Protein 6OYF (pdb70)

Foldseek 3Di:
DDDDPVVVVVVLVVVVVLVVQQVQKDKFWKKDDDDDDVVLLQLLQQLCCQQQQLQQKAWDDDDHDIDIDGDHRDGAAEDEDPVVVCVVVGVCVSRPGADRHPDRQKHWYWYCVMIMTIIMGGQQFFDNLQVVLVQVSSQQSSQVCVVDHDNNSCPPPPGQLDHVVRVVVVLVVVCVDCLLVVLLVCLCVQLAPPDWAQQAFFQADQDQAARFFKFKDKDWFDLVLLVLLCVLCVVLVHDSLLLLVLLLQLLSCLRRVHQKAKAKEKDQQPPDPSPSSHGGNRIAMFIFIQGCPPLAFLSVSSNVSRVRVVVRVVSGSHHVVSSCCSRPVPHGRRFDGPHQEYEYEDEEVDDNNHDRIHTDDDDTDGTRNGQKYWYWYQDPVSMIITMIMHRVNTHDPVVVVLSSQLSSQLSVVCSVDRGGRSNPRDRDDPVQQCCQQPVLFPFADDDDLWDFLLVLLVVLCVVWVQFWAEAEDHDTDGSVRLLLLLQLLLVVVLVLPQAFAAEEEEEDFWDSLSLSPLSNSVLLHYAYEYQYLVDDLVLSLCSCVLSVHSEYEYEPPDDDDNPPNRHYAYSDDPSNPPSVPGGSDGDDCVSRVHTQQTFHYWAWDPQPPHRTWTFTFGRSLQSQVLVLVCVVQPDAQAAEAEQQDRVSDLLSVNLSRNNSSHNHYYYYAGGVQLVPLVSVLCCCLVVLHAEYEDAQVSLVVNLVGPPSLVNQSHAEYEYEDDWHFQVSVVSCCVSHVRYKYKYFYDDVQQRNTFAIDTQPDPRADRTHFNWGGTHQKHKAFAAPVRHGDGASRKGWIKMWGDRRTPATRPCVVVRPVQWDDDPRPPDPPTTIGGPQWMWGARPVSTIHTDGGVD

Radius of gyration: 36.8 Å; Cα contacts (8 Å, |Δi|>4): 1720; chains: 1; bounding box: 80×91×93 Å

InterPro domains:
  IPR000873 AMP-dependent synthetase/ligase domain [PF00501] (51-402)
  IPR000873 AMP-dependent synthetase/ligase domain [PF00501] (1548-1893)
  IPR000873 AMP-dependent synthetase/ligase domain [PF00501] (2605-2957)
  IPR000873 AMP-dependent synthetase/ligase domain [PF00501] (3669-4020)
  IPR000873 AMP-dependent synthetase/ligase domain [PF00501] (4747-5092)
  IPR000873 AMP-dependent synthetase/ligase domain [PF00501] (5829-6174)
  IPR001242 Condensation domain [PF00668] (1092-1528)
  IPR001242 Condensation domain [PF00668] (2139-2585)
  IPR001242 Condensation domain [PF00668] (3201-3649)
  IPR001242 Condensation domain [PF00668] (4297-4727)
  IPR001242 Condensation domain [PF00668] (5372-5809)
  IPR006162 Phosphopantetheine attachment site [PS00012] (2078-2093)
  IPR006162 Phosphopantetheine attachment site [PS00012] (3142-3157)
  IPR006162 Phosphopantetheine attachment site [PS00012] (4203-4218)
  IPR006162 Phosphopantetheine attachment site [PS00012] (6359-6374)
  IPR009081 Phosphopantetheine binding ACP domain [PF00550] (977-1039)
  IPR009081 Phosphopantetheine binding ACP domain [PF00550] (2055-2119)
  IPR009081 Phosphopantetheine binding ACP domain [PF00550] (3119-3182)
  IPR009081 Phosphopantetheine binding ACP domain [PF00550] (4181-4243)
  IPR009081 Phosphopantetheine binding ACP domain [PF00550] (5254-5316)

Structure (mmCIF, N/CA/C/O backbone):
data_6OYF
#
_entry.id   6OYF
#
_cell.length_a   152.965
_cell.length_b   90.749
_cell.length_c   9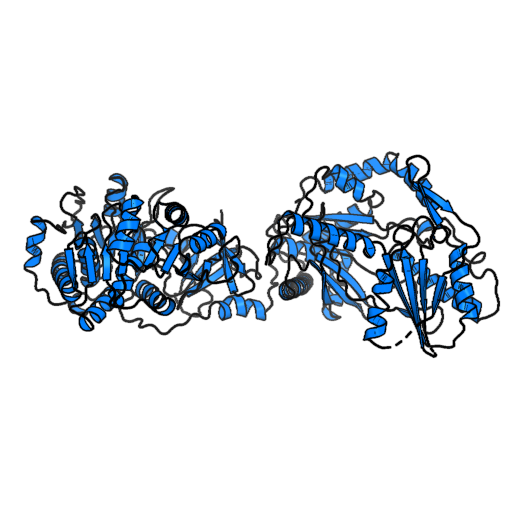8.218
_cell.angle_alpha   90.00
_cell.angle_beta   105.99
_cell.angle_gamma   90.00
#
_symmetry.space_group_name_H-M   'C 1 2 1'
#
loop_
_entity.id
_entity.type
_entity.pdbx_description
1 polymer Txo1
2 non-polymer 'FORMIC ACID'
3 non-polymer 'SULFATE ION'
4 non-polymer '4-(2-HYDROXYETHYL)-1-PIPERAZINE ETHANESULFONIC ACID'
5 non-polymer '2-(N-MORPHOLINO)-ETHANESULFONIC ACID'
6 non-polymer GLYCEROL
7 water water
#
loop_
_atom_site.group_PDB
_atom_site.id
_atom_site.type_symbol
_atom_site.label_atom_id
_atom_site.label_alt_id
_atom_site.label_comp_id
_atom_site.label_asym_id
_atom_site.label_entity_id
_atom_site.label_seq_id
_atom_site.pdbx_PDB_ins_code
_atom_site.Cartn_x
_atom_site.Cartn_y
_atom_site.Cartn_z
_atom_site.occupancy
_atom_site.B_iso_or_equiv
_atom_site.auth_seq_id
_atom_site.auth_comp_id
_atom_site.auth_asym_id
_atom_site.auth_atom_id
_atom_site.pdbx_PDB_model_num
ATOM 1 N N . ALA A 1 3 ? 45.064 -28.712 25.764 1.00 119.14 2139 ALA A N 1
ATOM 2 C CA . ALA A 1 3 ? 44.551 -28.668 27.128 1.00 118.72 2139 ALA A CA 1
ATOM 3 C C . ALA A 1 3 ? 45.556 -28.005 28.065 1.00 114.24 2139 ALA A C 1
ATOM 4 O O . ALA A 1 3 ? 46.608 -28.574 28.357 1.00 118.40 2139 ALA A O 1
ATOM 6 N N . PRO A 1 4 ? 45.234 -26.801 28.530 1.00 102.74 2140 PRO A N 1
ATOM 7 C CA . PRO A 1 4 ? 46.146 -26.073 29.414 1.00 97.16 2140 PRO A CA 1
ATOM 8 C C . PRO A 1 4 ? 45.917 -26.383 30.884 1.00 89.30 2140 PRO A C 1
ATOM 9 O O . PRO A 1 4 ? 44.825 -26.758 31.314 1.00 90.68 2140 PRO A O 1
ATOM 13 N N . LEU A 1 5 ? 46.985 -26.218 31.658 1.00 79.84 2141 LEU A N 1
ATOM 14 C CA . LEU A 1 5 ? 46.895 -26.333 33.104 1.00 75.40 2141 LEU A CA 1
ATOM 15 C C . LEU A 1 5 ? 46.364 -25.037 33.703 1.00 69.50 2141 LEU A C 1
ATOM 16 O O . LEU A 1 5 ? 46.547 -23.950 33.147 1.00 67.13 2141 LEU A O 1
ATOM 21 N N . SER A 1 6 ? 45.698 -25.160 34.848 1.00 66.52 2142 SER A N 1
ATOM 22 C CA . SER A 1 6 ? 45.280 -23.977 35.579 1.00 66.35 2142 SER A CA 1
ATOM 23 C C . SER A 1 6 ? 46.504 -23.250 36.136 1.00 63.59 2142 SER A C 1
ATOM 24 O O . SER A 1 6 ? 47.625 -23.768 36.133 1.00 63.85 2142 SER A O 1
ATOM 27 N N . PHE A 1 7 ? 46.279 -22.024 36.613 1.00 62.33 2143 PHE A N 1
ATOM 28 C CA . PHE A 1 7 ? 47.385 -21.236 37.150 1.00 62.98 2143 PHE A CA 1
ATOM 29 C C . PHE A 1 7 ? 48.009 -21.918 38.361 1.00 60.69 2143 PHE A C 1
ATOM 30 O O . PHE A 1 7 ? 49.235 -21.910 38.525 1.00 62.04 2143 PHE A O 1
ATOM 38 N N . ALA A 1 8 ? 47.183 -22.521 39.218 1.00 60.66 2144 ALA A N 1
ATOM 39 C CA . ALA A 1 8 ? 47.712 -23.208 40.390 1.00 63.59 2144 ALA A CA 1
ATOM 40 C C . ALA A 1 8 ? 48.447 -24.489 40.010 1.00 64.73 2144 ALA A C 1
ATOM 41 O O . ALA A 1 8 ? 49.425 -24.858 40.668 1.00 65.74 2144 ALA A O 1
ATOM 43 N N . GLN A 1 9 ? 47.996 -25.175 38.955 1.00 62.99 2145 GLN A N 1
ATOM 44 C CA . GLN A 1 9 ? 48.688 -26.380 38.508 1.00 64.40 2145 GLN A CA 1
ATOM 45 C C . GLN A 1 9 ? 50.053 -26.045 37.920 1.00 64.32 2145 GLN A C 1
ATOM 46 O O . GLN A 1 9 ? 51.047 -26.720 38.216 1.00 64.77 2145 GLN A O 1
ATOM 52 N N . GLN A 1 10 ? 50.118 -25.010 37.079 1.00 63.93 2146 GLN A N 1
ATOM 53 C CA . GLN A 1 10 ? 51.397 -24.609 36.500 1.00 70.39 2146 GLN A CA 1
ATOM 54 C C . GLN A 1 10 ? 52.361 -24.132 37.57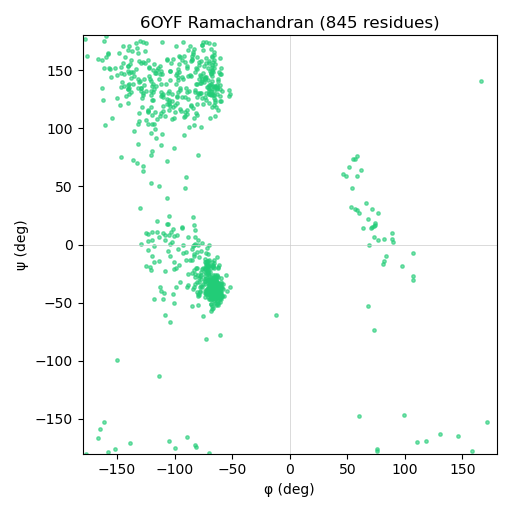9 1.00 64.46 2146 GLN A C 1
ATOM 55 O O . GLN A 1 10 ? 53.558 -24.440 37.535 1.00 63.98 2146 GLN A O 1
ATOM 61 N N . ARG A 1 11 ? 51.855 -23.378 38.558 1.00 65.63 2147 ARG A N 1
ATOM 62 C CA . ARG A 1 11 ? 52.696 -22.921 39.659 1.00 66.94 2147 ARG A CA 1
ATOM 63 C C . ARG A 1 11 ? 53.269 -24.098 40.436 1.00 65.39 2147 ARG A C 1
ATOM 64 O O . ARG A 1 11 ? 54.477 -24.162 40.689 1.00 67.68 2147 ARG A O 1
ATOM 72 N N . LEU A 1 12 ? 52.410 -25.046 40.821 1.00 66.74 2148 LEU A N 1
ATOM 73 C CA . LEU A 1 12 ? 52.871 -26.187 41.602 1.00 67.42 2148 LEU A CA 1
ATOM 74 C C . LEU A 1 12 ? 53.830 -27.063 40.807 1.00 68.02 2148 LEU A C 1
ATOM 75 O O . LEU A 1 12 ? 54.732 -27.677 41.387 1.00 68.61 2148 LEU A O 1
ATOM 80 N N . TRP A 1 13 ? 53.660 -27.129 39.484 1.00 67.92 2149 TRP A N 1
ATOM 81 C CA . TRP A 1 13 ? 54.579 -27.909 38.662 1.00 70.14 2149 TRP A CA 1
ATOM 82 C C . TRP A 1 13 ? 55.980 -27.312 38.688 1.00 68.30 2149 TRP A C 1
ATOM 83 O O . TRP A 1 13 ? 56.966 -28.027 38.900 1.00 71.08 2149 TRP A O 1
ATOM 94 N N . PHE A 1 14 ? 56.089 -25.998 38.469 1.00 67.18 2150 PHE A N 1
ATOM 95 C CA . PHE A 1 14 ? 57.394 -25.349 38.532 1.00 67.59 2150 PHE A CA 1
ATOM 96 C C . PHE A 1 14 ? 57.996 -25.439 39.927 1.00 68.89 2150 PHE A C 1
ATOM 97 O O . PHE A 1 14 ? 59.221 -25.523 40.070 1.00 72.24 2150 PHE A O 1
ATOM 105 N N . ILE A 1 15 ? 57.158 -25.426 40.964 1.00 70.63 2151 ILE A N 1
ATOM 106 C CA . ILE A 1 15 ? 57.662 -25.608 42.321 1.00 68.36 2151 ILE A CA 1
ATOM 107 C C . ILE A 1 15 ? 58.083 -27.056 42.541 1.00 69.01 2151 ILE A C 1
ATOM 108 O O . ILE A 1 15 ? 59.090 -27.331 43.204 1.00 67.58 2151 ILE A O 1
ATOM 113 N N . ALA A 1 16 ? 57.328 -28.005 41.978 1.00 71.15 2152 ALA A N 1
ATOM 114 C CA . ALA A 1 16 ? 57.677 -29.414 42.129 1.00 77.81 2152 ALA A CA 1
ATOM 115 C C . ALA A 1 16 ? 58.957 -29.763 41.380 1.00 85.82 2152 ALA A C 1
ATOM 116 O O . ALA A 1 16 ? 59.697 -30.656 41.806 1.00 88.72 2152 ALA A O 1
ATOM 118 N N . GLN A 1 17 ? 59.232 -29.083 40.265 1.00 95.79 2153 GLN A N 1
ATOM 119 C CA . GLN A 1 17 ? 60.479 -29.310 39.547 1.00 102.65 2153 GLN A CA 1
ATOM 120 C C . GLN A 1 17 ? 61.647 -28.555 40.164 1.00 108.57 2153 GLN A C 1
ATOM 121 O O . GLN A 1 17 ? 62.802 -28.922 39.922 1.00 106.73 2153 GLN A O 1
ATOM 127 N N . MET A 1 18 ? 61.375 -27.509 40.949 1.00 121.78 2154 MET A N 1
ATOM 128 C CA . MET A 1 18 ? 62.427 -26.912 41.763 1.00 134.80 2154 MET A CA 1
ATOM 129 C C . MET A 1 18 ? 62.835 -27.840 42.899 1.00 142.76 2154 MET A C 1
ATOM 130 O O . MET A 1 18 ? 63.975 -27.774 43.373 1.00 142.84 2154 MET A O 1
ATOM 135 N N . SER A 1 19 ? 61.921 -28.705 43.349 1.00 152.79 2155 SER A N 1
ATOM 136 C CA . SER A 1 19 ? 62.305 -29.757 44.283 1.00 161.60 2155 SER A CA 1
ATOM 137 C C . SER A 1 19 ? 63.177 -30.802 43.601 1.00 161.73 2155 SER A C 1
ATOM 138 O O . SER A 1 19 ? 64.030 -31.417 44.250 1.00 165.72 2155 SER A O 1
ATOM 141 N N . ARG A 1 20 ? 62.975 -31.017 42.298 1.00 155.32 2156 ARG A N 1
ATOM 142 C CA . ARG A 1 20 ? 63.881 -31.873 41.542 1.00 149.96 2156 ARG A CA 1
ATOM 143 C C . ARG A 1 20 ? 65.239 -31.211 41.357 1.00 143.46 2156 ARG A C 1
ATOM 144 O O . ARG A 1 20 ? 66.249 -31.905 41.189 1.00 143.69 2156 ARG A O 1
ATOM 146 N N . GLU A 1 21 ? 65.284 -29.876 41.381 1.00 141.68 2157 GLU A N 1
ATOM 147 C CA . GLU A 1 21 ? 66.564 -29.179 41.342 1.00 138.43 2157 GLU A CA 1
ATOM 148 C C . GLU A 1 21 ? 67.355 -29.403 42.624 1.00 136.52 2157 GLU A C 1
ATOM 149 O O . GLU A 1 21 ? 68.589 -29.460 42.588 1.00 134.23 2157 GLU A O 1
ATOM 155 N N . ALA A 1 22 ? 66.668 -29.545 43.757 1.00 136.53 2158 ALA A N 1
ATOM 156 C CA . ALA A 1 22 ? 67.309 -29.746 45.049 1.00 138.05 2158 ALA A CA 1
ATOM 157 C C . ALA A 1 22 ? 67.672 -31.204 45.316 1.00 139.81 2158 ALA A C 1
ATOM 158 O O . ALA A 1 22 ? 67.804 -31.589 46.484 1.00 140.83 2158 ALA A O 1
ATOM 160 N N . SER A 1 23 ? 67.837 -32.018 44.275 1.00 138.39 2159 SER A N 1
ATOM 161 C CA . SER A 1 23 ? 68.192 -33.423 44.426 1.00 137.27 2159 SER A CA 1
ATOM 162 C C . SER A 1 23 ? 69.611 -33.726 43.971 1.00 134.68 2159 SER A C 1
ATOM 163 O O . SER A 1 23 ? 70.357 -34.405 44.683 1.00 139.28 2159 SER A O 1
ATOM 166 N N . GLY A 1 24 ? 70.007 -33.237 42.799 1.00 124.89 2160 GLY A N 1
ATOM 167 C CA . GLY A 1 24 ? 71.319 -33.544 42.266 1.00 117.83 2160 GLY A CA 1
ATOM 168 C C . GLY A 1 24 ? 72.248 -32.352 42.180 1.00 105.90 2160 GLY A C 1
ATOM 169 O O . GLY A 1 24 ? 73.458 -32.514 42.000 1.00 102.48 2160 GLY A O 1
ATOM 170 N N . ALA A 1 25 ? 71.696 -31.143 42.305 1.00 102.75 2161 ALA A N 1
ATOM 171 C CA . ALA A 1 25 ? 72.525 -29.944 42.264 1.00 99.49 2161 ALA A CA 1
ATOM 172 C C . ALA A 1 25 ? 73.391 -29.792 43.506 1.00 86.50 2161 ALA A C 1
ATOM 173 O O . ALA A 1 25 ? 74.327 -28.985 43.493 1.00 86.49 2161 ALA A O 1
ATOM 175 N N . TYR A 1 26 ? 73.105 -30.541 44.569 1.00 79.20 2162 TYR A N 1
ATOM 176 C CA . TYR A 1 26 ? 73.881 -30.501 45.799 1.00 72.56 2162 TYR A CA 1
ATOM 177 C C . TYR A 1 26 ? 74.780 -31.723 45.953 1.00 81.99 2162 TYR A C 1
ATOM 178 O O . TYR A 1 26 ? 75.144 -32.084 47.078 1.00 80.27 2162 TYR A O 1
ATOM 187 N N . HIS A 1 27 ? 75.142 -32.366 44.846 1.00 80.90 2163 HIS A N 1
ATOM 188 C CA . HIS A 1 27 ? 76.022 -33.523 44.850 1.00 84.13 2163 HIS A CA 1
ATOM 189 C C . HIS A 1 27 ? 77.278 -33.216 44.047 1.00 80.36 2163 HIS A C 1
ATOM 190 O O . HIS A 1 27 ? 77.251 -32.423 43.100 1.00 78.46 2163 HIS A O 1
ATOM 197 N N . VAL A 1 28 ? 78.380 -33.850 44.434 1.00 84.03 2164 VAL A N 1
ATOM 198 C CA . VAL A 1 28 ? 79.651 -33.691 43.733 1.00 82.34 2164 VAL A CA 1
ATOM 199 C C . VAL A 1 28 ? 80.047 -35.036 43.135 1.00 85.57 2164 VAL A C 1
ATOM 200 O O . VAL A 1 28 ? 80.711 -35.841 43.804 1.00 85.46 2164 VAL A O 1
ATOM 204 N N . PRO A 1 29 ? 79.663 -35.324 41.897 1.00 84.29 2165 PRO A N 1
ATOM 205 C CA . PRO A 1 29 ? 79.989 -36.620 41.295 1.00 91.68 2165 PRO A CA 1
ATOM 206 C C . PRO A 1 29 ? 81.398 -36.634 40.713 1.00 94.30 2165 PRO A C 1
ATOM 207 O O . PRO A 1 29 ? 82.061 -35.607 40.569 1.00 94.11 2165 PRO A O 1
ATOM 211 N N . GLY A 1 30 ? 81.841 -37.839 40.375 1.00 101.05 2166 GLY A N 1
ATOM 212 C CA . GLY A 1 30 ? 83.153 -38.031 39.785 1.00 103.09 2166 GLY A CA 1
ATOM 213 C C . GLY A 1 30 ? 83.353 -39.493 39.455 1.00 105.86 2166 GLY A C 1
ATOM 214 O O . GLY A 1 30 ? 82.500 -40.341 39.738 1.00 106.51 2166 GLY A O 1
ATOM 215 N N . GLY A 1 31 ? 84.496 -39.784 38.848 1.00 110.21 2167 GLY A N 1
ATOM 216 C CA . GLY A 1 31 ? 84.789 -41.151 38.466 1.00 117.90 2167 GLY A CA 1
ATOM 217 C C . GLY A 1 31 ? 86.179 -41.278 37.882 1.00 118.95 2167 GLY A C 1
ATOM 218 O O . GLY A 1 31 ? 86.802 -40.294 37.471 1.00 122.37 2167 GLY A O 1
ATOM 219 N N . LEU A 1 32 ? 86.652 -42.523 37.857 1.00 115.56 2168 LEU A N 1
ATOM 220 C CA . LEU A 1 32 ? 87.930 -42.881 37.261 1.00 112.96 2168 LEU A CA 1
ATOM 221 C C . LEU A 1 32 ? 87.776 -44.207 36.531 1.00 115.72 2168 LEU A C 1
ATOM 222 O O . LEU A 1 32 ? 86.966 -45.054 36.917 1.00 113.72 2168 LEU A O 1
ATOM 227 N N . ARG A 1 33 ? 88.558 -44.379 35.470 1.00 113.70 2169 ARG A N 1
ATOM 228 C CA . ARG A 1 33 ? 88.530 -45.591 34.662 1.00 117.33 2169 ARG A CA 1
ATOM 229 C C . ARG A 1 33 ? 89.752 -46.440 34.992 1.00 122.00 2169 ARG A C 1
ATOM 230 O O . ARG A 1 33 ? 90.889 -45.993 34.812 1.00 121.84 2169 ARG A O 1
ATOM 232 N N . LEU A 1 34 ? 89.515 -47.657 35.473 1.00 127.43 2170 LEU A N 1
ATOM 233 C CA . LEU A 1 34 ? 90.580 -48.588 35.822 1.00 132.02 2170 LEU A CA 1
ATOM 234 C C . LEU A 1 34 ? 90.792 -49.556 34.664 1.00 137.49 2170 LEU A C 1
ATOM 235 O O . LEU A 1 34 ? 89.861 -50.262 34.263 1.00 140.71 2170 LEU A O 1
ATOM 237 N N . ARG A 1 35 ? 92.017 -49.587 34.131 1.00 140.85 2171 ARG A N 1
ATOM 238 C CA . ARG A 1 35 ? 92.369 -50.443 32.999 1.00 144.04 2171 ARG A CA 1
ATOM 239 C C . ARG A 1 35 ? 93.680 -51.167 33.322 1.00 147.01 2171 ARG A C 1
ATOM 240 O O . ARG A 1 35 ? 94.726 -50.897 32.729 1.00 149.19 2171 ARG A O 1
ATOM 242 N N . GLY A 1 36 ? 93.614 -52.090 34.262 1.00 143.94 2172 GLY A N 1
ATOM 243 C CA . GLY A 1 36 ? 94.779 -52.854 34.664 1.00 145.81 2172 GLY A CA 1
ATOM 244 C C . GLY A 1 36 ? 94.380 -54.113 35.394 1.00 149.55 2172 GLY A C 1
ATOM 245 O O . GLY A 1 36 ? 93.296 -54.660 35.178 1.00 147.25 2172 GLY A O 1
ATOM 246 N N . GLU A 1 37 ? 95.269 -54.578 36.268 1.00 155.87 2173 GLU A N 1
ATOM 247 C CA . GLU A 1 37 ? 95.002 -55.780 37.044 1.00 163.51 2173 GLU A CA 1
ATOM 248 C C . GLU A 1 37 ? 93.888 -55.532 38.055 1.00 170.35 2173 GLU A C 1
ATOM 249 O O . GLU A 1 37 ? 93.733 -54.431 38.589 1.00 166.36 2173 GLU A O 1
ATOM 251 N N . LEU A 1 38 ? 93.107 -56.578 38.315 1.00 193.19 2174 LEU A N 1
ATOM 252 C CA . LEU A 1 38 ? 91.981 -56.501 39.245 1.00 195.79 2174 LEU A CA 1
ATOM 253 C C . LEU A 1 38 ? 92.494 -56.795 40.649 1.00 193.81 2174 LEU A C 1
ATOM 254 O O . LEU A 1 38 ? 92.714 -57.953 41.015 1.00 202.68 2174 LEU A O 1
ATOM 256 N N . ASP A 1 39 ? 92.689 -55.739 41.441 1.00 174.53 2175 ASP A N 1
ATOM 257 C CA . ASP A 1 39 ? 93.146 -55.853 42.825 1.00 162.06 2175 ASP A CA 1
ATOM 258 C C . ASP A 1 39 ? 92.168 -55.083 43.717 1.00 152.76 2175 ASP A C 1
ATOM 259 O O . ASP A 1 39 ? 92.509 -54.054 44.304 1.00 147.71 2175 ASP A O 1
ATOM 261 N N . GLU A 1 40 ? 90.938 -55.595 43.811 1.00 153.82 2176 GLU A N 1
ATOM 262 C CA . GLU A 1 40 ? 89.917 -54.943 44.623 1.00 148.88 2176 GLU A CA 1
ATOM 263 C C . GLU A 1 40 ? 90.203 -55.052 46.115 1.00 152.24 2176 GLU A C 1
ATOM 264 O O . GLU A 1 40 ? 89.622 -54.295 46.899 1.00 151.57 2176 GLU A O 1
ATOM 266 N N . VAL A 1 41 ? 91.078 -55.974 46.523 1.00 154.03 2177 VAL A N 1
ATOM 267 C CA . VAL A 1 41 ? 91.428 -56.085 47.935 1.00 157.20 2177 VAL A CA 1
ATOM 268 C C . VAL A 1 41 ? 92.198 -54.854 48.395 1.00 151.25 2177 VAL A C 1
ATOM 269 O O . VAL A 1 41 ? 92.055 -54.414 49.543 1.00 149.87 2177 VAL A O 1
ATOM 271 N N . ALA A 1 42 ? 93.020 -54.278 47.517 1.00 158.70 2178 ALA A N 1
ATOM 272 C CA . ALA A 1 42 ? 93.756 -53.068 47.864 1.00 162.35 2178 ALA A CA 1
ATOM 273 C C . ALA A 1 42 ? 92.905 -51.816 47.698 1.00 159.86 2178 ALA A C 1
ATOM 274 O O . ALA A 1 42 ? 93.166 -50.803 48.356 1.00 157.06 2178 ALA A O 1
ATOM 276 N N . LEU A 1 43 ? 91.892 -51.865 46.830 1.00 155.98 2179 LEU A N 1
ATOM 277 C CA . LEU A 1 43 ? 91.038 -50.700 46.622 1.00 149.97 2179 LEU A CA 1
ATOM 278 C C . LEU A 1 43 ? 90.115 -50.470 47.812 1.00 147.20 2179 LEU A C 1
ATOM 279 O O . LEU A 1 43 ? 89.911 -49.326 48.234 1.00 144.16 2179 LEU A O 1
ATOM 284 N N . ARG A 1 44 ? 89.546 -51.545 48.365 1.00 151.74 2180 ARG A N 1
ATOM 285 C CA . ARG A 1 44 ? 88.670 -51.404 49.525 1.00 150.60 2180 ARG A CA 1
ATOM 286 C C . ARG A 1 44 ? 89.436 -50.882 50.734 1.00 148.21 2180 ARG A C 1
ATOM 287 O O . ARG A 1 44 ? 88.894 -50.114 51.538 1.00 144.38 2180 ARG A O 1
ATOM 295 N N . ALA A 1 45 ? 90.700 -51.286 50.881 1.00 143.49 2181 ALA A N 1
ATOM 296 C CA . ALA A 1 45 ? 91.523 -50.741 51.954 1.00 139.27 2181 ALA A CA 1
ATOM 297 C C . ALA A 1 45 ? 91.868 -49.280 51.703 1.00 132.40 2181 ALA A C 1
ATOM 298 O O . ALA A 1 45 ? 92.034 -48.511 52.657 1.00 131.78 2181 ALA A O 1
ATOM 300 N N . ALA A 1 46 ? 91.975 -48.879 50.435 1.00 128.20 2182 ALA A N 1
ATOM 301 C CA . ALA A 1 46 ? 92.278 -47.487 50.121 1.00 123.24 2182 ALA A CA 1
ATOM 302 C C . ALA A 1 46 ? 91.075 -46.587 50.376 1.00 121.59 2182 ALA A C 1
ATOM 303 O O . ALA A 1 46 ? 91.224 -45.471 50.887 1.00 119.67 2182 ALA A O 1
ATOM 305 N N . LEU A 1 47 ? 89.874 -47.056 50.029 1.00 126.42 2183 LEU A N 1
ATOM 306 C CA . LEU A 1 47 ? 88.672 -46.262 50.261 1.00 122.47 2183 LEU A CA 1
ATOM 307 C C . LEU A 1 47 ? 88.404 -46.090 51.751 1.00 119.25 2183 LEU A C 1
ATOM 308 O O . LEU A 1 47 ? 88.082 -44.986 52.209 1.00 115.97 2183 LEU A O 1
ATOM 313 N N . ASP A 1 48 ? 88.536 -47.169 52.525 1.00 126.46 2184 ASP A N 1
ATOM 314 C CA . ASP A 1 48 ? 88.321 -47.077 53.964 1.00 130.35 2184 ASP A CA 1
ATOM 315 C C . ASP A 1 48 ? 89.434 -46.311 54.665 1.00 132.40 2184 ASP A C 1
ATOM 316 O O . ASP A 1 48 ? 89.207 -45.776 55.756 1.00 134.15 2184 ASP A O 1
ATOM 321 N N . ARG A 1 49 ? 90.627 -46.247 54.069 1.00 128.19 2185 ARG A N 1
ATOM 322 C CA . ARG A 1 49 ? 91.707 -45.467 54.666 1.00 125.44 2185 ARG A CA 1
ATOM 323 C C . ARG A 1 49 ? 91.427 -43.973 54.552 1.00 118.38 2185 ARG A C 1
ATOM 324 O O . ARG A 1 49 ? 91.604 -43.223 55.518 1.00 114.91 2185 ARG A O 1
ATOM 326 N N . ILE A 1 50 ? 90.990 -43.521 53.373 1.00 116.70 2186 ILE A N 1
ATOM 327 C CA . ILE A 1 50 ? 90.565 -42.135 53.223 1.00 116.19 2186 ILE A CA 1
ATOM 328 C C . ILE A 1 50 ? 89.280 -41.868 53.991 1.00 116.27 2186 ILE A C 1
ATOM 329 O O . ILE A 1 50 ? 88.973 -40.711 54.300 1.00 118.63 2186 ILE A O 1
ATOM 331 N N . MET A 1 51 ? 88.517 -42.916 54.307 1.00 113.61 2187 MET A N 1
ATOM 332 C CA . MET A 1 51 ? 87.292 -42.752 55.080 1.00 113.70 2187 MET A CA 1
ATOM 333 C C . MET A 1 51 ? 87.606 -42.324 56.509 1.00 115.26 2187 MET A C 1
ATOM 334 O O . MET A 1 51 ? 87.120 -41.293 56.986 1.00 115.01 2187 MET A O 1
ATOM 339 N N . ALA A 1 52 ? 88.431 -43.110 57.207 1.00 126.49 2188 ALA A N 1
ATOM 340 C CA . ALA A 1 52 ? 88.762 -42.809 58.593 1.00 133.16 2188 ALA A CA 1
ATOM 341 C C . ALA A 1 52 ? 89.718 -41.631 58.725 1.00 132.22 2188 ALA A C 1
ATOM 342 O O . ALA A 1 52 ? 89.742 -40.986 59.779 1.00 132.90 2188 ALA A O 1
ATOM 344 N N . ARG A 1 53 ? 90.503 -41.331 57.687 1.00 126.68 2189 ARG A N 1
ATOM 345 C CA . ARG A 1 53 ? 91.456 -40.230 57.784 1.00 122.36 2189 ARG A CA 1
ATOM 346 C C . ARG A 1 53 ? 90.748 -38.885 57.692 1.00 117.25 2189 ARG A C 1
ATOM 347 O O . ARG A 1 53 ? 90.795 -38.079 58.628 1.00 119.04 2189 ARG A O 1
ATOM 355 N N . HIS A 1 54 ? 90.085 -38.622 56.568 1.00 104.47 2190 HIS A N 1
ATOM 356 C CA . HIS A 1 54 ? 89.310 -37.395 56.415 1.00 101.44 2190 HIS A CA 1
ATOM 357 C C . HIS A 1 54 ? 88.090 -37.460 57.325 1.00 95.95 2190 HIS A C 1
ATOM 358 O O . HIS A 1 54 ? 87.151 -38.222 57.070 1.00 95.38 2190 HIS A O 1
ATOM 365 N N . GLU A 1 55 ? 88.104 -36.655 58.390 1.00 94.47 2191 GLU A N 1
ATOM 366 C CA . GLU A 1 55 ? 87.070 -36.747 59.415 1.00 92.78 2191 GLU A CA 1
ATOM 367 C C . GLU A 1 55 ? 85.705 -36.314 58.892 1.00 88.46 2191 GLU A C 1
ATOM 368 O O . GLU A 1 55 ? 84.677 -36.805 59.371 1.00 88.02 2191 GLU A O 1
ATOM 374 N N . VAL A 1 56 ? 85.672 -35.408 57.912 1.00 84.50 2192 VAL A N 1
ATOM 375 C CA . VAL A 1 56 ? 84.399 -34.914 57.399 1.00 82.89 2192 VAL A CA 1
ATOM 376 C C . VAL A 1 56 ? 83.641 -35.987 56.627 1.00 89.53 2192 VAL A C 1
ATOM 377 O O . VAL A 1 56 ? 82.411 -35.917 56.520 1.00 84.67 2192 VAL A O 1
ATOM 381 N N . LEU A 1 57 ? 84.343 -36.991 56.095 1.00 94.62 2193 LEU A N 1
ATOM 382 C CA . LEU A 1 57 ? 83.687 -38.065 55.355 1.00 99.36 2193 LEU A CA 1
ATOM 383 C C . LEU A 1 57 ? 82.888 -38.996 56.254 1.00 102.10 2193 LEU A C 1
ATOM 384 O O . LEU A 1 57 ? 81.930 -39.617 55.784 1.00 97.88 2193 LEU A O 1
ATOM 386 N N . ARG A 1 58 ? 83.246 -39.098 57.530 1.00 113.05 2194 ARG A N 1
ATOM 387 C CA . ARG A 1 58 ? 82.532 -39.936 58.486 1.00 121.53 2194 ARG A CA 1
ATOM 388 C C . ARG A 1 58 ? 81.704 -39.094 59.452 1.00 119.27 2194 ARG A C 1
ATOM 389 O O . ARG A 1 58 ? 81.625 -39.388 60.646 1.00 126.18 2194 ARG A O 1
ATOM 391 N N . THR A 1 59 ? 81.068 -38.042 58.942 1.00 108.33 2195 THR A N 1
ATOM 392 C CA . THR A 1 59 ? 80.316 -37.100 59.757 1.00 101.85 2195 THR A CA 1
ATOM 393 C C . THR A 1 59 ? 78.851 -37.122 59.345 1.00 95.04 2195 THR A C 1
ATOM 394 O O . THR A 1 59 ? 78.537 -37.092 58.151 1.00 90.84 2195 THR A O 1
ATOM 398 N N . ARG A 1 60 ? 77.964 -37.179 60.333 1.00 94.19 2196 ARG A N 1
ATOM 399 C CA . ARG A 1 60 ? 76.528 -37.081 60.124 1.00 94.50 2196 ARG A CA 1
ATOM 400 C C . ARG A 1 60 ? 76.016 -35.764 60.692 1.00 92.61 2196 ARG A C 1
ATOM 401 O O . ARG A 1 60 ? 76.750 -35.007 61.333 1.00 93.81 2196 ARG A O 1
ATOM 409 N N . PHE A 1 61 ? 74.734 -35.494 60.452 1.00 88.61 2197 PHE A N 1
ATOM 410 C CA . PHE A 1 61 ? 74.119 -34.244 60.879 1.00 85.52 2197 PHE A CA 1
ATOM 411 C C . PHE A 1 61 ? 72.719 -34.522 61.404 1.00 91.22 2197 PHE A C 1
ATOM 412 O O . PHE A 1 61 ? 71.958 -35.269 60.782 1.00 91.41 2197 PHE A O 1
ATOM 420 N N . GLU A 1 62 ? 72.384 -33.918 62.543 1.00 97.52 2198 GLU A N 1
ATOM 421 C CA . GLU A 1 62 ? 71.115 -34.147 63.218 1.00 103.50 2198 GLU A CA 1
ATOM 422 C C . GLU A 1 62 ? 70.491 -32.821 63.631 1.00 104.52 2198 GLU A C 1
ATOM 423 O O . GLU A 1 62 ? 71.091 -31.751 63.498 1.00 101.75 2198 GLU A O 1
ATOM 429 N N . TRP A 1 63 ? 69.264 -32.910 64.140 1.00 108.45 2199 TRP A N 1
ATOM 430 C CA . TRP A 1 63 ? 68.595 -31.803 64.811 1.00 110.92 2199 TRP A CA 1
ATOM 431 C C . TRP A 1 63 ? 68.698 -32.024 66.315 1.00 115.74 2199 TRP A C 1
ATOM 432 O O . TRP A 1 63 ? 68.190 -33.025 66.832 1.00 118.70 2199 TRP A O 1
ATOM 443 N N . HIS A 1 64 ? 69.352 -31.097 67.012 1.00 123.09 2200 HIS A N 1
ATOM 444 C CA . HIS A 1 64 ? 69.509 -31.184 68.464 1.00 136.32 2200 HIS A CA 1
ATOM 445 C C . HIS A 1 64 ? 69.211 -29.811 69.059 1.00 134.55 2200 HIS A C 1
ATOM 446 O O . HIS A 1 64 ? 70.076 -28.930 69.068 1.00 133.73 2200 HIS A O 1
ATOM 453 N N . GLU A 1 65 ? 67.981 -29.640 69.547 1.00 132.28 2201 GLU A N 1
ATOM 454 C CA . GLU A 1 65 ? 67.539 -28.433 70.247 1.00 130.04 2201 GLU A CA 1
ATOM 455 C C . GLU A 1 65 ? 67.611 -27.205 69.333 1.00 123.80 2201 GLU A C 1
ATOM 456 O O . GLU A 1 65 ? 68.367 -26.257 69.557 1.00 121.20 2201 GLU A O 1
ATOM 458 N N . GLY A 1 66 ? 66.790 -27.254 68.286 1.00 123.87 2202 GLY A N 1
ATOM 459 C CA . GLY A 1 66 ? 66.547 -26.084 67.466 1.00 123.30 2202 GLY A CA 1
ATOM 460 C C . GLY A 1 66 ? 67.686 -25.634 66.583 1.00 119.00 2202 GLY A C 1
ATOM 461 O O . GLY A 1 66 ? 67.655 -24.506 66.084 1.00 117.75 2202 GLY A O 1
ATOM 462 N N . GLU A 1 67 ? 68.694 -26.476 66.365 1.00 114.95 2203 GLU A N 1
ATOM 463 C CA . GLU A 1 67 ? 69.790 -26.116 65.476 1.00 107.19 2203 GLU A CA 1
ATOM 464 C C . GLU A 1 67 ? 70.447 -27.391 64.976 1.00 95.15 2203 GLU A C 1
ATOM 465 O O . GLU A 1 67 ? 70.403 -28.417 65.664 1.00 98.72 2203 GLU A O 1
ATOM 471 N N . PRO A 1 68 ? 71.044 -27.370 63.785 1.00 79.30 2204 PRO A N 1
ATOM 472 C CA . PRO A 1 68 ? 71.740 -28.561 63.288 1.00 78.35 2204 PRO A CA 1
ATOM 473 C C . PRO A 1 68 ? 73.097 -28.735 63.951 1.00 79.61 2204 PRO A C 1
ATOM 474 O O . PRO A 1 68 ? 73.836 -27.772 64.170 1.00 80.25 2204 PRO A O 1
ATOM 478 N N . VAL A 1 69 ? 73.418 -29.987 64.274 1.00 79.09 2205 VAL A N 1
ATOM 479 C CA . VAL A 1 69 ? 74.690 -30.343 64.883 1.00 84.38 2205 VAL A CA 1
ATOM 480 C C . VAL A 1 69 ? 75.328 -31.453 64.060 1.00 84.96 2205 VAL A C 1
ATOM 481 O O . VAL A 1 69 ? 74.653 -32.192 63.340 1.00 82.78 2205 VAL A O 1
ATOM 485 N N . GLN A 1 70 ? 76.648 -31.562 64.174 1.00 94.87 2206 GLN A N 1
ATOM 486 C CA . GLN A 1 70 ? 77.406 -32.587 63.473 1.00 100.32 2206 GLN A CA 1
ATOM 487 C C . GLN A 1 70 ? 77.813 -33.691 64.440 1.00 108.67 2206 GLN A C 1
ATOM 488 O O . GLN A 1 70 ? 78.165 -33.426 65.594 1.00 111.28 2206 GLN A O 1
ATOM 494 N N . CYS A 1 71 ? 77.758 -34.931 63.960 1.00 117.20 2207 CYS A N 1
ATOM 495 C CA . CYS A 1 71 ? 78.101 -36.106 64.750 1.00 126.59 2207 CYS A CA 1
ATOM 496 C C . CYS A 1 71 ? 79.210 -36.861 64.033 1.00 126.41 2207 CYS A C 1
ATOM 497 O O . CYS A 1 71 ? 79.003 -37.370 62.926 1.00 124.67 2207 CYS A O 1
ATOM 500 N N . ILE A 1 72 ? 80.379 -36.932 64.660 1.00 127.80 2208 ILE A N 1
ATOM 501 C CA . ILE A 1 72 ? 81.542 -37.587 64.071 1.00 125.22 2208 ILE A CA 1
ATOM 502 C C . ILE A 1 72 ? 81.538 -39.046 64.510 1.00 127.58 2208 ILE A C 1
ATOM 503 O O . ILE A 1 72 ? 81.706 -39.350 65.694 1.00 129.15 2208 ILE A O 1
ATOM 508 N N . ASP A 1 73 ? 81.347 -39.950 63.556 1.00 128.63 2209 ASP A N 1
ATOM 509 C CA . ASP A 1 73 ? 81.335 -41.378 63.831 1.00 136.12 2209 ASP A CA 1
ATOM 510 C C . ASP A 1 73 ? 82.732 -41.971 63.673 1.00 136.89 2209 ASP A C 1
ATOM 511 O O . ASP A 1 73 ? 83.594 -41.426 62.979 1.00 131.44 2209 ASP A O 1
ATOM 516 N N . ALA A 1 74 ? 82.943 -43.106 64.331 1.00 138.94 2210 ALA A N 1
ATOM 517 C CA . ALA A 1 74 ? 84.201 -43.831 64.275 1.00 142.89 2210 ALA A CA 1
ATOM 518 C C . ALA A 1 74 ? 84.012 -45.147 63.532 1.00 144.86 2210 ALA A C 1
ATOM 519 O O . ALA A 1 74 ? 82.931 -45.743 63.556 1.00 147.94 2210 ALA A O 1
ATOM 521 N N . GLU A 1 75 ? 85.083 -45.593 62.870 1.00 148.22 2211 GLU A N 1
ATOM 522 C CA . GLU A 1 75 ? 85.096 -46.831 62.089 1.00 150.29 2211 GLU A CA 1
ATOM 523 C C . GLU A 1 75 ? 83.993 -46.811 61.025 1.00 143.95 2211 GLU A C 1
ATOM 524 O O . GLU A 1 75 ? 82.962 -47.479 61.127 1.00 147.93 2211 GLU A O 1
ATOM 526 N N . ALA A 1 76 ? 84.248 -46.014 59.992 1.00 133.14 2212 ALA A N 1
ATOM 527 C CA . ALA A 1 76 ? 83.318 -45.840 58.886 1.00 127.61 2212 ALA A CA 1
ATOM 528 C C . ALA A 1 76 ? 83.728 -46.731 57.721 1.00 131.00 2212 ALA A C 1
ATOM 529 O O . ALA A 1 76 ? 84.881 -46.697 57.280 1.00 131.83 2212 ALA A O 1
ATOM 531 N N . ARG A 1 77 ? 82.780 -47.523 57.230 1.00 137.27 2213 ARG A N 1
ATOM 532 C CA . ARG A 1 77 ? 83.000 -48.426 56.109 1.00 140.63 2213 ARG A CA 1
ATOM 533 C C . ARG A 1 77 ? 82.555 -47.761 54.813 1.00 134.43 2213 ARG A C 1
ATOM 534 O O . ARG A 1 77 ? 81.461 -47.189 54.746 1.00 128.39 2213 ARG A O 1
ATOM 542 N N . PHE A 1 78 ? 83.402 -47.836 53.793 1.00 134.46 2214 PHE A N 1
ATOM 543 C CA . PHE A 1 78 ? 83.074 -47.237 52.504 1.00 130.58 2214 PHE A CA 1
ATOM 544 C C . PHE A 1 78 ? 82.065 -48.112 51.768 1.00 130.33 2214 PHE A C 1
ATOM 545 O O . PHE A 1 78 ? 82.305 -49.310 51.590 1.00 136.70 2214 PHE A O 1
ATOM 553 N N . PRO A 1 79 ? 80.935 -47.557 51.334 1.00 117.91 2215 PRO A N 1
ATOM 554 C CA . PRO A 1 79 ? 79.970 -48.355 50.569 1.00 119.83 2215 PRO A CA 1
ATOM 555 C C . PRO A 1 79 ? 80.241 -48.316 49.073 1.00 124.30 2215 PRO A C 1
ATOM 556 O O . PRO A 1 79 ? 80.435 -47.242 48.495 1.00 123.13 2215 PRO A O 1
ATOM 560 N N . LEU A 1 80 ? 80.259 -49.484 48.437 1.00 129.41 2216 LEU A N 1
ATOM 561 C CA . LEU A 1 80 ? 80.436 -49.577 46.995 1.00 130.41 2216 LEU A CA 1
ATOM 562 C C . LEU A 1 80 ? 79.504 -50.649 46.457 1.00 136.57 2216 LEU A C 1
ATOM 563 O O . LEU A 1 80 ? 79.485 -51.772 46.969 1.00 140.54 2216 LEU A O 1
ATOM 568 N N . VAL A 1 81 ? 78.737 -50.300 45.433 1.00 137.78 2217 VAL A N 1
ATOM 569 C CA . VAL A 1 81 ? 77.788 -51.221 44.820 1.00 143.31 2217 VAL A CA 1
ATOM 570 C C . VAL A 1 81 ? 78.460 -51.927 43.652 1.00 150.51 2217 VAL A C 1
ATOM 571 O O . VAL A 1 81 ? 79.261 -51.333 42.920 1.00 151.89 2217 VAL A O 1
ATOM 575 N N . ARG A 1 82 ? 78.137 -53.207 43.483 1.00 152.32 2218 ARG A N 1
ATOM 576 C CA . ARG A 1 82 ? 78.677 -54.033 42.408 1.00 152.97 2218 ARG A CA 1
ATOM 577 C C . ARG A 1 82 ? 77.524 -54.467 41.514 1.00 153.29 2218 ARG A C 1
ATOM 578 O O . ARG A 1 82 ? 76.644 -55.219 41.949 1.00 155.23 2218 ARG A O 1
ATOM 580 N N . GLN A 1 83 ? 77.528 -53.993 40.272 1.00 148.32 2219 GLN A N 1
ATOM 581 C CA . GLN A 1 83 ? 76.475 -54.317 39.314 1.00 147.25 2219 GLN A CA 1
ATOM 582 C C . GLN A 1 83 ? 77.015 -55.169 38.169 1.00 150.48 2219 GLN A C 1
ATOM 583 O O . GLN A 1 83 ? 78.091 -55.758 38.273 1.00 152.54 2219 GLN A O 1
ATOM 585 N N . GLU A 1 88 ? 77.421 -50.274 26.514 1.00 143.27 2224 GLU A N 1
ATOM 586 C CA . GLU A 1 88 ? 78.643 -49.515 26.754 1.00 141.42 2224 GLU A CA 1
ATOM 587 C C . GLU A 1 88 ? 78.340 -48.034 26.956 1.00 138.75 2224 GLU A C 1
ATOM 588 O O . GLU A 1 88 ? 78.532 -47.498 28.046 1.00 134.68 2224 GLU A O 1
ATOM 590 N N . ALA A 1 89 ? 77.861 -47.377 25.899 1.00 147.51 2225 ALA A N 1
ATOM 591 C CA . ALA A 1 89 ? 77.587 -45.946 25.974 1.00 149.73 2225 ALA A CA 1
ATOM 592 C C . ALA A 1 89 ? 76.270 -45.657 26.684 1.00 153.26 2225 ALA A C 1
ATOM 593 O O . ALA A 1 89 ? 76.196 -44.741 27.511 1.00 148.92 2225 ALA A O 1
ATOM 595 N N . ALA A 1 90 ? 75.221 -46.425 26.378 1.00 159.66 2226 ALA A N 1
ATOM 596 C CA . ALA A 1 90 ? 73.915 -46.160 26.973 1.00 158.64 2226 ALA A CA 1
ATOM 597 C C . ALA A 1 90 ? 73.893 -46.521 28.453 1.00 155.27 2226 ALA A C 1
ATOM 598 O O . ALA A 1 90 ? 73.280 -45.812 29.261 1.00 148.71 2226 ALA A O 1
ATOM 600 N N . GLU A 1 91 ? 74.552 -47.619 28.828 1.00 161.82 2227 GLU A N 1
ATOM 601 C CA . GLU A 1 91 ? 74.551 -48.040 30.226 1.00 162.18 2227 GLU A CA 1
ATOM 602 C C . GLU A 1 91 ? 75.426 -47.136 31.085 1.00 158.94 2227 GLU A C 1
ATOM 603 O O . GLU A 1 91 ? 75.040 -46.773 32.202 1.00 156.00 2227 GLU A O 1
ATOM 609 N N . LEU A 1 92 ? 76.609 -46.763 30.586 1.00 155.81 2228 LEU A N 1
ATOM 610 C CA . LEU A 1 92 ? 77.501 -45.913 31.369 1.00 146.55 2228 LEU A CA 1
ATOM 611 C C . LEU A 1 92 ? 76.900 -44.530 31.584 1.00 139.29 2228 LEU A C 1
ATOM 612 O O . LEU A 1 92 ? 77.071 -43.934 32.653 1.00 132.79 2228 LEU A O 1
ATOM 617 N N . ALA A 1 93 ? 76.192 -44.003 30.583 1.00 133.85 2229 ALA A N 1
ATOM 618 C CA . ALA A 1 93 ? 75.571 -42.691 30.732 1.00 127.95 2229 ALA A CA 1
ATOM 619 C C . ALA A 1 93 ? 74.402 -42.740 31.708 1.00 124.38 2229 ALA A C 1
ATOM 620 O O . ALA A 1 93 ? 74.245 -41.842 32.543 1.00 118.04 2229 ALA A O 1
ATOM 622 N N . HIS A 1 94 ? 73.573 -43.782 31.619 1.00 134.35 2230 HIS A N 1
ATOM 623 C CA . HIS A 1 94 ? 72.441 -43.914 32.532 1.00 139.67 2230 HIS A CA 1
ATOM 624 C C . HIS A 1 94 ? 72.913 -44.176 33.958 1.00 136.90 2230 HIS A C 1
ATOM 625 O O . HIS A 1 94 ? 72.442 -43.539 34.906 1.00 132.93 2230 HIS A O 1
ATOM 632 N N . TRP A 1 95 ? 73.851 -45.110 34.125 1.00 140.19 2231 TRP A N 1
ATOM 633 C CA . TRP A 1 95 ? 74.380 -45.431 35.448 1.00 138.61 2231 TRP A CA 1
ATOM 634 C C . TRP A 1 95 ? 75.090 -44.246 36.090 1.00 127.19 2231 TRP A C 1
ATOM 635 O O . TRP A 1 95 ? 75.244 -44.216 37.315 1.00 124.40 2231 TRP A O 1
ATOM 646 N N . GLN A 1 96 ? 75.509 -43.265 35.291 1.00 115.69 2232 GLN A N 1
ATOM 647 C CA A GLN A 1 96 ? 76.305 -42.150 35.797 0.55 108.74 2232 GLN A CA 1
ATOM 648 C CA B GLN A 1 96 ? 76.306 -42.161 35.815 0.45 108.71 2232 GLN A CA 1
ATOM 649 C C . GLN A 1 96 ? 75.429 -41.100 36.472 1.00 105.63 2232 GLN A C 1
ATOM 650 O O . GLN A 1 96 ? 75.541 -40.852 37.679 1.00 101.59 2232 GLN A O 1
ATOM 661 N N . GLN A 1 97 ? 74.549 -40.463 35.696 1.00 111.87 2233 GLN A N 1
ATOM 662 C CA . GLN A 1 97 ? 73.746 -39.368 36.232 1.00 116.47 2233 GLN A CA 1
ATOM 663 C C . GLN A 1 97 ? 72.733 -39.847 37.264 1.00 120.23 2233 GLN A C 1
ATOM 664 O O . GLN A 1 97 ? 72.411 -39.102 38.197 1.00 121.07 2233 GLN A O 1
ATOM 670 N N . VAL A 1 98 ? 72.217 -41.070 37.123 1.00 124.30 2234 VAL A N 1
ATOM 671 C CA . VAL A 1 98 ? 71.343 -41.604 38.163 1.00 126.42 2234 VAL A CA 1
ATOM 672 C C . VAL A 1 98 ? 72.127 -41.819 39.451 1.00 123.93 2234 VAL A C 1
ATOM 673 O O . VAL A 1 98 ? 71.589 -41.648 40.553 1.00 123.59 2234 VAL A O 1
ATOM 677 N N . GLU A 1 99 ? 73.408 -42.180 39.342 1.00 117.72 2235 GLU A N 1
ATOM 678 C CA . GLU A 1 99 ? 74.279 -42.174 40.513 1.00 111.50 2235 GLU A CA 1
ATOM 679 C C . GLU A 1 99 ? 74.543 -40.750 40.988 1.00 105.77 2235 GLU A C 1
ATOM 680 O O . GLU A 1 99 ? 74.615 -40.494 42.195 1.00 100.27 2235 GLU A O 1
ATOM 686 N N . ALA A 1 100 ? 74.682 -39.809 40.050 1.00 100.33 2236 ALA A N 1
ATOM 687 C CA . ALA A 1 100 ? 74.879 -38.413 40.425 1.00 95.81 2236 ALA A CA 1
ATOM 688 C C . ALA A 1 100 ? 73.615 -37.806 41.021 1.00 97.90 2236 ALA A C 1
ATOM 689 O O . ALA A 1 100 ? 73.701 -36.907 41.865 1.00 96.72 2236 ALA A O 1
ATOM 691 N N . ARG A 1 101 ? 72.443 -38.275 40.598 1.00 107.20 2237 ARG A N 1
ATOM 692 C CA . ARG A 1 101 ? 71.171 -37.828 41.146 1.00 112.94 2237 ARG A CA 1
ATOM 693 C C . ARG A 1 101 ? 70.670 -38.721 42.275 1.00 114.43 2237 ARG A C 1
ATOM 694 O O . ARG A 1 101 ? 69.496 -38.625 42.649 1.00 112.78 2237 ARG A O 1
ATOM 702 N N . SER A 1 102 ? 71.523 -39.579 42.822 1.00 114.48 2238 SER A N 1
ATOM 703 C CA . SER A 1 102 ? 71.117 -40.456 43.911 1.00 114.35 2238 SER A CA 1
ATOM 704 C C . SER A 1 102 ? 71.024 -39.661 45.207 1.00 112.46 2238 SER A C 1
ATOM 705 O O . SER A 1 102 ? 72.023 -39.071 45.632 1.00 111.61 2238 SER A O 1
ATOM 708 N N . PRO A 1 103 ? 69.865 -39.618 45.861 1.00 112.19 2239 PRO A N 1
ATOM 709 C CA . PRO A 1 103 ? 69.750 -38.834 47.095 1.00 109.06 2239 PRO A CA 1
ATOM 710 C C . PRO A 1 103 ? 70.456 -39.513 48.258 1.00 108.15 2239 PRO A C 1
ATOM 711 O O . PRO A 1 103 ? 70.448 -40.740 48.386 1.00 111.45 2239 PRO A O 1
ATOM 715 N N . PHE A 1 104 ? 71.073 -38.698 49.107 1.00 104.44 2240 PHE A N 1
ATOM 716 C CA . PHE A 1 104 ? 71.755 -39.165 50.303 1.00 101.70 2240 PHE A CA 1
ATOM 717 C C . PHE A 1 104 ? 70.935 -38.822 51.541 1.00 98.74 2240 PHE A C 1
ATOM 718 O O . PHE A 1 104 ? 70.081 -37.931 51.524 1.00 93.74 2240 PHE A O 1
ATOM 726 N N . ASP A 1 105 ? 71.206 -39.546 52.622 1.00 100.45 2241 ASP A N 1
ATOM 727 C CA . ASP A 1 105 ? 70.576 -39.306 53.914 1.00 101.23 2241 ASP A CA 1
ATOM 728 C C . ASP A 1 105 ? 71.590 -38.623 54.821 1.00 99.63 2241 ASP A C 1
ATOM 729 O O . ASP A 1 105 ? 72.626 -39.209 55.151 1.00 101.12 2241 ASP A O 1
ATOM 734 N N . LEU A 1 106 ? 71.290 -37.386 55.218 1.00 93.69 2242 LEU A N 1
ATOM 735 C CA . LEU A 1 106 ? 72.211 -36.614 56.043 1.00 93.46 2242 LEU A CA 1
ATOM 736 C C . LEU A 1 106 ? 72.206 -37.049 57.502 1.00 93.27 2242 LEU A C 1
ATOM 737 O O . LEU A 1 106 ? 73.195 -36.815 58.206 1.00 92.16 2242 LEU A O 1
ATOM 742 N N . GLY A 1 107 ? 71.128 -37.672 57.970 1.00 97.03 2243 GLY A N 1
ATOM 743 C CA . GLY A 1 107 ? 71.060 -38.121 59.346 1.00 102.60 2243 GLY A CA 1
ATOM 744 C C . GLY A 1 107 ? 71.796 -39.423 59.583 1.00 108.24 2243 GLY A C 1
ATOM 745 O O . GLY A 1 107 ? 72.502 -39.574 60.584 1.00 111.39 2243 GLY A O 1
ATOM 746 N N . THR A 1 108 ? 71.640 -40.373 58.662 1.00 114.03 2244 THR A N 1
ATOM 747 C CA . THR A 1 108 ? 72.265 -41.682 58.805 1.00 121.13 2244 THR A CA 1
ATOM 748 C C . THR A 1 108 ? 73.593 -41.789 58.072 1.00 118.69 2244 THR A C 1
ATOM 749 O O . THR A 1 108 ? 74.490 -42.505 58.531 1.00 123.99 2244 THR A O 1
ATOM 753 N N . GLY A 1 109 ? 73.740 -41.097 56.947 1.00 112.08 2245 GLY A N 1
ATOM 754 C CA . GLY A 1 109 ? 74.863 -41.318 56.072 1.00 108.36 2245 GLY A CA 1
ATOM 755 C C . GLY A 1 109 ? 74.670 -42.600 55.291 1.00 110.77 2245 GLY A C 1
ATOM 756 O O . GLY A 1 109 ? 73.628 -43.256 55.386 1.00 110.45 2245 GLY A O 1
ATOM 757 N N . PRO A 1 110 ? 75.673 -42.990 54.494 1.00 105.29 2246 PRO A N 1
ATOM 758 C CA . PRO A 1 110 ? 76.934 -42.276 54.279 1.00 101.66 2246 PRO A CA 1
ATOM 759 C C . PRO A 1 110 ? 76.784 -41.114 53.305 1.00 93.89 2246 PRO A C 1
ATOM 760 O O . PRO A 1 110 ? 75.861 -41.111 52.490 1.00 92.79 2246 PRO A O 1
ATOM 764 N N . LEU A 1 111 ? 77.685 -40.138 53.393 1.00 94.35 2247 LEU A N 1
ATOM 765 C CA . LEU A 1 111 ? 77.677 -38.988 52.501 1.00 94.36 2247 LEU A CA 1
ATOM 766 C C . LEU A 1 111 ? 78.717 -39.103 51.394 1.00 96.31 2247 LEU A C 1
ATOM 767 O O . LEU A 1 111 ? 78.999 -38.111 50.714 1.00 95.41 2247 LEU A O 1
ATOM 772 N N . ILE A 1 112 ? 79.291 -40.289 51.202 1.00 100.32 2248 ILE A N 1
ATOM 773 C CA . ILE A 1 112 ? 80.212 -40.548 50.100 1.00 102.47 2248 ILE A CA 1
ATOM 774 C C . ILE A 1 112 ? 80.057 -42.003 49.674 1.00 112.92 2248 ILE A C 1
ATOM 775 O O . ILE A 1 112 ? 80.265 -42.924 50.472 1.00 118.83 2248 ILE A O 1
ATOM 780 N N . ARG A 1 113 ? 79.677 -42.220 48.417 1.00 117.74 2249 ARG A N 1
ATOM 781 C CA . ARG A 1 113 ? 79.395 -43.552 47.904 1.00 123.04 2249 ARG A CA 1
ATOM 782 C C . ARG A 1 113 ? 80.203 -43.798 46.637 1.00 127.61 2249 ARG A C 1
ATOM 783 O O . ARG A 1 113 ? 80.887 -42.909 46.122 1.00 127.88 2249 ARG A O 1
ATOM 785 N N . GLY A 1 114 ? 80.114 -45.031 46.134 1.00 129.41 2250 GLY A N 1
ATOM 786 C CA . GLY A 1 114 ? 80.828 -45.412 44.933 1.00 129.00 2250 GLY A CA 1
ATOM 787 C C . GLY A 1 114 ? 80.057 -46.447 44.144 1.00 125.84 2250 GLY A C 1
ATOM 788 O O . GLY A 1 114 ? 79.115 -47.070 44.641 1.00 130.05 2250 GLY A O 1
ATOM 789 N N . ARG A 1 115 ? 80.474 -46.621 42.891 1.00 119.59 2251 ARG A N 1
ATOM 790 C CA . ARG A 1 115 ? 79.869 -47.591 41.991 1.00 116.88 2251 ARG A CA 1
ATOM 791 C C . ARG A 1 115 ? 80.962 -48.252 41.165 1.00 121.85 2251 ARG A C 1
ATOM 792 O O . ARG A 1 115 ? 81.879 -47.579 40.686 1.00 121.32 2251 ARG A O 1
ATOM 794 N N . LEU A 1 116 ? 80.861 -49.569 41.002 1.00 133.31 2252 LEU A N 1
ATOM 795 C CA . LEU A 1 116 ? 81.889 -50.327 40.303 1.00 143.26 2252 LEU A CA 1
ATOM 796 C C . LEU A 1 116 ? 81.273 -51.596 39.730 1.00 150.66 2252 LEU A C 1
ATOM 797 O O . LEU A 1 116 ? 80.391 -52.198 40.348 1.00 153.69 2252 LEU A O 1
ATOM 802 N N . LEU A 1 117 ? 81.746 -51.991 38.551 1.00 150.97 2253 LEU A N 1
ATOM 803 C CA . LEU A 1 117 ? 81.320 -53.236 37.926 1.00 151.83 2253 LEU A CA 1
ATOM 804 C C . LEU A 1 117 ? 82.326 -53.606 36.846 1.00 150.53 2253 LEU A C 1
ATOM 805 O O . LEU A 1 117 ? 83.069 -52.757 36.347 1.00 147.69 2253 LEU A O 1
ATOM 810 N N . LYS A 1 118 ? 82.339 -54.889 36.495 1.00 147.37 2254 LYS A N 1
ATOM 811 C CA . LYS A 1 118 ? 83.306 -55.421 35.538 1.00 145.71 2254 LYS A CA 1
ATOM 812 C C . LYS A 1 118 ? 83.117 -54.833 34.142 1.00 142.20 2254 LYS A C 1
ATOM 813 O O . LYS A 1 118 ? 82.053 -54.312 33.813 1.00 136.39 2254 LYS A O 1
ATOM 815 N N . GLN A 1 122 ? 91.499 -56.175 31.595 1.00 169.67 2258 GLN A N 1
ATOM 816 C CA . GLN A 1 122 ? 90.416 -55.937 32.543 1.00 163.47 2258 GLN A CA 1
ATOM 817 C C . GLN A 1 122 ? 90.153 -54.446 32.722 1.00 157.05 2258 GLN A C 1
ATOM 818 O O . GLN A 1 122 ? 91.059 -53.679 33.048 1.00 156.64 2258 GLN A O 1
ATOM 824 N N . GLU A 1 123 ? 88.902 -54.042 32.510 1.00 151.78 2259 GLU A N 1
ATOM 825 C CA . GLU A 1 123 ? 88.498 -52.647 32.610 1.00 149.49 2259 GLU A CA 1
ATOM 826 C C . GLU A 1 123 ? 87.279 -52.538 33.512 1.00 143.17 2259 GLU A C 1
ATOM 827 O O . GLU A 1 123 ? 86.333 -53.321 33.381 1.00 144.56 2259 GLU A O 1
ATOM 829 N N . HIS A 1 124 ? 87.305 -51.568 34.423 1.00 145.26 2260 HIS A N 1
ATOM 830 C CA . HIS A 1 124 ? 86.203 -51.305 35.335 1.00 145.13 2260 HIS A CA 1
ATOM 831 C C . HIS A 1 124 ? 85.903 -49.812 35.340 1.00 138.64 2260 HIS A C 1
ATOM 832 O O . HIS A 1 124 ? 86.667 -48.999 34.814 1.00 137.26 2260 HIS A O 1
ATOM 839 N N . VAL A 1 125 ? 84.774 -49.454 35.946 1.00 137.04 2261 VAL A N 1
ATOM 840 C CA . VAL A 1 125 ? 84.335 -48.066 36.057 1.00 131.33 2261 VAL A CA 1
ATOM 841 C C . VAL A 1 125 ? 84.237 -47.736 37.539 1.00 127.67 2261 VAL A C 1
ATOM 842 O O . VAL A 1 125 ? 83.362 -48.259 38.242 1.00 126.73 2261 VAL A O 1
ATOM 844 N N . LEU A 1 126 ? 85.127 -46.865 38.016 1.00 120.84 2262 LEU A N 1
ATOM 845 C CA . LEU A 1 126 ? 85.189 -46.507 39.433 1.00 116.94 2262 LEU A CA 1
ATOM 846 C C . LEU A 1 126 ? 84.490 -45.165 39.633 1.00 114.67 2262 LEU A C 1
ATOM 847 O O . LEU A 1 126 ? 85.112 -44.104 39.677 1.00 114.40 2262 LEU A O 1
ATOM 849 N N . LEU A 1 127 ? 83.168 -45.225 39.761 1.00 108.92 2263 LEU A N 1
ATOM 850 C CA . LEU A 1 127 ? 82.382 -44.032 40.033 1.00 101.51 2263 LEU A CA 1
ATOM 851 C C . LEU A 1 127 ? 82.423 -43.690 41.518 1.00 95.71 2263 LEU A C 1
ATOM 852 O O . LEU A 1 127 ? 82.568 -44.565 42.376 1.00 96.92 2263 LEU A O 1
ATOM 857 N N . LEU A 1 128 ? 82.296 -42.399 41.813 1.00 96.08 2264 LEU A N 1
ATOM 858 C CA . LEU A 1 128 ? 82.298 -41.918 43.186 1.00 95.90 2264 LEU A CA 1
ATOM 859 C C . LEU A 1 128 ? 81.445 -40.662 43.269 1.00 95.04 2264 LEU A C 1
ATOM 860 O O . LEU A 1 128 ? 81.392 -39.867 42.326 1.00 97.05 2264 LEU A O 1
ATOM 862 N N . THR A 1 129 ? 80.775 -40.491 44.406 1.00 88.99 2265 THR A N 1
ATOM 863 C CA . THR A 1 129 ? 79.886 -39.356 44.605 1.00 86.44 2265 THR A CA 1
ATOM 864 C C . THR A 1 129 ? 79.927 -38.938 46.067 1.00 85.96 2265 THR A C 1
ATOM 865 O O . THR A 1 129 ? 79.876 -39.785 46.963 1.00 89.04 2265 THR A O 1
ATOM 869 N N . MET A 1 130 ? 80.020 -37.630 46.299 1.00 82.24 2266 MET A N 1
ATOM 870 C CA . MET A 1 130 ? 80.003 -37.065 47.638 1.00 81.97 2266 MET A CA 1
ATOM 871 C C . MET A 1 130 ? 78.914 -36.007 47.727 1.00 82.59 2266 MET A C 1
ATOM 872 O O . MET A 1 130 ? 78.496 -35.430 46.720 1.00 83.46 2266 MET A O 1
ATOM 877 N N . HIS A 1 131 ? 78.455 -35.759 48.949 1.00 82.67 2267 HIS A N 1
ATOM 878 C CA . HIS A 1 131 ? 77.485 -34.703 49.196 1.00 75.53 2267 HIS A CA 1
ATOM 879 C C . HIS A 1 131 ? 78.213 -33.379 49.387 1.00 71.24 2267 HIS A C 1
ATOM 880 O O . HIS A 1 131 ? 79.313 -33.330 49.945 1.00 72.78 2267 HIS A O 1
ATOM 887 N N . HIS A 1 132 ? 77.586 -32.298 48.917 1.00 70.01 2268 HIS A N 1
ATOM 888 C CA . HIS A 1 132 ? 78.236 -30.993 48.934 1.00 62.49 2268 HIS A CA 1
ATOM 889 C C . HIS A 1 132 ? 78.470 -30.472 50.346 1.00 60.39 2268 HIS A C 1
ATOM 890 O O . HIS A 1 132 ? 79.300 -29.575 50.530 1.00 60.61 2268 HIS A O 1
ATOM 897 N N . ILE A 1 133 ? 77.768 -31.011 51.345 1.00 60.77 2269 ILE A N 1
ATOM 898 C CA . ILE A 1 133 ? 77.955 -30.546 52.713 1.00 64.71 2269 ILE A CA 1
ATOM 899 C C . ILE A 1 133 ? 79.276 -31.035 53.295 1.00 67.04 2269 ILE A C 1
ATOM 900 O O . ILE A 1 133 ? 79.733 -30.507 54.316 1.00 69.69 2269 ILE A O 1
ATOM 905 N N . VAL A 1 134 ? 79.912 -32.025 52.668 1.00 68.24 2270 VAL A N 1
ATOM 906 C CA . VAL A 1 134 ? 81.189 -32.558 53.123 1.00 67.23 2270 VAL A CA 1
ATOM 907 C C . VAL A 1 134 ? 82.252 -32.507 52.033 1.00 73.33 2270 VAL A C 1
ATOM 908 O O . VAL A 1 134 ? 83.326 -33.086 52.197 1.00 72.78 2270 VAL A O 1
ATOM 912 N N . SER A 1 135 ? 81.980 -31.826 50.924 1.00 66.04 2271 SER A N 1
ATOM 913 C CA . SER A 1 135 ? 82.890 -31.841 49.786 1.00 68.40 2271 SER A CA 1
ATOM 914 C C . SER A 1 135 ? 82.645 -30.604 48.932 1.00 65.34 2271 SER A C 1
ATOM 915 O O . SER A 1 135 ? 81.812 -29.752 49.253 1.00 63.43 2271 SER A O 1
ATOM 918 N N . ASP A 1 136 ? 83.395 -30.516 47.833 1.00 72.09 2272 ASP A N 1
ATOM 919 C CA . ASP A 1 136 ? 83.206 -29.497 46.808 1.00 73.86 2272 ASP A CA 1
ATOM 920 C C . ASP A 1 136 ? 83.953 -29.908 45.545 1.00 80.47 2272 ASP A C 1
ATOM 921 O O . ASP A 1 136 ? 84.251 -31.092 45.357 1.00 83.11 2272 ASP A O 1
ATOM 926 N N . GLY A 1 137 ? 84.268 -28.945 44.678 1.00 75.43 2273 GLY A N 1
ATOM 927 C CA . GLY A 1 137 ? 85.019 -29.271 43.476 1.00 78.76 2273 GLY A CA 1
ATOM 928 C C . GLY A 1 137 ? 86.441 -29.701 43.781 1.00 83.78 2273 GLY A C 1
ATOM 929 O O . GLY A 1 137 ? 86.931 -30.700 43.246 1.00 88.51 2273 GLY A O 1
ATOM 930 N N . TRP A 1 138 ? 87.122 -28.952 44.652 1.00 84.86 2274 TRP A N 1
ATOM 931 C CA . TRP A 1 138 ? 88.493 -29.290 45.021 1.00 86.51 2274 TRP A CA 1
ATOM 932 C C . TRP A 1 138 ? 88.563 -30.620 45.762 1.00 88.04 2274 TRP A C 1
ATOM 933 O O . TRP A 1 138 ? 89.566 -31.335 45.659 1.00 96.65 2274 TRP A O 1
ATOM 944 N N . SER A 1 139 ? 87.508 -30.972 46.502 1.00 78.42 2275 SER A N 1
ATOM 945 C CA . SER A 1 139 ? 87.536 -32.187 47.311 1.00 80.09 2275 SER A CA 1
ATOM 946 C C . SER A 1 139 ? 87.626 -33.444 46.455 1.00 81.37 2275 SER A C 1
ATOM 947 O O . SER A 1 139 ? 88.238 -34.433 46.875 1.00 85.71 2275 SER A O 1
ATOM 950 N N . MET A 1 140 ? 87.024 -33.434 45.263 1.00 79.28 2276 MET A N 1
ATOM 951 C CA . MET A 1 140 ? 87.124 -34.599 44.390 1.00 81.98 2276 MET A CA 1
ATOM 952 C C . MET A 1 140 ? 88.537 -34.768 43.848 1.00 87.63 2276 MET A C 1
ATOM 953 O O . MET A 1 140 ? 88.977 -35.899 43.610 1.00 92.18 2276 MET A O 1
ATOM 958 N N . SER A 1 141 ? 89.261 -33.664 43.651 1.00 88.99 2277 SER A N 1
ATOM 959 C CA . SER A 1 141 ? 90.648 -33.759 43.210 1.00 91.92 2277 SER A CA 1
ATOM 960 C C . SER A 1 141 ? 91.535 -34.332 44.308 1.00 94.78 2277 SER A C 1
ATOM 961 O O . SER A 1 141 ? 92.461 -35.102 44.027 1.00 96.64 2277 SER A O 1
ATOM 964 N N . VAL A 1 142 ? 91.270 -33.967 45.564 1.00 92.33 2278 VAL A N 1
ATOM 965 C CA . VAL A 1 142 ? 92.008 -34.553 46.679 1.00 93.70 2278 VAL A CA 1
ATOM 966 C C . VAL A 1 142 ? 91.608 -36.010 46.871 1.00 96.90 2278 VAL A C 1
ATOM 967 O O . VAL A 1 142 ? 92.446 -36.863 47.189 1.00 99.92 2278 VAL A O 1
ATOM 971 N N . LEU A 1 143 ? 90.323 -36.321 46.677 1.00 94.41 2279 LEU A N 1
ATOM 972 C CA . LEU A 1 143 ? 89.873 -37.706 46.770 1.00 95.05 2279 LEU A CA 1
ATOM 973 C C . LEU A 1 143 ? 90.546 -38.573 45.714 1.00 98.47 2279 LEU A C 1
ATOM 974 O O . LEU A 1 143 ? 90.974 -39.696 46.002 1.00 103.65 2279 LEU A O 1
ATOM 979 N N . ALA A 1 144 ? 90.651 -38.065 44.483 1.00 92.88 2280 ALA A N 1
ATOM 980 C CA . ALA A 1 144 ? 91.345 -38.807 43.436 1.00 94.75 2280 ALA A CA 1
ATOM 981 C C . ALA A 1 144 ? 92.850 -38.825 43.667 1.00 99.62 2280 ALA A C 1
ATOM 982 O O . ALA A 1 144 ? 93.523 -39.788 43.281 1.00 102.25 2280 ALA A O 1
ATOM 984 N N . HIS A 1 145 ? 93.394 -37.775 44.288 1.00 117.81 2281 HIS A N 1
ATOM 985 C CA . HIS A 1 145 ? 94.817 -37.759 44.616 1.00 128.54 2281 HIS A CA 1
ATOM 986 C C . HIS A 1 145 ? 95.162 -38.866 45.603 1.00 125.73 2281 HIS A C 1
ATOM 987 O O . HIS A 1 145 ? 96.092 -39.649 45.377 1.00 132.80 2281 HIS A O 1
ATOM 994 N N . GLU A 1 146 ? 94.418 -38.947 46.708 1.00 108.28 2282 GLU A N 1
ATOM 995 C CA . GLU A 1 146 ? 94.735 -39.929 47.737 1.00 105.54 2282 GLU A CA 1
ATOM 996 C C . GLU A 1 146 ? 94.376 -41.344 47.304 1.00 104.78 2282 GLU A C 1
ATOM 997 O O . GLU A 1 146 ? 95.016 -42.303 47.746 1.00 107.75 2282 GLU A O 1
ATOM 1003 N N . LEU A 1 147 ? 93.366 -41.499 46.444 1.00 95.20 2283 LEU A N 1
ATOM 1004 C CA . LEU A 1 147 ? 93.014 -42.834 45.969 1.00 103.30 2283 LEU A CA 1
ATOM 1005 C C . LEU A 1 147 ? 94.133 -43.424 45.119 1.00 111.25 2283 LEU A C 1
ATOM 1006 O O . LEU A 1 147 ? 94.472 -44.605 45.260 1.00 115.51 2283 LEU A O 1
ATOM 1011 N N . GLY A 1 148 ? 94.724 -42.616 44.237 1.00 114.87 2284 GLY A N 1
ATOM 1012 C CA . GLY A 1 148 ? 95.817 -43.109 43.415 1.00 118.21 2284 GLY A CA 1
ATOM 1013 C C . GLY A 1 148 ? 97.055 -43.441 44.225 1.00 125.75 2284 GLY A C 1
ATOM 1014 O O . GLY A 1 148 ? 97.768 -44.402 43.921 1.00 131.15 2284 GLY A O 1
ATOM 1015 N N . THR A 1 149 ? 97.328 -42.655 45.269 1.00 120.57 2285 THR A N 1
ATOM 1016 C CA . THR A 1 149 ? 98.494 -42.914 46.107 1.00 118.98 2285 THR A CA 1
ATOM 1017 C C . THR A 1 149 ? 98.260 -44.089 47.049 1.00 115.68 2285 THR A C 1
ATOM 1018 O O . THR A 1 149 ? 99.180 -44.873 47.307 1.00 118.76 2285 THR A O 1
ATOM 1022 N N . LEU A 1 150 ? 97.038 -44.228 47.569 1.00 114.45 2286 LEU A N 1
ATOM 1023 C CA . LEU A 1 150 ? 96.754 -45.316 48.500 1.00 121.02 2286 LEU A CA 1
ATOM 1024 C C . LEU A 1 150 ? 96.679 -46.656 47.780 1.00 126.19 2286 LEU A C 1
ATOM 1025 O O . LEU A 1 150 ? 97.183 -47.666 48.286 1.00 130.16 2286 LEU A O 1
ATOM 1030 N N . TYR A 1 151 ? 96.049 -46.689 46.602 1.00 130.28 2287 TYR A N 1
ATOM 1031 C CA . TYR A 1 151 ? 96.029 -47.921 45.821 1.00 134.96 2287 TYR A CA 1
ATOM 1032 C C . TYR A 1 151 ? 97.430 -48.318 45.381 1.00 141.15 2287 TYR A C 1
ATOM 1033 O O . TYR A 1 151 ? 97.729 -49.512 45.265 1.00 144.74 2287 TYR A O 1
ATOM 1042 N N . ARG A 1 152 ? 98.300 -47.337 45.133 1.00 139.43 2288 ARG A N 1
ATOM 1043 C CA . ARG A 1 152 ? 99.676 -47.645 44.760 1.00 139.59 2288 ARG A CA 1
ATOM 1044 C C . ARG A 1 152 ? 100.437 -48.249 45.934 1.00 138.28 2288 ARG A C 1
ATOM 1045 O O . ARG A 1 152 ? 101.057 -49.310 45.802 1.00 139.47 2288 ARG A O 1
ATOM 1053 N N . ALA A 1 153 ? 100.391 -47.589 47.096 1.00 132.02 2289 ALA A N 1
ATOM 1054 C CA . ALA A 1 153 ? 101.101 -48.096 48.266 1.00 132.07 2289 ALA A CA 1
ATOM 1055 C C . ALA A 1 153 ? 100.572 -49.456 48.702 1.00 132.72 2289 ALA A C 1
ATOM 1056 O O . ALA A 1 153 ? 101.341 -50.293 49.189 1.00 134.89 2289 ALA A O 1
ATOM 1058 N N . TYR A 1 154 ? 99.270 -49.697 48.538 1.00 135.04 2290 TYR A N 1
ATOM 1059 C CA . TYR A 1 154 ? 98.709 -50.998 48.879 1.00 144.99 2290 TYR A CA 1
ATOM 1060 C C . TYR A 1 154 ? 99.026 -52.051 47.824 1.00 152.11 2290 TYR A C 1
ATOM 1061 O O . TYR A 1 154 ? 99.069 -53.245 48.142 1.00 156.75 2290 TYR A O 1
ATOM 1070 N N . ALA A 1 155 ? 99.250 -51.636 46.574 1.00 150.60 2291 ALA A N 1
ATOM 1071 C CA . ALA A 1 155 ? 99.633 -52.584 45.535 1.00 150.60 2291 ALA A CA 1
ATOM 1072 C C . ALA A 1 155 ? 101.106 -52.962 45.624 1.00 151.72 2291 ALA A C 1
ATOM 1073 O O . ALA A 1 155 ? 101.481 -54.068 45.219 1.00 153.43 2291 ALA A O 1
ATOM 1075 N N . GLN A 1 156 ? 101.948 -52.064 46.137 1.00 148.63 2292 GLN A N 1
ATOM 1076 C CA . GLN A 1 156 ? 103.355 -52.367 46.366 1.00 152.20 2292 GLN A CA 1
ATOM 1077 C C . GLN A 1 156 ? 103.487 -53.523 47.346 1.00 155.56 2292 GLN A C 1
ATOM 1078 O O . GLN A 1 156 ? 103.750 -54.663 46.949 1.00 158.92 2292 GLN A O 1
ATOM 1084 N N . GLU A 1 157 ? 103.302 -53.232 48.631 1.00 154.32 2293 GLU A N 1
ATOM 1085 C CA . GLU A 1 157 ? 103.333 -54.238 49.680 1.00 156.28 2293 GLU A CA 1
ATOM 1086 C C . GLU A 1 157 ? 102.241 -53.923 50.691 1.00 155.03 2293 GLU A C 1
ATOM 1087 O O . GLU A 1 157 ? 101.653 -52.838 50.687 1.00 152.77 2293 GLU A O 1
ATOM 1089 N N . GLY A 1 158 ? 101.974 -54.890 51.564 1.00 153.94 2294 GLY A N 1
ATOM 1090 C CA . GLY A 1 158 ? 100.893 -54.738 52.523 1.00 149.25 2294 GLY A CA 1
ATOM 1091 C C . GLY A 1 158 ? 101.209 -53.662 53.546 1.00 144.98 2294 GLY A C 1
ATOM 1092 O O . GLY A 1 158 ? 102.302 -53.633 54.123 1.00 145.11 2294 GLY A O 1
ATOM 1093 N N . THR A 1 159 ? 100.249 -52.767 53.770 1.00 142.67 2295 THR A N 1
ATOM 1094 C CA . THR A 1 159 ? 100.366 -51.723 54.775 1.00 145.13 2295 THR A CA 1
ATOM 1095 C C . THR A 1 159 ? 99.047 -51.622 55.527 1.00 144.11 2295 THR A C 1
ATOM 1096 O O . THR A 1 159 ? 98.024 -52.170 55.109 1.00 142.45 2295 THR A O 1
ATOM 1098 N N . ALA A 1 160 ? 99.076 -50.922 56.659 1.00 159.86 2296 ALA A N 1
ATOM 1099 C CA . ALA A 1 160 ? 97.844 -50.703 57.408 1.00 169.00 2296 ALA A CA 1
ATOM 1100 C C . ALA A 1 160 ? 97.536 -49.209 57.491 1.00 170.88 2296 ALA A C 1
ATOM 1101 O O . ALA A 1 160 ? 96.390 -48.814 57.247 1.00 170.47 2296 ALA A O 1
ATOM 1103 N N . PRO A 1 161 ? 98.510 -48.337 57.831 1.00 167.98 2297 PRO A N 1
ATOM 1104 C CA . PRO A 1 161 ? 98.267 -46.902 57.672 1.00 161.28 2297 PRO A CA 1
ATOM 1105 C C . PRO A 1 161 ? 99.140 -46.308 56.579 1.00 151.40 2297 PRO A C 1
ATOM 1106 O O . PRO A 1 161 ? 100.223 -45.787 56.861 1.00 158.22 2297 PRO A O 1
ATOM 1110 N N . GLU A 1 162 ? 98.690 -46.389 55.326 1.00 140.43 2298 GLU A N 1
ATOM 1111 C CA . GLU A 1 162 ? 99.498 -45.887 54.221 1.00 136.41 2298 GLU A CA 1
ATOM 1112 C C . GLU A 1 162 ? 99.548 -44.366 54.180 1.00 129.95 2298 GLU A C 1
ATOM 1113 O O . GLU A 1 162 ? 100.508 -43.805 53.642 1.00 123.67 2298 GLU A O 1
ATOM 1115 N N . VAL A 1 163 ? 98.543 -43.687 54.738 1.00 144.22 2299 VAL A N 1
ATOM 1116 C CA . VAL A 1 163 ? 98.472 -42.233 54.696 1.00 153.29 2299 VAL A CA 1
ATOM 1117 C C . VAL A 1 163 ? 98.238 -41.610 56.062 1.00 157.79 2299 VAL A C 1
ATOM 1118 O O . VAL A 1 163 ? 98.157 -40.385 56.164 1.00 157.70 2299 VAL A O 1
ATOM 1120 N N . ASP A 1 164 ? 98.132 -42.407 57.120 1.00 161.00 2300 ASP A N 1
ATOM 1121 C CA . ASP A 1 164 ? 97.831 -41.867 58.440 1.00 162.98 2300 ASP A CA 1
ATOM 1122 C C . ASP A 1 164 ? 99.064 -41.265 59.114 1.00 170.34 2300 ASP A C 1
ATOM 1123 O O . ASP A 1 164 ? 98.963 -40.173 59.689 1.00 171.80 2300 ASP A O 1
ATOM 1128 N N . PRO A 1 165 ? 100.246 -41.922 59.088 1.00 176.81 2301 PRO A N 1
ATOM 1129 C CA . PRO A 1 165 ? 101.415 -41.305 59.728 1.00 178.28 2301 PRO A CA 1
ATOM 1130 C C . PRO A 1 165 ? 102.375 -40.628 58.758 1.00 177.57 2301 PRO A C 1
ATOM 1131 O O . PRO A 1 165 ? 103.159 -39.770 59.176 1.00 180.15 2301 PRO A O 1
ATOM 1135 N N . LEU A 1 166 ? 102.339 -40.989 57.473 1.00 169.57 2302 LEU A N 1
ATOM 1136 C CA . LEU A 1 166 ? 103.337 -40.432 56.566 1.00 163.61 2302 LEU A CA 1
ATOM 1137 C C . LEU A 1 166 ? 102.885 -39.068 56.042 1.00 156.20 2302 LEU A C 1
ATOM 1138 O O . LEU A 1 166 ? 103.647 -38.099 56.156 1.00 161.42 2302 LEU A O 1
ATOM 1140 N N . PRO A 1 167 ? 101.672 -38.922 55.458 1.00 138.06 2303 PRO A N 1
ATOM 1141 C CA . PRO A 1 167 ? 101.135 -37.572 55.265 1.00 130.30 2303 PRO A CA 1
ATOM 1142 C C . PRO A 1 167 ? 99.813 -37.376 55.989 1.00 130.23 2303 PRO A C 1
ATOM 1143 O O . PRO A 1 167 ? 98.746 -37.463 55.373 1.00 129.51 2303 PRO A O 1
ATOM 1147 N N . ALA A 1 168 ? 99.867 -37.115 57.293 1.00 126.78 2304 ALA A N 1
ATOM 1148 C CA . ALA A 1 168 ? 98.653 -36.944 58.073 1.00 121.18 2304 ALA A CA 1
ATOM 1149 C C . ALA A 1 168 ? 97.948 -35.642 57.693 1.00 120.69 2304 ALA A C 1
ATOM 1150 O O . ALA A 1 168 ? 98.458 -34.821 56.925 1.00 120.51 2304 ALA A O 1
ATOM 1152 N N . LEU A 1 169 ? 96.752 -35.458 58.246 1.00 116.39 2305 LEU A N 1
ATOM 1153 C CA . LEU A 1 169 ? 95.981 -34.245 58.007 1.00 110.81 2305 LEU A CA 1
ATOM 1154 C C . LEU A 1 169 ? 96.408 -33.170 58.997 1.00 110.06 2305 LEU A C 1
ATOM 1155 O O . LEU A 1 169 ? 96.269 -33.373 60.211 1.00 104.35 2305 LEU A O 1
ATOM 1157 N N . PRO A 1 170 ? 96.925 -32.027 58.536 1.00 110.66 2306 PRO A N 1
ATOM 1158 C CA . PRO A 1 170 ? 97.343 -30.975 59.476 1.00 109.88 2306 PRO A CA 1
ATOM 1159 C C . PRO A 1 170 ? 96.183 -30.256 60.137 1.00 106.42 2306 PRO A C 1
ATOM 1160 O O . PRO A 1 170 ? 96.399 -29.552 61.132 1.00 110.21 2306 PRO A O 1
ATOM 1164 N N . LEU A 1 171 ? 94.966 -30.413 59.621 1.00 104.12 2307 LEU A N 1
ATOM 1165 C CA . LEU A 1 171 ? 93.805 -29.700 60.135 1.00 102.30 2307 LEU A CA 1
ATOM 1166 C C . LEU A 1 171 ? 92.561 -30.412 59.630 1.00 100.32 2307 LEU A C 1
ATOM 1167 O O . LEU A 1 171 ? 92.494 -30.773 58.452 1.00 104.15 2307 LEU A O 1
ATOM 1172 N N . GLN A 1 172 ? 91.591 -30.625 60.512 1.00 93.76 2308 GLN A N 1
ATOM 1173 C CA . GLN A 1 172 ? 90.332 -31.242 60.126 1.00 97.21 2308 GLN A CA 1
ATOM 1174 C C . GLN A 1 172 ? 89.281 -30.173 59.854 1.00 88.79 2308 GLN A C 1
ATOM 1175 O O . GLN A 1 172 ? 89.417 -29.015 60.258 1.00 88.64 2308 GLN A O 1
ATOM 1181 N N . TYR A 1 173 ? 88.220 -30.580 59.152 1.00 86.57 2309 TYR A N 1
ATOM 1182 C CA . TYR A 1 173 ? 87.213 -29.616 58.716 1.00 88.65 2309 TYR A CA 1
ATOM 1183 C C . TYR A 1 173 ? 86.484 -28.985 59.895 1.00 85.13 2309 TYR A C 1
ATOM 1184 O O . TYR A 1 173 ? 86.076 -27.820 59.815 1.00 82.46 2309 TYR A O 1
ATOM 1193 N N . ALA A 1 174 ? 86.308 -29.727 60.991 1.00 85.66 2310 ALA A N 1
ATOM 1194 C CA . ALA A 1 174 ? 85.690 -29.143 62.176 1.00 86.06 2310 ALA A CA 1
ATOM 1195 C C . ALA A 1 174 ? 86.556 -28.039 62.768 1.00 88.72 2310 ALA A C 1
ATOM 1196 O O . ALA A 1 174 ? 86.031 -27.077 63.339 1.00 86.85 2310 ALA A O 1
ATOM 1198 N N . ASP A 1 175 ? 87.880 -28.159 62.642 1.00 89.09 2311 ASP A N 1
ATOM 1199 C CA . ASP A 1 175 ? 88.768 -27.097 63.102 1.00 90.38 2311 ASP A CA 1
ATOM 1200 C C . ASP A 1 175 ? 88.608 -25.845 62.251 1.00 88.18 2311 ASP A C 1
ATOM 1201 O O . ASP A 1 175 ? 88.684 -24.722 62.764 1.00 88.46 2311 ASP A O 1
ATOM 1206 N N . TYR A 1 176 ? 88.391 -26.019 60.945 1.00 86.08 2312 TYR A N 1
ATOM 1207 C CA . TYR A 1 176 ? 88.155 -24.876 60.070 1.00 83.89 2312 TYR A CA 1
ATOM 1208 C C . TYR A 1 176 ? 86.839 -24.188 60.405 1.00 82.15 2312 TYR A C 1
ATOM 1209 O O . TYR A 1 176 ? 86.759 -22.954 60.406 1.00 81.52 2312 TYR A O 1
ATOM 1218 N N . ALA A 1 177 ? 85.795 -24.969 60.696 1.00 81.52 2313 ALA A N 1
ATOM 1219 C CA . ALA A 1 177 ? 84.502 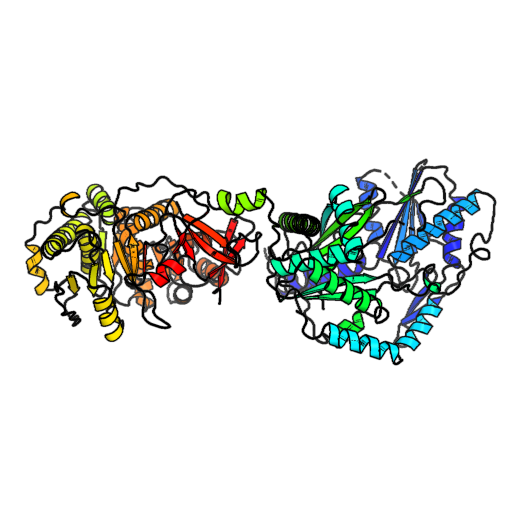-24.381 61.032 1.00 80.05 2313 ALA A CA 1
ATOM 1220 C C . ALA A 1 177 ? 84.566 -23.622 62.351 1.00 81.73 2313 ALA A C 1
ATOM 1221 O O . ALA A 1 177 ? 83.900 -22.593 62.513 1.00 80.77 2313 ALA A O 1
ATOM 1223 N N . LEU A 1 178 ? 85.360 -24.114 63.305 1.00 84.50 2314 LEU A N 1
ATOM 1224 C CA . LEU A 1 178 ? 85.522 -23.401 64.568 1.00 88.01 2314 LEU A CA 1
ATOM 1225 C C . LEU A 1 178 ? 86.258 -22.083 64.363 1.00 86.43 2314 LEU A C 1
ATOM 1226 O O . LEU A 1 178 ? 85.936 -21.079 65.008 1.00 86.74 2314 LEU A O 1
ATOM 1228 N N . TRP A 1 179 ? 87.250 -22.068 63.469 1.00 86.40 2315 TRP A N 1
ATOM 1229 C CA . TRP A 1 179 ? 87.939 -20.822 63.153 1.00 86.54 2315 TRP A CA 1
ATOM 1230 C C . TRP A 1 179 ? 87.017 -19.851 62.426 1.00 84.16 2315 TRP A C 1
ATOM 1231 O O . TRP A 1 179 ? 87.036 -18.645 62.700 1.00 84.18 2315 TRP A O 1
ATOM 1242 N N . GLN A 1 180 ? 86.204 -20.357 61.495 1.00 81.55 2316 GLN A N 1
ATOM 1243 C CA . GLN A 1 180 ? 85.304 -19.484 60.749 1.00 79.09 2316 GLN A CA 1
ATOM 1244 C C . GLN A 1 180 ? 84.220 -18.908 61.651 1.00 78.98 2316 GLN A C 1
ATOM 1245 O O . GLN A 1 180 ? 83.838 -17.742 61.503 1.00 78.37 2316 GLN A O 1
ATOM 1251 N N . ARG A 1 181 ? 83.713 -19.711 62.591 1.00 79.91 2317 ARG A N 1
ATOM 1252 C CA . ARG A 1 181 ? 82.692 -19.222 63.513 1.00 80.07 2317 ARG A CA 1
ATOM 1253 C C . ARG A 1 181 ? 83.198 -18.027 64.312 1.00 81.79 2317 ARG A C 1
ATOM 1254 O O . ARG A 1 181 ? 82.444 -17.085 64.580 1.00 81.33 2317 ARG A O 1
ATOM 1257 N N . ARG A 1 182 ? 84.477 -18.043 64.692 1.00 83.92 2318 ARG A N 1
ATOM 1258 C CA . ARG A 1 182 ? 85.061 -16.903 65.389 1.00 85.72 2318 ARG A CA 1
ATOM 1259 C C . ARG A 1 182 ? 85.414 -15.773 64.431 1.00 84.65 2318 ARG A C 1
ATOM 1260 O O . ARG A 1 182 ? 85.337 -14.598 64.809 1.00 85.27 2318 ARG A O 1
ATOM 1268 N N . TRP A 1 183 ? 85.793 -16.102 63.194 1.00 83.17 2319 TRP A N 1
ATOM 1269 C CA . TRP A 1 183 ? 86.144 -15.066 62.227 1.00 82.19 2319 TRP A CA 1
ATOM 1270 C C . TRP A 1 183 ? 84.920 -14.265 61.801 1.00 80.05 2319 TRP A C 1
ATOM 1271 O O . TRP A 1 183 ? 84.998 -13.042 61.635 1.00 80.09 2319 TRP A O 1
ATOM 1282 N N . LEU A 1 184 ? 83.780 -14.936 61.618 1.00 78.30 2320 LEU A N 1
ATOM 1283 C CA . LEU A 1 184 ? 82.560 -14.247 61.212 1.00 81.67 2320 LEU A CA 1
ATOM 1284 C C . LEU A 1 184 ? 82.055 -13.285 62.278 1.00 81.72 2320 LEU A C 1
ATOM 1285 O O . LEU A 1 184 ? 81.290 -12.369 61.956 1.00 76.49 2320 LEU A O 1
ATOM 1290 N N . ASP A 1 185 ? 82.465 -13.467 63.531 1.00 80.01 2321 ASP A N 1
ATOM 1291 C CA . ASP A 1 185 ? 82.015 -12.625 64.629 1.00 81.49 2321 ASP A CA 1
ATOM 1292 C C . ASP A 1 185 ? 82.913 -11.416 64.861 1.00 83.20 2321 ASP A C 1
ATOM 1293 O O . ASP A 1 185 ? 82.514 -10.498 65.586 1.00 84.29 2321 ASP A O 1
ATOM 1298 N N . GLY A 1 186 ? 84.103 -11.387 64.263 1.00 85.47 2322 GLY A N 1
ATOM 1299 C CA . GLY A 1 186 ? 85.055 -10.321 64.487 1.00 87.04 2322 GLY A CA 1
ATOM 1300 C C . GLY A 1 186 ? 84.877 -9.159 63.527 1.00 87.77 2322 GLY A C 1
ATOM 1301 O O . GLY A 1 186 ? 83.862 -9.020 62.841 1.00 81.90 2322 GLY A O 1
ATOM 1302 N N . GLU A 1 187 ? 85.903 -8.305 63.486 1.00 88.27 2323 GLU A N 1
ATOM 1303 C CA . GLU A 1 187 ? 85.871 -7.114 62.649 1.00 92.25 2323 GLU A CA 1
ATOM 1304 C C . GLU A 1 187 ? 86.394 -7.364 61.241 1.00 85.94 2323 GLU A C 1
ATOM 1305 O O . GLU A 1 187 ? 86.026 -6.631 60.315 1.00 88.11 2323 GLU A O 1
ATOM 1311 N N . ARG A 1 188 ? 87.252 -8.373 61.059 1.00 83.67 2324 ARG A N 1
ATOM 1312 C CA . ARG A 1 188 ? 87.739 -8.698 59.722 1.00 82.16 2324 ARG A CA 1
ATOM 1313 C C . ARG A 1 188 ? 86.587 -9.066 58.796 1.00 81.25 2324 ARG A C 1
ATOM 1314 O O . ARG A 1 188 ? 86.604 -8.733 57.606 1.00 77.48 2324 ARG A O 1
ATOM 1322 N N . GLN A 1 189 ? 85.572 -9.748 59.331 1.00 78.26 2325 GLN A N 1
ATOM 1323 C CA . GLN A 1 189 ? 84.366 -10.015 58.556 1.00 79.38 2325 GLN A CA 1
ATOM 1324 C C . GLN A 1 189 ? 83.598 -8.733 58.264 1.00 77.14 2325 GLN A C 1
ATOM 1325 O O . GLN A 1 189 ? 82.987 -8.607 57.197 1.00 72.44 2325 GLN A O 1
ATOM 1331 N N . GLN A 1 190 ? 83.626 -7.769 59.188 1.00 80.66 2326 GLN A N 1
ATOM 1332 C CA . GLN A 1 190 ? 82.892 -6.526 58.976 1.00 83.41 2326 GLN A CA 1
ATOM 1333 C C . GLN A 1 190 ? 83.572 -5.642 57.938 1.00 86.50 2326 GLN A C 1
ATOM 1334 O O . GLN A 1 190 ? 82.891 -4.936 57.185 1.00 74.27 2326 GLN A O 1
ATOM 1340 N N . ARG A 1 191 ? 84.907 -5.662 57.882 1.00 84.48 2327 ARG A N 1
ATOM 1341 C CA . ARG A 1 191 ? 85.609 -4.864 56.881 1.00 84.62 2327 ARG A CA 1
ATOM 1342 C C . ARG A 1 191 ? 85.425 -5.446 55.485 1.00 78.51 2327 ARG A C 1
ATOM 1343 O O . ARG A 1 191 ? 85.278 -4.700 54.510 1.00 78.07 2327 ARG A O 1
ATOM 1351 N N . GLN A 1 192 ? 85.434 -6.777 55.366 1.00 76.95 2328 GLN A N 1
ATOM 1352 C CA . GLN A 1 192 ? 85.186 -7.396 54.069 1.00 72.14 2328 GLN A CA 1
ATOM 1353 C C . GLN A 1 192 ? 83.748 -7.184 53.614 1.00 68.97 2328 GLN A C 1
ATOM 1354 O O . GLN A 1 192 ? 83.491 -7.070 52.409 1.00 67.30 2328 GLN A O 1
ATOM 1360 N N . LEU A 1 193 ? 82.801 -7.125 54.554 1.00 69.17 2329 LEU A N 1
ATOM 1361 C CA . LEU A 1 193 ? 81.429 -6.790 54.192 1.00 68.78 2329 LEU A CA 1
ATOM 1362 C C . LEU A 1 193 ? 81.307 -5.331 53.772 1.00 67.43 2329 LEU A C 1
ATOM 1363 O O . LEU A 1 193 ? 80.504 -5.005 52.890 1.00 73.33 2329 LEU A O 1
ATOM 1368 N N . ALA A 1 194 ? 82.098 -4.446 54.382 1.00 69.68 2330 ALA A N 1
ATOM 1369 C CA . ALA A 1 194 ? 82.058 -3.035 54.012 1.00 70.09 2330 ALA A CA 1
ATOM 1370 C C . ALA A 1 194 ? 82.593 -2.817 52.603 1.00 70.45 2330 ALA A C 1
ATOM 1371 O O . ALA A 1 194 ? 82.072 -1.977 51.859 1.00 67.96 2330 ALA A O 1
ATOM 1373 N N . TYR A 1 195 ? 83.635 -3.558 52.219 1.00 69.08 2331 TYR A N 1
ATOM 1374 C CA . TYR A 1 195 ? 84.167 -3.438 50.865 1.00 72.02 2331 TYR A CA 1
ATOM 1375 C C . TYR A 1 195 ? 83.147 -3.903 49.834 1.00 70.33 2331 TYR A C 1
ATOM 1376 O O . TYR A 1 195 ? 82.874 -3.202 48.853 1.00 71.08 2331 TYR A O 1
ATOM 1385 N N . TRP A 1 196 ? 82.574 -5.092 50.039 1.00 67.63 2332 TRP A N 1
ATOM 1386 C CA . TRP A 1 196 ? 81.582 -5.603 49.099 1.00 67.36 2332 TRP A CA 1
ATOM 1387 C C . TRP A 1 196 ? 80.323 -4.748 49.090 1.00 63.01 2332 TRP A C 1
ATOM 1388 O O . TRP A 1 196 ? 79.633 -4.675 48.067 1.00 63.39 2332 TRP A O 1
ATOM 1399 N N . GLN A 1 197 ? 80.006 -4.098 50.213 1.00 65.27 2333 GLN A N 1
ATOM 1400 C CA . GLN A 1 197 ? 78.874 -3.178 50.236 1.00 69.64 2333 GLN A CA 1
ATOM 1401 C C . GLN A 1 197 ? 79.114 -1.991 49.313 1.00 70.96 2333 GLN A C 1
ATOM 1402 O O . GLN A 1 197 ? 78.216 -1.583 48.568 1.00 69.15 2333 GLN A O 1
ATOM 1408 N N . GLN A 1 198 ? 80.325 -1.430 49.340 1.00 72.25 2334 GLN A N 1
ATOM 1409 C CA . GLN A 1 198 ? 80.645 -0.289 48.489 1.00 76.30 2334 GLN A CA 1
ATOM 1410 C C . GLN A 1 198 ? 80.988 -0.706 47.065 1.00 73.86 2334 GLN A C 1
ATOM 1411 O O . GLN A 1 198 ? 80.701 0.039 46.122 1.00 74.03 2334 GLN A O 1
ATOM 1417 N N . GLN A 1 199 ? 81.596 -1.882 46.889 1.00 69.23 2335 GLN A N 1
ATOM 1418 C CA . GLN A 1 199 ? 82.023 -2.304 45.558 1.00 65.50 2335 GLN A CA 1
ATOM 1419 C C . GLN A 1 199 ? 80.833 -2.571 44.645 1.00 64.03 2335 GLN A C 1
ATOM 1420 O O . GLN A 1 199 ? 80.883 -2.269 43.447 1.00 63.38 2335 GLN A O 1
ATOM 1426 N N . LEU A 1 200 ? 79.750 -3.124 45.191 1.00 62.25 2336 LEU A N 1
ATOM 1427 C CA . LEU A 1 200 ? 78.599 -3.527 44.395 1.00 59.59 2336 LEU A CA 1
ATOM 1428 C C . LEU A 1 200 ? 77.375 -2.649 44.629 1.00 62.63 2336 LEU A C 1
ATOM 1429 O O . LEU A 1 200 ? 76.283 -2.990 44.163 1.00 59.86 2336 LEU A O 1
ATOM 1434 N N . ALA A 1 201 ? 77.526 -1.529 45.334 1.00 69.78 2337 ALA A N 1
ATOM 1435 C CA . ALA A 1 201 ? 76.406 -0.622 45.556 1.00 69.33 2337 ALA A CA 1
ATOM 1436 C C . ALA A 1 201 ? 76.033 0.071 44.252 1.00 68.76 2337 ALA A C 1
ATOM 1437 O O . ALA A 1 201 ? 76.865 0.749 43.640 1.00 71.03 2337 ALA A O 1
ATOM 1439 N N . GLY A 1 202 ? 74.783 -0.097 43.827 1.00 66.07 2338 GLY A N 1
ATOM 1440 C CA . GLY A 1 202 ? 74.304 0.503 42.601 1.00 63.69 2338 GLY A CA 1
ATOM 1441 C C . GLY A 1 202 ? 74.476 -0.344 41.361 1.00 58.49 2338 GLY A C 1
ATOM 1442 O O . GLY A 1 202 ? 74.130 0.117 40.265 1.00 60.03 2338 GLY A O 1
ATOM 1443 N N . ALA A 1 203 ? 75.001 -1.559 41.491 1.00 57.71 2339 ALA A N 1
ATOM 1444 C CA . ALA A 1 203 ? 75.165 -2.429 40.341 1.00 58.85 2339 ALA A CA 1
ATOM 1445 C C . ALA A 1 203 ? 73.800 -2.856 39.801 1.00 58.33 2339 ALA A C 1
ATOM 1446 O O . ALA A 1 203 ? 72.818 -2.905 40.547 1.00 62.80 2339 ALA A O 1
ATOM 1448 N N . PRO A 1 204 ? 73.709 -3.159 38.507 1.00 53.15 2340 PRO A N 1
ATOM 1449 C CA . PRO A 1 204 ? 72.423 -3.591 37.943 1.00 50.62 2340 PRO A CA 1
ATOM 1450 C C . PRO A 1 204 ? 71.962 -4.903 38.562 1.00 47.79 2340 PRO A C 1
ATOM 1451 O O . PRO A 1 204 ? 72.736 -5.852 38.701 1.00 47.14 2340 PRO A O 1
ATOM 1455 N N . ALA A 1 205 ? 70.682 -4.945 38.937 1.00 50.62 2341 ALA A N 1
ATOM 1456 C CA . ALA A 1 205 ? 70.142 -6.130 39.595 1.00 52.08 2341 ALA A CA 1
ATOM 1457 C C . ALA A 1 205 ? 69.954 -7.285 38.620 1.00 51.59 2341 ALA A C 1
ATOM 1458 O O . ALA A 1 205 ? 70.042 -8.452 39.021 1.00 50.76 2341 ALA A O 1
ATOM 1460 N N . LEU A 1 206 ? 69.696 -6.988 37.349 1.00 46.30 2342 LEU A N 1
ATOM 1461 C CA . LEU A 1 206 ? 69.442 -8.013 36.346 1.00 44.80 2342 LEU A CA 1
ATOM 1462 C C . LEU A 1 206 ? 70.084 -7.601 35.032 1.00 46.94 2342 LEU A C 1
ATOM 1463 O O . LEU A 1 206 ? 69.850 -6.490 34.547 1.00 51.59 2342 LEU A O 1
ATOM 1468 N N . VAL A 1 207 ? 70.891 -8.495 34.461 1.00 39.95 2343 VAL A N 1
ATOM 1469 C CA . VAL A 1 207 ? 71.495 -8.231 33.161 1.00 39.54 2343 VAL A CA 1
ATOM 1470 C C . VAL A 1 207 ? 70.416 -8.283 32.088 1.00 37.36 2343 VAL A C 1
ATOM 1471 O O . VAL A 1 207 ? 69.578 -9.195 32.067 1.00 43.53 2343 VAL A O 1
ATOM 1475 N N . SER A 1 208 ? 70.416 -7.290 31.201 1.00 35.22 2344 SER A N 1
ATOM 1476 C CA A SER A 1 208 ? 69.417 -7.183 30.138 0.35 35.67 2344 SER A CA 1
ATOM 1477 C CA B SER A 1 208 ? 69.409 -7.196 30.143 0.65 35.63 2344 SER A CA 1
ATOM 1478 C C . SER A 1 208 ? 69.828 -7.926 28.876 1.00 39.64 2344 SER A C 1
ATOM 1479 O O . SER A 1 208 ? 69.679 -7.399 27.770 1.00 39.01 2344 SER A O 1
ATOM 1484 N N . LEU A 1 209 ? 70.355 -9.138 29.008 1.00 38.00 2345 LEU A N 1
ATOM 1485 C CA . LEU A 1 209 ? 70.711 -9.921 27.835 1.00 34.00 2345 LEU A CA 1
ATOM 1486 C C . LEU A 1 209 ? 69.452 -10.236 27.032 1.00 34.44 2345 LEU A C 1
ATOM 1487 O O . LEU A 1 209 ? 68.428 -10.612 27.619 1.00 38.52 2345 LEU A O 1
ATOM 1492 N N . PRO A 1 210 ? 69.477 -10.081 25.711 1.00 33.24 2346 PRO A N 1
ATOM 1493 C CA . PRO A 1 210 ? 68.300 -10.433 24.908 1.00 31.61 2346 PRO A CA 1
ATOM 1494 C C . PRO A 1 210 ? 68.001 -11.921 25.013 1.00 34.74 2346 PRO A C 1
ATOM 1495 O O . PRO A 1 210 ? 68.884 -12.764 24.841 1.00 34.80 2346 PRO A O 1
ATOM 1499 N N . THR A 1 211 ? 66.746 -12.240 25.311 1.00 38.04 2347 THR A N 1
ATOM 1500 C CA . THR A 1 211 ? 66.300 -13.617 25.440 1.00 37.86 2347 THR A CA 1
ATOM 1501 C C . THR A 1 211 ? 65.327 -13.958 24.319 1.00 33.33 2347 THR A C 1
ATOM 1502 O O . THR A 1 211 ? 64.562 -13.107 23.856 1.00 36.56 2347 THR A O 1
ATOM 1506 N N . ASP A 1 212 ? 65.372 -15.218 23.878 1.00 32.57 2348 ASP A N 1
ATOM 1507 C CA . ASP A 1 212 ? 64.464 -15.677 22.833 1.00 33.33 2348 ASP A CA 1
ATOM 1508 C C . ASP A 1 212 ? 63.041 -15.849 23.344 1.00 38.30 2348 ASP A C 1
ATOM 1509 O O . ASP A 1 212 ? 62.102 -15.850 22.542 1.00 38.74 2348 ASP A O 1
ATOM 1514 N N . ARG A 1 213 ? 62.864 -15.995 24.653 1.00 33.90 2349 ARG A N 1
ATOM 1515 C CA . ARG A 1 213 ? 61.559 -16.081 25.284 1.00 36.74 2349 ARG A CA 1
ATOM 1516 C C . ARG A 1 213 ? 61.557 -15.210 26.530 1.00 40.42 2349 ARG A C 1
ATOM 1517 O O . ARG A 1 213 ? 62.600 -15.043 27.174 1.00 43.07 2349 ARG A O 1
ATOM 1525 N N . PRO A 1 214 ? 60.409 -14.632 26.883 1.00 41.27 2350 PRO A N 1
ATOM 1526 C CA . PRO A 1 214 ? 60.347 -13.798 28.089 1.00 36.23 2350 PRO A CA 1
ATOM 1527 C C . PRO A 1 214 ? 60.708 -14.596 29.333 1.00 38.79 2350 PRO A C 1
ATOM 1528 O O . PRO A 1 214 ? 60.438 -15.795 29.431 1.00 42.29 2350 PRO A O 1
ATOM 1532 N N . ARG A 1 215 ? 61.331 -13.912 30.283 1.00 37.58 2351 ARG A N 1
ATOM 1533 C CA . ARG A 1 215 ? 61.776 -14.568 31.507 1.00 45.87 2351 ARG A CA 1
ATOM 1534 C C . ARG A 1 215 ? 60.571 -15.032 32.319 1.00 50.01 2351 ARG A C 1
ATOM 1535 O O . ARG A 1 215 ? 59.656 -14.239 32.571 1.00 53.30 2351 ARG A O 1
ATOM 1543 N N . PRO A 1 216 ? 60.526 -16.296 32.735 1.00 47.69 2352 PRO A N 1
ATOM 1544 C CA . PRO A 1 216 ? 59.380 -16.779 33.513 1.00 45.10 2352 PRO A CA 1
ATOM 1545 C C . PRO A 1 216 ? 59.299 -16.102 34.873 1.00 48.33 2352 PRO A C 1
ATOM 1546 O O . PRO A 1 216 ? 60.257 -15.500 35.363 1.00 50.63 2352 PRO A O 1
ATOM 1550 N N . ALA A 1 217 ? 58.116 -16.211 35.484 1.00 44.42 2353 ALA A N 1
ATOM 1551 C CA . ALA A 1 217 ? 57.915 -15.642 36.813 1.00 46.21 2353 ALA A CA 1
ATOM 1552 C C . ALA A 1 217 ? 58.789 -16.336 37.849 1.00 51.37 2353 ALA A C 1
ATOM 1553 O O . ALA A 1 217 ? 59.412 -15.674 38.688 1.00 49.15 2353 ALA A O 1
ATOM 1555 N N . LEU A 1 218 ? 58.845 -17.664 37.812 1.00 55.95 2354 LEU A N 1
ATOM 1556 C CA . LEU A 1 218 ? 59.727 -18.444 38.666 1.00 62.27 2354 LEU A CA 1
ATOM 1557 C C . LEU A 1 218 ? 60.868 -19.002 37.829 1.00 61.17 2354 LEU A C 1
ATOM 1558 O O . LEU A 1 218 ? 60.656 -19.458 36.700 1.00 63.41 2354 LEU A O 1
ATOM 1563 N N . GLN A 1 219 ? 62.076 -18.962 38.386 1.00 61.25 2355 GLN A N 1
ATOM 1564 C CA . GLN A 1 219 ? 63.270 -19.308 37.626 1.00 60.43 2355 GLN A CA 1
ATOM 1565 C C . GLN A 1 219 ? 63.244 -20.772 37.206 1.00 62.99 2355 GLN A C 1
ATOM 1566 O O . GLN A 1 219 ? 63.228 -21.673 38.051 1.00 69.93 2355 GLN A O 1
ATOM 1572 N N . ASP A 1 220 ? 63.238 -21.003 35.896 1.00 57.46 2356 ASP A N 1
ATOM 1573 C CA . ASP A 1 220 ? 63.320 -22.351 35.353 1.00 56.09 2356 ASP A CA 1
ATOM 1574 C C . ASP A 1 220 ? 64.772 -22.815 35.368 1.00 57.33 2356 ASP A C 1
ATOM 1575 O O . ASP A 1 220 ? 65.656 -22.129 34.845 1.00 58.47 2356 ASP A O 1
ATOM 1580 N N . TYR A 1 221 ? 65.016 -23.979 35.967 1.00 54.09 2357 TYR A N 1
ATOM 1581 C CA . TYR A 1 221 ? 66.364 -24.514 36.108 1.00 51.51 2357 TYR A CA 1
ATOM 1582 C C . TYR A 1 221 ? 66.714 -25.538 35.035 1.00 48.75 2357 TYR A C 1
ATOM 1583 O O . TYR A 1 221 ? 67.768 -26.175 35.127 1.00 47.46 2357 TYR A O 1
ATOM 1592 N N . ARG A 1 222 ? 65.862 -25.715 34.027 1.00 46.35 2358 ARG A N 1
ATOM 1593 C CA . ARG A 1 222 ? 66.211 -26.578 32.907 1.00 51.42 2358 ARG A CA 1
ATOM 1594 C C . ARG A 1 222 ? 67.382 -25.976 32.143 1.00 52.07 2358 ARG A C 1
ATOM 1595 O O . ARG A 1 222 ? 67.381 -24.783 31.823 1.00 53.90 2358 ARG A O 1
ATOM 1603 N N . GLY A 1 223 ? 68.386 -26.800 31.852 1.00 52.87 2359 GLY A N 1
ATOM 1604 C CA . GLY A 1 223 ? 69.597 -26.307 31.233 1.00 51.39 2359 GLY A CA 1
ATOM 1605 C C . GLY A 1 223 ? 70.098 -27.237 30.148 1.00 50.44 2359 GLY A C 1
ATOM 1606 O O . GLY A 1 223 ? 69.767 -28.424 30.101 1.00 55.19 2359 GLY A O 1
ATOM 1607 N N . ASP A 1 224 ? 70.902 -26.657 29.260 1.00 43.76 2360 ASP A N 1
ATOM 1608 C CA . ASP A 1 224 ? 71.654 -27.393 28.258 1.00 46.25 2360 ASP A CA 1
ATOM 1609 C C . ASP A 1 224 ? 72.980 -26.671 28.070 1.00 48.07 2360 ASP A C 1
ATOM 1610 O O . ASP A 1 224 ? 73.183 -25.566 28.581 1.00 52.29 2360 ASP A O 1
ATOM 1615 N N . SER A 1 225 ? 73.896 -27.297 27.337 1.00 48.69 2361 SER A N 1
ATOM 1616 C CA . SER A 1 225 ? 75.232 -26.736 27.215 1.00 47.96 2361 SER A CA 1
ATOM 1617 C C . SER A 1 225 ? 75.793 -27.008 25.829 1.00 49.33 2361 SER A C 1
ATOM 1618 O O . SER A 1 225 ? 75.382 -27.943 25.138 1.00 55.00 2361 SER A O 1
ATOM 1621 N N . ILE A 1 226 ? 76.742 -26.161 25.433 1.00 48.60 2362 ILE A N 1
ATOM 1622 C CA . ILE A 1 226 ? 77.509 -26.335 24.210 1.00 46.58 2362 ILE A CA 1
ATOM 1623 C C . ILE A 1 226 ? 78.986 -26.374 24.582 1.00 51.55 2362 ILE A C 1
ATOM 1624 O O . ILE A 1 226 ? 79.397 -25.903 25.645 1.00 54.17 2362 ILE A O 1
ATOM 1629 N N . GLU A 1 227 ? 79.784 -26.950 23.690 1.00 48.85 2363 GLU A N 1
ATOM 1630 C CA . GLU A 1 227 ? 81.231 -26.975 23.837 1.00 51.80 2363 GLU A CA 1
ATOM 1631 C C . GLU A 1 227 ? 81.849 -25.839 23.035 1.00 52.36 2363 GLU A C 1
ATOM 1632 O O . GLU A 1 227 ? 81.363 -25.490 21.956 1.00 51.66 2363 GLU A O 1
ATOM 1638 N N . LEU A 1 228 ? 82.920 -25.258 23.571 1.00 52.74 2364 LEU A N 1
ATOM 1639 C CA . LEU A 1 228 ? 83.666 -24.229 22.863 1.00 56.57 2364 LEU A CA 1
ATOM 1640 C C . LEU A 1 228 ? 85.153 -24.442 23.107 1.00 61.32 2364 LEU A C 1
ATOM 1641 O O . LEU A 1 228 ? 85.555 -25.014 24.124 1.00 61.09 2364 LEU A O 1
ATOM 1646 N N . THR A 1 229 ? 85.966 -23.979 22.162 1.00 60.82 2365 THR A N 1
ATOM 1647 C CA . THR A 1 229 ? 87.401 -24.211 22.205 1.00 63.97 2365 THR A CA 1
ATOM 1648 C C . THR A 1 229 ? 88.142 -23.000 21.663 1.00 64.48 2365 THR A C 1
ATOM 1649 O O . THR A 1 229 ? 87.754 -22.429 20.640 1.00 70.27 2365 THR A O 1
ATOM 1653 N N . PHE A 1 230 ? 89.208 -22.611 22.359 1.00 64.06 2366 PHE A N 1
ATOM 1654 C CA . PHE A 1 230 ? 90.159 -21.622 21.863 1.00 65.62 2366 PHE A CA 1
ATOM 1655 C C . PHE A 1 230 ? 91.360 -22.389 21.324 1.00 68.38 2366 PHE A C 1
ATOM 1656 O O . PHE A 1 230 ? 92.080 -23.040 22.089 1.00 71.89 2366 PHE A O 1
ATOM 1664 N N . ASP A 1 231 ? 91.574 -22.322 20.011 1.00 64.58 2367 ASP A N 1
ATOM 1665 C CA . ASP A 1 231 ? 92.638 -23.097 19.393 1.00 70.97 2367 ASP A CA 1
ATOM 1666 C C . ASP A 1 231 ? 94.007 -22.620 19.881 1.00 74.06 2367 ASP A C 1
ATOM 1667 O O . ASP A 1 231 ? 94.135 -21.612 20.583 1.00 71.53 2367 ASP A O 1
ATOM 1672 N N . ALA A 1 232 ? 95.042 -23.371 19.495 1.00 78.15 2368 ALA A N 1
ATOM 1673 C CA . ALA A 1 232 ? 96.394 -23.075 19.961 1.00 75.18 2368 ALA A CA 1
ATOM 1674 C C . ALA A 1 232 ? 96.839 -21.676 19.558 1.00 68.85 2368 ALA A C 1
ATOM 1675 O O . ALA A 1 232 ? 97.598 -21.032 20.291 1.00 73.07 2368 ALA A O 1
ATOM 1677 N N . GLY A 1 233 ? 96.379 -21.186 18.405 1.00 65.73 2369 GLY A N 1
ATOM 1678 C CA . GLY A 1 233 ? 96.748 -19.842 17.989 1.00 67.18 2369 GLY A CA 1
ATOM 1679 C C . GLY A 1 233 ? 96.149 -18.774 18.885 1.00 62.83 2369 GLY A C 1
ATOM 1680 O O . GLY A 1 233 ? 96.860 -17.907 19.401 1.00 63.75 2369 GLY A O 1
ATOM 1681 N N . LEU A 1 234 ? 94.830 -18.826 19.085 1.00 59.90 2370 LEU A N 1
ATOM 1682 C CA . LEU A 1 234 ? 94.169 -17.835 19.930 1.00 58.54 2370 LEU A CA 1
ATOM 1683 C C . LEU A 1 234 ? 94.629 -17.948 21.378 1.00 59.67 2370 LEU A C 1
ATOM 1684 O O . LEU A 1 234 ? 94.830 -16.931 22.051 1.00 59.89 2370 LEU A O 1
ATOM 1689 N N . SER A 1 235 ? 94.806 -19.177 21.871 1.00 69.68 2371 SER A N 1
ATOM 1690 C CA . SER A 1 235 ? 95.273 -19.365 23.241 1.00 62.11 2371 SER A CA 1
ATOM 1691 C C . SER A 1 235 ? 96.669 -18.788 23.432 1.00 64.77 2371 SER A C 1
ATOM 1692 O O . SER A 1 235 ? 96.940 -18.115 24.433 1.00 65.40 2371 SER A O 1
ATOM 1695 N N . GLN A 1 236 ? 97.570 -19.042 22.479 1.00 66.92 2372 GLN A N 1
ATOM 1696 C CA . GLN A 1 236 ? 98.918 -18.490 22.565 1.00 69.22 2372 GLN A CA 1
ATOM 1697 C C . GLN A 1 236 ? 98.892 -16.967 22.551 1.00 68.57 2372 GLN A C 1
ATOM 1698 O O . GLN A 1 236 ? 99.594 -16.319 23.336 1.00 70.17 2372 GLN A O 1
ATOM 1704 N N . GLY A 1 237 ? 98.083 -16.378 21.668 1.00 66.36 2373 GLY A N 1
ATOM 1705 C CA . GLY A 1 237 ? 97.982 -14.928 21.628 1.00 65.74 2373 GLY A CA 1
ATOM 1706 C C . GLY A 1 237 ? 97.377 -14.352 22.894 1.00 64.72 2373 GLY A C 1
ATOM 1707 O O . GLY A 1 237 ? 97.774 -13.275 23.348 1.00 65.55 2373 GLY A O 1
ATOM 1708 N N . LEU A 1 238 ? 96.412 -15.062 23.483 1.00 65.32 2374 LEU A N 1
ATOM 1709 C CA . LEU A 1 238 ? 95.810 -14.600 24.729 1.00 62.18 2374 LEU A CA 1
ATOM 1710 C C . LEU A 1 238 ? 96.803 -14.669 25.883 1.00 64.69 2374 LEU A C 1
ATOM 1711 O O . LEU A 1 238 ? 96.810 -13.791 26.754 1.00 64.95 2374 LEU A O 1
ATOM 1716 N N . ARG A 1 239 ? 97.644 -15.705 25.913 1.00 66.68 2375 ARG A N 1
ATOM 1717 C CA A ARG A 1 239 ? 98.665 -15.795 26.952 0.53 74.19 2375 ARG A CA 1
ATOM 1718 C CA B ARG A 1 239 ? 98.665 -15.795 26.952 0.47 73.94 2375 ARG A CA 1
ATOM 1719 C C . ARG A 1 239 ? 99.652 -14.640 26.846 1.00 71.21 2375 ARG A C 1
ATOM 1720 O O . ARG A 1 239 ? 99.977 -13.990 27.846 1.00 72.28 2375 ARG A O 1
ATOM 1735 N N . ALA A 1 240 ? 100.137 -14.364 25.633 1.00 71.74 2376 ALA A N 1
ATOM 1736 C CA . ALA A 1 240 ? 101.059 -13.250 25.443 1.00 79.02 2376 ALA A CA 1
ATOM 1737 C C . ALA A 1 240 ? 100.381 -11.912 25.707 1.00 72.07 2376 ALA A C 1
ATOM 1738 O O . ALA A 1 240 ? 101.019 -10.983 26.217 1.00 73.74 2376 ALA A O 1
ATOM 1740 N N . LEU A 1 241 ? 99.094 -11.795 25.373 1.00 69.07 2377 LEU A N 1
ATOM 1741 C CA . LEU A 1 241 ? 98.359 -10.569 25.667 1.00 67.61 2377 LEU A CA 1
ATOM 1742 C C . LEU A 1 241 ? 98.247 -10.338 27.168 1.00 68.07 2377 LEU A C 1
ATOM 1743 O O . LEU A 1 241 ? 98.430 -9.211 27.646 1.00 68.82 2377 LEU A O 1
ATOM 1748 N N . SER A 1 242 ? 97.951 -11.393 27.928 1.00 67.77 2378 SER A N 1
ATOM 1749 C CA . SER A 1 242 ? 97.784 -11.240 29.369 1.00 78.73 2378 SER A CA 1
ATOM 1750 C C . SER A 1 242 ? 99.118 -11.035 30.079 1.00 71.41 2378 SER A C 1
ATOM 1751 O O . SER A 1 242 ? 99.171 -10.346 31.104 1.00 72.16 2378 SER A O 1
ATOM 1754 N N . GLN A 1 243 ? 100.201 -11.618 29.558 1.00 73.49 2379 GLN A N 1
ATOM 1755 C CA . GLN A 1 243 ? 101.519 -11.360 30.132 1.00 77.09 2379 GLN A CA 1
ATOM 1756 C C . GLN A 1 243 ? 101.933 -9.910 29.916 1.00 77.72 2379 GLN A C 1
ATOM 1757 O O . GLN A 1 243 ? 102.505 -9.279 30.813 1.00 79.64 2379 GLN A O 1
ATOM 1763 N N . ARG A 1 244 ? 101.646 -9.367 28.730 1.00 80.81 2380 ARG A N 1
ATOM 1764 C CA . ARG A 1 244 ? 101.975 -7.977 28.434 1.00 85.14 2380 ARG A CA 1
ATOM 1765 C C . ARG A 1 244 ? 101.221 -7.013 29.342 1.00 80.26 2380 ARG A C 1
ATOM 1766 O O . ARG A 1 244 ? 101.745 -5.949 29.694 1.00 78.04 2380 ARG A O 1
ATOM 1774 N N . HIS A 1 245 ? 100.001 -7.368 29.743 1.00 76.10 2381 HIS A N 1
ATOM 1775 C CA . HIS A 1 245 ? 99.184 -6.515 30.594 1.00 72.68 2381 HIS A CA 1
ATOM 1776 C C . HIS A 1 245 ? 99.155 -6.971 32.048 1.00 73.38 2381 HIS A C 1
ATOM 1777 O O . HIS A 1 245 ? 98.353 -6.454 32.833 1.00 72.36 2381 HIS A O 1
ATOM 1784 N N . GLY A 1 246 ? 100.009 -7.922 32.424 1.00 76.05 2382 GLY A N 1
ATOM 1785 C CA . GLY A 1 246 ? 100.089 -8.388 33.795 1.00 76.19 2382 GLY A CA 1
ATOM 1786 C C . GLY A 1 246 ? 98.848 -9.068 34.325 1.00 74.69 2382 GLY A C 1
ATOM 1787 O O . GLY A 1 246 ? 98.735 -9.255 35.539 1.00 74.32 2382 GLY A O 1
ATOM 1788 N N . THR A 1 247 ? 97.908 -9.441 33.464 1.00 71.09 2383 THR A N 1
ATOM 1789 C CA . THR A 1 247 ? 96.694 -10.125 33.884 1.00 71.81 2383 THR A CA 1
ATOM 1790 C C . THR A 1 247 ? 96.853 -11.635 33.740 1.00 68.87 2383 THR A C 1
ATOM 1791 O O . THR A 1 247 ? 97.721 -12.128 33.017 1.00 70.16 2383 THR A O 1
ATOM 1795 N N . THR A 1 248 ? 95.987 -12.370 34.430 1.00 67.58 2384 THR A N 1
ATOM 1796 C CA . THR A 1 248 ? 95.932 -13.808 34.226 1.00 68.72 2384 THR A CA 1
ATOM 1797 C C . THR A 1 248 ? 95.055 -14.129 33.019 1.00 69.08 2384 THR A C 1
ATOM 1798 O O . THR A 1 248 ? 94.291 -13.290 32.534 1.00 63.05 2384 THR A O 1
ATOM 1802 N N . LEU A 1 249 ? 95.181 -15.364 32.523 1.00 67.99 2385 LEU A N 1
ATOM 1803 C CA . LEU A 1 249 ? 94.347 -15.782 31.400 1.00 62.77 2385 LEU A CA 1
ATOM 1804 C C . LEU A 1 249 ? 92.870 -15.749 31.768 1.00 65.82 2385 LEU A C 1
ATOM 1805 O O . LEU A 1 249 ? 92.013 -15.552 30.897 1.00 66.13 2385 LEU A O 1
ATOM 1810 N N . TYR A 1 250 ? 92.557 -15.929 33.051 1.00 60.82 2386 TYR A N 1
ATOM 1811 C CA . TYR A 1 250 ? 91.177 -15.806 33.506 1.00 58.31 2386 TYR A CA 1
ATOM 1812 C C . TYR A 1 250 ? 90.707 -14.357 33.465 1.00 59.32 2386 TYR A C 1
ATOM 1813 O O . TYR A 1 250 ? 89.556 -14.084 33.102 1.00 55.10 2386 TYR A O 1
ATOM 1822 N N . MET A 1 251 ? 91.577 -13.415 33.842 1.00 58.98 2387 MET A N 1
ATOM 1823 C CA . MET A 1 251 ? 91.198 -12.005 33.817 1.00 58.31 2387 MET A CA 1
ATOM 1824 C C . MET A 1 251 ? 90.901 -11.537 32.398 1.00 62.20 2387 MET A C 1
ATOM 1825 O O . MET A 1 251 ? 89.970 -10.753 32.176 1.00 55.22 2387 MET A O 1
ATOM 1830 N N . THR A 1 252 ? 91.685 -12.006 31.425 1.00 57.58 2388 THR A N 1
ATOM 1831 C CA . THR A 1 252 ? 91.485 -11.584 30.042 1.00 62.30 2388 THR A CA 1
ATOM 1832 C C . THR A 1 252 ? 90.155 -12.090 29.495 1.00 53.79 2388 THR A C 1
ATOM 1833 O O . THR A 1 252 ? 89.456 -11.364 28.779 1.00 52.25 2388 THR A O 1
ATOM 1837 N N . VAL A 1 253 ? 89.786 -13.329 29.825 1.00 53.39 2389 VAL A N 1
ATOM 1838 C CA . VAL A 1 253 ? 88.499 -13.857 29.385 1.00 57.04 2389 VAL A CA 1
ATOM 1839 C C . VAL A 1 253 ? 87.357 -13.139 30.094 1.00 49.66 2389 VAL A C 1
ATOM 1840 O O . VAL A 1 253 ? 86.317 -12.850 29.490 1.00 47.74 2389 VAL A O 1
ATOM 1844 N N . LEU A 1 254 ? 87.533 -12.834 31.383 1.00 50.72 2390 LEU A N 1
ATOM 1845 C CA . LEU A 1 254 ? 86.508 -12.094 32.111 1.00 49.67 2390 LEU A CA 1
ATOM 1846 C C . LEU A 1 254 ? 86.312 -10.703 31.523 1.00 51.57 2390 LEU A C 1
ATOM 1847 O O . LEU A 1 254 ? 85.178 -10.227 31.398 1.00 47.47 2390 LEU A O 1
ATOM 1852 N N . ALA A 1 255 ? 87.409 -10.036 31.154 1.00 50.59 2391 ALA A N 1
ATOM 1853 C CA . ALA A 1 255 ? 87.304 -8.721 30.532 1.00 50.28 2391 ALA A CA 1
ATOM 1854 C C . ALA A 1 255 ? 86.571 -8.798 29.199 1.00 50.00 2391 ALA A C 1
ATOM 1855 O O . ALA A 1 255 ? 85.771 -7.916 28.868 1.00 47.18 2391 ALA A O 1
ATOM 1857 N N . ALA A 1 256 ? 86.830 -9.851 28.421 1.00 48.07 2392 ALA A N 1
ATOM 1858 C CA . ALA A 1 256 ? 86.181 -9.992 27.123 1.00 46.37 2392 ALA A CA 1
ATOM 1859 C C . ALA A 1 256 ? 84.700 -10.310 27.280 1.00 44.30 2392 ALA A C 1
ATOM 1860 O O . ALA A 1 256 ? 83.851 -9.703 26.616 1.00 48.54 2392 ALA A O 1
ATOM 1862 N N . TRP A 1 257 ? 84.368 -11.264 28.154 1.00 44.24 2393 TRP A N 1
ATOM 1863 C CA . TRP A 1 257 ? 82.971 -11.646 28.324 1.00 50.41 2393 TRP A CA 1
ATOM 1864 C C . TRP A 1 257 ? 82.145 -10.485 28.861 1.00 44.10 2393 TRP A C 1
ATOM 1865 O O . TRP A 1 257 ? 81.014 -10.261 28.415 1.00 41.86 2393 TRP A O 1
ATOM 1876 N N . ALA A 1 258 ? 82.696 -9.729 29.814 1.00 47.35 2394 ALA A N 1
ATOM 1877 C CA . ALA A 1 258 ? 81.989 -8.560 30.327 1.00 46.80 2394 ALA A CA 1
ATOM 1878 C C . ALA A 1 258 ? 81.805 -7.509 29.239 1.00 48.72 2394 ALA A C 1
ATOM 1879 O O . ALA A 1 258 ? 80.762 -6.847 29.175 1.00 47.62 2394 ALA A O 1
ATOM 1881 N N . ALA A 1 259 ? 82.807 -7.344 28.373 1.00 43.04 2395 ALA A N 1
ATOM 1882 C CA . ALA A 1 259 ? 82.669 -6.416 27.256 1.00 48.04 2395 ALA A CA 1
ATOM 1883 C C . ALA A 1 259 ? 81.604 -6.889 26.276 1.00 46.19 2395 ALA A C 1
ATOM 1884 O O . ALA A 1 259 ? 80.843 -6.077 25.736 1.00 47.83 2395 ALA A O 1
ATOM 1886 N N . LEU A 1 260 ? 81.532 -8.200 26.039 1.00 45.52 2396 LEU A N 1
ATOM 1887 C CA . LEU A 1 260 ? 80.526 -8.734 25.128 1.00 44.54 2396 LEU A CA 1
ATOM 1888 C C . LEU A 1 260 ? 79.123 -8.577 25.702 1.00 36.85 2396 LEU A C 1
ATOM 1889 O O . LEU A 1 260 ? 78.200 -8.144 25.002 1.00 35.61 2396 LEU A O 1
ATOM 1894 N N . VAL A 1 261 ? 78.945 -8.922 26.979 1.00 37.30 2397 VAL A N 1
ATOM 1895 C CA . VAL A 1 261 ? 77.613 -8.898 27.577 1.00 37.73 2397 VAL A CA 1
ATOM 1896 C C . VAL A 1 261 ? 77.076 -7.473 27.647 1.00 36.18 2397 VAL A C 1
ATOM 1897 O O . VAL A 1 261 ? 75.903 -7.224 27.344 1.00 40.33 2397 VAL A O 1
ATOM 1901 N N . ALA A 1 262 ? 77.922 -6.517 28.042 1.00 39.77 2398 ALA A N 1
ATOM 1902 C CA . ALA A 1 262 ? 77.494 -5.122 28.084 1.00 42.27 2398 ALA A CA 1
ATOM 1903 C C . ALA A 1 262 ? 77.066 -4.635 26.706 1.00 42.83 2398 ALA A C 1
ATOM 1904 O O . ALA A 1 262 ? 76.120 -3.849 26.580 1.00 38.43 2398 ALA A O 1
ATOM 1906 N N . ARG A 1 263 ? 77.753 -5.097 25.661 1.00 36.54 2399 ARG A N 1
ATOM 1907 C CA . ARG A 1 263 ? 77.391 -4.717 24.302 1.00 35.60 2399 ARG A CA 1
ATOM 1908 C C . ARG A 1 263 ? 76.085 -5.376 23.874 1.00 40.51 2399 ARG A C 1
ATOM 1909 O O . ARG A 1 263 ? 75.234 -4.732 23.249 1.00 39.89 2399 ARG A O 1
ATOM 1917 N N . LEU A 1 264 ? 75.907 -6.657 24.206 1.00 39.33 2400 LEU A N 1
ATOM 1918 C CA . LEU A 1 264 ? 74.679 -7.356 23.841 1.00 34.73 2400 LEU A CA 1
ATOM 1919 C C . LEU A 1 264 ? 73.490 -6.844 24.644 1.00 34.29 2400 LEU A C 1
ATOM 1920 O O . LEU A 1 264 ? 72.392 -6.678 24.101 1.00 34.27 2400 LEU A O 1
ATOM 1925 N N . ALA A 1 265 ? 73.690 -6.589 25.938 1.00 34.04 2401 ALA A N 1
ATOM 1926 C CA . ALA A 1 265 ? 72.600 -6.160 26.802 1.00 38.29 2401 ALA A CA 1
ATOM 1927 C C . ALA A 1 265 ? 72.286 -4.676 26.671 1.00 38.84 2401 ALA A C 1
ATOM 1928 O O . ALA A 1 265 ? 71.183 -4.257 27.038 1.00 37.23 2401 ALA A O 1
ATOM 1930 N N . GLY A 1 266 ? 73.216 -3.877 26.157 1.00 43.19 2402 GLY A N 1
ATOM 1931 C CA . GLY A 1 266 ? 73.005 -2.444 26.108 1.00 38.77 2402 GLY A CA 1
ATOM 1932 C C . GLY A 1 266 ? 73.075 -1.771 27.460 1.00 40.66 2402 GLY A C 1
ATOM 1933 O O . GLY A 1 266 ? 72.391 -0.766 27.681 1.00 37.96 2402 GLY A O 1
ATOM 1934 N N . GLN A 1 267 ? 73.882 -2.303 28.378 1.00 39.84 2403 GLN A N 1
ATOM 1935 C CA . GLN A 1 267 ? 74.036 -1.767 29.720 1.00 42.30 2403 GLN A CA 1
ATOM 1936 C C . GLN A 1 267 ? 75.471 -1.302 29.944 1.00 40.73 2403 GLN A C 1
ATOM 1937 O O . GLN A 1 267 ? 76.411 -1.883 29.390 1.00 45.68 2403 GLN A O 1
ATOM 1943 N N . PRO A 1 268 ? 75.670 -0.254 30.752 1.00 45.21 2404 PRO A N 1
ATOM 1944 C CA . PRO A 1 268 ? 77.030 0.283 30.933 1.00 42.60 2404 PRO A CA 1
ATOM 1945 C C . PRO A 1 268 ? 77.958 -0.635 31.712 1.00 47.32 2404 PRO A C 1
ATOM 1946 O O . PRO A 1 268 ? 79.167 -0.635 31.449 1.00 49.60 2404 PRO A O 1
ATOM 1950 N N . GLU A 1 269 ? 77.446 -1.422 32.656 1.00 52.12 2405 GLU A N 1
ATOM 1951 C CA . GLU A 1 269 ? 78.299 -2.284 33.460 1.00 54.26 2405 GLU A CA 1
ATOM 1952 C C . GLU A 1 269 ? 77.616 -3.625 33.686 1.00 50.94 2405 GLU A C 1
ATOM 1953 O O . GLU A 1 269 ? 76.387 -3.727 33.662 1.00 50.62 2405 GLU A O 1
ATOM 1959 N N . VAL A 1 270 ? 78.435 -4.654 33.901 1.00 51.99 2406 VAL A N 1
ATOM 1960 C CA . VAL A 1 270 ? 77.979 -6.035 34.018 1.00 49.86 2406 VAL A CA 1
ATOM 1961 C C . VAL A 1 270 ? 78.609 -6.658 35.256 1.00 51.19 2406 VAL A C 1
ATOM 1962 O O . VAL A 1 270 ? 79.770 -6.381 35.579 1.00 53.20 2406 VAL A O 1
ATOM 1966 N N . VAL A 1 271 ? 77.842 -7.497 35.950 1.00 49.24 2407 VAL A N 1
ATOM 1967 C CA . VAL A 1 271 ? 78.318 -8.249 37.106 1.00 54.61 2407 VAL A CA 1
ATOM 1968 C C . VAL A 1 271 ? 78.390 -9.720 36.720 1.00 43.52 2407 VAL A C 1
ATOM 1969 O O . VAL A 1 271 ? 77.404 -10.290 36.235 1.00 50.26 2407 VAL A O 1
ATOM 1973 N N . ILE A 1 272 ? 79.551 -10.333 36.933 1.00 44.77 2408 ILE A N 1
ATOM 1974 C CA . ILE A 1 272 ? 79.776 -11.736 36.605 1.00 50.26 2408 ILE A CA 1
ATOM 1975 C C . ILE A 1 272 ? 80.351 -12.435 37.828 1.00 52.64 2408 ILE A C 1
ATOM 1976 O O . ILE A 1 272 ? 81.367 -11.994 38.379 1.00 54.73 2408 ILE A O 1
ATOM 1981 N N . GLY A 1 273 ? 79.702 -13.523 38.250 1.00 47.09 2409 GLY A N 1
ATOM 1982 C CA . GLY A 1 273 ? 80.174 -14.275 39.388 1.00 47.22 2409 GLY A CA 1
ATOM 1983 C C . GLY A 1 273 ? 81.229 -15.303 39.017 1.00 53.62 2409 GLY A C 1
ATOM 1984 O O . GLY A 1 273 ? 81.348 -15.728 37.871 1.00 54.30 2409 GLY A O 1
ATOM 1985 N N . THR A 1 274 ? 82.013 -15.692 40.022 1.00 49.97 2410 THR A N 1
ATOM 1986 C CA . THR A 1 274 ? 83.084 -16.650 39.825 1.00 51.23 2410 THR A CA 1
ATOM 1987 C C . THR A 1 274 ? 83.309 -17.453 41.099 1.00 52.79 2410 THR A C 1
ATOM 1988 O O . THR A 1 274 ? 83.505 -16.851 42.167 1.00 53.93 2410 THR A O 1
ATOM 1992 N N . PRO A 1 275 ? 83.284 -18.782 41.029 1.00 56.57 2411 PRO A N 1
ATOM 1993 C CA . PRO A 1 275 ? 83.601 -19.589 42.212 1.00 58.06 2411 PRO A CA 1
ATOM 1994 C C . PRO A 1 275 ? 85.101 -19.642 42.455 1.00 59.28 2411 PRO A C 1
ATOM 1995 O O . PRO A 1 275 ? 85.900 -19.771 41.524 1.00 63.04 2411 PRO A O 1
ATOM 1999 N N . VAL A 1 276 ? 85.479 -19.537 43.726 1.00 58.64 2412 VAL A N 1
ATOM 2000 C CA . VAL A 1 276 ? 86.876 -19.590 44.134 1.00 65.32 2412 VAL A CA 1
ATOM 2001 C C . VAL A 1 276 ? 87.053 -20.729 45.127 1.00 62.65 2412 VAL A C 1
ATOM 2002 O O . VAL A 1 276 ? 86.117 -21.111 45.838 1.00 62.16 2412 VAL A O 1
ATOM 2006 N N . ALA A 1 277 ? 88.270 -21.276 45.169 1.00 64.72 2413 ALA A N 1
ATOM 2007 C CA . ALA A 1 277 ? 88.542 -22.395 46.065 1.00 71.34 2413 ALA A CA 1
ATOM 2008 C C . ALA A 1 277 ? 88.470 -21.979 47.528 1.00 67.71 2413 ALA A C 1
ATOM 2009 O O . ALA A 1 277 ? 88.096 -22.792 48.381 1.00 68.40 2413 ALA A O 1
ATOM 2011 N N . ASN A 1 278 ? 88.818 -20.726 47.832 1.00 68.08 2414 ASN A N 1
ATOM 2012 C CA . ASN A 1 278 ? 88.800 -20.194 49.197 1.00 69.35 2414 ASN A CA 1
ATOM 2013 C C . ASN A 1 278 ? 89.701 -21.005 50.128 1.00 77.79 2414 ASN A C 1
ATOM 2014 O O . ASN A 1 278 ? 89.446 -21.108 51.331 1.00 75.62 2414 ASN A O 1
ATOM 2019 N N . ARG A 1 279 ? 90.760 -21.591 49.573 1.00 75.19 2415 ARG A N 1
ATOM 2020 C CA . ARG A 1 279 ? 91.748 -22.314 50.362 1.00 76.58 2415 ARG A CA 1
ATOM 2021 C C . ARG A 1 279 ? 93.077 -21.573 50.315 1.00 83.33 2415 ARG A C 1
ATOM 2022 O O 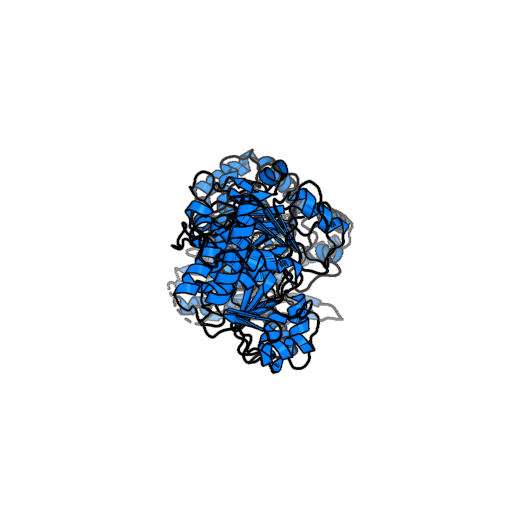. ARG A 1 279 ? 94.116 -22.170 50.017 1.00 90.03 2415 ARG A O 1
ATOM 2030 N N . GLN A 1 280 ? 93.050 -20.267 50.597 1.00 77.96 2416 GLN A N 1
ATOM 2031 C CA . GLN A 1 280 ? 94.255 -19.452 50.465 1.00 81.34 2416 GLN A CA 1
ATOM 2032 C C . GLN A 1 280 ? 95.329 -19.882 51.456 1.00 92.35 2416 GLN A C 1
ATOM 2033 O O . GLN A 1 280 ? 96.515 -19.937 51.110 1.00 90.19 2416 GLN A O 1
ATOM 2039 N N . ARG A 1 281 ? 94.938 -20.183 52.691 1.00 98.57 2417 ARG A N 1
ATOM 2040 C CA . ARG A 1 281 ? 95.886 -20.691 53.671 1.00 102.52 2417 ARG A CA 1
ATOM 2041 C C . ARG A 1 281 ? 96.339 -22.091 53.275 1.00 105.69 2417 ARG A C 1
ATOM 2042 O O . ARG A 1 281 ? 95.514 -22.969 53.001 1.00 104.28 2417 ARG A O 1
ATOM 2050 N N . ALA A 1 282 ? 97.658 -22.298 53.242 1.00 110.76 2418 ALA A N 1
ATOM 2051 C CA . ALA A 1 282 ? 98.216 -23.581 52.825 1.00 111.60 2418 ALA A CA 1
ATOM 2052 C C . ALA A 1 282 ? 97.824 -24.728 53.746 1.00 115.83 2418 ALA A C 1
ATOM 2053 O O . ALA A 1 282 ? 98.066 -25.889 53.398 1.00 117.93 2418 ALA A O 1
ATOM 2055 N N . GLU A 1 283 ? 97.231 -24.437 54.906 1.00 113.41 2419 GLU A N 1
ATOM 2056 C CA . GLU A 1 283 ? 96.806 -25.490 55.819 1.00 113.68 2419 GLU A CA 1
ATOM 2057 C C . GLU A 1 283 ? 95.605 -26.260 55.289 1.00 107.65 2419 GLU A C 1
ATOM 2058 O O . GLU A 1 283 ? 95.381 -27.402 55.706 1.00 107.06 2419 GLU A O 1
ATOM 2064 N N . LEU A 1 284 ? 94.836 -25.667 54.377 1.00 100.70 2420 LEU A N 1
ATOM 2065 C CA . LEU A 1 284 ? 93.571 -26.228 53.927 1.00 93.95 2420 LEU A CA 1
ATOM 2066 C C . LEU A 1 284 ? 93.648 -26.875 52.551 1.00 94.82 2420 LEU A C 1
ATOM 2067 O O . LEU A 1 284 ? 92.692 -27.547 52.150 1.00 94.56 2420 LEU A O 1
ATOM 2072 N N . GLU A 1 285 ? 94.752 -26.694 51.823 1.00 97.18 2421 GLU A N 1
ATOM 2073 C CA . GLU A 1 285 ? 94.799 -27.101 50.423 1.00 94.65 2421 GLU A CA 1
ATOM 2074 C C . GLU A 1 285 ? 94.730 -28.612 50.241 1.00 94.49 2421 GLU A C 1
ATOM 2075 O O . GLU A 1 285 ? 94.404 -29.074 49.142 1.00 88.03 2421 GLU A O 1
ATOM 2081 N N . GLY A 1 286 ? 95.018 -29.388 51.281 1.00 87.63 2422 GLY A N 1
ATOM 2082 C CA . GLY A 1 286 ? 94.860 -30.826 51.244 1.00 88.57 2422 GLY A CA 1
ATOM 2083 C C . GLY A 1 286 ? 93.608 -31.343 51.918 1.00 87.45 2422 GLY A C 1
ATOM 2084 O O . GLY A 1 286 ? 93.449 -32.563 52.041 1.00 92.12 2422 GLY A O 1
ATOM 2085 N N . LEU A 1 287 ? 92.713 -30.461 52.347 1.00 86.79 2423 LEU A N 1
ATOM 2086 C CA . LEU A 1 287 ? 91.529 -30.850 53.097 1.00 87.40 2423 LEU A CA 1
ATOM 2087 C C . LEU A 1 287 ? 90.359 -31.151 52.169 1.00 84.24 2423 LEU A C 1
ATOM 2088 O O . LEU A 1 287 ? 90.253 -30.607 51.067 1.00 83.80 2423 LEU A O 1
ATOM 2093 N N . ILE A 1 288 ? 89.476 -32.030 52.635 1.00 84.74 2424 ILE A N 1
ATOM 2094 C CA . ILE A 1 288 ? 88.218 -32.331 51.962 1.00 80.92 2424 ILE A CA 1
ATOM 2095 C C . ILE A 1 288 ? 87.097 -31.649 52.732 1.00 77.95 2424 ILE A C 1
ATOM 2096 O O . ILE A 1 288 ? 87.039 -31.738 53.965 1.00 79.37 2424 ILE A O 1
ATOM 2101 N N . GLY A 1 289 ? 86.222 -30.959 52.018 1.00 75.24 2425 GLY A N 1
ATOM 2102 C CA . GLY A 1 289 ? 85.099 -30.303 52.654 1.00 73.83 2425 GLY A CA 1
ATOM 2103 C C . GLY A 1 289 ? 84.554 -29.188 51.788 1.00 72.04 2425 GLY A C 1
ATOM 2104 O O . GLY A 1 289 ? 85.019 -28.943 50.675 1.00 70.36 2425 GLY A O 1
ATOM 2105 N N . PHE A 1 290 ? 83.546 -28.514 52.336 1.00 72.06 2426 PHE A N 1
ATOM 2106 C CA . PHE A 1 290 ? 82.880 -27.402 51.660 1.00 67.58 2426 PHE A CA 1
ATOM 2107 C C . PHE A 1 290 ? 83.710 -26.144 51.887 1.00 68.05 2426 PHE A C 1
ATOM 2108 O O . PHE A 1 290 ? 83.667 -25.540 52.961 1.00 68.91 2426 PHE A O 1
ATOM 2116 N N . PHE A 1 291 ? 84.468 -25.743 50.866 1.00 67.60 2427 PHE A N 1
ATOM 2117 C CA . PHE A 1 291 ? 85.280 -24.538 50.929 1.00 68.06 2427 PHE A CA 1
ATOM 2118 C C . PHE A 1 291 ? 84.941 -23.503 49.868 1.00 65.88 2427 PHE A C 1
ATOM 2119 O O . PHE A 1 291 ? 85.239 -22.323 50.076 1.00 65.98 2427 PHE A O 1
ATOM 2127 N N . VAL A 1 292 ? 84.320 -23.901 48.754 1.00 66.55 2428 VAL A N 1
ATOM 2128 C CA . VAL A 1 292 ? 84.142 -22.993 47.626 1.00 63.47 2428 VAL A CA 1
ATOM 2129 C C . VAL A 1 292 ? 83.271 -21.807 48.020 1.00 60.94 2428 VAL A C 1
ATOM 2130 O O . VAL A 1 292 ? 82.236 -21.956 48.681 1.00 60.46 2428 VAL A O 1
ATOM 2134 N N . ASN A 1 293 ? 83.703 -20.613 47.616 1.00 60.61 2429 ASN A N 1
ATOM 2135 C CA . ASN A 1 293 ? 82.950 -19.382 47.791 1.00 69.22 2429 ASN A CA 1
ATOM 2136 C C . ASN A 1 293 ? 82.797 -18.709 46.432 1.00 66.47 2429 ASN A C 1
ATOM 2137 O O . ASN A 1 293 ? 83.467 -19.066 45.460 1.00 64.32 2429 ASN A O 1
ATOM 2142 N N . THR A 1 294 ? 81.901 -17.726 46.363 1.00 56.35 2430 THR A N 1
ATOM 2143 C CA . THR A 1 294 ? 81.599 -17.025 45.122 1.00 55.65 2430 THR A CA 1
ATOM 2144 C C . THR A 1 294 ? 81.911 -15.541 45.269 1.00 54.96 2430 THR A C 1
ATOM 2145 O O . THR A 1 294 ? 81.592 -14.927 46.292 1.00 56.39 2430 THR A O 1
ATOM 2149 N N . LEU A 1 295 ? 82.541 -14.973 44.242 1.00 54.61 2431 LEU A N 1
ATOM 2150 C CA . LEU A 1 295 ? 82.861 -13.554 44.187 1.00 54.96 2431 LEU A CA 1
ATOM 2151 C C . LEU A 1 295 ? 82.101 -12.904 43.039 1.00 53.47 2431 LEU A C 1
ATOM 2152 O O . LEU A 1 295 ? 82.035 -13.457 41.936 1.00 51.73 2431 LEU A O 1
ATOM 2157 N N . ALA A 1 296 ? 81.533 -11.730 43.300 1.00 52.68 2432 ALA A N 1
ATOM 2158 C CA . ALA A 1 296 ? 80.804 -10.966 42.294 1.00 50.98 2432 ALA A CA 1
ATOM 2159 C C . ALA A 1 296 ? 81.715 -9.875 41.746 1.00 60.10 2432 ALA A C 1
ATOM 2160 O O . ALA A 1 296 ? 82.180 -9.012 42.498 1.00 61.45 2432 ALA A O 1
ATOM 2162 N N . LEU A 1 297 ? 81.963 -9.910 40.440 1.00 50.72 2433 LEU A N 1
ATOM 2163 C CA . LEU A 1 297 ? 82.908 -9.009 39.791 1.00 51.48 2433 LEU A CA 1
ATOM 2164 C C . LEU A 1 297 ? 82.138 -7.997 38.952 1.00 51.20 2433 LEU A C 1
ATOM 2165 O O . LEU A 1 297 ? 81.550 -8.350 37.924 1.00 51.16 2433 LEU A O 1
ATOM 2170 N N . ARG A 1 298 ? 82.147 -6.743 39.397 1.00 51.50 2434 ARG A N 1
ATOM 2171 C CA . ARG A 1 298 ? 81.442 -5.658 38.724 1.00 52.51 2434 ARG A CA 1
ATOM 2172 C C . ARG A 1 298 ? 82.401 -4.987 37.748 1.00 60.07 2434 ARG A C 1
ATOM 2173 O O . ARG A 1 298 ? 83.344 -4.307 38.165 1.00 61.13 2434 ARG A O 1
ATOM 2181 N N . VAL A 1 299 ? 82.164 -5.174 36.453 1.00 49.06 2435 VAL A N 1
ATOM 2182 C CA . VAL A 1 299 ? 83.019 -4.626 35.407 1.00 53.32 2435 VAL A CA 1
ATOM 2183 C C . VAL A 1 299 ? 82.285 -3.466 34.750 1.00 55.30 2435 VAL A C 1
ATOM 2184 O O . VAL A 1 299 ? 81.190 -3.643 34.202 1.00 52.04 2435 VAL A O 1
ATOM 2188 N N . ASP A 1 300 ? 82.888 -2.282 34.803 1.00 62.13 2436 ASP A N 1
ATOM 2189 C CA . ASP A 1 300 ? 82.323 -1.081 34.206 1.00 63.25 2436 ASP A CA 1
ATOM 2190 C C . ASP A 1 300 ? 82.905 -0.879 32.814 1.00 59.32 2436 ASP A C 1
ATOM 2191 O O . ASP A 1 300 ? 84.117 -0.995 32.615 1.00 63.27 2436 ASP A O 1
ATOM 2196 N N . LEU A 1 301 ? 82.034 -0.570 31.854 1.00 57.84 2437 LEU A N 1
ATOM 2197 C CA . LEU A 1 301 ? 82.446 -0.350 30.474 1.00 62.72 2437 LEU A CA 1
ATOM 2198 C C . LEU A 1 301 ? 82.038 1.016 29.940 1.00 63.93 2437 LEU A C 1
ATOM 2199 O O . LEU A 1 301 ? 82.174 1.263 28.736 1.00 62.31 2437 LEU A O 1
ATOM 2204 N N . GLY A 1 302 ? 81.544 1.907 30.794 1.00 71.03 2438 GLY A N 1
ATOM 2205 C CA . GLY A 1 302 ? 81.264 3.258 30.362 1.00 73.90 2438 GLY A CA 1
ATOM 2206 C C . GLY A 1 302 ? 82.530 4.022 30.026 1.00 78.69 2438 GLY A C 1
ATOM 2207 O O . GLY A 1 302 ? 83.639 3.663 30.425 1.00 76.80 2438 GLY A O 1
ATOM 2208 N N . GLY A 1 303 ? 82.356 5.100 29.267 1.00 81.59 2439 GLY A N 1
ATOM 2209 C CA . GLY A 1 303 ? 83.486 5.897 28.837 1.00 86.17 2439 GLY A CA 1
ATOM 2210 C C . GLY A 1 303 ? 84.224 5.368 27.630 1.00 85.94 2439 GLY A C 1
ATOM 2211 O O . GLY A 1 303 ? 85.253 5.944 27.258 1.00 90.61 2439 GLY A O 1
ATOM 2212 N N . GLU A 1 304 ? 83.733 4.292 27.007 1.00 87.64 2440 GLU A N 1
ATOM 2213 C CA . GLU A 1 304 ? 84.324 3.695 25.813 1.00 86.02 2440 GLU A CA 1
ATOM 2214 C C . GLU A 1 304 ? 85.810 3.423 26.016 1.00 75.29 2440 GLU A C 1
ATOM 2215 O O . GLU A 1 304 ? 86.653 4.053 25.364 1.00 77.69 2440 GLU A O 1
ATOM 2221 N N . PRO A 1 305 ? 86.172 2.497 26.899 1.00 66.04 2441 PRO A N 1
ATOM 2222 C CA . PRO A 1 305 ? 87.588 2.253 27.184 1.00 63.23 2441 PRO A CA 1
ATOM 2223 C C . PRO A 1 305 ? 88.260 1.473 26.060 1.00 61.20 2441 PRO A C 1
ATOM 2224 O O . PRO A 1 305 ? 87.616 0.917 25.169 1.00 55.05 2441 PRO A O 1
ATOM 2228 N N . SER A 1 306 ? 89.586 1.447 26.118 1.00 63.76 2442 SER A N 1
ATOM 2229 C CA . SER A 1 306 ? 90.377 0.629 25.215 1.00 64.43 2442 SER A CA 1
ATOM 2230 C C . SER A 1 306 ? 90.526 -0.780 25.784 1.00 56.29 2442 SER A C 1
ATOM 2231 O O . SER A 1 306 ? 90.169 -1.059 26.931 1.00 57.33 2442 SER A O 1
ATOM 2234 N N . VAL A 1 307 ? 91.061 -1.679 24.956 1.00 55.98 2443 VAL A N 1
ATOM 2235 C CA . VAL A 1 307 ? 91.341 -3.034 25.423 1.00 59.96 2443 VAL A CA 1
ATOM 2236 C C . VAL A 1 307 ? 92.336 -3.001 26.575 1.00 58.80 2443 VAL A C 1
ATOM 2237 O O . VAL A 1 307 ? 92.179 -3.713 27.574 1.00 58.26 2443 VAL A O 1
ATOM 2241 N N . ALA A 1 308 ? 93.367 -2.158 26.464 1.00 60.60 2444 ALA A N 1
ATOM 2242 C CA . ALA A 1 308 ? 94.346 -2.033 27.538 1.00 63.38 2444 ALA A CA 1
ATOM 2243 C C . ALA A 1 308 ? 93.720 -1.440 28.795 1.00 63.01 2444 ALA A C 1
ATOM 2244 O O . ALA A 1 308 ? 93.974 -1.918 29.907 1.00 63.89 2444 ALA A O 1
ATOM 2246 N N . GLY A 1 309 ? 92.898 -0.400 28.639 1.00 62.08 2445 GLY A N 1
ATOM 2247 C CA . GLY A 1 309 ? 92.279 0.221 29.799 1.00 62.15 2445 GLY A CA 1
ATOM 2248 C C . GLY A 1 309 ? 91.322 -0.709 30.519 1.00 63.56 2445 GLY A C 1
ATOM 2249 O O . GLY A 1 309 ? 91.256 -0.715 31.752 1.00 63.23 2445 GLY A O 1
ATOM 2250 N N . LEU A 1 310 ? 90.570 -1.511 29.762 1.00 58.03 2446 LEU A N 1
ATOM 2251 C CA . LEU A 1 310 ? 89.650 -2.461 30.381 1.00 56.36 2446 LEU A CA 1
ATOM 2252 C C . LEU A 1 310 ? 90.405 -3.575 31.095 1.00 59.57 2446 LEU A C 1
ATOM 2253 O O . LEU A 1 310 ? 90.020 -3.987 32.197 1.00 57.39 2446 LEU A O 1
ATOM 2258 N N . LEU A 1 311 ? 91.481 -4.079 30.482 1.00 58.63 2447 LEU A N 1
ATOM 2259 C CA . LEU A 1 311 ? 92.280 -5.116 31.126 1.00 67.82 2447 LEU A CA 1
ATOM 2260 C C . LEU A 1 311 ? 92.889 -4.623 32.432 1.00 69.60 2447 LEU A C 1
ATOM 2261 O O . LEU A 1 311 ? 93.024 -5.399 33.385 1.00 72.81 2447 LEU A O 1
ATOM 2266 N N . ALA A 1 312 ? 93.253 -3.341 32.500 1.00 68.39 2448 ALA A N 1
ATOM 2267 C CA . ALA A 1 312 ? 93.791 -2.795 33.742 1.00 74.00 2448 ALA A CA 1
ATOM 2268 C C . ALA A 1 312 ? 92.710 -2.690 34.810 1.00 75.08 2448 ALA A C 1
ATOM 2269 O O . ALA A 1 312 ? 92.983 -2.891 36.000 1.00 78.78 2448 ALA A O 1
ATOM 2271 N N . GLN A 1 313 ? 91.477 -2.374 34.407 1.00 69.58 2449 GLN A N 1
ATOM 2272 C CA . GLN A 1 313 ? 90.378 -2.304 35.364 1.00 61.33 2449 GLN A CA 1
ATOM 2273 C C . GLN A 1 313 ? 90.033 -3.686 35.903 1.00 61.49 2449 GLN A C 1
ATOM 2274 O O . GLN A 1 313 ? 89.868 -3.869 37.115 1.00 61.06 2449 GLN A O 1
ATOM 2280 N N . VAL A 1 314 ? 89.913 -4.673 35.012 1.00 58.99 2450 VAL A N 1
ATOM 2281 C CA . VAL A 1 314 ? 89.577 -6.029 35.438 1.00 58.18 2450 VAL A CA 1
ATOM 2282 C C . VAL A 1 314 ? 90.681 -6.600 36.318 1.00 61.80 2450 VAL A C 1
ATOM 2283 O O . VAL A 1 314 ? 90.410 -7.245 37.338 1.00 60.62 2450 VAL A O 1
ATOM 2287 N N . ARG A 1 315 ? 91.941 -6.369 35.942 1.00 62.39 2451 ARG A N 1
ATOM 2288 C CA . ARG A 1 315 ? 93.051 -6.809 36.780 1.00 73.73 2451 ARG A CA 1
ATOM 2289 C C . ARG A 1 315 ? 92.961 -6.199 38.172 1.00 66.09 2451 ARG A C 1
ATOM 2290 O O . ARG A 1 315 ? 93.256 -6.863 39.172 1.00 67.22 2451 ARG A O 1
ATOM 2298 N N . GLU A 1 316 ? 92.541 -4.936 38.254 1.00 70.90 2452 GLU A N 1
ATOM 2299 C CA . GLU A 1 316 ? 92.438 -4.261 39.542 1.00 72.62 2452 GLU A CA 1
ATOM 2300 C C . GLU A 1 316 ? 91.338 -4.876 40.400 1.00 67.79 2452 GLU A C 1
ATOM 2301 O O . GLU A 1 316 ? 91.547 -5.165 41.584 1.00 67.23 2452 GLU A O 1
ATOM 2307 N N . ARG A 1 317 ? 90.158 -5.094 39.815 1.00 66.29 2453 ARG A N 1
ATOM 2308 C CA . ARG A 1 317 ? 89.006 -5.519 40.602 1.00 62.01 2453 ARG A CA 1
ATOM 2309 C C . ARG A 1 317 ? 89.028 -7.010 40.916 1.00 61.70 2453 ARG A C 1
ATOM 2310 O O . ARG A 1 317 ? 88.443 -7.432 41.920 1.00 61.61 2453 ARG A O 1
ATOM 2318 N N . VAL A 1 318 ? 89.684 -7.822 40.084 1.00 61.66 2454 VAL A N 1
ATOM 2319 C CA . VAL A 1 318 ? 89.809 -9.241 40.401 1.00 61.73 2454 VAL A CA 1
ATOM 2320 C C . VAL A 1 318 ? 90.753 -9.441 41.581 1.00 67.34 2454 VAL A C 1
ATOM 2321 O O . VAL A 1 318 ? 90.472 -10.230 42.492 1.00 64.54 2454 VAL A O 1
ATOM 2325 N N . LEU A 1 319 ? 91.881 -8.726 41.590 1.00 66.41 2455 LEU A N 1
ATOM 2326 C CA . LEU A 1 319 ? 92.799 -8.814 42.722 1.00 69.06 2455 LEU A CA 1
ATOM 2327 C C . LEU A 1 319 ? 92.162 -8.263 43.992 1.00 69.39 2455 LEU A C 1
ATOM 2328 O O . LEU A 1 319 ? 92.410 -8.774 45.089 1.00 73.92 2455 LEU A O 1
ATOM 2333 N N . ALA A 1 320 ? 91.336 -7.222 43.863 1.00 71.41 2456 ALA A N 1
ATOM 2334 C CA . ALA A 1 320 ? 90.632 -6.694 45.027 1.00 72.13 2456 ALA A CA 1
ATOM 2335 C C . ALA A 1 320 ? 89.567 -7.668 45.514 1.00 68.68 2456 ALA A C 1
ATOM 2336 O O . ALA A 1 320 ? 89.331 -7.787 46.722 1.00 67.87 2456 ALA A O 1
ATOM 2338 N N . ALA A 1 321 ? 88.916 -8.377 44.588 1.00 67.98 2457 ALA A N 1
ATOM 2339 C CA . ALA A 1 321 ? 87.917 -9.364 44.980 1.00 66.33 2457 ALA A CA 1
ATOM 2340 C C . ALA A 1 321 ? 88.564 -10.568 45.652 1.00 71.63 2457 ALA A C 1
ATOM 2341 O O . ALA A 1 321 ? 88.019 -11.115 46.618 1.00 64.81 2457 ALA A O 1
ATOM 2343 N N . GLN A 1 322 ? 89.728 -10.995 45.157 1.00 73.41 2458 GLN A N 1
ATOM 2344 C CA . GLN A 1 322 ? 90.412 -12.142 45.741 1.00 74.60 2458 GLN A CA 1
ATOM 2345 C C . GLN A 1 322 ? 91.016 -11.824 47.102 1.00 76.15 2458 GLN A C 1
ATOM 2346 O O . GLN A 1 322 ? 91.284 -12.749 47.878 1.00 73.90 2458 GLN A O 1
ATOM 2352 N N . SER A 1 323 ? 91.237 -10.544 47.410 1.00 79.05 2459 SER A N 1
ATOM 2353 C CA . SER A 1 323 ? 91.693 -10.160 48.739 1.00 80.25 2459 SER A CA 1
ATOM 2354 C C . SER A 1 323 ? 90.574 -10.198 49.770 1.00 79.25 2459 SER A C 1
ATOM 2355 O O . SER A 1 323 ? 90.856 -10.283 50.970 1.00 74.42 2459 SER A O 1
ATOM 2358 N N . HIS A 1 324 ? 89.318 -10.142 49.331 1.00 75.85 2460 HIS A N 1
ATOM 2359 C CA . HIS A 1 324 ? 88.179 -10.167 50.239 1.00 75.71 2460 HIS A CA 1
ATOM 2360 C C . HIS A 1 324 ? 87.285 -11.360 49.930 1.00 74.18 2460 HIS A C 1
ATOM 2361 O O . HIS A 1 324 ? 86.075 -11.200 49.740 1.00 74.80 2460 HIS A O 1
ATOM 2368 N N . GLN A 1 325 ? 87.864 -12.558 49.878 1.00 68.05 2461 GLN A N 1
ATOM 2369 C CA . GLN A 1 325 ? 87.134 -13.750 49.468 1.00 68.01 2461 GLN A CA 1
ATOM 2370 C C . GLN A 1 325 ? 86.759 -14.661 50.629 1.00 67.20 2461 GLN A C 1
ATOM 2371 O O . GLN A 1 325 ? 86.148 -15.710 50.399 1.00 66.08 2461 GLN A O 1
ATOM 2377 N N . ASP A 1 326 ? 87.106 -14.299 51.865 1.00 69.20 2462 ASP A N 1
ATOM 2378 C CA . ASP A 1 326 ? 86.710 -15.119 53.005 1.00 73.32 2462 ASP A CA 1
ATOM 2379 C C . ASP A 1 326 ? 85.246 -14.916 53.370 1.00 68.53 2462 ASP A C 1
ATOM 2380 O O . ASP A 1 326 ? 84.607 -15.840 53.887 1.00 68.37 2462 ASP A O 1
ATOM 2385 N N . LEU A 1 327 ? 84.706 -13.734 53.110 1.00 67.58 2463 LEU A N 1
ATOM 2386 C CA . LEU A 1 327 ? 83.318 -13.452 53.448 1.00 66.33 2463 LEU A CA 1
ATOM 2387 C C . LEU A 1 327 ? 82.388 -14.323 52.609 1.00 68.21 2463 LEU A C 1
ATOM 2388 O O . LEU A 1 327 ? 82.529 -14.366 51.381 1.00 62.69 2463 LEU A O 1
ATOM 2393 N N . PRO A 1 328 ? 81.443 -15.032 53.225 1.00 63.77 2464 PRO A N 1
ATOM 2394 C CA . PRO A 1 328 ? 80.505 -15.844 52.441 1.00 61.74 2464 PRO A CA 1
ATOM 2395 C C . PRO A 1 328 ? 79.664 -14.975 51.517 1.00 64.15 2464 PRO A C 1
ATOM 2396 O O . PRO A 1 328 ? 79.229 -13.882 51.885 1.00 62.70 2464 PRO A O 1
ATOM 2400 N N . PHE A 1 329 ? 79.438 -15.478 50.300 1.00 57.98 2465 PHE A N 1
ATOM 2401 C CA . PHE A 1 329 ? 78.690 -14.710 49.309 1.00 62.86 2465 PHE A CA 1
ATOM 2402 C C . PHE A 1 329 ? 77.235 -14.521 49.718 1.00 55.22 2465 PHE A C 1
ATOM 2403 O O . PHE A 1 329 ? 76.599 -13.547 49.299 1.00 54.23 2465 PHE A O 1
ATOM 2411 N N . GLU A 1 330 ? 76.693 -15.430 50.533 1.00 55.71 2466 GLU A N 1
ATOM 2412 C CA . GLU A 1 330 ? 75.315 -15.281 50.989 1.00 57.43 2466 GLU A CA 1
ATOM 2413 C C . GLU A 1 330 ? 75.145 -14.018 51.823 1.00 56.18 2466 GLU A C 1
ATOM 2414 O O . GLU A 1 330 ? 74.120 -13.333 51.726 1.00 55.39 2466 GLU A O 1
ATOM 2420 N N . GLN A 1 331 ? 76.143 -13.688 52.647 1.00 58.07 2467 GLN A N 1
ATOM 2421 C CA . GLN A 1 331 ? 76.079 -12.465 53.438 1.00 59.26 2467 GLN A CA 1
ATOM 2422 C C . GLN A 1 331 ? 76.235 -11.217 52.578 1.00 60.46 2467 GLN A C 1
ATOM 2423 O O . GLN A 1 331 ? 75.774 -10.142 52.976 1.00 62.24 2467 GLN A O 1
ATOM 2429 N N . VAL A 1 332 ? 76.871 -11.335 51.410 1.00 58.75 2468 VAL A N 1
ATOM 2430 C CA . VAL A 1 332 ? 76.899 -10.221 50.468 1.00 58.70 2468 VAL A CA 1
ATOM 2431 C C . VAL A 1 332 ? 75.513 -9.993 49.879 1.00 58.72 2468 VAL A C 1
ATOM 2432 O O . VAL A 1 332 ? 75.076 -8.849 49.700 1.00 54.68 2468 VAL A O 1
ATOM 2436 N N . VAL A 1 333 ? 74.796 -11.078 49.578 1.00 59.70 2469 VAL A N 1
ATOM 2437 C CA . VAL A 1 333 ? 73.458 -10.959 49.006 1.00 57.60 2469 VAL A CA 1
ATOM 2438 C C . VAL A 1 333 ? 72.483 -10.393 50.031 1.00 59.40 2469 VAL A C 1
ATOM 2439 O O . VAL A 1 333 ? 71.652 -9.535 49.710 1.00 58.95 2469 VAL A O 1
ATOM 2443 N N . GLU A 1 334 ? 72.570 -10.859 51.279 1.00 54.33 2470 GLU A N 1
ATOM 2444 C CA . GLU A 1 334 ? 71.657 -10.385 52.314 1.00 62.50 2470 GLU A CA 1
ATOM 2445 C C . GLU A 1 334 ? 71.846 -8.902 52.600 1.00 62.07 2470 GLU A C 1
ATOM 2446 O O . GLU A 1 334 ? 70.878 -8.205 52.924 1.00 59.15 2470 GLU A O 1
ATOM 2452 N N . ALA A 1 335 ? 73.077 -8.402 52.486 1.00 57.14 2471 ALA A N 1
ATOM 2453 C CA . ALA A 1 335 ? 73.327 -6.987 52.737 1.00 61.11 2471 ALA A CA 1
ATOM 2454 C C . ALA A 1 335 ? 72.897 -6.124 51.557 1.00 65.70 2471 ALA A C 1
ATOM 2455 O O . ALA A 1 335 ? 72.313 -5.051 51.749 1.00 68.36 2471 ALA A O 1
ATOM 2457 N N . LEU A 1 336 ? 73.172 -6.575 50.334 1.00 55.22 2472 LEU A N 1
ATOM 2458 C CA . LEU A 1 336 ? 72.850 -5.785 49.150 1.00 67.47 2472 LEU A CA 1
ATOM 2459 C C . LEU A 1 336 ? 71.374 -5.895 48.791 1.00 66.57 2472 LEU A C 1
ATOM 2460 O O . LEU A 1 336 ? 70.693 -4.879 48.612 1.00 64.43 2472 LEU A O 1
ATOM 2465 N N . LYS A 1 337 ? 70.865 -7.124 48.679 1.00 73.24 2473 LYS A N 1
ATOM 2466 C CA . LYS A 1 337 ? 69.489 -7.392 48.267 1.00 72.39 2473 LYS A CA 1
ATOM 2467 C C . LYS A 1 337 ? 68.772 -8.151 49.379 1.00 67.23 2473 LYS A C 1
ATOM 2468 O O . LYS A 1 337 ? 68.583 -9.373 49.284 1.00 66.06 2473 LYS A O 1
ATOM 2474 N N . PRO A 1 338 ? 68.357 -7.463 50.447 1.00 65.34 2474 PRO A N 1
ATOM 2475 C CA . PRO A 1 338 ? 67.499 -8.130 51.439 1.00 65.36 2474 PRO A CA 1
ATOM 2476 C C . PRO A 1 338 ? 66.159 -8.539 50.859 1.00 68.33 2474 PRO A C 1
ATOM 2477 O O . PRO A 1 338 ? 65.561 -9.519 51.321 1.00 63.71 2474 PRO A O 1
ATOM 2481 N N . GLU A 1 339 ? 65.672 -7.812 49.858 1.00 72.09 2475 GLU A N 1
ATOM 2482 C CA . GLU A 1 339 ? 64.527 -8.219 49.057 1.00 77.67 2475 GLU A CA 1
ATOM 2483 C C . GLU A 1 339 ? 65.017 -8.523 47.648 1.00 75.60 2475 GLU A C 1
ATOM 2484 O O . GLU A 1 339 ? 65.704 -7.699 47.035 1.00 76.93 2475 GLU A O 1
ATOM 2490 N N . ARG A 1 340 ? 64.671 -9.704 47.143 1.00 73.72 2476 ARG A N 1
ATOM 2491 C CA . ARG A 1 340 ? 65.231 -10.203 45.897 1.00 69.39 2476 ARG A CA 1
ATOM 2492 C C . ARG A 1 340 ? 64.138 -10.842 45.055 1.00 64.35 2476 ARG A C 1
ATOM 2493 O O . ARG A 1 340 ? 63.171 -11.398 45.580 1.00 64.66 2476 ARG A O 1
ATOM 2501 N N . SER A 1 341 ? 64.304 -10.753 43.738 1.00 58.30 2477 SER A N 1
ATOM 2502 C CA . SER A 1 341 ? 63.369 -11.386 42.821 1.00 55.78 2477 SER A CA 1
ATOM 2503 C C . SER A 1 341 ? 63.578 -12.896 42.804 1.00 54.15 2477 SER A C 1
ATOM 2504 O O . SER A 1 341 ? 64.668 -13.400 43.085 1.00 57.13 2477 SER A O 1
ATOM 2507 N N . LEU A 1 342 ? 62.513 -13.619 42.469 1.00 49.15 2478 LEU A N 1
ATOM 2508 C CA . LEU A 1 342 ? 62.554 -15.071 42.385 1.00 56.26 2478 LEU A CA 1
ATOM 2509 C C . LEU A 1 342 ? 62.638 -15.577 40.952 1.00 55.62 2478 LEU A C 1
ATOM 2510 O O . LEU A 1 342 ? 62.633 -16.793 40.738 1.00 57.13 2478 LEU A O 1
ATOM 2515 N N . SER A 1 343 ? 62.714 -14.680 39.971 1.00 46.68 2479 SER A N 1
ATOM 2516 C CA . SER A 1 343 ? 62.821 -15.071 38.573 1.00 44.23 2479 SER A CA 1
ATOM 2517 C C . SER A 1 343 ? 64.262 -15.173 38.089 1.00 45.12 2479 SER A C 1
ATOM 2518 O O . SER A 1 343 ? 64.488 -15.622 36.960 1.00 49.45 2479 SER A O 1
ATOM 2521 N N . HIS A 1 344 ? 65.235 -14.773 38.905 1.00 44.79 2480 HIS A N 1
ATOM 2522 C CA . HIS A 1 344 ? 66.634 -14.829 38.506 1.00 45.19 2480 HIS A CA 1
ATOM 2523 C C . HIS A 1 344 ? 67.507 -14.843 39.752 1.00 45.70 2480 HIS A C 1
ATOM 2524 O O . HIS A 1 344 ? 67.057 -14.514 40.852 1.00 52.02 2480 HIS A O 1
ATOM 2531 N N . SER A 1 345 ? 68.764 -15.230 39.558 1.00 42.76 2481 SER A N 1
ATOM 2532 C CA . SER A 1 345 ? 69.709 -15.290 40.660 1.00 44.23 2481 SER A CA 1
ATOM 2533 C C . SER A 1 345 ? 70.075 -13.880 41.126 1.00 43.75 2481 SER A C 1
ATOM 2534 O O . SER A 1 345 ? 70.043 -12.929 40.340 1.00 42.74 2481 SER A O 1
ATOM 2537 N N . PRO A 1 346 ? 70.422 -13.718 42.400 1.00 45.20 2482 PRO A N 1
ATOM 2538 C CA . PRO A 1 346 ? 70.741 -12.384 42.913 1.00 45.28 2482 PRO A CA 1
ATOM 2539 C C . PRO A 1 346 ? 72.144 -11.934 42.537 1.00 48.79 2482 PRO A C 1
ATOM 2540 O O . PRO A 1 346 ? 73.044 -12.742 42.294 1.00 49.42 2482 PRO A O 1
ATOM 2544 N N . VAL A 1 347 ? 72.306 -10.609 42.480 1.00 47.67 2483 VAL A N 1
ATOM 2545 C CA . VAL A 1 347 ? 73.585 -9.933 42.266 1.00 54.25 2483 VAL A CA 1
ATOM 2546 C C . VAL A 1 347 ? 74.119 -10.178 40.858 1.00 51.00 2483 VAL A C 1
ATOM 2547 O O . VAL A 1 347 ? 74.462 -9.228 40.145 1.00 50.03 2483 VAL A O 1
ATOM 2551 N N . PHE A 1 348 ? 74.211 -11.442 40.448 1.00 48.76 2484 PHE A N 1
ATOM 2552 C CA . PHE A 1 348 ? 74.664 -11.771 39.104 1.00 46.25 2484 PHE A CA 1
ATOM 2553 C C . PHE A 1 348 ? 73.815 -12.902 38.541 1.00 48.24 2484 PHE A C 1
ATOM 2554 O O . PHE A 1 348 ? 73.233 -13.701 39.279 1.00 42.76 2484 PHE A O 1
ATOM 2562 N N . GLN A 1 349 ? 73.753 -12.956 37.210 1.00 44.27 2485 GLN A N 1
ATOM 2563 C CA . GLN A 1 349 ? 73.062 -14.022 36.501 1.00 42.23 2485 GLN A CA 1
ATOM 2564 C C . GLN A 1 349 ? 73.967 -14.753 35.519 1.00 42.72 2485 GLN A C 1
ATOM 2565 O O . GLN A 1 349 ? 73.493 -15.644 34.805 1.00 42.34 2485 GLN A O 1
ATOM 2571 N N . LEU A 1 350 ? 75.249 -14.399 35.461 1.00 39.04 2486 LEU A N 1
ATOM 2572 C CA . LEU A 1 350 ? 76.222 -15.048 34.594 1.00 37.51 2486 LEU A CA 1
ATOM 2573 C C . LEU A 1 350 ? 77.429 -15.428 35.434 1.00 42.38 2486 LEU A C 1
ATOM 2574 O O . LEU A 1 350 ? 77.937 -14.602 36.199 1.00 44.12 2486 LEU A O 1
ATOM 2579 N N . MET A 1 351 ? 77.887 -16.669 35.298 1.00 45.40 2487 MET A N 1
ATOM 2580 C CA . MET A 1 351 ? 79.026 -17.158 36.060 1.00 43.67 2487 MET A CA 1
ATOM 2581 C C . MET A 1 351 ? 80.138 -17.599 35.119 1.00 49.82 2487 MET A C 1
ATOM 2582 O O . MET A 1 351 ? 79.880 -18.195 34.068 1.00 44.58 2487 MET A O 1
ATOM 2587 N N . LEU A 1 352 ? 81.375 -17.295 35.504 1.00 48.39 2488 LEU A N 1
ATOM 2588 C CA . LEU A 1 352 ? 82.569 -17.707 34.775 1.00 47.27 2488 LEU A CA 1
ATOM 2589 C C . LEU A 1 352 ? 83.451 -18.501 35.728 1.00 49.87 2488 LEU A C 1
ATOM 2590 O O . LEU A 1 352 ? 83.961 -17.952 36.711 1.00 52.00 2488 LEU A O 1
ATOM 2595 N N . SER A 1 353 ? 83.625 -19.788 35.445 1.00 55.82 2489 SER A N 1
ATOM 2596 C CA A SER A 1 353 ? 84.459 -20.667 36.252 0.34 57.48 2489 SER A CA 1
ATOM 2597 C CA B SER A 1 353 ? 84.455 -20.674 36.250 0.66 56.28 2489 SER A CA 1
ATOM 2598 C C . SER A 1 353 ? 85.710 -21.031 35.467 1.00 61.37 2489 SER A C 1
ATOM 2599 O O . SER A 1 353 ? 85.628 -21.391 34.288 1.00 62.61 2489 SER A O 1
ATOM 2604 N N . TRP A 1 354 ? 86.864 -20.935 36.123 1.00 63.18 2490 TRP A N 1
ATOM 2605 C CA . TRP A 1 354 ? 88.155 -21.208 35.501 1.00 64.71 2490 TRP A CA 1
ATOM 2606 C C . TRP A 1 354 ? 88.774 -22.420 36.185 1.00 65.97 2490 TRP A C 1
ATOM 2607 O O . TRP A 1 354 ? 89.217 -22.330 37.335 1.00 65.84 2490 TRP A O 1
ATOM 2618 N N . GLU A 1 355 ? 88.801 -23.547 35.481 1.00 75.83 2491 GLU A N 1
ATOM 2619 C CA . GLU A 1 355 ? 89.378 -24.772 36.011 1.00 87.25 2491 GLU A CA 1
ATOM 2620 C C . GLU A 1 355 ? 90.840 -24.899 35.596 1.00 96.73 2491 GLU A C 1
ATOM 2621 O O . GLU A 1 355 ? 91.296 -24.285 34.629 1.00 95.08 2491 GLU A O 1
ATOM 2627 N N . SER A 1 356 ? 91.576 -25.711 36.348 1.00 117.79 2492 SER A N 1
ATOM 2628 C CA . SER A 1 356 ? 93.006 -25.882 36.146 1.00 128.68 2492 SER A CA 1
ATOM 2629 C C . SER A 1 356 ? 93.283 -27.230 35.481 1.00 129.35 2492 SER A C 1
ATOM 2630 O O . SER A 1 356 ? 92.370 -27.921 35.012 1.00 132.56 2492 SER A O 1
ATOM 2633 N N . SER A 1 357 ? 94.557 -27.611 35.435 1.00 114.49 2493 SER A N 1
ATOM 2634 C CA . SER A 1 357 ? 94.959 -28.873 34.824 1.00 105.10 2493 SER A CA 1
ATOM 2635 C C . SER A 1 357 ? 95.470 -29.853 35.873 1.00 101.01 2493 SER A C 1
ATOM 2636 O O . SER A 1 357 ? 95.394 -31.068 35.691 1.00 98.32 2493 SER A O 1
ATOM 2638 N N . ALA A 1 361 ? 98.307 -30.383 40.210 1.00 125.03 2497 ALA A N 1
ATOM 2639 C CA . ALA A 1 361 ? 99.360 -30.956 41.040 1.00 131.21 2497 ALA A CA 1
ATOM 2640 C C . ALA A 1 361 ? 99.933 -32.220 40.404 1.00 141.19 2497 ALA A C 1
ATOM 2641 O O . ALA A 1 361 ? 101.123 -32.285 40.094 1.00 146.29 2497 ALA A O 1
ATOM 2643 N N . LEU A 1 362 ? 99.076 -33.220 40.212 1.00 145.62 2498 LEU A N 1
ATOM 2644 C CA . LEU A 1 362 ? 99.472 -34.479 39.597 1.00 148.12 2498 LEU A CA 1
ATOM 2645 C C . LEU A 1 362 ? 98.258 -35.082 38.902 1.00 146.57 2498 LEU A C 1
ATOM 2646 O O . LEU A 1 362 ? 97.179 -34.483 38.862 1.00 144.69 2498 LEU A O 1
ATOM 2648 N N . GLN A 1 363 ? 98.440 -36.282 38.355 1.00 148.44 2499 GLN A N 1
ATOM 2649 C CA . GLN A 1 363 ? 97.363 -36.958 37.635 1.00 144.72 2499 GLN A CA 1
ATOM 2650 C C . GLN A 1 363 ? 97.694 -38.436 37.522 1.00 143.90 2499 GLN A C 1
ATOM 2651 O O . GLN A 1 363 ? 98.756 -38.792 36.999 1.00 151.99 2499 GLN A O 1
ATOM 2653 N N . MET A 1 364 ? 96.788 -39.286 38.004 1.00 133.56 2500 MET A N 1
ATOM 2654 C CA . MET A 1 364 ? 96.895 -40.740 37.888 1.00 130.18 2500 MET A CA 1
ATOM 2655 C C . MET A 1 364 ? 98.223 -41.243 38.462 1.00 127.31 2500 MET A C 1
ATOM 2656 O O . MET A 1 364 ? 99.145 -41.637 37.748 1.00 128.26 2500 MET A O 1
ATOM 2658 N N . SER A 1 365 ? 98.286 -41.222 39.789 1.00 125.28 2501 SER A N 1
ATOM 2659 C CA . SER A 1 365 ? 99.481 -41.658 40.498 1.00 127.60 2501 SER A CA 1
ATOM 2660 C C . SER A 1 365 ? 99.482 -43.174 40.649 1.00 135.02 2501 SER A C 1
ATOM 2661 O O . SER A 1 365 ? 100.546 -43.776 40.841 1.00 142.13 2501 SER A O 1
ATOM 2663 N N . PRO A 1 366 ? 98.320 -43.829 40.565 1.00 139.08 2502 PRO A N 1
ATOM 2664 C CA . PRO A 1 366 ? 98.287 -45.285 40.761 1.00 147.67 2502 PRO A CA 1
ATOM 2665 C C . PRO A 1 366 ? 98.889 -46.051 39.595 1.00 151.20 2502 PRO A C 1
ATOM 2666 O O . PRO A 1 366 ? 100.050 -46.469 39.650 1.00 152.66 2502 PRO A O 1
ATOM 2668 N N . LEU A 1 367 ? 98.103 -46.249 38.538 1.00 152.03 2503 LEU A N 1
ATOM 2669 C CA . LEU A 1 367 ? 98.568 -46.974 37.362 1.00 152.15 2503 LEU A CA 1
ATOM 2670 C C . LEU A 1 367 ? 97.861 -46.471 36.111 1.00 149.90 2503 LEU A C 1
ATOM 2671 O O . LEU A 1 367 ? 98.236 -45.435 35.552 1.00 148.80 2503 LEU A O 1
ATOM 2673 N N . ARG A 1 368 ? 96.838 -47.194 35.667 1.00 143.57 2504 ARG A N 1
ATOM 2674 C CA . ARG A 1 368 ? 96.060 -46.821 34.491 1.00 136.20 2504 ARG A CA 1
ATOM 2675 C C . ARG A 1 368 ? 94.696 -46.304 34.937 1.00 131.23 2504 ARG A C 1
ATOM 2676 O O . ARG A 1 368 ? 93.664 -46.960 34.771 1.00 130.71 2504 ARG A O 1
ATOM 2678 N N . ALA A 1 369 ? 94.701 -45.107 35.516 1.00 126.52 2505 ALA A N 1
ATOM 2679 C CA . ALA A 1 369 ? 93.491 -44.448 35.992 1.00 125.01 2505 ALA A CA 1
ATOM 2680 C C . ALA A 1 369 ? 93.200 -43.251 35.097 1.00 122.30 2505 ALA A C 1
ATOM 2681 O O . ALA A 1 369 ? 93.982 -42.295 35.060 1.00 121.45 2505 ALA A O 1
ATOM 2683 N N . ARG A 1 370 ? 92.077 -43.307 34.379 1.00 121.61 2506 ARG A N 1
ATOM 2684 C CA . ARG A 1 370 ? 91.715 -42.230 33.466 1.00 119.28 2506 ARG A CA 1
ATOM 2685 C C . ARG A 1 370 ? 90.641 -41.355 34.089 1.00 119.31 2506 ARG A C 1
ATOM 2686 O O . ARG A 1 370 ? 89.626 -41.880 34.569 1.00 118.41 2506 ARG A O 1
ATOM 2688 N N . PRO A 1 371 ? 90.822 -40.031 34.104 1.00 125.28 2507 PRO A N 1
ATOM 2689 C CA . PRO A 1 371 ? 89.783 -39.151 34.658 1.00 123.72 2507 PRO A CA 1
ATOM 2690 C C . PRO A 1 371 ? 88.499 -39.200 33.847 1.00 119.39 2507 PRO A C 1
ATOM 2691 O O . PRO A 1 371 ? 88.454 -38.731 32.705 1.00 116.99 2507 PRO A O 1
ATOM 2695 N N . LEU A 1 372 ? 87.450 -39.774 34.432 1.00 113.53 2508 LEU A N 1
ATOM 2696 C CA . LEU A 1 372 ? 86.179 -39.913 33.736 1.00 109.16 2508 LEU A CA 1
ATOM 2697 C C . LEU A 1 372 ? 85.567 -38.544 33.468 1.00 106.97 2508 LEU A C 1
ATOM 2698 O O . LEU A 1 372 ? 85.389 -37.738 34.387 1.00 105.61 2508 LEU A O 1
ATOM 2703 N N . ALA A 1 373 ? 85.249 -38.282 32.204 1.00 101.53 2509 ALA A N 1
ATOM 2704 C CA . ALA A 1 373 ? 84.718 -36.982 31.824 1.00 100.41 2509 ALA A CA 1
ATOM 2705 C C . ALA A 1 373 ? 83.304 -36.806 32.373 1.00 103.78 2509 ALA A C 1
ATOM 2706 O O . ALA A 1 373 ? 82.493 -37.736 32.316 1.00 104.66 2509 ALA A O 1
ATOM 2708 N N . PRO A 1 374 ? 82.982 -35.633 32.913 1.00 110.00 2510 PRO A N 1
ATOM 2709 C CA . PRO A 1 374 ? 81.626 -35.405 33.424 1.00 107.53 2510 PRO A CA 1
ATOM 2710 C C . PRO A 1 374 ? 80.603 -35.358 32.300 1.00 106.37 2510 PRO A C 1
ATOM 2711 O O . PRO A 1 374 ? 80.887 -34.918 31.183 1.00 103.82 2510 PRO A O 1
ATOM 2715 N N . VAL A 1 375 ? 79.393 -35.824 32.616 1.00 108.66 2511 VAL A N 1
ATOM 2716 C CA . VAL A 1 375 ? 78.305 -35.803 31.645 1.00 105.93 2511 VAL A CA 1
ATOM 2717 C C . VAL A 1 375 ? 77.913 -34.360 31.334 1.00 102.04 2511 VAL A C 1
ATOM 2718 O O . VAL A 1 375 ? 78.173 -33.429 32.107 1.00 99.49 2511 VAL A O 1
ATOM 2722 N N . ARG A 1 376 ? 77.294 -34.173 30.168 1.00 95.44 2512 ARG A N 1
ATOM 2723 C CA . ARG A 1 376 ? 76.884 -32.844 29.732 1.00 87.04 2512 ARG A CA 1
ATOM 2724 C C . ARG A 1 376 ? 75.926 -32.223 30.742 1.00 86.61 2512 ARG A C 1
ATOM 2725 O O . ARG A 1 376 ? 74.968 -32.863 31.185 1.00 85.98 2512 ARG A O 1
ATOM 2733 N N . GLU A 1 377 ? 76.196 -30.972 31.108 1.00 83.27 2513 GLU A N 1
ATOM 2734 C CA . GLU A 1 377 ? 75.420 -30.304 32.145 1.00 82.93 2513 GLU A CA 1
ATOM 2735 C C . GLU A 1 377 ? 74.011 -29.999 31.650 1.00 75.03 2513 GLU A C 1
ATOM 2736 O O . GLU A 1 377 ? 73.830 -29.421 30.574 1.00 72.18 2513 GLU A O 1
ATOM 2742 N N . ARG A 1 378 ? 73.012 -30.389 32.442 1.00 69.65 2514 ARG A N 1
ATOM 2743 C CA . ARG A 1 378 ? 71.617 -30.142 32.111 1.00 69.83 2514 ARG A CA 1
ATOM 2744 C C . ARG A 1 378 ? 70.900 -29.285 33.146 1.00 69.07 2514 ARG A C 1
ATOM 2745 O O . ARG A 1 378 ? 69.689 -29.071 33.017 1.00 62.87 2514 ARG A O 1
ATOM 2753 N N . SER A 1 379 ? 71.604 -28.793 34.161 1.00 71.54 2515 SER A N 1
ATOM 2754 C CA . SER A 1 379 ? 71.035 -27.920 35.178 1.00 70.81 2515 SER A CA 1
ATOM 2755 C C . SER A 1 379 ? 71.635 -26.529 35.035 1.00 62.67 2515 SER A C 1
ATOM 2756 O O . SER A 1 379 ? 72.858 -26.384 34.936 1.00 65.28 2515 SER A O 1
ATOM 2759 N N . ALA A 1 380 ? 70.776 -25.512 35.026 1.00 56.85 2516 ALA A N 1
ATOM 2760 C CA . ALA A 1 380 ? 71.192 -24.125 34.832 1.00 55.01 2516 ALA A CA 1
ATOM 2761 C C . ALA A 1 380 ? 70.767 -23.311 36.050 1.00 53.37 2516 ALA A C 1
ATOM 2762 O O . ALA A 1 380 ? 69.624 -22.849 36.130 1.00 51.55 2516 ALA A O 1
ATOM 2764 N N . GLN A 1 381 ? 71.690 -23.136 36.998 1.00 53.01 2517 GLN A N 1
ATOM 2765 C CA . GLN A 1 381 ? 71.417 -22.294 38.156 1.00 55.71 2517 GLN A CA 1
ATOM 2766 C C . GLN A 1 381 ? 71.434 -20.812 37.805 1.00 59.90 2517 GLN A C 1
ATOM 2767 O O . GLN A 1 381 ? 70.865 -20.005 38.548 1.00 64.11 2517 GLN A O 1
ATOM 2769 N N . PHE A 1 382 ? 72.068 -20.440 36.696 1.00 54.51 2518 PHE A N 1
ATOM 2770 C CA . PHE A 1 382 ? 72.129 -19.060 36.238 1.00 49.15 2518 PHE A CA 1
ATOM 2771 C C . PHE A 1 382 ? 71.733 -19.004 34.768 1.00 41.75 2518 PHE A C 1
ATOM 2772 O O . PHE A 1 382 ? 71.510 -20.032 34.123 1.00 42.91 2518 PHE A O 1
ATOM 2780 N N . ASP A 1 383 ? 71.638 -17.781 34.239 1.00 38.37 2519 ASP A N 1
ATOM 2781 C CA . ASP A 1 383 ? 71.293 -17.611 32.830 1.00 35.27 2519 ASP A CA 1
ATOM 2782 C C . ASP A 1 383 ? 72.351 -18.233 31.929 1.00 40.24 2519 ASP A C 1
ATOM 2783 O O . ASP A 1 383 ? 72.034 -19.009 31.020 1.00 36.51 2519 ASP A O 1
ATOM 2788 N N . LEU A 1 384 ? 73.618 -17.901 32.166 1.00 40.82 2520 LEU A N 1
ATOM 2789 C CA . LEU A 1 384 ? 74.733 -18.474 31.427 1.00 40.18 2520 LEU A CA 1
ATOM 2790 C C . LEU A 1 384 ? 75.843 -18.828 32.403 1.00 40.43 2520 LEU A C 1
ATOM 2791 O O . LEU A 1 384 ? 76.134 -18.063 33.327 1.00 41.26 2520 LEU A O 1
ATOM 2796 N N . SER A 1 385 ? 76.458 -19.989 32.196 1.00 42.38 2521 SER A N 1
ATOM 2797 C CA . SER A 1 385 ? 77.567 -20.451 33.025 1.00 52.09 2521 SER A CA 1
ATOM 2798 C C . SER A 1 385 ? 78.694 -20.896 32.102 1.00 45.72 2521 SER A C 1
ATOM 2799 O O . SER A 1 385 ? 78.602 -21.953 31.469 1.00 53.81 2521 SER A O 1
ATOM 2802 N N . LEU A 1 386 ? 79.750 -20.091 32.023 1.00 50.48 2522 LEU A N 1
ATOM 2803 C CA . LEU A 1 386 ? 80.887 -20.366 31.155 1.00 46.71 2522 LEU A CA 1
ATOM 2804 C C . LEU A 1 386 ? 81.977 -21.066 31.956 1.00 51.30 2522 LEU A C 1
ATOM 2805 O O . LEU A 1 386 ? 82.526 -20.491 32.903 1.00 49.71 2522 LEU A O 1
ATOM 2810 N N . HIS A 1 387 ? 82.288 -22.301 31.574 1.00 55.05 2523 HIS A N 1
ATOM 2811 C CA . HIS A 1 387 ? 83.337 -23.089 32.204 1.00 58.91 2523 HIS A CA 1
ATOM 2812 C C . HIS A 1 387 ? 84.487 -23.249 31.220 1.00 55.63 2523 HIS A C 1
ATOM 2813 O O . HIS A 1 387 ? 84.271 -23.644 30.071 1.00 55.96 2523 HIS A O 1
ATOM 2820 N N . LEU A 1 388 ? 85.702 -22.938 31.668 1.00 56.06 2524 LEU A N 1
ATOM 2821 C CA . LEU A 1 388 ? 86.880 -23.014 30.816 1.00 57.10 2524 LEU A CA 1
ATOM 2822 C C . LEU A 1 388 ? 88.050 -23.578 31.605 1.00 62.22 2524 LEU A C 1
ATOM 2823 O O . LEU A 1 388 ? 88.168 -23.362 32.814 1.00 61.55 2524 LEU A O 1
ATOM 2828 N N . HIS A 1 389 ? 88.920 -24.303 30.904 1.00 63.53 2525 HIS A N 1
ATOM 2829 C CA . HIS A 1 389 ? 90.106 -24.881 31.515 1.00 71.03 2525 HIS A CA 1
ATOM 2830 C C . HIS A 1 389 ? 91.237 -24.885 30.497 1.00 75.23 2525 HIS A C 1
ATOM 2831 O O . HIS A 1 389 ? 91.003 -24.932 29.286 1.00 70.83 2525 HIS A O 1
ATOM 2838 N N . GLU A 1 390 ? 92.466 -24.833 31.003 1.00 80.45 2526 GLU A N 1
ATOM 2839 C CA . GLU A 1 390 ? 93.661 -24.870 30.166 1.00 82.84 2526 GLU A CA 1
ATOM 2840 C C . GLU A 1 390 ? 94.074 -26.325 29.971 1.00 81.59 2526 GLU A C 1
ATOM 2841 O O . GLU A 1 390 ? 94.503 -26.988 30.921 1.00 81.72 2526 GLU A O 1
ATOM 2847 N N . ALA A 1 391 ? 93.945 -26.820 28.743 1.00 79.79 2527 ALA A N 1
ATOM 2848 C CA . ALA A 1 391 ? 94.317 -28.194 28.452 1.00 81.37 2527 ALA A CA 1
ATOM 2849 C C . ALA A 1 391 ? 95.838 -28.346 28.449 1.00 86.71 2527 ALA A C 1
ATOM 2850 O O . ALA A 1 391 ? 96.593 -27.376 28.567 1.00 85.87 2527 ALA A O 1
ATOM 2852 N N . ALA A 1 392 ? 96.287 -29.596 28.309 1.00 95.25 2528 ALA A N 1
ATOM 2853 C CA . ALA A 1 392 ? 97.719 -29.875 28.340 1.00 95.29 2528 ALA A CA 1
ATOM 2854 C C . ALA A 1 392 ? 98.428 -29.341 27.102 1.00 96.24 2528 ALA A C 1
ATOM 2855 O O . ALA A 1 392 ? 99.598 -28.949 27.183 1.00 96.90 2528 ALA A O 1
ATOM 2857 N N . ASP A 1 393 ? 97.746 -29.314 25.957 1.00 92.26 2529 ASP A N 1
ATOM 2858 C CA . ASP A 1 393 ? 98.337 -28.848 24.710 1.00 93.02 2529 ASP A CA 1
ATOM 2859 C C . ASP A 1 393 ? 98.301 -27.330 24.561 1.00 88.52 2529 ASP A C 1
ATOM 2860 O O . ASP A 1 393 ? 98.471 -26.825 23.445 1.00 85.94 2529 ASP A O 1
ATOM 2865 N N . GLY A 1 394 ? 98.086 -26.593 25.652 1.00 89.89 2530 GLY A N 1
ATOM 2866 C CA . GLY A 1 394 ? 98.010 -25.150 25.607 1.00 89.79 2530 GLY A CA 1
ATOM 2867 C C . GLY A 1 394 ? 96.680 -24.587 25.159 1.00 87.06 2530 GLY A C 1
ATOM 2868 O O . GLY A 1 394 ? 96.419 -23.399 25.387 1.00 80.61 2530 GLY A O 1
ATOM 2869 N N . THR A 1 395 ? 95.829 -25.393 24.531 1.00 88.91 2531 THR A N 1
ATOM 2870 C CA . THR A 1 395 ? 94.532 -24.920 24.077 1.00 85.56 2531 THR A CA 1
ATOM 2871 C C . THR A 1 395 ? 93.571 -24.786 25.251 1.00 80.86 2531 THR A C 1
ATOM 2872 O O . THR A 1 395 ? 93.639 -25.535 26.229 1.00 84.01 2531 THR A O 1
ATOM 2876 N N . VAL A 1 396 ? 92.670 -23.815 25.147 1.00 72.38 2532 VAL A N 1
ATOM 2877 C CA . VAL A 1 396 ? 91.650 -23.573 26.160 1.00 68.60 2532 VAL A CA 1
ATOM 2878 C C . VAL A 1 396 ? 90.334 -24.148 25.655 1.00 66.08 2532 VAL A C 1
ATOM 2879 O O . VAL A 1 396 ? 89.868 -23.792 24.566 1.00 64.08 2532 VAL A O 1
ATOM 2883 N N . ALA A 1 397 ? 89.740 -25.042 26.440 1.00 66.35 2533 ALA A N 1
ATOM 2884 C CA . ALA A 1 397 ? 88.476 -25.675 26.097 1.00 67.82 2533 ALA A CA 1
ATOM 2885 C C . ALA A 1 397 ? 87.542 -25.612 27.296 1.00 65.75 2533 ALA A C 1
ATOM 2886 O O . ALA A 1 397 ? 87.957 -25.337 28.425 1.00 63.86 2533 ALA A O 1
ATOM 2888 N N . GLY A 1 398 ? 86.263 -25.871 27.040 1.00 62.57 2534 GLY A N 1
ATOM 2889 C CA . GLY A 1 398 ? 85.282 -25.852 28.113 1.00 63.17 2534 GLY A CA 1
ATOM 2890 C C . GLY A 1 398 ? 83.870 -25.961 27.580 1.00 64.49 2534 GLY A C 1
ATOM 2891 O O . GLY A 1 398 ? 83.637 -26.523 26.503 1.00 68.47 2534 GLY A O 1
ATOM 2892 N N . SER A 1 399 ? 82.931 -25.412 28.347 1.00 62.37 2535 SER A N 1
ATOM 2893 C CA . SER A 1 399 ? 81.518 -25.504 28.018 1.00 52.83 2535 SER A CA 1
ATOM 2894 C C . SER A 1 399 ? 80.816 -24.207 28.393 1.00 55.07 2535 SER A C 1
ATOM 2895 O O . SER A 1 399 ? 81.316 -23.411 29.192 1.00 50.23 2535 SER A O 1
ATOM 2898 N N . LEU A 1 400 ? 79.640 -24.008 27.801 1.00 48.81 2536 LEU A N 1
ATOM 2899 C CA . LEU A 1 400 ? 78.785 -22.860 28.094 1.00 46.15 2536 LEU A CA 1
ATOM 2900 C C . LEU A 1 400 ? 77.376 -23.393 28.333 1.00 45.62 2536 LEU A C 1
ATOM 2901 O O . LEU A 1 400 ? 76.671 -23.750 27.385 1.00 53.64 2536 LEU A O 1
ATOM 2906 N N . THR A 1 401 ? 76.974 -23.452 29.601 1.00 49.73 2537 THR A N 1
ATOM 2907 C CA . THR A 1 401 ? 75.660 -23.954 29.979 1.00 45.77 2537 THR A CA 1
ATOM 2908 C C . THR A 1 401 ? 74.663 -22.804 30.013 1.00 43.23 2537 THR A C 1
ATOM 2909 O O . THR A 1 401 ? 74.956 -21.736 30.561 1.00 48.19 2537 THR A O 1
ATOM 2913 N N . TYR A 1 402 ? 73.489 -23.024 29.428 1.00 42.81 2538 TYR A N 1
ATOM 2914 C CA . TYR A 1 402 ? 72.478 -21.988 29.298 1.00 39.77 2538 TYR A CA 1
ATOM 2915 C C . TYR A 1 402 ? 71.138 -22.496 29.806 1.00 40.71 2538 TYR A C 1
ATOM 2916 O O . TYR A 1 402 ? 70.876 -23.701 29.841 1.00 42.46 2538 TYR A O 1
ATOM 2925 N N . ALA A 1 403 ? 70.286 -21.551 30.198 1.00 40.70 2539 ALA A N 1
ATOM 2926 C CA . ALA A 1 403 ? 68.932 -21.865 30.632 1.00 40.41 2539 ALA A CA 1
ATOM 2927 C C . ALA A 1 403 ? 68.046 -22.063 29.407 1.00 38.36 2539 ALA A C 1
ATOM 2928 O O . ALA A 1 403 ? 67.904 -21.152 28.584 1.00 34.68 2539 ALA A O 1
ATOM 2930 N N . SER A 1 404 ? 67.451 -23.253 29.290 1.00 37.64 2540 SER A N 1
ATOM 2931 C CA . SER A 1 404 ? 66.660 -23.580 28.107 1.00 45.27 2540 SER A CA 1
ATOM 2932 C C . SER A 1 404 ? 65.417 -22.708 27.986 1.00 39.02 2540 SER A C 1
ATOM 2933 O O . SER A 1 404 ? 64.914 -22.502 26.875 1.00 41.99 2540 SER A O 1
ATOM 2936 N N . ALA A 1 405 ? 64.905 -22.192 29.104 1.00 37.89 2541 ALA A N 1
ATOM 2937 C CA . ALA A 1 405 ? 63.702 -21.372 29.055 1.00 39.88 2541 ALA A CA 1
ATOM 2938 C C . ALA A 1 405 ? 63.955 -20.002 28.442 1.00 40.56 2541 ALA A C 1
ATOM 2939 O O . ALA A 1 405 ? 63.015 -19.379 27.938 1.00 43.31 2541 ALA A O 1
ATOM 2941 N N . LEU A 1 406 ? 65.197 -19.525 28.460 1.00 36.61 2542 LEU A N 1
ATOM 2942 C CA . LEU A 1 406 ? 65.522 -18.186 27.985 1.00 33.22 2542 LEU A CA 1
ATOM 2943 C C . LEU A 1 406 ? 66.124 -18.172 26.588 1.00 37.54 2542 LEU A C 1
ATOM 2944 O O . LEU A 1 406 ? 65.760 -17.319 25.773 1.00 37.73 2542 LEU A O 1
ATOM 2949 N N . TYR A 1 407 ? 67.032 -19.097 26.284 1.00 37.54 2543 TYR A N 1
ATOM 2950 C CA . TYR A 1 407 ? 67.811 -19.050 25.057 1.00 35.49 2543 TYR A CA 1
ATOM 2951 C C . TYR A 1 407 ? 67.621 -20.320 24.241 1.00 33.62 2543 TYR A C 1
ATOM 2952 O O . TYR A 1 407 ? 67.478 -21.414 24.796 1.00 36.89 2543 TYR A O 1
ATOM 2961 N N . GLU A 1 408 ? 67.623 -20.162 22.921 1.00 31.08 2544 GLU A N 1
ATOM 2962 C CA . GLU A 1 408 ? 67.734 -21.285 22.005 1.00 35.52 2544 GLU A CA 1
ATOM 2963 C C . GLU A 1 408 ? 69.205 -21.629 21.790 1.00 40.59 2544 GLU A C 1
ATOM 2964 O O . GLU A 1 408 ? 70.101 -20.830 22.070 1.00 41.15 2544 GLU A O 1
ATOM 2970 N N . ARG A 1 409 ? 69.445 -22.842 21.285 1.00 41.68 2545 ARG A N 1
ATOM 2971 C CA . ARG A 1 409 ? 70.817 -23.320 21.148 1.00 38.17 2545 ARG A CA 1
ATOM 2972 C C . ARG A 1 409 ? 71.615 -22.463 20.172 1.00 37.79 2545 ARG A C 1
ATOM 2973 O O . ARG A 1 409 ? 72.790 -22.166 20.415 1.00 39.26 2545 ARG A O 1
ATOM 2981 N N . GLU A 1 410 ? 70.993 -22.047 19.065 1.00 36.81 2546 GLU A N 1
ATOM 2982 C CA . GLU A 1 410 ? 71.710 -21.240 18.082 1.00 39.38 2546 GLU A CA 1
ATOM 2983 C C . GLU A 1 410 ? 72.087 -19.873 18.639 1.00 37.51 2546 GLU A C 1
ATOM 2984 O O . GLU A 1 410 ? 73.104 -19.300 18.232 1.00 40.08 2546 GLU A O 1
ATOM 2990 N N . THR A 1 411 ? 71.284 -19.334 19.560 1.00 35.20 2547 THR A N 1
ATOM 2991 C CA . THR A 1 411 ? 71.624 -18.056 20.176 1.00 33.36 2547 THR A CA 1
ATOM 2992 C C . THR A 1 411 ? 72.877 -18.180 21.034 1.00 33.47 2547 THR A C 1
ATOM 2993 O O . THR A 1 411 ? 73.753 -17.308 20.997 1.00 34.71 2547 THR A O 1
ATOM 2997 N N . VAL A 1 412 ? 72.979 -19.264 21.805 1.00 37.20 2548 VAL A N 1
ATOM 2998 C CA . VAL A 1 412 ? 74.160 -19.487 22.631 1.00 37.62 2548 VAL A CA 1
ATOM 2999 C C . VAL A 1 412 ? 75.380 -19.769 21.765 1.00 35.58 2548 VAL A C 1
ATOM 3000 O O . VAL A 1 412 ? 76.498 -19.360 22.104 1.00 38.63 2548 VAL A O 1
ATOM 3004 N N . GLN A 1 413 ? 75.194 -20.456 20.635 1.00 40.07 2549 GLN A N 1
ATOM 3005 C CA . GLN A 1 413 ? 76.319 -20.724 19.744 1.00 41.58 2549 GLN A CA 1
ATOM 3006 C C . GLN A 1 413 ? 76.869 -19.434 19.145 1.00 38.82 2549 GLN A C 1
ATOM 3007 O O . GLN A 1 413 ? 78.090 -19.258 19.055 1.00 36.48 2549 GLN A O 1
ATOM 3013 N N . ARG A 1 414 ? 75.988 -18.518 18.734 1.00 33.42 2550 ARG A N 1
ATOM 3014 C CA . ARG A 1 414 ? 76.458 -17.218 18.267 1.00 33.13 2550 ARG A CA 1
ATOM 3015 C C . ARG A 1 414 ? 77.088 -16.415 19.396 1.00 37.11 2550 ARG A C 1
ATOM 3016 O O . ARG A 1 414 ? 78.020 -15.637 19.157 1.00 40.55 2550 ARG A O 1
ATOM 3024 N N . HIS A 1 415 ? 76.596 -16.591 20.626 1.00 35.46 2551 HIS A N 1
ATOM 3025 C CA . HIS A 1 415 ? 77.187 -15.907 21.772 1.00 32.87 2551 HIS A CA 1
ATOM 3026 C C . HIS A 1 415 ? 78.636 -16.334 21.977 1.00 35.06 2551 HIS A C 1
ATOM 3027 O O . HIS A 1 415 ? 79.514 -15.493 22.209 1.00 34.96 2551 HIS A O 1
ATOM 3034 N N . ALA A 1 416 ? 78.908 -17.638 21.887 1.00 36.58 2552 ALA A N 1
ATOM 3035 C CA . ALA A 1 416 ? 80.280 -18.119 22.014 1.00 41.62 2552 ALA A CA 1
ATOM 3036 C C . ALA A 1 416 ? 81.145 -17.661 20.847 1.00 39.03 2552 ALA A C 1
ATOM 3037 O O . ALA A 1 416 ? 82.352 -17.453 21.017 1.00 41.72 2552 ALA A O 1
ATOM 3039 N N . GLY A 1 417 ? 80.551 -17.499 19.663 1.00 37.27 2553 GLY A N 1
ATOM 3040 C CA . GLY A 1 417 ? 81.312 -16.997 18.531 1.00 40.17 2553 GLY A CA 1
ATOM 3041 C C . GLY A 1 417 ? 81.726 -15.548 18.703 1.00 42.19 2553 GLY A C 1
ATOM 3042 O O . GLY A 1 417 ? 82.835 -15.162 18.323 1.00 43.45 2553 GLY A O 1
ATOM 3043 N N . TYR A 1 418 ? 80.840 -14.725 19.272 1.00 40.68 2554 TYR A N 1
ATOM 3044 C CA . TYR A 1 418 ? 81.195 -13.336 19.550 1.00 33.65 2554 TYR A CA 1
ATOM 3045 C C . TYR A 1 418 ? 82.362 -13.254 20.525 1.00 39.80 2554 TYR A C 1
ATOM 3046 O O . TYR A 1 418 ? 83.266 -12.427 20.358 1.00 37.75 2554 TYR A O 1
ATOM 3055 N N . LEU A 1 419 ? 82.352 -14.104 21.556 1.00 36.33 2555 LEU A N 1
ATOM 3056 C CA . LEU A 1 419 ? 83.411 -14.078 22.560 1.00 37.89 2555 LEU A CA 1
ATOM 3057 C C . LEU A 1 419 ? 84.760 -14.431 21.945 1.00 41.25 2555 LEU A C 1
ATOM 3058 O O . LEU A 1 419 ? 85.769 -13.768 22.210 1.00 42.04 2555 LEU A O 1
ATOM 3063 N N . LYS A 1 420 ? 84.794 -15.477 21.118 1.00 40.42 2556 LYS A N 1
ATOM 3064 C CA . LYS A 1 420 ? 86.037 -15.852 20.450 1.00 42.08 2556 LYS A CA 1
ATOM 3065 C C . LYS A 1 420 ? 86.491 -14.765 19.484 1.00 41.16 2556 LYS A C 1
ATOM 3066 O O . LYS A 1 420 ? 87.692 -14.499 19.361 1.00 48.74 2556 LYS A O 1
ATOM 3072 N N . ALA A 1 421 ? 85.544 -14.123 18.795 1.00 47.10 2557 ALA A N 1
ATOM 3073 C CA . ALA A 1 421 ? 85.901 -13.043 17.881 1.00 45.35 2557 ALA A CA 1
ATOM 3074 C C . ALA A 1 421 ? 86.407 -11.822 18.639 1.00 44.52 2557 ALA A C 1
ATOM 3075 O O . ALA A 1 421 ? 87.339 -11.145 18.186 1.00 51.81 2557 ALA A O 1
ATOM 3077 N N . LEU A 1 422 ? 85.806 -11.523 19.792 1.00 38.84 2558 LEU A N 1
ATOM 3078 C CA . LEU A 1 422 ? 86.255 -10.382 20.583 1.00 37.05 2558 LEU A CA 1
ATOM 3079 C C . LEU A 1 422 ? 87.642 -10.628 21.165 1.00 45.88 2558 LEU A C 1
ATOM 3080 O O . LEU A 1 422 ? 88.468 -9.709 21.223 1.00 42.70 2558 LEU A O 1
ATOM 3085 N N . LEU A 1 423 ? 87.915 -11.862 21.595 1.00 40.80 2559 LEU A N 1
ATOM 3086 C CA . LEU A 1 423 ? 89.237 -12.194 22.115 1.00 43.01 2559 LEU A CA 1
ATOM 3087 C C . LEU A 1 423 ? 90.308 -12.041 21.043 1.00 47.27 2559 LEU A C 1
ATOM 3088 O O . LEU A 1 423 ? 91.421 -11.582 21.328 1.00 45.09 2559 LEU A O 1
ATOM 3093 N N . ALA A 1 424 ? 89.992 -12.422 19.802 1.00 43.46 2560 ALA A N 1
ATOM 3094 C CA . ALA A 1 424 ? 90.962 -12.285 18.719 1.00 51.71 2560 ALA A CA 1
ATOM 3095 C C . ALA A 1 424 ? 91.245 -10.819 18.417 1.00 48.04 2560 ALA A C 1
ATOM 3096 O O . ALA A 1 424 ? 92.380 -10.456 18.084 1.00 47.48 2560 ALA A O 1
ATOM 3098 N N . GLY A 1 425 ? 90.229 -9.962 18.527 1.00 44.59 2561 GLY A N 1
ATOM 3099 C CA . GLY A 1 425 ? 90.449 -8.541 18.316 1.00 40.26 2561 GLY A CA 1
ATOM 3100 C C . GLY A 1 425 ? 91.296 -7.915 19.408 1.00 46.11 2561 GLY A C 1
ATOM 3101 O O . GLY A 1 425 ? 92.108 -7.025 19.142 1.00 49.68 2561 GLY A O 1
ATOM 3102 N N . MET A 1 426 ? 91.118 -8.370 20.652 1.00 45.90 2562 MET A N 1
ATOM 3103 C CA . MET A 1 426 ? 91.940 -7.869 21.747 1.00 44.12 2562 MET A CA 1
ATOM 3104 C C . MET A 1 426 ? 93.403 -8.243 21.549 1.00 49.00 2562 MET A C 1
ATOM 3105 O O . MET A 1 426 ? 94.304 -7.470 21.898 1.00 47.88 2562 MET A O 1
ATOM 3110 N N . VAL A 1 427 ? 93.660 -9.425 20.986 1.00 46.19 2563 VAL A N 1
ATOM 3111 C CA . VAL A 1 427 ? 95.031 -9.823 20.689 1.00 54.97 2563 VAL A CA 1
ATOM 3112 C C . VAL A 1 427 ? 95.574 -9.026 19.510 1.00 54.88 2563 VAL A C 1
ATOM 3113 O O . VAL A 1 427 ? 96.740 -8.615 19.505 1.00 49.64 2563 VAL A O 1
ATOM 3117 N N . ALA A 1 428 ? 94.737 -8.786 18.497 1.00 50.51 2564 ALA A N 1
ATOM 3118 C CA . ALA A 1 428 ? 95.201 -8.094 17.298 1.00 56.06 2564 ALA A CA 1
ATOM 3119 C C . ALA A 1 428 ? 95.613 -6.659 17.598 1.00 54.98 2564 ALA A C 1
ATOM 3120 O O . ALA A 1 428 ? 96.561 -6.146 16.993 1.00 56.95 2564 ALA A O 1
ATOM 3122 N N . ASP A 1 429 ? 94.921 -5.997 18.528 1.00 51.82 2565 ASP A N 1
ATOM 3123 C CA . ASP A 1 429 ? 95.227 -4.605 18.851 1.00 52.77 2565 ASP A CA 1
ATOM 3124 C C . ASP A 1 429 ? 94.629 -4.309 20.226 1.00 49.30 2565 ASP A C 1
ATOM 3125 O O . ASP A 1 429 ? 93.417 -4.115 20.344 1.00 47.43 2565 ASP A O 1
ATOM 3130 N N . ASP A 1 430 ? 95.485 -4.273 21.247 1.00 48.69 2566 ASP A N 1
ATOM 3131 C CA . ASP A 1 430 ? 95.053 -3.963 22.604 1.00 48.70 2566 ASP A CA 1
ATOM 3132 C C . ASP A 1 430 ? 94.924 -2.465 22.862 1.00 59.78 2566 ASP A C 1
ATOM 3133 O O . ASP A 1 430 ? 94.682 -2.068 24.008 1.00 59.94 2566 ASP A O 1
ATOM 3138 N N . THR A 1 431 ? 95.077 -1.628 21.835 1.00 56.41 2567 THR A N 1
ATOM 3139 C CA . THR A 1 431 ? 94.951 -0.185 21.980 1.00 55.51 2567 THR A CA 1
ATOM 3140 C C . THR A 1 431 ? 93.657 0.369 21.403 1.00 53.73 2567 THR A C 1
ATOM 3141 O O . THR A 1 431 ? 93.392 1.566 21.561 1.00 59.61 2567 THR A O 1
ATOM 3145 N N . GLN A 1 432 ? 92.852 -0.460 20.746 1.00 50.81 2568 GLN A N 1
ATOM 3146 C CA . GLN A 1 432 ? 91.632 -0.010 20.099 1.00 53.47 2568 GLN A CA 1
ATOM 3147 C C . GLN A 1 432 ? 90.473 0.041 21.090 1.00 51.85 2568 GLN A C 1
ATOM 3148 O O . GLN A 1 432 ? 90.516 -0.598 22.145 1.00 53.18 2568 GLN A O 1
ATOM 3154 N N . PRO A 1 433 ? 89.426 0.807 20.780 1.00 50.69 2569 PRO A N 1
ATOM 3155 C CA . PRO A 1 433 ? 88.203 0.754 21.597 1.00 55.26 2569 PRO A CA 1
ATOM 3156 C C . PRO A 1 433 ? 87.619 -0.651 21.599 1.00 56.68 2569 PRO A C 1
ATOM 3157 O O . PRO A 1 433 ? 87.317 -1.219 20.547 1.00 52.74 2569 PRO A O 1
ATOM 3161 N N . VAL A 1 434 ? 87.460 -1.211 22.800 1.00 54.90 2570 VAL A N 1
ATOM 3162 C CA . VAL A 1 434 ? 87.065 -2.612 22.915 1.00 52.08 2570 VAL A CA 1
ATOM 3163 C C . VAL A 1 434 ? 85.623 -2.819 22.463 1.00 46.34 2570 VAL A C 1
ATOM 3164 O O . VAL A 1 434 ? 85.284 -3.875 21.915 1.00 43.45 2570 VAL A O 1
ATOM 3168 N N . GLN A 1 435 ? 84.758 -1.824 22.655 1.00 41.03 2571 GLN A N 1
ATOM 3169 C CA . GLN A 1 435 ? 83.343 -1.981 22.347 1.00 41.65 2571 GLN A CA 1
ATOM 3170 C C . GLN A 1 435 ? 83.018 -1.773 20.873 1.00 42.54 2571 GLN A C 1
ATOM 3171 O O . GLN A 1 435 ? 81.846 -1.877 20.496 1.00 39.90 2571 GLN A O 1
ATOM 3177 N N . ARG A 1 436 ? 84.011 -1.487 20.033 1.00 44.31 2572 ARG A N 1
ATOM 3178 C CA . ARG A 1 436 ? 83.799 -1.365 18.596 1.00 50.38 2572 ARG A CA 1
ATOM 3179 C C . ARG A 1 436 ? 84.502 -2.465 17.812 1.00 46.76 2572 ARG A C 1
ATOM 3180 O O . ARG A 1 436 ? 84.516 -2.425 16.578 1.00 47.75 2572 ARG A O 1
ATOM 3188 N N . ILE A 1 437 ? 85.084 -3.449 18.501 1.00 40.77 2573 ILE A N 1
ATOM 3189 C CA . ILE A 1 437 ? 85.682 -4.593 17.828 1.00 38.23 2573 ILE A CA 1
ATOM 3190 C C . ILE A 1 437 ? 84.594 -5.396 17.129 1.00 40.67 2573 ILE A C 1
ATOM 3191 O O . ILE A 1 437 ? 83.517 -5.642 17.690 1.00 42.04 2573 ILE A O 1
ATOM 3196 N N . GLY A 1 438 ? 84.863 -5.797 15.889 1.00 40.05 2574 GLY A N 1
ATOM 3197 C CA . GLY A 1 438 ? 83.889 -6.575 15.140 1.00 34.74 2574 GLY A CA 1
ATOM 3198 C C . GLY A 1 438 ? 83.710 -7.951 15.754 1.00 33.97 2574 GLY A C 1
ATOM 3199 O O . GLY A 1 438 ? 84.687 -8.662 16.018 1.00 34.26 2574 GLY A O 1
ATOM 3200 N N . ILE A 1 439 ? 82.458 -8.331 15.993 1.00 33.95 2575 ILE A N 1
ATOM 3201 C CA . ILE A 1 439 ? 82.154 -9.627 16.584 1.00 39.36 2575 ILE A CA 1
ATOM 3202 C C . ILE A 1 439 ? 81.263 -10.490 15.704 1.00 35.63 2575 ILE A C 1
ATOM 3203 O O . ILE A 1 439 ? 81.222 -11.716 15.906 1.00 34.47 2575 ILE A O 1
ATOM 3208 N N . LEU A 1 440 ? 80.550 -9.916 14.740 1.00 35.68 2576 LEU A N 1
ATOM 3209 C CA . LEU A 1 440 ? 79.640 -10.697 13.914 1.00 37.43 2576 LEU A CA 1
ATOM 3210 C C . LEU A 1 440 ? 80.414 -11.615 12.978 1.00 36.26 2576 LEU A C 1
ATOM 3211 O O . LEU A 1 440 ? 81.363 -11.188 12.312 1.00 33.49 2576 LEU A O 1
ATOM 3216 N N . GLY A 1 441 ? 80.012 -12.881 12.932 1.00 35.91 2577 GLY A N 1
ATOM 3217 C CA . GLY A 1 441 ? 80.495 -13.762 11.894 1.00 34.13 2577 GLY A CA 1
ATOM 3218 C C . GLY A 1 441 ? 79.915 -13.396 10.542 1.00 33.20 2577 GLY A C 1
ATOM 3219 O O . GLY A 1 441 ? 78.873 -12.750 10.432 1.00 35.19 2577 GLY A O 1
ATOM 3220 N N . GLU A 1 442 ? 80.617 -13.814 9.486 1.00 34.13 2578 GLU A N 1
ATOM 3221 C CA . GLU A 1 442 ? 80.178 -13.477 8.136 1.00 40.17 2578 GLU A CA 1
ATOM 3222 C C . GLU A 1 442 ? 78.834 -14.113 7.804 1.00 37.43 2578 GLU A C 1
ATOM 3223 O O . GLU A 1 442 ? 78.043 -13.534 7.051 1.00 33.90 2578 GLU A O 1
ATOM 3229 N N . ALA A 1 443 ? 78.552 -15.293 8.362 1.00 40.54 2579 ALA A N 1
ATOM 3230 C CA . ALA A 1 443 ? 77.284 -15.961 8.085 1.00 37.79 2579 ALA A CA 1
ATOM 3231 C C . ALA A 1 443 ? 76.107 -15.157 8.627 1.00 38.86 2579 ALA A C 1
ATOM 3232 O O . ALA A 1 443 ? 75.107 -14.954 7.929 1.00 35.41 2579 ALA A O 1
ATOM 3234 N N . GLU A 1 444 ? 76.209 -14.688 9.873 1.00 34.08 2580 GLU A N 1
ATOM 3235 C CA . GLU A 1 444 ? 75.118 -13.914 10.456 1.00 35.76 2580 GLU A CA 1
ATOM 3236 C C . GLU A 1 444 ? 75.010 -12.537 9.813 1.00 30.01 2580 GLU A C 1
ATOM 3237 O O . GLU A 1 444 ? 73.902 -12.031 9.598 1.00 30.45 2580 GLU A O 1
ATOM 3243 N N . ARG A 1 445 ? 76.149 -11.912 9.499 1.00 28.63 2581 ARG A N 1
ATOM 3244 C CA . ARG A 1 445 ? 76.114 -10.604 8.852 1.00 32.00 2581 ARG A CA 1
ATOM 3245 C C . ARG A 1 445 ? 75.417 -10.681 7.501 1.00 31.17 2581 ARG A C 1
ATOM 3246 O O . ARG A 1 445 ? 74.603 -9.814 7.162 1.00 31.64 2581 ARG A O 1
ATOM 3254 N N . HIS A 1 446 ? 75.715 -11.722 6.719 1.00 33.74 2582 HIS A N 1
ATOM 3255 C CA . HIS A 1 446 ? 75.041 -11.894 5.437 1.00 31.89 2582 HIS A CA 1
ATOM 3256 C C . HIS A 1 446 ? 73.561 -12.206 5.623 1.00 27.43 2582 HIS A C 1
ATOM 3257 O O . HIS A 1 446 ? 72.730 -11.770 4.818 1.00 28.37 2582 HIS A O 1
ATOM 3264 N N . ARG A 1 447 ? 73.212 -12.951 6.674 1.00 31.40 2583 ARG A N 1
ATOM 3265 C CA . ARG A 1 447 ? 71.805 -13.246 6.932 1.00 30.00 2583 ARG A CA 1
ATOM 3266 C C . ARG A 1 447 ? 71.045 -11.991 7.344 1.00 29.51 2583 ARG A C 1
ATOM 3267 O O . ARG A 1 447 ? 69.910 -11.773 6.904 1.00 31.30 2583 ARG A O 1
ATOM 3275 N N . LEU A 1 448 ? 71.661 -11.149 8.177 1.00 30.30 2584 LEU A N 1
ATOM 3276 C CA . LEU A 1 448 ? 71.012 -9.915 8.609 1.00 29.23 2584 LEU A CA 1
ATOM 3277 C C . LEU A 1 448 ? 70.847 -8.940 7.449 1.00 25.92 2584 LEU A C 1
ATOM 3278 O O . LEU A 1 448 ? 69.772 -8.358 7.261 1.00 26.60 2584 LEU A O 1
ATOM 3283 N N . LEU A 1 449 ? 71.902 -8.752 6.655 1.00 22.17 2585 LEU A N 1
ATOM 3284 C CA . LEU A 1 449 ? 71.897 -7.697 5.648 1.00 23.94 2585 LEU A CA 1
ATOM 3285 C C . LEU A 1 449 ? 71.225 -8.137 4.351 1.00 25.16 2585 LEU A C 1
ATOM 3286 O O . LEU A 1 449 ? 70.521 -7.342 3.718 1.00 23.14 2585 LEU A O 1
ATOM 3291 N N . VAL A 1 450 ? 71.428 -9.385 3.933 1.00 26.22 2586 VAL A N 1
ATOM 3292 C CA . VAL A 1 450 ? 70.985 -9.861 2.623 1.00 28.25 2586 VAL A CA 1
ATOM 3293 C C . VAL A 1 450 ? 69.797 -10.813 2.743 1.00 28.89 2586 VAL A C 1
ATOM 3294 O O . VAL A 1 450 ? 68.717 -10.538 2.216 1.00 28.76 2586 VAL A O 1
ATOM 3298 N N . GLU A 1 451 ? 69.980 -11.940 3.435 1.00 26.80 2587 GLU A N 1
ATOM 3299 C CA . GLU A 1 451 ? 68.981 -13.007 3.414 1.00 27.47 2587 GLU A CA 1
ATOM 3300 C C . GLU A 1 451 ? 67.643 -12.533 3.971 1.00 29.28 2587 GLU A C 1
ATOM 3301 O O . GLU A 1 451 ? 66.586 -12.805 3.391 1.00 30.47 2587 GLU A O 1
ATOM 3307 N N . TRP A 1 452 ? 67.667 -11.823 5.096 1.00 24.57 2588 TRP A N 1
ATOM 3308 C CA . TRP A 1 452 ? 66.435 -11.314 5.684 1.00 26.00 2588 TRP A CA 1
ATOM 3309 C C . TRP A 1 452 ? 65.925 -10.053 4.995 1.00 22.94 2588 TRP A C 1
ATOM 3310 O O . TRP A 1 452 ? 64.879 -9.529 5.392 1.00 22.75 2588 TRP A O 1
ATOM 3321 N N . ASN A 1 453 ? 66.631 -9.563 3.972 1.00 27.57 2589 ASN A N 1
ATOM 3322 C CA . ASN A 1 453 ? 66.172 -8.452 3.144 1.00 25.08 2589 ASN A CA 1
ATOM 3323 C C . ASN A 1 453 ? 65.929 -8.884 1.702 1.00 29.39 2589 ASN A C 1
ATOM 3324 O O . ASN A 1 453 ? 65.910 -8.040 0.800 1.00 25.19 2589 ASN A O 1
ATOM 3329 N N . ASP A 1 454 ? 65.749 -10.184 1.463 1.00 26.20 2590 ASP A N 1
ATOM 3330 C CA . ASP A 1 454 ? 65.543 -10.714 0.115 1.00 29.34 2590 ASP A CA 1
ATOM 3331 C C . ASP A 1 454 ? 64.088 -10.474 -0.282 1.00 27.48 2590 ASP A C 1
ATOM 3332 O O . ASP A 1 454 ? 63.241 -11.371 -0.267 1.00 29.56 2590 ASP A O 1
ATOM 3337 N N . THR A 1 455 ? 63.799 -9.225 -0.647 1.00 21.07 2591 THR A N 1
ATOM 3338 C CA . THR A 1 455 ? 62.439 -8.794 -0.948 1.00 19.68 2591 THR A CA 1
ATOM 3339 C C . THR A 1 455 ? 62.277 -8.283 -2.373 1.00 19.12 2591 THR A C 1
ATOM 3340 O O . THR A 1 455 ? 61.238 -7.691 -2.688 1.00 20.68 2591 THR A O 1
ATOM 3344 N N . ALA A 1 456 ? 63.272 -8.478 -3.235 1.00 19.21 2592 ALA A N 1
ATOM 3345 C CA . ALA A 1 456 ? 63.169 -8.003 -4.608 1.00 28.93 2592 ALA A CA 1
ATOM 3346 C C . ALA A 1 456 ? 61.989 -8.666 -5.306 1.00 27.01 2592 ALA A C 1
ATOM 3347 O O . ALA A 1 456 ? 61.898 -9.896 -5.365 1.00 34.81 2592 ALA A O 1
ATOM 3349 N N . ARG A 1 457 ? 61.077 -7.846 -5.817 1.00 31.14 2593 ARG A N 1
ATOM 3350 C CA . ARG A 1 457 ? 59.873 -8.324 -6.480 1.00 35.01 2593 ARG A CA 1
ATOM 3351 C C . ARG A 1 457 ? 59.645 -7.480 -7.722 1.00 38.83 2593 ARG A C 1
ATOM 3352 O O . ARG A 1 457 ? 59.685 -6.248 -7.654 1.00 33.93 2593 ARG A O 1
ATOM 3360 N N . GLU A 1 458 ? 59.406 -8.141 -8.849 1.00 40.17 2594 GLU A N 1
ATOM 3361 C CA . GLU A 1 458 ? 59.295 -7.458 -10.135 1.00 42.48 2594 GLU A CA 1
ATOM 3362 C C . GLU A 1 458 ? 57.930 -6.787 -10.228 1.00 46.22 2594 GLU A C 1
ATOM 3363 O O . GLU A 1 458 ? 56.919 -7.437 -10.502 1.00 54.71 2594 GLU A O 1
ATOM 3369 N N . HIS A 1 459 ? 57.900 -5.478 -9.988 1.00 44.22 2595 HIS A N 1
ATOM 3370 C CA . HIS A 1 459 ? 56.725 -4.648 -10.188 1.00 46.93 2595 HIS A CA 1
ATOM 3371 C C . HIS A 1 459 ? 57.008 -3.614 -11.272 1.00 49.84 2595 HIS A C 1
ATOM 3372 O O . HIS A 1 459 ?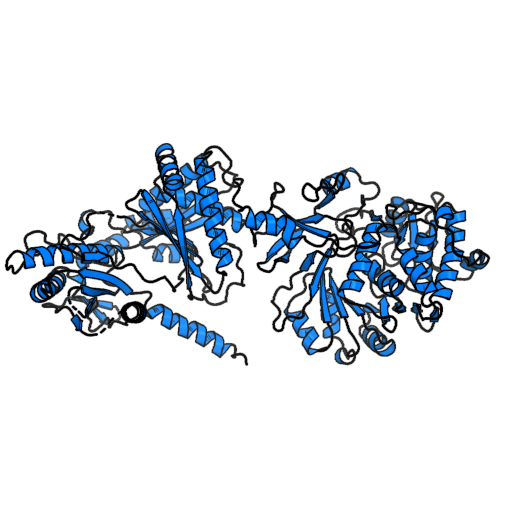 58.150 -3.168 -11.423 1.00 39.39 2595 HIS A O 1
ATOM 3379 N N . PRO A 1 460 ? 56.000 -3.227 -12.052 1.00 58.73 2596 PRO A N 1
ATOM 3380 C CA . PRO A 1 460 ? 56.217 -2.197 -13.080 1.00 65.05 2596 PRO A CA 1
ATOM 3381 C C . PRO A 1 460 ? 56.625 -0.874 -12.449 1.00 67.32 2596 PRO A C 1
ATOM 3382 O O . PRO A 1 460 ? 55.865 -0.263 -11.695 1.00 71.03 2596 PRO A O 1
ATOM 3386 N N . ARG A 1 461 ? 57.846 -0.439 -12.756 1.00 61.11 2597 ARG A N 1
ATOM 3387 C CA . ARG A 1 461 ? 58.385 0.811 -12.239 1.00 55.42 2597 ARG A CA 1
ATOM 3388 C C . ARG A 1 461 ? 58.159 1.983 -13.186 1.00 44.96 2597 ARG A C 1
ATOM 3389 O O . ARG A 1 461 ? 58.791 3.032 -13.022 1.00 40.95 2597 ARG A O 1
ATOM 3397 N N . THR A 1 462 ? 57.275 1.827 -14.171 1.00 39.19 2598 THR A N 1
ATOM 3398 C CA . THR A 1 462 ? 56.969 2.885 -15.125 1.00 41.08 2598 THR A CA 1
ATOM 3399 C C . THR A 1 462 ? 55.526 3.361 -15.017 1.00 37.71 2598 THR A C 1
ATOM 3400 O O . THR A 1 462 ? 55.065 4.111 -15.885 1.00 41.99 2598 THR A O 1
ATOM 3404 N N . VAL A 1 463 ? 54.804 2.949 -13.977 1.00 33.34 2599 VAL A N 1
ATOM 3405 C CA . VAL A 1 463 ? 53.388 3.258 -13.816 1.00 26.45 2599 VAL A CA 1
ATOM 3406 C C . VAL A 1 463 ? 53.216 4.178 -12.614 1.00 24.27 2599 VAL A C 1
ATOM 3407 O O . VAL A 1 463 ? 53.921 4.043 -11.606 1.00 16.04 2599 VAL A O 1
ATOM 3411 N N . CYS A 1 464 ? 52.293 5.127 -12.732 1.00 18.80 2600 CYS A N 1
ATOM 3412 C CA . CYS A 1 464 ? 51.952 6.041 -11.653 1.00 18.56 2600 CYS A CA 1
ATOM 3413 C C . CYS A 1 464 ? 50.696 5.558 -10.931 1.00 19.31 2600 CYS A C 1
ATOM 3414 O O . CYS A 1 464 ? 50.013 4.630 -11.370 1.00 20.27 2600 CYS A O 1
ATOM 3417 N N . VAL A 1 465 ? 50.393 6.216 -9.808 1.00 14.63 2601 VAL A N 1
ATOM 3418 C CA . VAL A 1 465 ? 49.319 5.752 -8.929 1.00 18.59 2601 VAL A CA 1
ATOM 3419 C C . VAL A 1 465 ? 47.978 5.792 -9.653 1.00 24.03 2601 VAL A C 1
ATOM 3420 O O . VAL A 1 465 ? 47.236 4.802 -9.677 1.00 19.09 2601 VAL A O 1
ATOM 3424 N N . HIS A 1 466 ? 47.648 6.940 -10.249 1.00 18.28 2602 HIS A N 1
ATOM 3425 C CA . HIS A 1 466 ? 46.375 7.074 -10.951 1.00 20.17 2602 HIS A CA 1
ATOM 3426 C C . HIS A 1 466 ? 46.285 6.135 -12.146 1.00 22.81 2602 HIS A C 1
ATOM 3427 O O . HIS A 1 466 ? 45.181 5.739 -12.536 1.00 24.23 2602 HIS A O 1
ATOM 3434 N N . GLU A 1 467 ? 47.424 5.760 -12.736 1.00 14.96 2603 GLU A N 1
ATOM 3435 C CA . GLU A 1 467 ? 47.387 4.862 -13.886 1.00 22.35 2603 GLU A CA 1
ATOM 3436 C C . GLU A 1 467 ? 46.977 3.451 -13.484 1.00 22.84 2603 GLU A C 1
ATOM 3437 O O . GLU A 1 467 ? 46.378 2.731 -14.291 1.00 20.96 2603 GLU A O 1
ATOM 3443 N N . LEU A 1 468 ? 47.288 3.037 -12.251 1.00 20.67 2604 LEU A N 1
ATOM 3444 C CA . LEU A 1 468 ? 46.753 1.776 -11.744 1.00 22.44 2604 LEU A CA 1
ATOM 3445 C C . LEU A 1 468 ? 45.231 1.800 -11.742 1.00 17.01 2604 LEU A C 1
ATOM 3446 O O . LEU A 1 468 ? 44.584 0.827 -12.149 1.00 18.15 2604 LEU A O 1
ATOM 3451 N N . PHE A 1 469 ? 44.645 2.909 -11.286 1.00 17.40 2605 PHE A N 1
ATOM 3452 C CA . PHE A 1 469 ? 43.195 3.066 -11.332 1.00 20.43 2605 PHE A CA 1
ATOM 3453 C C . PHE A 1 469 ? 42.685 3.066 -12.769 1.00 17.94 2605 PHE A C 1
ATOM 3454 O O . PHE A 1 469 ? 41.698 2.392 -13.084 1.00 22.44 2605 PHE A O 1
ATOM 3462 N N . GLU A 1 470 ? 43.355 3.805 -13.659 1.00 17.15 2606 GLU A N 1
ATOM 3463 C CA . GLU A 1 470 ? 42.901 3.884 -15.046 1.00 21.87 2606 GLU A CA 1
ATOM 3464 C C . GLU A 1 470 ? 42.969 2.531 -15.739 1.00 22.84 2606 GLU A C 1
ATOM 3465 O O . GLU A 1 470 ? 42.125 2.226 -16.590 1.00 23.66 2606 GLU A O 1
ATOM 3471 N N . GLN A 1 471 ? 43.963 1.709 -15.397 1.00 18.61 2607 GLN A N 1
ATOM 3472 C CA . GLN A 1 471 ? 44.018 0.362 -15.951 1.00 19.73 2607 GLN A CA 1
ATOM 3473 C C . GLN A 1 471 ? 42.868 -0.495 -15.437 1.00 24.62 2607 GLN A C 1
ATOM 3474 O O . GLN A 1 471 ? 42.359 -1.350 -16.170 1.00 25.10 2607 GLN A O 1
ATOM 3480 N N . GLN A 1 472 ? 42.437 -0.274 -14.193 1.00 23.39 2608 GLN A N 1
ATOM 3481 C CA . GLN A 1 472 ? 41.298 -1.018 -13.668 1.00 23.02 2608 GLN A CA 1
ATOM 3482 C C . GLN A 1 472 ? 39.986 -0.540 -14.277 1.00 30.05 2608 GLN A C 1
ATOM 3483 O O . GLN A 1 472 ? 39.052 -1.336 -14.432 1.00 25.80 2608 GLN A O 1
ATOM 3489 N N . VAL A 1 473 ? 39.894 0.747 -14.626 1.00 19.39 2609 VAL A N 1
ATOM 3490 C CA . VAL A 1 473 ? 38.687 1.262 -15.269 1.00 21.95 2609 VAL A CA 1
ATOM 3491 C C . VAL A 1 473 ? 38.444 0.549 -16.593 1.00 31.06 2609 VAL A C 1
ATOM 3492 O O . VAL A 1 473 ? 37.310 0.176 -16.917 1.00 26.26 2609 VAL A O 1
ATOM 3496 N N . GLU A 1 474 ? 39.505 0.336 -17.373 1.00 21.95 2610 GLU A N 1
ATOM 3497 C CA . GLU A 1 474 ? 39.349 -0.373 -18.637 1.00 26.20 2610 GLU A CA 1
ATOM 3498 C C . GLU A 1 474 ? 38.946 -1.827 -18.422 1.00 30.23 2610 GLU A C 1
ATOM 3499 O O . GLU A 1 474 ? 38.247 -2.402 -19.263 1.00 27.28 2610 GLU A O 1
ATOM 3505 N N . ARG A 1 475 ? 39.360 -2.434 -17.307 1.00 27.08 2611 ARG A N 1
ATOM 3506 C CA . ARG A 1 475 ? 39.012 -3.829 -17.055 1.00 28.35 2611 ARG A CA 1
ATOM 3507 C C . ARG A 1 475 ? 37.567 -3.983 -16.594 1.00 31.67 2611 ARG A C 1
ATOM 3508 O O . ARG A 1 475 ? 36.909 -4.969 -16.943 1.00 31.11 2611 ARG A O 1
ATOM 3516 N N . SER A 1 476 ? 37.059 -3.032 -15.810 1.00 28.32 2612 SER A N 1
ATOM 3517 C CA . SER A 1 476 ? 35.702 -3.114 -15.265 1.00 23.97 2612 SER A CA 1
ATOM 3518 C C . SER A 1 476 ? 35.121 -1.714 -15.154 1.00 23.17 2612 SER A C 1
ATOM 3519 O O . SER A 1 476 ? 35.014 -1.149 -14.058 1.00 27.53 2612 SER A O 1
ATOM 3522 N N . PRO A 1 477 ? 34.717 -1.121 -16.281 1.00 24.09 2613 PRO A N 1
ATOM 3523 C CA . PRO A 1 477 ? 34.215 0.261 -16.232 1.00 23.18 2613 PRO A CA 1
ATOM 3524 C C . PRO A 1 477 ? 32.894 0.400 -15.499 1.00 23.23 2613 PRO A C 1
ATOM 3525 O O . PRO A 1 477 ? 32.636 1.458 -14.912 1.00 22.41 2613 PRO A O 1
ATOM 3529 N N . ASP A 1 478 ? 32.051 -0.629 -15.507 1.00 24.75 2614 ASP A N 1
ATOM 3530 C CA . ASP A 1 478 ? 30.727 -0.545 -14.909 1.00 29.48 2614 ASP A CA 1
ATOM 3531 C C . ASP A 1 478 ? 30.673 -1.106 -13.495 1.00 28.86 2614 ASP A C 1
ATOM 3532 O O . ASP A 1 478 ? 29.620 -1.030 -12.855 1.00 29.64 2614 ASP A O 1
ATOM 3537 N N . ALA A 1 479 ? 31.771 -1.660 -12.989 1.00 29.80 2615 ALA A N 1
ATOM 3538 C CA . ALA A 1 479 ? 31.801 -2.106 -11.606 1.00 28.16 2615 ALA A CA 1
ATOM 3539 C C . ALA A 1 479 ? 31.722 -0.912 -10.662 1.00 25.83 2615 ALA A C 1
ATOM 3540 O O . ALA A 1 479 ? 32.100 0.210 -11.010 1.00 24.54 2615 ALA A O 1
ATOM 3542 N N . VAL A 1 480 ? 31.214 -1.162 -9.456 1.00 28.88 2616 VAL A N 1
ATOM 3543 C CA . VAL A 1 480 ? 31.106 -0.108 -8.454 1.00 24.08 2616 VAL A CA 1
ATOM 3544 C C . VAL A 1 480 ? 32.492 0.227 -7.922 1.00 19.14 2616 VAL A C 1
ATOM 3545 O O . VAL A 1 480 ? 33.259 -0.664 -7.534 1.00 22.17 2616 VAL A O 1
ATOM 3549 N N . ALA A 1 481 ? 32.820 1.516 -7.896 1.00 19.68 2617 ALA A N 1
ATOM 3550 C CA . ALA A 1 481 ? 34.111 1.982 -7.404 1.00 18.73 2617 ALA A CA 1
ATOM 3551 C C . ALA A 1 481 ? 34.030 2.710 -6.073 1.00 21.14 2617 ALA A C 1
ATOM 3552 O O . ALA A 1 481 ? 34.881 2.494 -5.208 1.00 19.78 2617 ALA A O 1
ATOM 3554 N N . LEU A 1 482 ? 33.027 3.563 -5.880 1.00 16.48 2618 LEU A N 1
ATOM 3555 C CA . LEU A 1 482 ? 32.986 4.460 -4.733 1.00 20.40 2618 LEU A CA 1
ATOM 3556 C C . LEU A 1 482 ? 31.562 4.556 -4.214 1.00 21.06 2618 LEU A C 1
ATOM 3557 O O . LEU A 1 482 ? 30.628 4.722 -5.000 1.00 25.93 2618 LEU A O 1
ATOM 3562 N N . VAL A 1 483 ? 31.397 4.455 -2.896 1.00 20.72 2619 VAL A N 1
ATOM 3563 C CA . VAL A 1 483 ? 30.089 4.513 -2.253 1.00 20.74 2619 VAL A CA 1
ATOM 3564 C C . VAL A 1 483 ? 30.144 5.543 -1.134 1.00 21.69 2619 VAL A C 1
ATOM 3565 O O . VAL A 1 483 ? 31.099 5.565 -0.350 1.00 21.06 2619 VAL A O 1
ATOM 3569 N N . TYR A 1 484 ? 29.120 6.396 -1.058 1.00 19.29 2620 TYR A N 1
ATOM 3570 C CA . TYR A 1 484 ? 29.053 7.396 0.006 1.00 20.95 2620 TYR A CA 1
ATOM 3571 C C . TYR A 1 484 ? 27.599 7.771 0.256 1.00 23.52 2620 TYR A C 1
ATOM 3572 O O . TYR A 1 484 ? 26.986 8.448 -0.575 1.00 23.94 2620 TYR A O 1
ATOM 3581 N N . GLU A 1 485 ? 27.063 7.335 1.396 1.00 22.51 2621 GLU A N 1
ATOM 3582 C CA . GLU A 1 485 ? 25.765 7.781 1.912 1.00 29.79 2621 GLU A CA 1
ATOM 3583 C C . GLU A 1 485 ? 24.673 7.715 0.843 1.00 33.46 2621 GLU A C 1
ATOM 3584 O O . GLU A 1 485 ? 24.043 8.714 0.494 1.00 39.47 2621 GLU A O 1
ATOM 3590 N N . GLY A 1 486 ? 24.457 6.508 0.321 1.00 35.31 2622 GLY A N 1
ATOM 3591 C CA . GLY A 1 486 ? 23.424 6.289 -0.669 1.00 39.06 2622 GLY A CA 1
ATOM 3592 C C . GLY A 1 486 ? 23.796 6.645 -2.091 1.00 41.57 2622 GLY A C 1
ATOM 3593 O O . GLY A 1 486 ? 23.073 6.255 -3.016 1.00 53.03 2622 GLY A O 1
ATOM 3594 N N . GLN A 1 487 ? 24.884 7.378 -2.301 1.00 30.85 2623 GLN A N 1
ATOM 3595 C CA . GLN A 1 487 ? 25.396 7.665 -3.632 1.00 30.23 2623 GLN A CA 1
ATOM 3596 C C . GLN A 1 487 ? 26.496 6.674 -3.986 1.00 31.90 2623 GLN A C 1
ATOM 3597 O O . GLN A 1 487 ? 27.159 6.109 -3.112 1.00 28.62 2623 GLN A O 1
ATOM 3603 N N . GLN A 1 488 ? 26.695 6.476 -5.286 1.00 32.61 2624 GLN A N 1
ATOM 3604 C CA . GLN A 1 488 ? 27.784 5.619 -5.727 1.00 32.79 2624 GLN A CA 1
ATOM 3605 C C . GLN A 1 488 ? 28.187 5.992 -7.145 1.00 29.86 2624 GLN A C 1
ATOM 3606 O O . GLN A 1 488 ? 27.376 6.490 -7.929 1.00 27.58 2624 GLN A O 1
ATOM 3612 N N . LEU A 1 489 ? 29.460 5.756 -7.451 1.00 22.48 2625 LEU A N 1
ATOM 3613 C CA . LEU A 1 489 ? 30.021 5.986 -8.773 1.00 23.71 2625 LEU A CA 1
ATOM 3614 C C . LEU A 1 489 ? 30.700 4.713 -9.253 1.00 23.26 2625 LEU A C 1
ATOM 3615 O O . LEU A 1 489 ? 31.394 4.043 -8.484 1.00 18.86 2625 LEU A O 1
ATOM 3620 N N . SER A 1 490 ? 30.496 4.382 -10.524 1.00 19.92 2626 SER A N 1
ATOM 3621 C CA . SER A 1 490 ? 31.212 3.272 -11.126 1.00 19.87 2626 SER A CA 1
ATOM 3622 C C . SER A 1 490 ? 32.651 3.689 -11.418 1.00 18.98 2626 SER A C 1
ATOM 3623 O O . SER A 1 490 ? 33.040 4.848 -11.243 1.00 18.18 2626 SER A O 1
ATOM 3626 N N . TYR A 1 491 ? 33.458 2.728 -11.871 1.00 21.41 2627 TYR A N 1
ATOM 3627 C CA . TYR A 1 491 ? 34.837 3.040 -12.233 1.00 22.86 2627 TYR A CA 1
ATOM 3628 C C . TYR A 1 491 ? 34.893 4.053 -13.371 1.00 26.33 2627 TYR A C 1
ATOM 3629 O O . TYR A 1 491 ? 35.695 4.993 -13.336 1.00 22.48 2627 TYR A O 1
ATOM 3638 N N . ARG A 1 492 ? 34.036 3.887 -14.382 1.00 23.24 2628 ARG A N 1
ATOM 3639 C CA . ARG A 1 492 ? 34.028 4.823 -15.503 1.00 25.11 2628 ARG A CA 1
ATOM 3640 C C . ARG A 1 492 ? 33.535 6.199 -15.072 1.00 22.83 2628 ARG A C 1
ATOM 3641 O O . ARG A 1 492 ? 34.113 7.221 -15.461 1.00 19.34 2628 ARG A O 1
ATOM 3649 N N . GLU A 1 493 ? 32.470 6.247 -14.266 1.00 19.70 2629 GLU A N 1
ATOM 3650 C CA . GLU A 1 493 ? 31.930 7.532 -13.827 1.00 24.47 2629 GLU A CA 1
ATOM 3651 C C . GLU A 1 493 ? 32.928 8.284 -12.955 1.00 26.00 2629 GLU A C 1
ATOM 3652 O O . GLU A 1 493 ? 33.085 9.503 -13.090 1.00 22.90 2629 GLU A O 1
ATOM 3658 N N . LEU A 1 494 ? 33.604 7.575 -12.048 1.00 26.13 2630 LEU A N 1
ATOM 3659 C CA . LEU A 1 494 ? 34.623 8.214 -11.222 1.00 18.39 2630 LEU A CA 1
ATOM 3660 C C . LEU A 1 494 ? 35.795 8.691 -12.069 1.00 18.14 2630 LEU A C 1
ATOM 3661 O O . LEU A 1 494 ? 36.321 9.789 -11.851 1.00 20.51 2630 LEU A O 1
ATOM 3666 N N . ASP A 1 495 ? 36.211 7.884 -13.047 1.00 17.12 2631 ASP A N 1
ATOM 3667 C CA . ASP A 1 495 ? 37.322 8.278 -13.906 1.00 22.04 2631 ASP A CA 1
ATOM 3668 C C . ASP A 1 495 ? 36.982 9.529 -14.707 1.00 24.21 2631 ASP A C 1
ATOM 3669 O O . ASP A 1 495 ? 37.824 10.419 -14.870 1.00 23.44 2631 ASP A O 1
ATOM 3674 N N . ARG A 1 496 ? 35.746 9.619 -15.204 1.00 24.82 2632 ARG A N 1
ATOM 3675 C CA . ARG A 1 496 ? 35.356 10.774 -16.007 1.00 23.34 2632 ARG A CA 1
ATOM 3676 C C . ARG A 1 496 ? 35.291 12.041 -15.164 1.00 20.56 2632 ARG A C 1
ATOM 3677 O O . ARG A 1 496 ? 35.720 13.111 -15.611 1.00 24.23 2632 ARG A O 1
ATOM 3685 N N . GLN A 1 497 ? 34.759 11.943 -13.942 1.00 21.64 2633 GLN A N 1
ATOM 3686 C CA . GLN A 1 497 ? 34.733 13.102 -13.055 1.00 20.12 2633 GLN A CA 1
ATOM 3687 C C . GLN A 1 497 ? 36.143 13.586 -12.738 1.00 23.34 2633 GLN A C 1
ATOM 3688 O O . GLN A 1 497 ? 36.399 14.795 -12.699 1.00 21.66 2633 GLN A O 1
ATOM 3694 N N . ALA A 1 498 ? 37.072 12.655 -12.514 1.00 15.30 2634 ALA A N 1
ATOM 3695 C CA . ALA A 1 498 ? 38.446 13.045 -12.217 1.00 15.51 2634 ALA A CA 1
ATOM 3696 C C . ALA A 1 498 ? 39.124 13.657 -13.437 1.00 18.78 2634 ALA A C 1
ATOM 3697 O O . ALA A 1 498 ? 39.930 14.586 -13.303 1.00 23.75 2634 ALA A O 1
ATOM 3699 N N . ASN A 1 499 ? 38.811 13.154 -14.636 1.00 16.02 2635 ASN A N 1
ATOM 3700 C CA . ASN A 1 499 ? 39.409 13.704 -15.849 1.00 16.66 2635 ASN A CA 1
ATOM 3701 C C . ASN A 1 499 ? 38.985 15.151 -16.073 1.00 21.15 2635 ASN A C 1
ATOM 3702 O O . ASN A 1 499 ? 39.803 15.989 -16.470 1.00 20.02 2635 ASN A O 1
ATOM 3707 N N . ARG A 1 500 ? 37.709 15.463 -15.835 1.00 18.86 2636 ARG A N 1
ATOM 3708 C CA . ARG A 1 500 ? 37.239 16.834 -16.013 1.00 17.80 2636 ARG A CA 1
ATOM 3709 C C . ARG A 1 500 ? 37.960 17.786 -15.068 1.00 18.55 2636 ARG A C 1
ATOM 3710 O O . ARG A 1 500 ? 38.447 18.845 -15.482 1.00 22.05 2636 ARG A O 1
ATOM 3718 N N . LEU A 1 501 ? 38.037 17.423 -13.786 1.00 18.84 2637 LEU A N 1
ATOM 3719 C CA . LEU A 1 501 ? 38.725 18.271 -12.819 1.00 21.26 2637 LEU A CA 1
ATOM 3720 C C . LEU A 1 501 ? 40.222 18.344 -13.101 1.00 22.85 2637 LEU A C 1
ATOM 3721 O O . LEU A 1 501 ? 40.838 19.395 -12.892 1.00 23.86 2637 LEU A O 1
ATOM 3726 N N . ALA A 1 502 ? 40.819 17.247 -13.579 1.00 20.25 2638 ALA A N 1
ATOM 3727 C CA . ALA A 1 502 ? 42.245 17.257 -13.892 1.00 18.09 2638 ALA A CA 1
ATOM 3728 C C . ALA A 1 502 ? 42.559 18.243 -15.008 1.00 18.12 2638 ALA A C 1
ATOM 3729 O O . ALA A 1 502 ? 43.588 18.929 -14.970 1.00 22.50 2638 ALA A O 1
ATOM 3731 N N . ARG A 1 503 ? 41.689 18.321 -16.017 1.00 16.74 2639 ARG A N 1
ATOM 3732 C CA . ARG A 1 503 ? 41.899 19.287 -17.090 1.00 21.00 2639 ARG A CA 1
ATOM 3733 C C . ARG A 1 503 ? 41.768 20.717 -16.581 1.00 21.62 2639 ARG A C 1
ATOM 3734 O O . ARG A 1 503 ? 42.495 21.609 -17.031 1.00 22.71 2639 ARG A O 1
ATOM 3742 N N . GLN A 1 504 ? 40.855 20.953 -15.635 1.00 23.18 2640 GLN A N 1
ATOM 3743 C CA . GLN A 1 504 ? 40.752 22.274 -15.027 1.00 23.35 2640 GLN A CA 1
ATOM 3744 C C . GLN A 1 504 ? 41.994 22.595 -14.205 1.00 21.92 2640 GLN A C 1
ATOM 3745 O O . GLN A 1 504 ? 42.460 23.740 -14.197 1.00 22.76 2640 GLN A O 1
ATOM 3751 N N . LEU A 1 505 ? 42.542 21.598 -13.504 1.00 24.62 2641 LEU A N 1
ATOM 3752 C CA . LEU A 1 505 ? 43.788 21.803 -12.772 1.00 20.02 2641 LEU A CA 1
ATOM 3753 C C . LEU A 1 505 ? 44.941 22.094 -13.724 1.00 20.19 2641 LEU A C 1
ATOM 3754 O O . LEU A 1 505 ? 45.787 22.951 -13.444 1.00 19.38 2641 LEU A O 1
ATOM 3759 N N . LYS A 1 506 ? 44.988 21.389 -14.857 1.00 17.53 2642 LYS A N 1
ATOM 3760 C CA . LYS A 1 506 ? 46.035 21.638 -15.843 1.00 21.38 2642 LYS A CA 1
ATOM 3761 C C . LYS A 1 506 ? 45.966 23.066 -16.368 1.00 24.39 2642 LYS A C 1
ATOM 3762 O O . LYS A 1 506 ? 47.002 23.699 -16.605 1.00 20.24 2642 LYS A O 1
ATOM 3768 N N . ALA A 1 507 ? 44.753 23.591 -16.555 1.00 22.59 2643 ALA A N 1
ATOM 3769 C CA . ALA A 1 507 ? 44.588 24.967 -17.005 1.00 25.45 2643 ALA A CA 1
ATOM 3770 C C . ALA A 1 507 ? 45.040 25.981 -15.965 1.00 19.28 2643 ALA A C 1
ATOM 3771 O O . ALA A 1 507 ? 45.219 27.155 -16.306 1.00 26.50 2643 ALA A O 1
ATOM 3773 N N . LEU A 1 508 ? 45.228 25.563 -14.713 1.00 18.37 2644 LEU A N 1
ATOM 3774 C CA . LEU A 1 508 ? 45.686 26.446 -13.649 1.00 28.67 2644 LEU A CA 1
ATOM 3775 C C . LEU A 1 508 ? 47.146 26.198 -13.283 1.00 22.84 2644 LEU A C 1
ATOM 3776 O O . LEU A 1 508 ? 47.593 26.613 -12.209 1.00 20.28 2644 LEU A O 1
ATOM 3781 N N . GLY A 1 509 ? 47.898 25.529 -14.154 1.00 26.70 2645 GLY A N 1
ATOM 3782 C CA . GLY A 1 509 ? 49.322 25.354 -13.961 1.00 25.62 2645 GLY A CA 1
ATOM 3783 C C . GLY A 1 509 ? 49.741 24.141 -13.164 1.00 19.08 2645 GLY A C 1
ATOM 3784 O O . GLY A 1 509 ? 50.920 24.038 -12.805 1.00 22.61 2645 GLY A O 1
ATOM 3785 N N . VAL A 1 510 ? 48.826 23.219 -12.871 1.00 19.89 2646 VAL A N 1
ATOM 3786 C CA . VAL A 1 510 ? 49.199 22.015 -12.139 1.00 21.84 2646 VAL A CA 1
ATOM 3787 C C . VAL A 1 510 ? 50.010 21.106 -13.052 1.00 21.35 2646 VAL A C 1
ATOM 3788 O O . VAL A 1 510 ? 49.663 20.902 -14.223 1.00 18.89 2646 VAL A O 1
ATOM 3792 N N . GLY A 1 511 ? 51.102 20.564 -12.522 1.00 21.84 2647 GLY A N 1
ATOM 3793 C CA . GLY A 1 511 ? 51.960 19.681 -13.272 1.00 17.33 2647 GLY A CA 1
ATOM 3794 C C . GLY A 1 511 ? 52.932 18.946 -12.374 1.00 20.68 2647 GLY A C 1
ATOM 3795 O O . GLY A 1 511 ? 52.789 18.936 -11.147 1.00 23.30 2647 GLY A O 1
ATOM 3796 N N . PRO A 1 512 ? 53.942 18.317 -12.975 1.00 20.95 2648 PRO A N 1
ATOM 3797 C CA . PRO A 1 512 ? 54.899 17.520 -12.195 1.00 16.81 2648 PRO A CA 1
ATOM 3798 C C . PRO A 1 512 ? 55.503 18.300 -11.035 1.00 17.03 2648 PRO A C 1
ATOM 3799 O O . PRO A 1 512 ? 56.005 19.414 -11.204 1.00 18.12 2648 PRO A O 1
ATOM 3803 N N . ASP A 1 513 ? 55.428 17.706 -9.843 1.00 22.46 2649 ASP A N 1
ATOM 3804 C CA . ASP A 1 513 ? 55.955 18.204 -8.574 1.00 19.77 2649 ASP A CA 1
ATOM 3805 C C . ASP A 1 513 ? 55.225 19.439 -8.050 1.00 19.87 2649 ASP A C 1
ATOM 3806 O O . ASP A 1 513 ? 55.583 19.933 -6.975 1.00 21.89 2649 ASP A O 1
ATOM 3811 N N . GLU A 1 514 ? 54.221 19.953 -8.757 1.00 17.02 2650 GLU A N 1
ATOM 3812 C CA . GLU A 1 514 ? 53.388 21.013 -8.210 1.00 18.28 2650 GLU A CA 1
ATOM 3813 C C . GLU A 1 514 ? 52.399 20.432 -7.209 1.00 22.15 2650 GLU A C 1
ATOM 3814 O O . GLU A 1 514 ? 51.903 19.316 -7.381 1.00 17.61 2650 GLU A O 1
ATOM 3820 N N . ARG A 1 515 ? 52.113 21.193 -6.159 1.00 15.10 2651 ARG A N 1
ATOM 3821 C CA . ARG A 1 515 ? 51.204 20.743 -5.117 1.00 17.46 2651 ARG A CA 1
ATOM 3822 C C . ARG A 1 515 ? 49.802 21.284 -5.363 1.00 17.71 2651 ARG A C 1
ATOM 3823 O O . ARG A 1 515 ? 49.621 22.367 -5.923 1.00 18.99 2651 ARG A O 1
ATOM 3831 N N . VAL A 1 516 ? 48.807 20.507 -4.945 1.00 16.83 2652 VAL A N 1
ATOM 3832 C CA . VAL A 1 516 ? 47.412 20.932 -4.942 1.00 20.71 2652 VAL A CA 1
ATOM 3833 C C . VAL A 1 516 ? 46.861 20.605 -3.564 1.00 16.80 2652 VAL A C 1
ATOM 3834 O O . VAL A 1 516 ? 46.747 19.428 -3.201 1.00 18.96 2652 VAL A O 1
ATOM 3838 N N . ALA A 1 517 ? 46.526 21.634 -2.793 1.00 18.12 2653 ALA A N 1
ATOM 3839 C CA . ALA A 1 517 ? 45.938 21.401 -1.484 1.00 14.15 2653 ALA A CA 1
ATOM 3840 C C . ALA A 1 517 ? 44.479 20.995 -1.641 1.00 15.73 2653 ALA A C 1
ATOM 3841 O O . ALA A 1 517 ? 43.771 21.489 -2.524 1.00 16.37 2653 ALA A O 1
ATOM 3843 N N . VAL A 1 518 ? 44.036 20.070 -0.794 1.00 15.46 2654 VAL A N 1
ATOM 3844 C CA . VAL A 1 518 ? 42.672 19.556 -0.824 1.00 11.99 2654 VAL A CA 1
ATOM 3845 C C . VAL A 1 518 ? 42.101 19.667 0.582 1.00 16.73 2654 VAL A C 1
ATOM 3846 O O . VAL A 1 518 ? 42.621 19.045 1.516 1.00 15.13 2654 VAL A O 1
ATOM 3850 N N . CYS A 1 519 ? 41.036 20.450 0.734 1.00 13.65 2655 CYS A N 1
ATOM 3851 C CA . CYS A 1 519 ? 40.387 20.665 2.026 1.00 13.02 2655 CYS A CA 1
ATOM 3852 C C . CYS A 1 519 ? 38.919 20.273 1.895 1.00 19.67 2655 CYS A C 1
ATOM 3853 O O . CYS A 1 519 ? 38.117 21.023 1.329 1.00 18.15 2655 CYS A O 1
ATOM 3856 N N . THR A 1 520 ? 38.570 19.105 2.427 1.00 16.50 2656 THR A N 1
ATOM 3857 C CA . THR A 1 520 ? 37.209 18.601 2.331 1.00 17.38 2656 THR A CA 1
ATOM 3858 C C . THR A 1 520 ? 37.000 17.528 3.387 1.00 18.46 2656 THR A C 1
ATOM 3859 O O . THR A 1 520 ? 37.946 16.853 3.801 1.00 19.34 2656 THR A O 1
ATOM 3863 N N . GLU A 1 521 ? 35.752 17.393 3.827 1.00 16.66 2657 GLU A N 1
ATOM 3864 C CA . GLU A 1 521 ? 35.350 16.216 4.575 1.00 14.47 2657 GLU A CA 1
ATOM 3865 C C . GLU A 1 521 ? 35.170 15.044 3.616 1.00 18.76 2657 GLU A C 1
ATOM 3866 O O . GLU A 1 521 ? 35.211 15.200 2.392 1.00 15.97 2657 GLU A O 1
ATOM 3872 N N . ARG A 1 522 ? 34.966 13.856 4.180 1.00 17.45 2658 ARG A N 1
ATOM 3873 C CA . ARG A 1 522 ? 34.748 12.680 3.351 1.00 17.03 2658 ARG A CA 1
ATOM 3874 C C . ARG A 1 522 ? 33.468 12.824 2.536 1.00 19.80 2658 ARG A C 1
ATOM 3875 O O . ARG A 1 522 ? 32.439 13.281 3.045 1.00 16.16 2658 ARG A O 1
ATOM 3883 N N . CYS A 1 523 ? 33.552 12.440 1.266 1.00 18.82 2659 CYS A N 1
ATOM 3884 C CA . CYS A 1 523 ? 32.437 12.418 0.320 1.00 14.24 2659 CYS A CA 1
ATOM 3885 C C . CYS A 1 523 ? 32.972 11.831 -0.981 1.00 21.99 2659 CYS A C 1
ATOM 3886 O O . CYS A 1 523 ? 34.151 11.482 -1.076 1.00 18.35 2659 CYS A O 1
ATOM 3889 N N . LEU A 1 524 ? 32.101 11.724 -1.990 1.00 14.46 2660 LEU A N 1
ATOM 3890 C CA . LEU A 1 524 ? 32.555 11.228 -3.286 1.00 17.33 2660 LEU A CA 1
ATOM 3891 C C . LEU A 1 524 ? 33.635 12.130 -3.867 1.00 19.50 2660 LEU A C 1
ATOM 3892 O O . LEU A 1 524 ? 34.613 11.644 -4.445 1.00 17.60 2660 LEU A O 1
ATOM 3897 N N . GLU A 1 525 ? 33.481 13.447 -3.707 1.00 19.68 2661 GLU A N 1
ATOM 3898 C CA . GLU A 1 525 ? 34.376 14.401 -4.350 1.00 14.50 2661 GLU A CA 1
ATOM 3899 C C . GLU A 1 525 ? 35.772 14.412 -3.740 1.00 12.87 2661 GLU A C 1
ATOM 3900 O O . GLU A 1 525 ? 36.703 14.912 -4.379 1.00 18.87 2661 GLU A O 1
ATOM 3906 N N . MET A 1 526 ? 35.941 13.889 -2.523 1.00 15.46 2662 MET A N 1
ATOM 3907 C CA . MET A 1 526 ? 37.285 13.759 -1.968 1.00 14.74 2662 MET A CA 1
ATOM 3908 C C . MET A 1 526 ? 38.154 12.869 -2.848 1.00 16.11 2662 MET A C 1
ATOM 3909 O O . MET A 1 526 ? 39.310 13.204 -3.133 1.00 12.62 2662 MET A O 1
ATOM 3914 N N . VAL A 1 527 ? 37.607 11.739 -3.302 1.00 12.35 2663 VAL A N 1
ATOM 3915 C CA . VAL A 1 527 ? 38.375 10.833 -4.150 1.00 13.09 2663 VAL A CA 1
ATOM 3916 C C . VAL A 1 527 ? 38.490 11.384 -5.564 1.00 13.03 2663 VAL A C 1
ATOM 3917 O O . VAL A 1 527 ? 39.512 11.184 -6.233 1.00 12.70 2663 VAL A O 1
ATOM 3921 N N . VAL A 1 528 ? 37.455 12.079 -6.045 1.00 16.24 2664 VAL A N 1
ATOM 3922 C CA . VAL A 1 528 ? 37.558 12.767 -7.329 1.00 15.32 2664 VAL A CA 1
ATOM 3923 C C . VAL A 1 528 ? 38.722 13.747 -7.310 1.00 14.30 2664 VAL A C 1
ATOM 3924 O O . VAL A 1 528 ? 39.511 13.818 -8.261 1.00 13.26 2664 VAL A O 1
ATOM 3928 N N . ALA A 1 529 ? 38.855 14.509 -6.221 1.00 16.82 2665 ALA A N 1
ATOM 3929 C CA . ALA A 1 529 ? 39.924 15.498 -6.125 1.00 12.12 2665 ALA A CA 1
ATOM 3930 C C . ALA A 1 529 ? 41.293 14.832 -6.145 1.00 18.20 2665 ALA A C 1
ATOM 3931 O O . ALA A 1 529 ? 42.187 15.246 -6.893 1.00 17.94 2665 ALA A O 1
ATOM 3933 N N . LEU A 1 530 ? 41.472 13.794 -5.325 1.00 11.43 2666 LEU A N 1
ATOM 3934 C CA . LEU A 1 530 ? 42.765 13.123 -5.237 1.00 13.90 2666 LEU A CA 1
ATOM 3935 C C . LEU A 1 530 ? 43.178 12.540 -6.582 1.00 16.68 2666 LEU A C 1
ATOM 3936 O O . LEU A 1 530 ? 44.322 12.710 -7.021 1.00 12.73 2666 LEU A O 1
ATOM 3941 N N . LEU A 1 531 ? 42.253 11.854 -7.258 1.00 13.28 2667 LEU A N 1
ATOM 3942 C CA . LEU A 1 531 ? 42.571 11.284 -8.564 1.00 12.53 2667 LEU A CA 1
ATOM 3943 C C . LEU A 1 531 ? 42.832 12.373 -9.596 1.00 15.09 2667 LEU A C 1
ATOM 3944 O O . LEU A 1 531 ? 43.687 12.210 -10.474 1.00 17.04 2667 LEU A O 1
ATOM 3949 N N . ALA A 1 532 ? 42.111 13.494 -9.505 1.00 14.58 2668 ALA A N 1
ATOM 3950 C CA . ALA A 1 532 ? 42.288 14.567 -10.478 1.00 14.49 2668 ALA A CA 1
ATOM 3951 C C . ALA A 1 532 ? 43.656 15.223 -10.339 1.00 16.00 2668 ALA A C 1
ATOM 3952 O O . ALA A 1 532 ? 44.299 15.548 -11.345 1.00 18.36 2668 ALA A O 1
ATOM 3954 N N . VAL A 1 533 ? 44.113 15.433 -9.102 1.00 13.58 2669 VAL A N 1
ATOM 3955 C CA . VAL A 1 533 ? 45.445 15.992 -8.880 1.00 12.44 2669 VAL A CA 1
ATOM 3956 C C . VAL A 1 533 ? 46.506 15.082 -9.486 1.00 13.55 2669 VAL A C 1
ATOM 3957 O O . VAL A 1 533 ? 47.414 15.538 -10.191 1.00 14.47 2669 VAL A O 1
ATOM 3961 N N . LEU A 1 534 ? 46.404 13.777 -9.219 1.00 17.79 2670 LEU A N 1
ATOM 3962 C CA . LEU A 1 534 ? 47.374 12.831 -9.760 1.00 18.07 2670 LEU A CA 1
ATOM 3963 C C . LEU A 1 534 ? 47.314 12.792 -11.281 1.00 17.63 2670 LEU A C 1
ATOM 3964 O O . LEU A 1 534 ? 48.354 12.757 -11.951 1.00 19.00 2670 LEU A O 1
ATOM 3969 N N . LYS A 1 535 ? 46.102 12.805 -11.843 1.00 15.45 2671 LYS A N 1
ATOM 3970 C CA . LYS A 1 535 ? 45.945 12.817 -13.295 1.00 15.94 2671 LYS A CA 1
ATOM 3971 C C . LYS A 1 535 ? 46.512 14.092 -13.905 1.00 19.85 2671 LYS A C 1
ATOM 3972 O O . LYS A 1 535 ? 47.083 14.064 -15.002 1.00 17.58 2671 LYS A O 1
ATOM 3978 N N . ALA A 1 536 ? 46.364 15.224 -13.214 1.00 19.08 2672 ALA A N 1
ATOM 3979 C CA . ALA A 1 536 ? 46.944 16.473 -13.691 1.00 15.98 2672 ALA A CA 1
ATOM 3980 C C . ALA A 1 536 ? 48.458 16.509 -13.551 1.00 22.00 2672 ALA A C 1
ATOM 3981 O O . ALA A 1 536 ? 49.075 17.493 -13.970 1.00 21.50 2672 ALA A O 1
ATOM 3983 N N . GLY A 1 537 ? 49.067 15.473 -12.977 1.00 22.48 2673 GLY A N 1
ATOM 3984 C CA . GLY A 1 537 ? 50.502 15.418 -12.816 1.00 14.80 2673 GLY A CA 1
ATOM 3985 C C . GLY A 1 537 ? 51.033 16.027 -11.538 1.00 22.85 2673 GLY A C 1
ATOM 3986 O O . GLY A 1 537 ? 52.256 16.084 -11.364 1.00 19.99 2673 GLY A O 1
ATOM 3987 N N . GLY A 1 538 ? 50.161 16.476 -10.635 1.00 19.17 2674 GLY A N 1
ATOM 3988 C CA . GLY A 1 538 ? 50.583 17.100 -9.402 1.00 18.01 2674 GLY A CA 1
ATOM 3989 C C . GLY A 1 538 ? 50.547 16.148 -8.214 1.00 16.41 2674 GLY A C 1
ATOM 3990 O O . GLY A 1 538 ? 50.281 14.954 -8.328 1.00 13.62 2674 GLY A O 1
ATOM 3991 N N . ALA A 1 539 ? 50.832 16.718 -7.046 1.00 17.34 2675 ALA A N 1
ATOM 3992 C CA . ALA A 1 539 ? 50.827 15.999 -5.780 1.00 15.75 2675 ALA A CA 1
ATOM 3993 C C . ALA A 1 539 ? 49.811 16.650 -4.857 1.00 18.92 2675 ALA A C 1
ATOM 3994 O O . ALA A 1 539 ? 49.799 17.877 -4.716 1.00 17.76 2675 ALA A O 1
ATOM 3996 N N . TYR A 1 540 ? 48.962 15.841 -4.230 1.00 13.12 2676 TYR A N 1
ATOM 3997 C CA . TYR A 1 540 ? 47.906 16.387 -3.391 1.00 13.11 2676 TYR A CA 1
ATOM 3998 C C . TYR A 1 540 ? 48.399 16.576 -1.962 1.00 13.49 2676 TYR A C 1
ATOM 3999 O O . TYR A 1 540 ? 49.230 15.809 -1.467 1.00 15.76 2676 TYR A O 1
ATOM 4008 N N . VAL A 1 541 ? 47.904 17.625 -1.321 1.00 17.27 2677 VAL A N 1
ATOM 4009 C CA . VAL A 1 541 ? 48.212 17.939 0.066 1.00 16.59 2677 VAL A CA 1
ATOM 4010 C C . VAL A 1 541 ? 46.909 17.918 0.854 1.00 15.52 2677 VAL A C 1
ATOM 4011 O O . VAL A 1 541 ? 46.105 18.847 0.772 1.00 17.70 2677 VAL A O 1
ATOM 4015 N N . PRO A 1 542 ? 46.659 16.862 1.628 1.00 15.42 2678 PRO A N 1
ATOM 4016 C CA . PRO A 1 542 ? 45.385 16.767 2.353 1.00 17.75 2678 PRO A CA 1
ATOM 4017 C C . PRO A 1 542 ? 45.347 17.731 3.530 1.00 18.09 2678 PRO A C 1
ATOM 4018 O O . PRO A 1 542 ? 46.251 17.747 4.369 1.00 15.38 2678 PRO A O 1
ATOM 4022 N N . LEU A 1 543 ? 44.292 18.541 3.580 1.00 16.81 2679 LEU A N 1
ATOM 4023 C CA . LEU A 1 543 ? 44.067 19.504 4.656 1.00 16.85 2679 LEU A CA 1
ATOM 4024 C C . LEU A 1 543 ? 42.783 19.105 5.377 1.00 21.70 2679 LEU A C 1
ATOM 4025 O O . LEU A 1 543 ? 41.681 19.407 4.909 1.00 19.15 2679 LEU A O 1
ATOM 4030 N N . ASP A 1 544 ? 42.930 18.427 6.508 1.00 20.28 2680 ASP A N 1
ATOM 4031 C CA . ASP A 1 544 ? 41.783 18.000 7.305 1.00 15.38 2680 ASP A CA 1
ATOM 4032 C C . ASP A 1 544 ? 41.086 19.216 7.902 1.00 22.81 2680 ASP A C 1
ATOM 4033 O O . ASP A 1 544 ? 41.698 19.940 8.699 1.00 22.50 2680 ASP A O 1
ATOM 4038 N N . PRO A 1 545 ? 39.819 19.474 7.565 1.00 18.39 2681 PRO A N 1
ATOM 4039 C CA . PRO A 1 545 ? 39.138 20.660 8.114 1.00 21.80 2681 PRO A CA 1
ATOM 4040 C C . PRO A 1 545 ? 39.009 20.648 9.628 1.00 29.87 2681 PRO A C 1
ATOM 4041 O O . PRO A 1 545 ? 38.757 21.706 10.217 1.00 29.25 2681 PRO A O 1
ATOM 4045 N N . GLY A 1 546 ? 39.172 19.493 10.277 1.00 26.71 2682 GLY A N 1
ATOM 4046 C CA . GLY A 1 546 ? 39.082 19.432 11.726 1.00 22.36 2682 GLY A CA 1
ATOM 4047 C C . GLY A 1 546 ? 40.266 20.039 12.450 1.00 27.43 2682 GLY A C 1
ATOM 4048 O O . GLY A 1 546 ? 40.166 20.323 13.648 1.00 28.87 2682 GLY A O 1
ATOM 4049 N N . TYR A 1 547 ? 41.383 20.240 11.754 1.00 24.69 2683 TYR A N 1
ATOM 4050 C CA . TYR A 1 547 ? 42.559 20.833 12.367 1.00 27.03 2683 TYR A CA 1
ATOM 4051 C C . TYR A 1 547 ? 42.321 22.314 12.659 1.00 26.18 2683 TYR A C 1
ATOM 4052 O O . TYR A 1 547 ? 41.470 22.951 12.033 1.00 30.29 2683 TYR A O 1
ATOM 4061 N N . PRO A 1 548 ? 43.053 22.881 13.621 1.00 26.44 2684 PRO A N 1
ATOM 4062 C CA . PRO A 1 548 ? 42.929 24.319 13.885 1.00 33.27 2684 PRO A CA 1
ATOM 4063 C C . PRO A 1 548 ? 43.277 25.141 12.654 1.00 30.90 2684 PRO A C 1
ATOM 4064 O O . PRO A 1 548 ? 44.057 24.718 11.797 1.00 35.28 2684 PRO A O 1
ATOM 4068 N N . ALA A 1 549 ? 42.679 26.332 12.573 1.00 30.32 2685 ALA A N 1
ATOM 4069 C CA . ALA A 1 549 ? 42.877 27.188 11.407 1.00 26.79 2685 ALA A CA 1
ATOM 4070 C C . ALA A 1 549 ? 44.341 27.574 11.241 1.00 30.66 2685 ALA A C 1
ATOM 4071 O O . ALA A 1 549 ? 44.846 27.649 10.114 1.00 29.68 2685 ALA A O 1
ATOM 4073 N N . GLU A 1 550 ? 45.037 27.826 12.352 1.00 34.14 2686 GLU A N 1
ATOM 4074 C CA . GLU A 1 550 ? 46.452 28.179 12.278 1.00 38.87 2686 GLU A CA 1
ATOM 4075 C C . GLU A 1 550 ? 47.265 27.063 11.635 1.00 30.35 2686 GLU A C 1
ATOM 4076 O O . GLU A 1 550 ? 48.157 27.323 10.818 1.00 28.80 2686 GLU A O 1
ATOM 4082 N N . ARG A 1 551 ? 46.969 25.811 11.989 1.00 23.91 2687 ARG A N 1
ATOM 4083 C CA . ARG A 1 551 ? 47.684 24.683 11.400 1.00 23.76 2687 ARG A CA 1
ATOM 4084 C C . ARG A 1 551 ? 47.379 24.551 9.912 1.00 23.64 2687 ARG A C 1
ATOM 4085 O O . ARG A 1 551 ? 48.289 24.338 9.104 1.00 30.51 2687 ARG A O 1
ATOM 4093 N N . LEU A 1 552 ? 46.104 24.676 9.532 1.00 22.31 2688 LEU A N 1
ATOM 4094 C CA . LEU A 1 552 ? 45.742 24.586 8.121 1.00 30.21 2688 LEU A CA 1
ATOM 4095 C C . LEU A 1 552 ? 46.389 25.702 7.312 1.00 29.45 2688 LEU A C 1
ATOM 4096 O O . LEU A 1 552 ? 46.867 25.474 6.195 1.00 21.57 2688 LEU A O 1
ATOM 4101 N N . GLU A 1 553 ? 46.420 26.917 7.862 1.00 26.71 2689 GLU A N 1
ATOM 4102 C CA . GLU A 1 553 ? 47.013 28.036 7.139 1.00 22.42 2689 GLU A CA 1
ATOM 4103 C C . GLU A 1 553 ? 48.523 27.888 7.005 1.00 22.11 2689 GLU A C 1
ATOM 4104 O O . GLU A 1 553 ? 49.102 28.344 6.013 1.00 27.68 2689 GLU A O 1
ATOM 4110 N N . TYR A 1 554 ? 49.178 27.254 7.979 1.00 24.96 2690 TYR A N 1
ATOM 4111 C CA . TYR A 1 554 ? 50.617 27.034 7.867 1.00 26.04 2690 TYR A CA 1
ATOM 4112 C C . TYR A 1 554 ? 50.929 26.029 6.764 1.00 22.33 2690 TYR A C 1
ATOM 4113 O O . TYR A 1 554 ? 51.768 26.290 5.893 1.00 27.40 2690 TYR A O 1
ATOM 4122 N N . MET A 1 555 ? 50.267 24.867 6.792 1.00 20.97 2691 MET A N 1
ATOM 4123 C CA . MET A 1 555 ? 50.471 23.868 5.747 1.00 24.10 2691 MET A CA 1
ATOM 4124 C C . MET A 1 555 ? 50.091 24.409 4.377 1.00 22.62 2691 MET A C 1
ATOM 4125 O O . MET A 1 555 ? 50.710 24.045 3.370 1.00 18.57 2691 MET A O 1
ATOM 4130 N N . LEU A 1 556 ? 49.070 25.265 4.321 1.00 22.51 2692 LEU A N 1
ATOM 4131 C CA . LEU A 1 556 ? 48.665 25.858 3.052 1.00 26.73 2692 LEU A CA 1
ATOM 4132 C C . LEU A 1 556 ? 49.735 26.807 2.525 1.00 30.27 2692 LEU A C 1
ATOM 4133 O O . LEU A 1 556 ? 49.977 26.868 1.314 1.00 27.35 2692 LEU A O 1
ATOM 4138 N N . ALA A 1 557 ? 50.394 27.547 3.419 1.00 28.05 2693 ALA A N 1
ATOM 4139 C CA . ALA A 1 557 ? 51.475 28.430 2.999 1.00 24.49 2693 ALA A CA 1
ATOM 4140 C C . ALA A 1 557 ? 52.792 27.683 2.832 1.00 25.45 2693 ALA A C 1
ATOM 4141 O O . ALA A 1 557 ? 53.588 28.031 1.954 1.00 30.80 2693 ALA A O 1
ATOM 4143 N N . ASP A 1 558 ? 53.038 26.658 3.652 1.00 20.27 2694 ASP A N 1
ATOM 4144 C CA . ASP A 1 558 ? 54.297 25.924 3.553 1.00 19.51 2694 ASP A CA 1
ATOM 4145 C C . ASP A 1 558 ? 54.378 25.128 2.257 1.00 16.40 2694 ASP A C 1
ATOM 414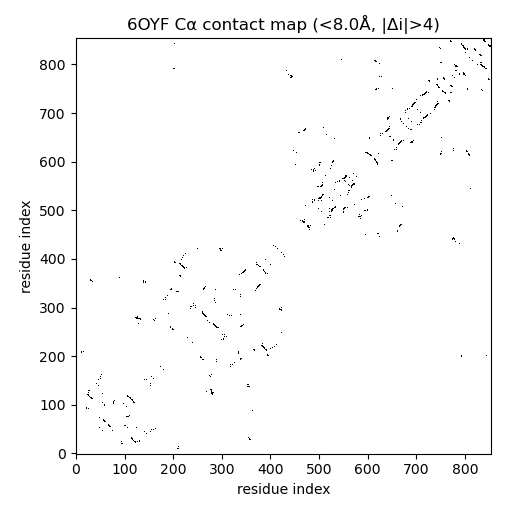6 O O . ASP A 1 558 ? 55.437 25.077 1.621 1.00 25.77 2694 ASP A O 1
ATOM 4151 N N . SER A 1 559 ? 53.272 24.503 1.847 1.00 18.30 2695 SER A N 1
ATOM 4152 C CA . SER A 1 559 ? 53.269 23.694 0.633 1.00 20.48 2695 SER A CA 1
ATOM 4153 C C . SER A 1 559 ? 53.266 24.530 -0.638 1.00 21.18 2695 SER A C 1
ATOM 4154 O O . SER A 1 559 ? 53.635 24.011 -1.698 1.00 20.53 2695 SER A O 1
ATOM 4157 N N . ALA A 1 560 ? 52.865 25.796 -0.552 1.00 24.39 2696 ALA A N 1
ATOM 4158 C CA . ALA A 1 560 ? 52.824 26.705 -1.693 1.00 17.08 2696 ALA A CA 1
ATOM 4159 C C . ALA A 1 560 ? 52.181 26.064 -2.925 1.00 19.27 2696 ALA A C 1
ATOM 4160 O O . ALA A 1 560 ? 52.824 25.938 -3.975 1.00 22.38 2696 ALA A O 1
ATOM 4162 N N . PRO A 1 561 ? 50.922 25.647 -2.836 1.00 22.20 2697 PRO A N 1
ATOM 4163 C CA . PRO A 1 561 ? 50.304 24.923 -3.947 1.00 21.89 2697 PRO A CA 1
ATOM 4164 C C . PRO A 1 561 ? 49.893 25.860 -5.072 1.00 28.86 2697 PRO A C 1
ATOM 4165 O O . PRO A 1 561 ? 49.710 27.064 -4.886 1.00 22.17 2697 PRO A O 1
ATOM 4169 N N . LYS A 1 562 ? 49.754 25.274 -6.263 1.00 28.38 2698 LYS A N 1
ATOM 4170 C CA . LYS A 1 562 ? 49.192 26.015 -7.386 1.00 18.00 2698 LYS A CA 1
ATOM 4171 C C . LYS A 1 562 ? 47.699 26.243 -7.197 1.00 23.98 2698 LYS A C 1
ATOM 4172 O O . LYS A 1 562 ? 47.184 27.323 -7.510 1.00 21.92 2698 LYS A O 1
ATOM 4178 N N . VAL A 1 563 ? 46.993 25.237 -6.684 1.00 17.18 2699 VAL A N 1
ATOM 4179 C CA . VAL A 1 563 ? 45.540 25.263 -6.567 1.00 18.85 2699 VAL A CA 1
ATOM 4180 C C . VAL A 1 563 ? 45.147 24.741 -5.191 1.00 27.48 2699 VAL A C 1
ATOM 4181 O O . VAL A 1 563 ? 45.806 23.854 -4.638 1.00 22.33 2699 VAL A O 1
ATOM 4185 N N . LEU A 1 564 ? 44.081 25.309 -4.634 1.00 21.19 2700 LEU A N 1
ATOM 4186 C CA . LEU A 1 564 ? 43.406 24.767 -3.461 1.00 20.38 2700 LEU A CA 1
ATOM 4187 C C . LEU A 1 564 ? 42.034 24.265 -3.898 1.00 25.01 2700 LEU A C 1
ATOM 4188 O O . LEU A 1 564 ? 41.176 25.061 -4.297 1.00 18.63 2700 LEU A O 1
ATOM 4193 N N . LEU A 1 565 ? 41.837 22.950 -3.837 1.00 18.18 2701 LEU A N 1
ATOM 4194 C CA . LEU A 1 565 ? 40.523 22.354 -4.044 1.00 16.83 2701 LEU A CA 1
ATOM 4195 C C . LEU A 1 565 ? 39.773 22.369 -2.720 1.00 20.52 2701 LEU A C 1
ATOM 4196 O O . LEU A 1 565 ? 40.233 21.785 -1.732 1.00 22.08 2701 LEU A O 1
ATOM 4201 N N . ARG A 1 566 ? 38.623 23.036 -2.691 1.00 24.19 2702 ARG A N 1
ATOM 4202 C CA . ARG A 1 566 ? 37.928 23.306 -1.441 1.00 20.53 2702 ARG A CA 1
ATOM 4203 C C . ARG A 1 566 ? 36.485 22.839 -1.531 1.00 27.10 2702 ARG A C 1
ATOM 4204 O O . ARG A 1 566 ? 35.782 23.154 -2.497 1.00 22.96 2702 ARG A O 1
ATOM 4212 N N . GLN A 1 567 ? 36.054 22.085 -0.524 1.00 22.73 2703 GLN A N 1
ATOM 4213 C CA . GLN A 1 567 ? 34.654 21.709 -0.409 1.00 26.37 2703 GLN A CA 1
ATOM 4214 C C . GLN A 1 567 ? 33.809 22.939 -0.107 1.00 30.31 2703 GLN A C 1
ATOM 4215 O O . GLN A 1 567 ? 34.218 23.819 0.656 1.00 20.80 2703 GLN A O 1
ATOM 4221 N N . SER A 1 568 ? 32.629 23.007 -0.721 1.00 24.82 2704 SER A N 1
ATOM 4222 C CA . SER A 1 568 ? 31.714 24.104 -0.438 1.00 29.45 2704 SER A CA 1
ATOM 4223 C C . SER A 1 568 ? 31.330 24.091 1.035 1.00 27.95 2704 SER A C 1
ATOM 4224 O O . SER A 1 568 ? 31.014 23.041 1.601 1.00 26.27 2704 SER A O 1
ATOM 4227 N N . GLY A 1 569 ? 31.376 25.268 1.662 1.00 28.36 2705 GLY A N 1
ATOM 4228 C CA . GLY A 1 569 ? 31.168 25.420 3.084 1.00 33.99 2705 GLY A CA 1
ATOM 4229 C C . GLY A 1 569 ? 32.442 25.717 3.853 1.00 28.20 2705 GLY A C 1
ATOM 4230 O O . GLY A 1 569 ? 32.387 26.393 4.887 1.00 30.32 2705 GLY A O 1
ATOM 4231 N N . GLN A 1 570 ? 33.582 25.227 3.371 1.00 31.74 2706 GLN A N 1
ATOM 4232 C CA . GLN A 1 570 ? 34.856 25.548 3.998 1.00 17.56 2706 GLN A CA 1
ATOM 4233 C C . GLN A 1 570 ? 35.237 26.992 3.693 1.00 24.72 2706 GLN A C 1
ATOM 4234 O O . GLN A 1 570 ? 34.977 27.501 2.600 1.00 24.49 2706 GLN A O 1
ATOM 4240 N N . THR A 1 571 ? 35.855 27.656 4.670 1.00 27.73 2707 THR A N 1
ATOM 4241 C CA . THR A 1 571 ? 36.187 29.071 4.566 1.00 27.73 2707 THR A CA 1
ATOM 4242 C C . THR A 1 571 ? 37.680 29.318 4.400 1.00 27.84 2707 THR A C 1
ATOM 4243 O O . THR A 1 571 ? 38.118 30.472 4.453 1.00 33.37 2707 THR A O 1
ATOM 4247 N N . LEU A 1 572 ? 38.470 28.269 4.198 1.00 22.11 2708 LEU A N 1
ATOM 4248 C CA . LEU A 1 572 ? 39.914 28.420 4.080 1.00 20.74 2708 LEU A CA 1
ATOM 4249 C C . LEU A 1 572 ? 40.260 29.230 2.834 1.00 18.27 2708 LEU A C 1
ATOM 4250 O O . LEU A 1 572 ? 39.878 28.863 1.717 1.00 17.92 2708 LEU A O 1
ATOM 4255 N N . GLU A 1 573 ? 40.975 30.335 3.025 1.00 19.04 2709 GLU A N 1
ATOM 4256 C CA . GLU A 1 573 ? 41.363 31.220 1.931 1.00 26.00 2709 GLU A CA 1
ATOM 4257 C C . GLU A 1 573 ? 42.876 31.374 1.915 1.00 25.62 2709 GLU A C 1
ATOM 4258 O O . GLU A 1 573 ? 43.447 31.933 2.867 1.00 32.46 2709 GLU A O 1
ATOM 4264 N N . PRO A 1 574 ? 43.562 30.913 0.872 1.00 24.95 2710 PRO A N 1
ATOM 4265 C CA . PRO A 1 574 ? 45.027 31.000 0.847 1.00 18.97 2710 PRO A CA 1
ATOM 4266 C C . PRO A 1 574 ? 45.548 32.384 0.503 1.00 24.96 2710 PRO A C 1
ATOM 4267 O O . PRO A 1 574 ? 46.565 32.819 1.053 1.00 23.77 2710 PRO A O 1
ATOM 4271 N N . GLY A 1 575 ? 44.863 33.084 -0.398 1.00 22.69 2711 GLY A N 1
ATOM 4272 C CA . GLY A 1 575 ? 45.479 34.266 -0.963 1.00 22.15 2711 GLY A CA 1
ATOM 4273 C C . GLY A 1 575 ? 46.764 33.889 -1.677 1.00 24.14 2711 GLY A C 1
ATOM 4274 O O . GLY A 1 575 ? 46.899 32.797 -2.239 1.00 26.65 2711 GLY A O 1
ATOM 4275 N N . ALA A 1 576 ? 47.727 34.814 -1.652 1.00 24.21 2712 ALA A N 1
ATOM 4276 C CA . ALA A 1 576 ? 49.087 34.577 -2.149 1.00 31.35 2712 ALA A CA 1
ATOM 4277 C C . ALA A 1 576 ? 49.109 34.041 -3.582 1.00 28.51 2712 ALA A C 1
ATOM 4278 O O . ALA A 1 576 ? 49.994 33.267 -3.949 1.00 25.68 2712 ALA A O 1
ATOM 4280 N N . GLY A 1 577 ? 48.148 34.438 -4.413 1.00 30.21 2713 GLY A N 1
ATOM 4281 C CA . GLY A 1 577 ? 48.155 33.967 -5.783 1.00 29.69 2713 GLY A CA 1
ATOM 4282 C C . GLY A 1 577 ? 47.691 32.544 -5.993 1.00 27.58 2713 GLY A C 1
ATOM 4283 O O . GLY A 1 577 ? 47.736 32.055 -7.125 1.00 25.04 2713 GLY A O 1
ATOM 4284 N N . VAL A 1 578 ? 47.236 31.864 -4.947 1.00 21.57 2714 VAL A N 1
ATOM 4285 C CA . VAL A 1 578 ? 46.782 30.482 -5.073 1.00 20.31 2714 VAL A CA 1
ATOM 4286 C C . VAL A 1 578 ? 45.365 30.469 -5.632 1.00 27.24 2714 VAL A C 1
ATOM 4287 O O . VAL A 1 578 ? 44.482 31.184 -5.144 1.00 25.44 2714 VAL A O 1
ATOM 4291 N N . ALA A 1 579 ? 45.150 29.659 -6.666 1.00 23.49 2715 ALA A N 1
ATOM 4292 C CA . ALA A 1 579 ? 43.837 29.524 -7.281 1.00 23.46 2715 ALA A CA 1
ATOM 4293 C C . ALA A 1 579 ? 42.951 28.623 -6.434 1.00 25.16 2715 ALA A C 1
ATOM 4294 O O . ALA A 1 579 ? 43.356 27.521 -6.053 1.00 25.92 2715 ALA A O 1
ATOM 4296 N N . VAL A 1 580 ? 41.740 29.085 -6.145 1.00 22.80 2716 VAL A N 1
ATOM 4297 C CA . VAL A 1 580 ? 40.776 28.321 -5.362 1.00 16.86 2716 VAL A CA 1
ATOM 4298 C C . VAL A 1 580 ? 39.721 27.768 -6.308 1.00 24.64 2716 VAL A C 1
ATOM 4299 O O . VAL A 1 580 ? 39.052 28.525 -7.023 1.00 23.58 2716 VAL A O 1
ATOM 4303 N N . LEU A 1 581 ? 39.576 26.447 -6.308 1.00 21.34 2717 LEU A N 1
ATOM 4304 C CA A LEU A 1 581 ? 38.587 25.753 -7.120 0.53 20.24 2717 LEU A CA 1
ATOM 4305 C CA B LEU A 1 581 ? 38.588 25.755 -7.121 0.47 20.42 2717 LEU A CA 1
ATOM 4306 C C . LEU A 1 581 ? 37.600 25.050 -6.203 1.00 24.86 2717 LEU A C 1
ATOM 4307 O O . LEU A 1 581 ? 38.006 24.338 -5.278 1.00 24.83 2717 LEU A O 1
ATOM 4316 N N . ALA A 1 582 ? 36.312 25.249 -6.459 1.00 24.08 2718 ALA A N 1
ATOM 4317 C CA . ALA A 1 582 ? 35.292 24.569 -5.675 1.00 15.97 2718 ALA A CA 1
ATOM 4318 C C . ALA A 1 582 ? 35.282 23.087 -6.024 1.00 22.00 2718 ALA A C 1
ATOM 4319 O O . ALA A 1 582 ? 35.347 22.711 -7.199 1.00 23.73 2718 ALA A O 1
ATOM 4321 N N . LEU A 1 583 ? 35.210 22.242 -4.999 1.00 20.30 2719 LEU A N 1
ATOM 4322 C CA . LEU A 1 583 ? 35.256 20.800 -5.197 1.00 27.10 2719 LEU A CA 1
ATOM 4323 C C . LEU A 1 583 ? 33.871 20.206 -5.419 1.00 28.69 2719 LEU A C 1
ATOM 4324 O O . LEU A 1 583 ? 33.720 19.268 -6.210 1.00 23.59 2719 LEU A O 1
ATOM 4329 N N . ASP A 1 584 ? 32.858 20.732 -4.736 1.00 25.27 2720 ASP A N 1
ATOM 4330 C CA . ASP A 1 584 ? 31.479 20.295 -4.920 1.00 25.26 2720 ASP A CA 1
ATOM 4331 C C . ASP A 1 584 ? 30.586 21.530 -4.903 1.00 21.65 2720 ASP A C 1
ATOM 4332 O O . ASP A 1 584 ? 31.067 22.668 -4.929 1.00 25.41 2720 ASP A O 1
ATOM 4337 N N . GLY A 1 585 ? 29.276 21.308 -4.859 1.00 22.89 2721 GLY A N 1
ATOM 4338 C CA . GLY A 1 585 ? 28.327 22.403 -4.828 1.00 23.78 2721 GLY A CA 1
ATOM 4339 C C . GLY A 1 585 ? 28.168 23.064 -6.185 1.00 24.10 2721 GLY A C 1
ATOM 4340 O O . GLY A 1 585 ? 28.755 22.662 -7.191 1.00 23.46 2721 GLY A O 1
ATOM 4341 N N . GLU A 1 586 ? 27.345 24.115 -6.200 1.00 20.21 2722 GLU A N 1
ATOM 4342 C CA . GLU A 1 586 ? 27.058 24.804 -7.452 1.00 26.34 2722 GLU A CA 1
ATOM 4343 C C . GLU A 1 586 ? 28.285 25.527 -7.997 1.00 26.41 2722 GLU A C 1
ATOM 4344 O O . GLU A 1 586 ? 28.429 25.660 -9.217 1.00 25.74 2722 GLU A O 1
ATOM 4350 N N . ALA A 1 587 ? 29.181 25.984 -7.122 1.00 19.41 2723 ALA A N 1
ATOM 4351 C CA . ALA A 1 587 ? 30.383 26.671 -7.576 1.00 24.49 2723 ALA A CA 1
ATOM 4352 C C . ALA A 1 587 ? 31.371 25.742 -8.273 1.00 19.58 2723 ALA A C 1
ATOM 4353 O O . ALA A 1 587 ? 32.298 26.234 -8.924 1.00 20.89 2723 ALA A O 1
ATOM 4355 N N . SER A 1 588 ? 31.200 24.424 -8.158 1.00 22.61 2724 SER A N 1
ATOM 4356 C CA . SER A 1 588 ? 32.054 23.465 -8.851 1.00 17.95 2724 SER A CA 1
ATOM 4357 C C . SER A 1 588 ? 31.529 23.087 -10.229 1.00 20.36 2724 SER A C 1
ATOM 4358 O O . SER A 1 588 ? 32.227 22.385 -10.969 1.00 21.36 2724 SER A O 1
ATOM 4361 N N . GLN A 1 589 ? 30.328 23.537 -10.589 1.00 21.22 2725 GLN A N 1
ATOM 4362 C CA . GLN A 1 589 ? 29.764 23.194 -11.889 1.00 21.40 2725 GLN A CA 1
ATOM 4363 C C . GLN A 1 589 ? 30.593 23.638 -13.097 1.00 24.30 2725 GLN A C 1
ATOM 4364 O O . GLN A 1 589 ? 30.563 22.913 -14.106 1.00 24.56 2725 GLN A O 1
ATOM 4370 N N . PRO A 1 590 ? 31.307 24.778 -13.096 1.00 21.77 2726 PRO A N 1
ATOM 4371 C CA . PRO A 1 590 ? 31.999 25.186 -14.334 1.00 21.83 2726 PRO A CA 1
ATOM 4372 C C . PRO A 1 590 ? 32.931 24.138 -14.925 1.00 22.19 2726 PRO A C 1
ATOM 4373 O O . PRO A 1 590 ? 32.959 23.984 -16.153 1.00 24.78 2726 PRO A O 1
ATOM 4377 N N . TRP A 1 591 ? 33.689 23.404 -14.110 1.00 18.60 2727 TRP A N 1
ATOM 4378 C CA . TRP A 1 591 ? 34.608 22.435 -14.694 1.00 23.32 2727 TRP A CA 1
ATOM 4379 C C . TRP A 1 591 ? 33.922 21.137 -15.111 1.00 21.15 2727 TRP A C 1
ATOM 4380 O O . TRP A 1 591 ? 34.604 20.214 -15.570 1.00 28.73 2727 TRP A O 1
ATOM 4391 N N . GLN A 1 592 ? 32.595 21.051 -14.985 1.00 20.87 2728 GLN A N 1
ATOM 4392 C CA . GLN A 1 592 ? 31.862 19.980 -15.649 1.00 22.88 2728 GLN A CA 1
ATOM 4393 C C . GLN A 1 592 ? 31.822 20.173 -17.160 1.00 28.03 2728 GLN A C 1
ATOM 4394 O O . GLN A 1 592 ? 31.524 19.220 -17.887 1.00 32.88 2728 GLN A O 1
ATOM 4400 N N . ALA A 1 593 ? 32.117 21.381 -17.647 1.00 23.48 2729 ALA A N 1
ATOM 4401 C CA . ALA A 1 593 ? 32.192 21.623 -19.083 1.00 21.65 2729 ALA A CA 1
ATOM 4402 C C . ALA A 1 593 ? 33.446 21.035 -19.714 1.00 21.55 2729 ALA A C 1
ATOM 4403 O O . ALA A 1 593 ? 33.527 20.976 -20.945 1.00 26.93 2729 ALA A O 1
ATOM 4405 N N . GLN A 1 594 ? 34.418 20.611 -18.911 1.00 31.36 2730 GLN A N 1
ATOM 4406 C CA . GLN A 1 594 ? 35.617 19.998 -19.453 1.00 31.01 2730 GLN A CA 1
ATOM 4407 C C . GLN A 1 594 ? 35.283 18.657 -20.104 1.00 38.75 2730 GLN A C 1
ATOM 4408 O O . GLN A 1 594 ? 34.353 17.966 -19.681 1.00 31.22 2730 GLN A O 1
ATOM 4414 N N . PRO A 1 595 ? 36.019 18.275 -21.146 1.00 39.94 2731 PRO A N 1
ATOM 4415 C CA . PRO A 1 595 ? 35.853 16.929 -21.704 1.00 38.61 2731 PRO A CA 1
ATOM 4416 C C . PRO A 1 595 ? 36.204 15.867 -20.673 1.00 35.73 2731 PRO A C 1
ATOM 4417 O O . PRO A 1 595 ? 37.135 16.025 -19.881 1.00 30.72 2731 PRO A O 1
ATOM 4421 N N . ALA A 1 596 ? 35.440 14.778 -20.684 1.00 30.94 2732 ALA A N 1
ATOM 4422 C CA . ALA A 1 596 ? 35.636 13.698 -19.727 1.00 34.20 2732 ALA A CA 1
ATOM 4423 C C . ALA A 1 596 ? 36.712 12.710 -20.157 1.00 34.81 2732 ALA A C 1
ATOM 4424 O O . ALA A 1 596 ? 36.994 11.765 -19.413 1.00 27.16 2732 ALA A O 1
ATOM 4426 N N . GLN A 1 597 ? 37.316 12.900 -21.326 1.00 41.32 2733 GLN A N 1
ATOM 4427 C CA . GLN A 1 597 ? 38.361 11.996 -21.774 1.00 39.18 2733 GLN A CA 1
ATOM 4428 C C . GLN A 1 597 ? 39.639 12.216 -20.969 1.00 37.41 2733 GLN A C 1
ATOM 4429 O O . GLN A 1 597 ? 39.881 13.286 -20.402 1.00 35.95 2733 GLN A O 1
ATOM 4435 N N . ARG A 1 598 ? 40.467 11.178 -20.934 1.00 35.09 2734 ARG A N 1
ATOM 4436 C CA . ARG A 1 598 ? 41.675 11.189 -20.124 1.00 34.99 2734 ARG A CA 1
ATOM 4437 C C . ARG A 1 598 ? 42.745 12.083 -20.738 1.00 27.87 2734 ARG A C 1
ATOM 4438 O O . ARG A 1 598 ? 42.881 12.170 -21.961 1.00 35.94 2734 ARG A O 1
ATOM 4446 N N . LEU A 1 599 ? 43.502 12.752 -19.874 1.00 32.06 2735 LEU A N 1
ATOM 4447 C CA . LEU A 1 599 ? 44.700 13.448 -20.316 1.00 40.10 2735 LEU A CA 1
ATOM 4448 C C . LEU A 1 599 ? 45.769 12.441 -20.720 1.00 52.98 2735 LEU A C 1
ATOM 4449 O O . LEU A 1 599 ? 45.980 11.431 -20.043 1.00 56.69 2735 LEU A O 1
ATOM 4454 N N . SER A 1 600 ? 46.447 12.719 -21.830 1.00 58.26 2736 SER A N 1
ATOM 4455 C CA . SER A 1 600 ? 47.529 11.851 -22.266 1.00 61.53 2736 SER A CA 1
ATOM 4456 C C . SER A 1 600 ? 48.696 11.921 -21.284 1.00 65.47 2736 SER A C 1
ATOM 4457 O O . SER A 1 600 ? 48.810 12.843 -20.471 1.00 55.11 2736 SER A O 1
ATOM 4460 N N . ARG A 1 601 ? 49.571 10.916 -21.366 1.00 65.80 2737 ARG A N 1
ATOM 4461 C CA . ARG A 1 601 ? 50.744 10.896 -20.499 1.00 64.34 2737 ARG A CA 1
ATOM 4462 C C . ARG A 1 601 ? 51.681 12.059 -20.800 1.00 60.70 2737 ARG A C 1
ATOM 4463 O O . ARG A 1 601 ? 52.410 12.515 -19.911 1.00 52.66 2737 ARG A O 1
ATOM 4465 N N . ASP A 1 602 ? 51.675 12.553 -22.040 1.00 58.03 2738 ASP A N 1
ATOM 4466 C CA . ASP A 1 602 ? 52.498 13.706 -22.383 1.00 59.35 2738 ASP A CA 1
ATOM 4467 C C . ASP A 1 602 ? 51.834 15.021 -21.997 1.00 56.43 2738 ASP A C 1
ATOM 4468 O O . ASP A 1 602 ? 52.534 16.007 -21.738 1.00 55.56 2738 ASP A O 1
ATOM 4473 N N . ASP A 1 603 ? 50.499 15.061 -21.955 1.00 54.74 2739 ASP A N 1
ATOM 4474 C CA . ASP A 1 603 ? 49.813 16.287 -21.554 1.00 65.24 2739 ASP A CA 1
ATOM 4475 C C . ASP A 1 603 ? 50.120 16.642 -20.105 1.00 67.56 2739 ASP A C 1
ATOM 4476 O O . ASP A 1 603 ? 50.337 17.815 -19.778 1.00 73.09 2739 ASP A O 1
ATOM 4481 N N . SER A 1 604 ? 50.149 15.644 -19.223 1.00 65.61 2740 SER A N 1
ATOM 4482 C CA . SER A 1 604 ? 50.542 15.871 -17.838 1.00 75.00 2740 SER A CA 1
ATOM 4483 C C . SER A 1 604 ? 52.045 15.751 -17.632 1.00 76.19 2740 SER A C 1
ATOM 4484 O O . SER A 1 604 ? 52.607 16.476 -16.804 1.00 78.91 2740 SER A O 1
ATOM 4487 N N . GLY A 1 605 ? 52.709 14.857 -18.360 1.00 66.44 2741 GLY A N 1
ATOM 4488 C CA . GLY A 1 605 ? 54.148 14.737 -18.253 1.00 54.53 2741 GLY A CA 1
ATOM 4489 C C . GLY A 1 605 ? 54.636 14.145 -16.954 1.00 39.84 2741 GLY A C 1
ATOM 4490 O O . GLY A 1 605 ? 55.832 14.232 -16.657 1.00 44.04 2741 GLY A O 1
ATOM 4491 N N . VAL A 1 606 ? 53.754 13.536 -16.177 1.00 22.25 2742 VAL A N 1
ATOM 4492 C CA . VAL A 1 606 ? 54.133 12.995 -14.879 1.00 26.26 2742 VAL A CA 1
ATOM 4493 C C . VAL A 1 606 ? 54.849 11.665 -15.073 1.00 29.39 2742 VAL A C 1
ATOM 4494 O O . VAL A 1 606 ? 54.515 10.876 -15.967 1.00 33.59 2742 VAL A O 1
ATOM 4498 N N . GLN A 1 607 ? 55.856 11.433 -14.247 1.00 24.17 2743 GLN A N 1
ATOM 4499 C CA A GLN A 1 607 ? 56.668 10.228 -14.265 0.49 23.55 2743 GLN A CA 1
ATOM 4500 C CA B GLN A 1 607 ? 56.682 10.237 -14.261 0.51 23.73 2743 GLN A CA 1
ATOM 4501 C C . GLN A 1 607 ? 56.686 9.630 -12.870 1.00 22.24 2743 GLN A C 1
ATOM 4502 O O . GLN A 1 607 ? 56.406 10.321 -11.884 1.00 19.83 2743 GLN A O 1
ATOM 4513 N N . PRO A 1 608 ? 56.999 8.334 -12.750 1.00 26.19 2744 PRO A N 1
ATOM 4514 C CA . PRO A 1 608 ? 56.990 7.703 -11.419 1.00 23.27 2744 PRO A CA 1
ATOM 4515 C C . PRO A 1 608 ? 57.866 8.397 -10.387 1.00 21.02 2744 PRO A C 1
ATOM 4516 O O . PRO A 1 608 ? 57.580 8.295 -9.188 1.00 16.49 2744 PRO A O 1
ATOM 4520 N N . HIS A 1 609 ? 58.921 9.100 -10.801 1.00 19.20 2745 HIS A N 1
ATOM 4521 C CA . HIS A 1 609 ? 59.767 9.777 -9.828 1.00 22.32 2745 HIS A CA 1
ATOM 4522 C C . HIS A 1 609 ? 59.188 11.107 -9.358 1.00 22.30 2745 HIS A C 1
ATOM 4523 O O . HIS A 1 609 ? 59.752 11.719 -8.447 1.00 19.88 2745 HIS A O 1
ATOM 4530 N N . HIS A 1 610 ? 58.087 11.565 -9.946 1.00 19.37 2746 HIS A N 1
ATOM 4531 C CA . HIS A 1 610 ? 57.471 12.807 -9.511 1.00 18.83 2746 HIS A CA 1
ATOM 4532 C C . HIS A 1 610 ? 56.625 12.579 -8.262 1.00 15.32 2746 HIS A C 1
ATOM 4533 O O . HIS A 1 610 ? 56.236 11.455 -7.935 1.00 18.59 2746 HIS A O 1
ATOM 4540 N N . LEU A 1 611 ? 56.343 13.673 -7.562 1.00 15.04 2747 LEU A N 1
ATOM 4541 C CA . LEU A 1 611 ? 55.620 13.593 -6.301 1.00 13.95 2747 LEU A CA 1
ATOM 4542 C C . LEU A 1 611 ? 54.179 13.155 -6.527 1.00 20.82 2747 LEU A C 1
ATOM 4543 O O . LEU A 1 611 ? 53.514 13.601 -7.467 1.00 21.83 2747 LEU A O 1
ATOM 4548 N N . ALA A 1 612 ? 53.700 12.268 -5.657 1.00 18.02 2748 ALA A N 1
ATOM 4549 C CA . ALA A 1 612 ? 52.296 11.883 -5.626 1.00 18.93 2748 ALA A CA 1
ATOM 4550 C C . ALA A 1 612 ? 51.512 12.627 -4.556 1.00 17.74 2748 ALA A C 1
ATOM 4551 O O . ALA A 1 612 ? 50.346 12.968 -4.773 1.00 15.11 2748 ALA A O 1
ATOM 4553 N N . TYR A 1 613 ? 52.126 12.891 -3.405 1.00 15.15 2749 TYR A N 1
ATOM 4554 C CA . TYR A 1 613 ? 51.463 13.670 -2.372 1.00 14.01 2749 TYR A CA 1
ATOM 4555 C C . TYR A 1 613 ? 52.505 14.234 -1.421 1.00 13.26 2749 TYR A C 1
ATOM 4556 O O . TYR A 1 613 ? 53.647 13.770 -1.369 1.00 17.91 2749 TYR A O 1
ATOM 4565 N N . VAL A 1 614 ? 52.091 15.253 -0.677 1.00 12.67 2750 VAL A N 1
ATOM 4566 C CA . VAL A 1 614 ? 52.872 15.809 0.418 1.00 15.00 2750 VAL A CA 1
ATOM 4567 C C . VAL A 1 614 ? 51.986 15.758 1.654 1.00 19.51 2750 VAL A C 1
ATOM 4568 O O . VAL A 1 614 ? 51.023 16.526 1.769 1.00 21.38 2750 VAL A O 1
ATOM 4572 N N . ILE A 1 615 ? 52.297 14.843 2.568 1.00 16.75 2751 ILE A N 1
ATOM 4573 C CA . ILE A 1 615 ? 51.542 14.659 3.801 1.00 13.29 2751 ILE A CA 1
ATOM 4574 C C . ILE A 1 615 ? 52.408 15.130 4.960 1.00 22.76 2751 ILE A C 1
ATOM 4575 O O . ILE A 1 615 ? 53.576 14.736 5.073 1.00 20.73 2751 ILE A O 1
ATOM 4580 N N . TYR A 1 616 ? 51.843 15.985 5.807 1.00 21.32 2752 TYR A N 1
ATOM 4581 C CA . TYR A 1 616 ? 52.589 16.607 6.888 1.00 24.81 2752 TYR A CA 1
ATOM 4582 C C . TYR A 1 616 ? 52.590 15.729 8.133 1.00 25.99 2752 TYR A C 1
ATOM 4583 O O . TYR A 1 616 ? 51.619 15.025 8.427 1.00 20.65 2752 TYR A O 1
ATOM 4592 N N . THR A 1 617 ? 53.700 15.781 8.865 1.00 25.13 2753 THR A N 1
ATOM 4593 C CA . THR A 1 617 ? 53.838 15.035 10.105 1.00 32.87 2753 THR A CA 1
ATOM 4594 C C . THR A 1 617 ? 52.931 15.630 11.182 1.00 45.76 2753 THR A C 1
ATOM 4595 O O . THR A 1 617 ? 52.201 16.600 10.961 1.00 45.64 2753 THR A O 1
ATOM 4599 N N . SER A 1 618 ? 52.991 15.034 12.375 1.00 56.47 2754 SER A N 1
ATOM 4600 C CA . SER A 1 618 ? 52.094 15.440 13.453 1.00 63.65 2754 SER A CA 1
ATOM 4601 C C . SER A 1 618 ? 52.382 16.863 13.916 1.00 67.32 2754 SER A C 1
ATOM 4602 O O . SER A 1 618 ? 51.455 17.618 14.231 1.00 64.24 2754 SER A O 1
ATOM 4605 N N . GLY A 1 619 ? 53.653 17.249 13.956 1.00 74.48 2755 GLY A N 1
ATOM 4606 C CA . GLY A 1 619 ? 54.009 18.553 14.483 1.00 84.73 2755 GLY A CA 1
ATOM 4607 C C . GLY A 1 619 ? 53.727 18.688 15.963 1.00 97.06 2755 GLY A C 1
ATOM 4608 O O . GLY A 1 619 ? 53.334 19.768 16.421 1.00 103.88 2755 GLY A O 1
ATOM 4609 N N . SER A 1 620 ? 53.912 17.607 16.725 1.00 105.37 2756 SER A N 1
ATOM 4610 C CA . SER A 1 620 ? 53.608 17.640 18.151 1.00 108.63 2756 SER A CA 1
ATOM 4611 C C . SER A 1 620 ? 54.541 18.579 18.902 1.00 111.97 2756 SER A C 1
ATOM 4612 O O . SER A 1 620 ? 54.124 19.230 19.868 1.00 114.49 2756 SER A O 1
ATOM 4615 N N . THR A 1 621 ? 55.801 18.667 18.476 1.00 116.88 2757 THR A N 1
ATOM 4616 C CA . THR A 1 621 ? 56.804 19.508 19.125 1.00 120.65 2757 THR A CA 1
ATOM 4617 C C . THR A 1 621 ? 57.462 20.416 18.081 1.00 114.05 2757 THR A C 1
ATOM 4618 O O . THR A 1 621 ? 58.660 20.333 17.814 1.00 118.39 2757 THR A O 1
ATOM 4622 N N . GLY A 1 622 ? 56.658 21.295 17.478 1.00 104.47 2758 GLY A N 1
ATOM 4623 C CA . GLY A 1 622 ? 57.149 22.270 16.533 1.00 96.09 2758 GLY A CA 1
ATOM 4624 C C . GLY A 1 622 ? 56.329 22.262 15.262 1.00 80.59 2758 GLY A C 1
ATOM 4625 O O . GLY A 1 622 ? 55.211 21.736 15.220 1.00 72.62 2758 GLY A O 1
ATOM 4626 N N . ARG A 1 623 ? 56.899 22.849 14.214 1.00 65.44 2759 ARG A N 1
ATOM 4627 C CA . ARG A 1 623 ? 56.188 22.975 12.951 1.00 50.84 2759 ARG A CA 1
ATOM 4628 C C . ARG A 1 623 ? 56.128 21.626 12.237 1.00 39.90 2759 ARG A C 1
ATOM 4629 O O . ARG A 1 623 ? 57.112 20.880 12.229 1.00 38.19 2759 ARG A O 1
ATOM 4637 N N . PRO A 1 624 ? 54.996 21.287 11.626 1.00 39.22 2760 PRO A N 1
ATOM 4638 C CA . PRO A 1 624 ? 54.915 20.025 10.889 1.00 28.85 2760 PRO A CA 1
ATOM 4639 C C . PRO A 1 624 ? 55.764 20.070 9.630 1.00 28.58 2760 PRO A C 1
ATOM 4640 O O . PRO A 1 624 ? 55.954 21.122 9.014 1.00 31.63 2760 PRO A O 1
ATOM 4644 N N . LYS A 1 625 ? 56.281 18.903 9.258 1.00 24.80 2761 LYS A N 1
ATOM 4645 C CA . LYS A 1 625 ? 57.146 18.746 8.097 1.00 25.95 2761 LYS A CA 1
ATOM 4646 C C . LYS A 1 625 ? 56.363 18.077 6.977 1.00 19.64 2761 LYS A C 1
ATOM 4647 O O . LYS A 1 625 ? 55.725 17.042 7.195 1.00 21.49 2761 LYS A O 1
ATOM 4653 N N . GLY A 1 626 ? 56.420 18.660 5.783 1.00 18.39 2762 GLY A N 1
ATOM 4654 C CA . GLY A 1 626 ? 55.778 18.064 4.628 1.00 16.62 2762 GLY A CA 1
ATOM 4655 C C . GLY A 1 626 ? 56.600 16.951 4.011 1.00 21.18 2762 GLY A C 1
ATOM 4656 O O . GLY A 1 626 ? 57.667 17.203 3.442 1.00 19.67 2762 GLY A O 1
ATOM 4657 N N . VAL A 1 627 ? 56.117 15.716 4.117 1.00 16.66 2763 VAL A N 1
ATOM 4658 C CA . VAL A 1 627 ? 56.839 14.559 3.597 1.00 14.96 2763 VAL A CA 1
ATOM 4659 C C . VAL A 1 627 ? 56.527 14.407 2.114 1.00 18.82 2763 VAL A C 1
ATOM 4660 O O . VAL A 1 627 ? 55.375 14.174 1.732 1.00 15.46 2763 VAL A O 1
ATOM 4664 N N . MET A 1 628 ? 57.555 14.527 1.277 1.00 17.64 2764 MET A N 1
ATOM 4665 C CA . MET A 1 628 ? 57.405 14.430 -0.170 1.00 18.00 2764 MET A CA 1
ATOM 4666 C C . MET A 1 628 ? 57.549 12.973 -0.598 1.00 20.00 2764 MET A C 1
ATOM 4667 O O . MET A 1 628 ? 58.621 12.378 -0.440 1.00 18.65 2764 MET A O 1
ATOM 4672 N N . VAL A 1 629 ? 56.475 12.407 -1.146 1.00 14.76 2765 VAL A N 1
ATOM 4673 C CA . VAL A 1 629 ? 56.406 10.992 -1.498 1.00 15.39 2765 VAL A CA 1
ATOM 4674 C C . VAL A 1 629 ? 56.143 10.869 -2.993 1.00 13.52 2765 VAL A C 1
ATOM 4675 O O . VAL A 1 629 ? 55.194 11.466 -3.513 1.00 20.51 2765 VAL A O 1
ATOM 4679 N N . GLU A 1 630 ? 56.969 10.081 -3.673 1.00 14.54 2766 GLU A N 1
ATOM 4680 C CA . GLU A 1 630 ? 56.913 9.945 -5.121 1.00 17.22 2766 GLU A CA 1
ATOM 4681 C C . GLU A 1 630 ? 56.002 8.790 -5.538 1.00 18.30 2766 GLU A C 1
ATOM 4682 O O . GLU A 1 630 ? 55.684 7.899 -4.748 1.00 16.26 2766 GLU A O 1
ATOM 4688 N N . HIS A 1 631 ? 55.597 8.818 -6.814 1.00 13.25 2767 HIS A N 1
ATOM 4689 C CA . HIS A 1 631 ? 54.659 7.825 -7.336 1.00 12.97 2767 HIS A CA 1
ATOM 4690 C C . HIS A 1 631 ? 55.204 6.407 -7.219 1.00 17.30 2767 HIS A C 1
ATOM 4691 O O . HIS A 1 631 ? 54.472 5.486 -6.839 1.00 15.20 2767 HIS A O 1
ATOM 4698 N N . ALA A 1 632 ? 56.479 6.208 -7.567 1.00 14.20 2768 ALA A N 1
ATOM 4699 C CA . ALA A 1 632 ? 57.015 4.853 -7.678 1.00 17.18 2768 ALA A CA 1
ATOM 4700 C C . ALA A 1 632 ? 56.915 4.099 -6.358 1.00 18.16 2768 ALA A C 1
ATOM 4701 O O . ALA A 1 632 ? 56.583 2.908 -6.339 1.00 19.65 2768 ALA A O 1
ATOM 4703 N N . GLY A 1 633 ? 57.193 4.776 -5.243 1.00 16.40 2769 GLY A N 1
ATOM 4704 C CA . GLY A 1 633 ? 57.106 4.115 -3.953 1.00 14.24 2769 GLY A CA 1
ATOM 4705 C C . GLY A 1 633 ? 55.681 3.766 -3.568 1.00 17.11 2769 GLY A C 1
ATOM 4706 O O . GLY A 1 633 ? 55.431 2.716 -2.970 1.00 16.63 2769 GLY A O 1
ATOM 4707 N N . VAL A 1 634 ? 54.727 4.640 -3.900 1.00 15.25 2770 VAL A N 1
ATOM 4708 C CA . VAL A 1 634 ? 53.327 4.350 -3.605 1.00 14.75 2770 VAL A CA 1
ATOM 4709 C C . VAL A 1 634 ? 52.847 3.157 -4.422 1.00 18.65 2770 VAL A C 1
ATOM 4710 O O . VAL A 1 634 ? 52.140 2.281 -3.909 1.00 17.28 2770 VAL A O 1
ATOM 4714 N N . VAL A 1 635 ? 53.220 3.105 -5.703 1.00 13.52 2771 VAL A N 1
ATOM 4715 C CA . VAL A 1 635 ? 52.840 1.972 -6.545 1.00 17.02 2771 VAL A CA 1
ATOM 4716 C C . VAL A 1 635 ? 53.381 0.673 -5.963 1.00 16.32 2771 VAL A C 1
ATOM 4717 O O . VAL A 1 635 ? 52.668 -0.335 -5.888 1.00 18.16 2771 VAL A O 1
ATOM 4721 N N . ASN A 1 636 ? 54.644 0.679 -5.532 1.00 13.93 2772 ASN A N 1
ATOM 4722 C CA . ASN A 1 636 ? 55.215 -0.505 -4.898 1.00 16.63 2772 ASN A CA 1
ATOM 4723 C C . ASN A 1 636 ? 54.454 -0.871 -3.630 1.00 14.32 2772 ASN A C 1
ATOM 4724 O O . ASN A 1 636 ? 54.180 -2.051 -3.377 1.00 15.21 2772 ASN A O 1
ATOM 4729 N N . ARG A 1 637 ? 54.100 0.132 -2.823 1.00 12.12 2773 ARG A N 1
ATOM 4730 C CA . ARG A 1 637 ? 53.374 -0.119 -1.582 1.00 18.95 2773 ARG A CA 1
ATOM 4731 C C . ARG A 1 637 ? 51.997 -0.713 -1.854 1.00 20.94 2773 ARG A C 1
ATOM 4732 O O . ARG A 1 637 ? 51.527 -1.572 -1.099 1.00 13.76 2773 ARG A O 1
ATOM 4740 N N . LEU A 1 638 ? 51.342 -0.280 -2.934 1.00 15.48 2774 LEU A N 1
ATOM 4741 C CA . LEU A 1 638 ? 50.011 -0.791 -3.251 1.00 14.15 2774 LEU A CA 1
ATOM 4742 C C . LEU A 1 638 ? 50.075 -2.172 -3.889 1.00 16.69 2774 LEU A C 1
ATOM 4743 O O . LEU A 1 638 ? 49.248 -3.039 -3.583 1.00 18.97 2774 LEU A O 1
ATOM 4748 N N . LEU A 1 639 ? 51.043 -2.393 -4.782 1.00 12.50 2775 LEU A N 1
ATOM 4749 C CA . LEU A 1 639 ? 51.140 -3.685 -5.449 1.00 16.52 2775 LEU A CA 1
ATOM 4750 C C . LEU A 1 639 ? 51.566 -4.781 -4.483 1.00 20.53 2775 LEU A C 1
ATOM 4751 O O . LEU A 1 639 ? 51.120 -5.927 -4.618 1.00 18.48 2775 LEU A O 1
ATOM 4756 N N . TRP A 1 640 ? 52.414 -4.458 -3.501 1.00 18.26 2776 TRP A N 1
ATOM 4757 C CA . TRP A 1 640 ? 52.727 -5.441 -2.470 1.00 18.65 2776 TRP A CA 1
ATOM 4758 C C . TRP A 1 640 ? 51.476 -5.844 -1.701 1.00 14.95 2776 TRP A C 1
ATOM 4759 O O . TRP A 1 640 ? 51.270 -7.029 -1.414 1.00 18.95 2776 TRP A O 1
ATOM 4770 N N . MET A 1 641 ? 50.640 -4.867 -1.342 1.00 16.09 2777 MET A N 1
ATOM 4771 C CA . MET A 1 641 ? 49.481 -5.159 -0.504 1.00 19.59 2777 MET A CA 1
ATOM 4772 C C . MET A 1 641 ? 48.524 -6.116 -1.201 1.00 18.76 2777 MET A C 1
ATOM 4773 O O . MET A 1 641 ? 47.932 -6.991 -0.559 1.00 17.07 2777 MET A O 1
ATOM 4778 N N . GLN A 1 642 ? 48.367 -5.973 -2.519 1.00 12.71 2778 GLN A N 1
ATOM 4779 C CA . GLN A 1 642 ? 47.517 -6.900 -3.258 1.00 13.41 2778 GLN A CA 1
ATOM 4780 C C . GLN A 1 642 ? 48.157 -8.279 -3.357 1.00 18.45 2778 GLN A C 1
ATOM 4781 O O . GLN A 1 642 ? 47.463 -9.299 -3.266 1.00 17.93 2778 GLN A O 1
ATOM 4787 N N . ARG A 1 643 ? 49.480 -8.336 -3.536 1.00 18.78 2779 ARG A N 1
ATOM 4788 C CA . ARG A 1 643 ? 50.151 -9.630 -3.585 1.00 16.10 2779 ARG A CA 1
ATOM 4789 C C . ARG A 1 643 ? 50.049 -10.363 -2.254 1.00 22.95 2779 ARG A C 1
ATOM 4790 O O . ARG A 1 643 ? 49.984 -11.598 -2.229 1.00 22.20 2779 ARG A O 1
ATOM 4798 N N . ALA A 1 644 ? 50.015 -9.626 -1.143 1.00 15.33 2780 ALA A N 1
ATOM 4799 C CA . ALA A 1 644 ? 50.005 -10.258 0.171 1.00 20.90 2780 ALA A CA 1
ATOM 4800 C C . ALA A 1 644 ? 48.602 -10.685 0.591 1.00 19.64 2780 ALA A C 1
ATOM 4801 O O . ALA A 1 644 ? 48.438 -11.736 1.219 1.00 18.52 2780 ALA A O 1
ATOM 4803 N N . TYR A 1 645 ? 47.581 -9.894 0.252 1.00 15.18 2781 TYR A N 1
ATOM 4804 C CA . TYR A 1 645 ? 46.245 -10.096 0.796 1.00 22.83 2781 TYR A CA 1
ATOM 4805 C C . TYR A 1 645 ? 45.179 -10.420 -0.243 1.00 23.59 2781 TYR A C 1
ATOM 4806 O O . TYR A 1 645 ? 44.091 -10.868 0.141 1.00 19.36 2781 TYR A O 1
ATOM 4815 N N . GLY A 1 646 ? 45.447 -10.208 -1.530 1.00 22.22 2782 GLY A N 1
ATOM 4816 C CA . GLY A 1 646 ? 44.555 -10.651 -2.587 1.00 19.82 2782 GLY A CA 1
ATOM 4817 C C . GLY A 1 646 ? 43.143 -10.104 -2.529 1.00 21.39 2782 GLY A C 1
ATOM 4818 O O . GLY A 1 646 ? 42.176 -10.870 -2.458 1.00 18.30 2782 GLY A O 1
ATOM 4819 N N . LEU A 1 647 ? 43.008 -8.781 -2.564 1.00 14.48 2783 LEU A N 1
ATOM 4820 C CA . LEU A 1 647 ? 41.690 -8.161 -2.568 1.00 14.73 2783 LEU A CA 1
ATOM 4821 C C . LEU A 1 647 ? 40.997 -8.419 -3.900 1.00 17.56 2783 LEU A C 1
ATOM 4822 O O . LEU A 1 647 ? 41.575 -8.188 -4.967 1.00 19.40 2783 LEU A O 1
ATOM 4827 N N . GLN A 1 648 ? 39.756 -8.895 -3.839 1.00 15.81 2784 GLN A N 1
ATOM 4828 C CA . GLN A 1 648 ? 39.021 -9.311 -5.023 1.00 16.99 2784 GLN A CA 1
ATOM 4829 C C . GLN A 1 648 ? 37.994 -8.260 -5.427 1.00 20.32 2784 GLN A C 1
ATOM 4830 O O . GLN A 1 648 ? 37.551 -7.455 -4.600 1.00 17.54 2784 GLN A O 1
ATOM 4836 N N . PRO A 1 649 ? 37.597 -8.234 -6.706 1.00 17.83 2785 PRO A N 1
ATOM 4837 C CA . PRO A 1 649 ? 36.723 -7.147 -7.184 1.00 22.34 2785 PRO A CA 1
ATOM 4838 C C . PRO A 1 649 ? 35.391 -7.042 -6.459 1.00 26.56 2785 PRO A C 1
ATOM 4839 O O . PRO A 1 649 ? 34.837 -5.939 -6.367 1.00 23.56 2785 PRO A O 1
ATOM 4843 N N . GLN A 1 650 ? 34.851 -8.143 -5.945 1.00 20.74 2786 GLN A N 1
ATOM 4844 C CA . GLN A 1 650 ? 33.550 -8.093 -5.290 1.00 22.34 2786 GLN A CA 1
ATOM 4845 C C . GLN A 1 650 ? 33.626 -7.637 -3.839 1.00 24.33 2786 GLN A C 1
ATOM 4846 O O . GLN A 1 650 ? 32.582 -7.540 -3.185 1.00 25.73 2786 GLN A O 1
ATOM 4852 N N . GLU A 1 651 ? 34.817 -7.345 -3.325 1.00 17.62 2787 GLU A N 1
ATOM 4853 C CA . GLU A 1 651 ? 34.982 -6.957 -1.933 1.00 17.87 2787 GLU A CA 1
ATOM 4854 C C . GLU A 1 651 ? 34.822 -5.449 -1.757 1.00 24.87 2787 GLU A C 1
ATOM 4855 O O . GLU A 1 651 ? 34.832 -4.672 -2.715 1.00 20.07 2787 GLU A O 1
ATOM 4861 N N . ALA A 1 652 ? 34.690 -5.039 -0.497 1.00 23.87 2788 ALA A N 1
ATOM 4862 C CA . ALA A 1 652 ? 34.567 -3.638 -0.126 1.00 17.77 2788 ALA A CA 1
ATOM 4863 C C . ALA A 1 652 ? 35.609 -3.288 0.926 1.00 20.10 2788 ALA A C 1
ATOM 4864 O O . ALA A 1 652 ? 35.915 -4.097 1.807 1.00 18.39 2788 ALA A O 1
ATOM 4866 N N . VAL A 1 653 ? 36.152 -2.078 0.819 1.00 19.79 2789 VAL A N 1
ATOM 4867 C CA . VAL A 1 653 ? 37.076 -1.516 1.796 1.00 19.41 2789 VAL A CA 1
ATOM 4868 C C . VAL A 1 653 ? 36.440 -0.260 2.374 1.00 17.11 2789 VAL A C 1
ATOM 4869 O O . VAL A 1 653 ? 35.841 0.533 1.639 1.00 24.27 2789 VAL A O 1
ATOM 4873 N N . LEU A 1 654 ? 36.561 -0.082 3.688 1.00 15.55 2790 LEU A N 1
ATOM 4874 C CA . LEU A 1 654 ? 35.995 1.081 4.359 1.00 17.74 2790 LEU A CA 1
ATOM 4875 C C . LEU A 1 654 ? 37.040 2.185 4.467 1.00 17.10 2790 LEU A C 1
ATOM 4876 O O . LEU A 1 654 ? 38.145 1.958 4.970 1.00 12.83 2790 LEU A O 1
ATOM 4881 N N . GLN A 1 655 ? 36.683 3.379 3.995 1.00 16.69 2791 GLN A N 1
ATOM 4882 C CA . GLN A 1 655 ? 37.537 4.561 4.117 1.00 15.04 2791 GLN A CA 1
ATOM 4883 C C . GLN A 1 655 ? 37.146 5.270 5.407 1.00 14.91 2791 GLN A C 1
ATOM 4884 O O . GLN A 1 655 ? 36.212 6.071 5.443 1.00 16.89 2791 GLN A O 1
ATOM 4890 N N . LYS A 1 656 ? 37.862 4.956 6.489 1.00 19.64 2792 LYS A N 1
ATOM 4891 C CA . LYS A 1 656 ? 37.557 5.493 7.807 1.00 17.51 2792 LYS A CA 1
ATOM 4892 C C . LYS A 1 656 ? 38.687 6.307 8.418 1.00 19.97 2792 LYS A C 1
ATOM 4893 O O . LYS A 1 656 ? 38.466 6.962 9.444 1.00 18.19 2792 LYS A O 1
ATOM 4899 N N . THR A 1 657 ? 39.878 6.288 7.828 1.00 12.59 2793 THR A N 1
ATOM 4900 C CA . THR A 1 657 ? 41.020 7.012 8.374 1.00 15.88 2793 THR A CA 1
ATOM 4901 C C . THR A 1 657 ? 41.028 8.445 7.850 1.00 17.52 2793 THR A C 1
ATOM 4902 O O . THR A 1 657 ? 40.852 8.656 6.644 1.00 15.48 2793 THR A O 1
ATOM 4906 N N . PRO A 1 658 ? 41.198 9.441 8.717 1.00 18.22 2794 PRO A N 1
ATOM 4907 C CA . PRO A 1 658 ? 41.326 10.826 8.243 1.00 12.78 2794 PRO A CA 1
ATOM 4908 C C . PRO A 1 658 ? 42.418 10.942 7.189 1.00 21.48 2794 PRO A C 1
ATOM 4909 O O . PRO A 1 658 ? 43.523 10.422 7.355 1.00 20.66 2794 PRO A O 1
ATOM 4913 N N . PHE A 1 659 ? 42.101 11.620 6.082 1.00 16.44 2795 PHE A N 1
ATOM 4914 C CA . PHE A 1 659 ? 42.991 11.539 4.928 1.00 18.57 2795 PHE A CA 1
ATOM 4915 C C . PHE A 1 659 ? 44.254 12.377 5.086 1.00 16.82 2795 PHE A C 1
ATOM 4916 O O . PHE A 1 659 ? 45.081 12.393 4.168 1.00 12.59 2795 PHE A O 1
ATOM 4924 N N . GLY A 1 660 ? 44.432 13.048 6.223 1.00 16.47 2796 GLY A N 1
ATOM 4925 C CA . GLY A 1 660 ? 45.714 13.637 6.561 1.00 21.86 2796 GLY A CA 1
ATOM 4926 C C . GLY A 1 660 ? 46.735 12.660 7.105 1.00 22.18 2796 GLY A C 1
ATOM 4927 O O . GLY A 1 660 ? 47.907 13.026 7.246 1.00 16.39 2796 GLY A O 1
ATOM 4928 N N . PHE A 1 661 ? 46.317 11.436 7.425 1.00 15.66 2797 PHE A N 1
ATOM 4929 C CA . PHE A 1 661 ? 47.225 10.356 7.790 1.00 15.57 2797 PHE A CA 1
ATOM 4930 C C . PHE A 1 661 ? 47.448 9.457 6.583 1.00 17.21 2797 PHE A C 1
ATOM 4931 O O . PHE A 1 661 ? 46.503 9.129 5.860 1.00 13.87 2797 PHE A O 1
ATOM 4939 N N . ASP A 1 662 ? 48.701 9.045 6.372 1.00 12.63 2798 ASP A N 1
ATOM 4940 C CA . ASP A 1 662 ? 49.018 8.329 5.142 1.00 13.42 2798 ASP A CA 1
ATOM 4941 C C . ASP A 1 662 ? 48.480 6.901 5.124 1.00 12.49 2798 ASP A C 1
ATOM 4942 O O . ASP A 1 662 ? 48.555 6.250 4.077 1.00 13.75 2798 ASP A O 1
ATOM 4947 N N . VAL A 1 663 ? 47.930 6.405 6.237 1.00 16.15 2799 VAL A N 1
ATOM 4948 C CA . VAL A 1 663 ? 47.221 5.127 6.201 1.00 14.38 2799 VAL A CA 1
ATOM 4949 C C . VAL A 1 663 ? 46.069 5.184 5.203 1.00 15.70 2799 VAL A C 1
ATOM 4950 O O . VAL A 1 663 ? 45.766 4.189 4.531 1.00 11.54 2799 VAL A O 1
ATOM 4954 N N . SER A 1 664 ? 45.430 6.349 5.066 1.00 17.02 2800 SER A N 1
ATOM 4955 C CA . SER A 1 664 ? 44.346 6.505 4.101 1.00 14.97 2800 SE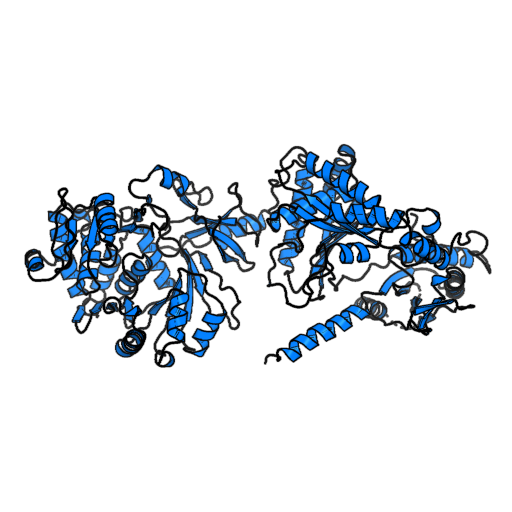R A CA 1
ATOM 4956 C C . SER A 1 664 ? 44.811 6.299 2.665 1.00 19.01 2800 SER A C 1
ATOM 4957 O O . SER A 1 664 ? 43.977 6.052 1.787 1.00 16.04 2800 SER A O 1
ATOM 4960 N N . VAL A 1 665 ? 46.118 6.396 2.408 1.00 17.68 2801 VAL A N 1
ATOM 4961 C CA . VAL A 1 665 ? 46.626 6.237 1.047 1.00 13.59 2801 VAL A CA 1
ATOM 4962 C C . VAL A 1 665 ? 46.292 4.850 0.508 1.00 12.11 2801 VAL A C 1
ATOM 4963 O O . VAL A 1 665 ? 45.824 4.706 -0.628 1.00 14.71 2801 VAL A O 1
ATOM 4967 N N . TRP A 1 666 ? 46.518 3.803 1.309 1.00 11.26 2802 TRP A N 1
ATOM 4968 C CA . TRP A 1 666 ? 46.164 2.480 0.804 1.00 11.32 2802 TRP A CA 1
ATOM 4969 C C . TRP A 1 666 ? 44.665 2.224 0.887 1.00 14.89 2802 TRP A C 1
ATOM 4970 O O . TRP A 1 666 ? 44.134 1.456 0.080 1.00 15.00 2802 TRP A O 1
ATOM 4981 N N . GLU A 1 667 ? 43.962 2.858 1.829 1.00 10.00 2803 GLU A N 1
ATOM 4982 C CA . GLU A 1 667 ? 42.504 2.768 1.825 1.00 16.44 2803 GLU A CA 1
ATOM 4983 C C . GLU A 1 667 ? 41.932 3.315 0.522 1.00 17.29 2803 GLU A C 1
ATOM 4984 O O . GLU A 1 667 ? 41.022 2.719 -0.065 1.00 17.91 2803 GLU A O 1
ATOM 4990 N N . PHE A 1 668 ? 42.469 4.441 0.045 1.00 14.92 2804 PHE A N 1
ATOM 4991 C CA . PHE A 1 668 ? 41.992 5.039 -1.198 1.00 13.11 2804 PHE A CA 1
ATOM 4992 C C . PHE A 1 668 ? 42.334 4.170 -2.403 1.00 19.75 2804 PHE A C 1
ATOM 4993 O O . PHE A 1 668 ? 41.450 3.765 -3.165 1.00 14.13 2804 PHE A O 1
ATOM 5001 N N . PHE A 1 669 ? 43.617 3.871 -2.594 1.00 11.18 2805 PHE A N 1
ATOM 5002 C CA . PHE A 1 669 ? 44.104 3.449 -3.899 1.00 11.45 2805 PHE A CA 1
ATOM 5003 C C . PHE A 1 669 ? 44.302 1.945 -4.043 1.00 11.26 2805 PHE A C 1
ATOM 5004 O O . PHE A 1 669 ? 44.424 1.469 -5.176 1.00 16.58 2805 PHE A O 1
ATOM 5012 N N . TRP A 1 670 ? 44.327 1.182 -2.943 1.00 11.27 2806 TRP A N 1
ATOM 5013 C CA . TRP A 1 670 ? 44.412 -0.272 -3.082 1.00 14.92 2806 TRP A CA 1
ATOM 5014 C C . TRP A 1 670 ? 43.150 -0.856 -3.709 1.00 20.03 2806 TRP A C 1
ATOM 5015 O O . TRP A 1 670 ? 43.267 -1.565 -4.725 1.00 16.86 2806 TRP A O 1
ATOM 5026 N N . PRO A 1 671 ? 41.938 -0.616 -3.188 1.00 18.09 2807 PRO A N 1
ATOM 5027 C CA . PRO A 1 671 ? 40.760 -1.191 -3.860 1.00 16.32 2807 PRO A CA 1
ATOM 5028 C C . PRO A 1 671 ? 40.563 -0.668 -5.270 1.00 18.47 2807 PRO A C 1
ATOM 5029 O O . PRO A 1 671 ? 40.155 -1.431 -6.154 1.00 16.95 2807 PRO A O 1
ATOM 5033 N N . LEU A 1 672 ? 40.853 0.613 -5.508 1.00 16.58 2808 LEU A N 1
ATOM 5034 C CA . LEU A 1 672 ? 40.629 1.197 -6.825 1.00 15.90 2808 LEU A CA 1
ATOM 5035 C C . LEU A 1 672 ? 41.627 0.699 -7.861 1.00 15.27 2808 LEU A C 1
ATOM 5036 O O . LEU A 1 672 ? 41.375 0.839 -9.062 1.00 21.68 2808 LEU A O 1
ATOM 5041 N N . ALA A 1 673 ? 42.747 0.123 -7.431 1.00 16.90 2809 ALA A N 1
ATOM 5042 C CA . ALA A 1 673 ? 43.711 -0.456 -8.356 1.00 19.24 2809 ALA A CA 1
ATOM 5043 C C . ALA A 1 673 ? 43.403 -1.905 -8.718 1.00 18.57 2809 ALA A C 1
ATOM 5044 O O . ALA A 1 673 ? 43.995 -2.423 -9.670 1.00 16.83 2809 ALA A O 1
ATOM 5046 N N . VAL A 1 674 ? 42.502 -2.570 -7.995 1.00 13.71 2810 VAL A N 1
ATOM 5047 C CA . VAL A 1 674 ? 42.274 -4.001 -8.177 1.00 18.52 2810 VAL A CA 1
ATOM 5048 C C . VAL A 1 674 ? 40.832 -4.347 -8.516 1.00 21.36 2810 VAL A C 1
ATOM 5049 O O . VAL A 1 674 ? 40.543 -5.525 -8.773 1.00 21.24 2810 VAL A O 1
ATOM 5053 N N . GLY A 1 675 ? 39.913 -3.385 -8.523 1.00 19.41 2811 GLY A N 1
ATOM 5054 C CA . GLY A 1 675 ? 38.542 -3.641 -8.924 1.00 17.03 2811 GLY A CA 1
ATOM 5055 C C . GLY A 1 675 ? 37.539 -3.661 -7.795 1.00 15.25 2811 GLY A C 1
ATOM 5056 O O . GLY A 1 675 ? 36.335 -3.747 -8.066 1.00 20.15 2811 GLY A O 1
ATOM 5057 N N . ALA A 1 676 ? 37.983 -3.596 -6.544 1.00 14.35 2812 ALA A N 1
ATOM 5058 C CA . ALA A 1 676 ? 37.043 -3.564 -5.438 1.00 23.09 2812 ALA A CA 1
ATOM 5059 C C . ALA A 1 676 ? 36.414 -2.176 -5.325 1.00 20.35 2812 ALA A C 1
ATOM 5060 O O . ALA A 1 676 ? 36.805 -1.225 -6.007 1.00 22.09 2812 ALA A O 1
ATOM 5062 N N . ARG A 1 677 ? 35.416 -2.067 -4.458 1.00 16.99 2813 ARG A N 1
ATOM 5063 C CA . ARG A 1 677 ? 34.748 -0.799 -4.216 1.00 23.22 2813 ARG A CA 1
ATOM 5064 C C . ARG A 1 677 ? 35.209 -0.210 -2.890 1.00 19.05 2813 ARG A C 1
ATOM 5065 O O . ARG A 1 677 ? 35.559 -0.933 -1.953 1.00 19.41 2813 ARG A O 1
ATOM 5073 N N . LEU A 1 678 ? 35.217 1.117 -2.828 1.00 18.28 2814 LEU A N 1
ATOM 5074 C CA . LEU A 1 678 ? 35.619 1.855 -1.640 1.00 14.76 2814 LEU A CA 1
ATOM 5075 C C . LEU A 1 678 ? 34.389 2.522 -1.044 1.00 18.09 2814 LEU A C 1
ATOM 5076 O O . LEU A 1 678 ? 33.744 3.345 -1.703 1.00 18.43 2814 LEU A O 1
ATOM 5081 N N . VAL A 1 679 ? 34.062 2.162 0.192 1.00 13.81 2815 VAL A N 1
ATOM 5082 C CA . VAL A 1 679 ? 32.938 2.758 0.905 1.00 18.17 2815 VAL A CA 1
ATOM 5083 C C . VAL A 1 679 ? 33.475 3.911 1.744 1.00 20.60 2815 VAL A C 1
ATOM 5084 O O . VAL A 1 679 ? 34.272 3.706 2.663 1.00 17.50 2815 VAL A O 1
ATOM 5088 N N . MET A 1 680 ? 33.050 5.127 1.413 1.00 16.90 2816 MET A N 1
ATOM 5089 C CA . MET A 1 680 ? 33.452 6.319 2.151 1.00 19.08 2816 MET A CA 1
ATOM 5090 C C . MET A 1 680 ? 32.583 6.440 3.395 1.00 21.56 2816 MET A C 1
ATOM 5091 O O . MET A 1 680 ? 31.373 6.671 3.297 1.00 19.54 2816 MET A O 1
ATOM 5096 N N . ALA A 1 681 ? 33.193 6.279 4.564 1.00 16.81 2817 ALA A N 1
ATOM 5097 C CA . ALA A 1 681 ? 32.454 6.424 5.807 1.00 16.88 2817 ALA A CA 1
ATOM 5098 C C . ALA A 1 681 ? 32.024 7.871 6.008 1.00 22.62 2817 ALA A C 1
ATOM 5099 O O . ALA A 1 681 ? 32.676 8.809 5.540 1.00 19.83 2817 ALA A O 1
ATOM 5101 N N . ARG A 1 682 ? 30.901 8.041 6.700 1.00 17.92 2818 ARG A N 1
ATOM 5102 C CA A ARG A 1 682 ? 30.391 9.347 7.099 0.54 22.40 2818 ARG A CA 1
ATOM 5103 C CA B ARG A 1 682 ? 30.432 9.377 7.010 0.46 22.76 2818 ARG A CA 1
ATOM 5104 C C . ARG A 1 682 ? 31.481 10.106 7.849 1.00 23.87 2818 ARG A C 1
ATOM 5105 O O . ARG A 1 682 ? 32.265 9.476 8.569 1.00 20.76 2818 ARG A O 1
ATOM 5120 N N . PRO A 1 683 ? 31.562 11.431 7.720 1.00 25.26 2819 PRO A N 1
ATOM 5121 C CA . PRO A 1 683 ? 32.575 12.186 8.470 1.00 27.28 2819 PRO A CA 1
ATOM 5122 C C . PRO A 1 683 ? 32.539 11.863 9.957 1.00 32.05 2819 PRO A C 1
ATOM 5123 O O . PRO A 1 683 ? 31.480 11.876 10.589 1.00 27.64 2819 PRO A O 1
ATOM 5127 N N . GLN A 1 684 ? 33.716 11.549 10.507 1.00 32.17 2820 GLN A N 1
ATOM 5128 C CA . GLN A 1 684 ? 33.875 11.171 11.912 1.00 39.75 2820 GLN A CA 1
ATOM 5129 C C . GLN A 1 684 ? 33.062 9.927 12.259 1.00 44.32 2820 GLN A C 1
ATOM 5130 O O . GLN A 1 684 ? 32.660 9.735 13.409 1.00 53.29 2820 GLN A O 1
ATOM 5136 N N . GLY A 1 685 ? 32.821 9.069 11.264 1.00 42.10 2821 GLY A N 1
ATOM 5137 C CA . GLY A 1 685 ? 31.997 7.894 11.487 1.00 38.52 2821 GLY A CA 1
ATOM 5138 C C . GLY A 1 685 ? 32.660 6.843 12.353 1.00 38.99 2821 GLY A C 1
ATOM 5139 O O . GLY A 1 685 ? 31.978 6.112 13.076 1.00 37.11 2821 GLY A O 1
ATOM 5140 N N . GLN A 1 686 ? 33.992 6.752 12.300 1.00 43.34 2822 GLN A N 1
ATOM 5141 C CA . GLN A 1 686 ? 34.701 5.762 13.103 1.00 39.59 2822 GLN A CA 1
ATOM 5142 C C . GLN A 1 686 ? 34.590 6.039 14.596 1.00 41.62 2822 GLN A C 1
ATOM 5143 O O . GLN A 1 686 ? 34.851 5.138 15.399 1.00 39.39 2822 GLN A O 1
ATOM 5149 N N . GLN A 1 687 ? 34.212 7.258 14.985 1.00 40.37 2823 GLN A N 1
ATOM 5150 C CA . GLN A 1 687 ? 34.045 7.590 16.393 1.00 42.69 2823 GLN A CA 1
ATOM 5151 C C . GLN A 1 687 ? 32.682 7.184 16.938 1.00 45.71 2823 GLN A C 1
ATOM 5152 O O . GLN A 1 687 ? 32.466 7.274 18.151 1.00 44.73 2823 GLN A O 1
ATOM 5158 N N . ASP A 1 688 ? 31.762 6.749 16.078 1.00 49.23 2824 ASP A N 1
ATOM 5159 C CA . ASP A 1 688 ? 30.459 6.277 16.518 1.00 49.03 2824 ASP A CA 1
ATOM 5160 C C . ASP A 1 688 ? 30.473 4.757 16.528 1.00 43.15 2824 ASP A C 1
ATOM 5161 O O . ASP A 1 688 ? 30.490 4.143 15.449 1.00 30.61 2824 ASP A O 1
ATOM 5166 N N . PRO A 1 689 ? 30.477 4.109 17.697 1.00 47.36 2825 PRO A N 1
ATOM 5167 C CA . PRO A 1 689 ? 30.542 2.637 17.710 1.00 45.38 2825 PRO A CA 1
ATOM 5168 C C . PRO A 1 689 ? 29.352 1.978 17.037 1.00 38.81 2825 PRO A C 1
ATOM 5169 O O . PRO A 1 689 ? 29.514 0.945 16.374 1.00 31.39 2825 PRO A O 1
ATOM 5173 N N . ALA A 1 690 ? 28.155 2.552 17.186 1.00 33.73 2826 ALA A N 1
ATOM 5174 C CA . ALA A 1 690 ? 26.979 1.974 16.545 1.00 33.18 2826 ALA A CA 1
ATOM 5175 C C . ALA A 1 690 ? 27.040 2.133 15.030 1.00 29.10 2826 ALA A C 1
ATOM 5176 O O . ALA A 1 690 ? 26.728 1.191 14.291 1.00 25.97 2826 ALA A O 1
ATOM 5178 N N . TYR A 1 691 ? 27.443 3.312 14.549 1.00 30.28 2827 TYR A N 1
ATOM 5179 C CA . TYR A 1 691 ? 27.527 3.528 13.107 1.00 24.71 2827 TYR A CA 1
ATOM 5180 C C . TYR A 1 691 ? 28.554 2.604 12.466 1.00 23.46 2827 TYR A C 1
ATOM 5181 O O . TYR A 1 691 ? 28.338 2.100 11.357 1.00 24.52 2827 TYR A O 1
ATOM 5190 N N . LEU A 1 692 ? 29.682 2.375 13.142 1.00 21.25 2828 LEU A N 1
ATOM 5191 C CA . LEU A 1 692 ? 30.734 1.546 12.564 1.00 17.46 2828 LEU A CA 1
ATOM 5192 C C . LEU A 1 692 ? 30.255 0.114 12.360 1.00 17.43 2828 LEU A C 1
ATOM 5193 O O . LEU A 1 692 ? 30.460 -0.476 11.293 1.00 20.40 2828 LEU A O 1
ATOM 5198 N N . VAL A 1 693 ? 29.602 -0.460 13.372 1.00 22.29 2829 VAL A N 1
ATOM 5199 C CA . VAL A 1 693 ? 29.090 -1.822 13.248 1.00 19.99 2829 VAL A CA 1
ATOM 5200 C C . VAL A 1 693 ? 28.014 -1.892 12.170 1.00 23.51 2829 VAL A C 1
ATOM 5201 O O . VAL A 1 693 ? 28.013 -2.798 11.328 1.00 21.03 2829 VAL A O 1
ATOM 5205 N N . GLU A 1 694 ? 27.085 -0.931 12.173 1.00 19.51 2830 GLU A N 1
ATOM 5206 C CA . GLU A 1 694 ? 26.002 -0.951 11.194 1.00 25.14 2830 GLU A CA 1
ATOM 5207 C C . GLU A 1 694 ? 26.521 -0.767 9.775 1.00 23.49 2830 GLU A C 1
ATOM 5208 O O . GLU A 1 694 ? 25.968 -1.349 8.834 1.00 22.79 2830 GLU A O 1
ATOM 5214 N N . THR A 1 695 ? 27.575 0.033 9.600 1.00 20.25 2831 THR A N 1
ATOM 5215 C CA . THR A 1 695 ? 28.147 0.224 8.271 1.00 17.57 2831 THR A CA 1
ATOM 5216 C C . THR A 1 695 ? 28.903 -1.018 7.812 1.00 16.76 2831 THR A C 1
ATOM 5217 O O . THR A 1 695 ? 28.833 -1.394 6.636 1.00 19.53 2831 THR A O 1
ATOM 5221 N N . ILE A 1 696 ? 29.627 -1.668 8.727 1.00 20.07 2832 ILE A N 1
ATOM 5222 C CA . ILE A 1 696 ? 30.345 -2.893 8.382 1.00 19.99 2832 ILE A CA 1
ATOM 5223 C C . ILE A 1 696 ? 29.369 -3.968 7.920 1.00 18.23 2832 ILE A C 1
ATOM 5224 O O . ILE A 1 696 ? 29.587 -4.637 6.903 1.00 19.28 2832 ILE A O 1
ATOM 5229 N N . VAL A 1 697 ? 28.272 -4.142 8.658 1.00 17.68 2833 VAL A N 1
ATOM 5230 C CA . VAL A 1 697 ? 27.281 -5.147 8.290 1.00 25.33 2833 VAL A CA 1
ATOM 5231 C C . VAL A 1 697 ? 26.483 -4.694 7.073 1.00 28.98 2833 VAL A C 1
ATOM 5232 O O . VAL A 1 697 ? 26.268 -5.466 6.130 1.00 25.61 2833 VAL A O 1
ATOM 5236 N N . GLY A 1 698 ? 26.039 -3.436 7.068 1.00 18.72 2834 GLY A N 1
ATOM 5237 C CA . GLY A 1 698 ? 25.158 -2.972 6.010 1.00 19.30 2834 GLY A CA 1
ATOM 5238 C C . GLY A 1 698 ? 25.820 -2.890 4.649 1.00 24.70 2834 GLY A C 1
ATOM 5239 O O . GLY A 1 698 ? 25.170 -3.128 3.627 1.00 25.93 2834 GLY A O 1
ATOM 5240 N N . GLN A 1 699 ? 27.109 -2.555 4.609 1.00 21.86 2835 GLN A N 1
ATOM 5241 C CA . GLN A 1 699 ? 27.824 -2.371 3.354 1.00 20.03 2835 GLN A CA 1
ATOM 5242 C C . GLN A 1 699 ? 28.751 -3.535 3.021 1.00 24.11 2835 GLN A C 1
ATOM 5243 O O . GLN A 1 699 ? 29.526 -3.438 2.063 1.00 23.90 2835 GLN A O 1
ATOM 5249 N N . ASP A 1 700 ? 28.683 -4.630 3.782 1.00 23.85 2836 ASP A N 1
ATOM 5250 C CA . ASP A 1 700 ? 29.513 -5.817 3.552 1.00 22.61 2836 ASP A CA 1
ATOM 5251 C C . ASP A 1 700 ? 30.999 -5.457 3.508 1.00 20.48 2836 ASP A C 1
ATOM 5252 O O . ASP A 1 700 ? 31.733 -5.850 2.598 1.00 20.87 2836 ASP A O 1
ATOM 5257 N N . ILE A 1 701 ? 31.440 -4.694 4.507 1.00 17.05 2837 ILE A N 1
ATOM 5258 C CA . ILE A 1 701 ? 32.842 -4.305 4.588 1.00 15.85 2837 ILE A CA 1
ATOM 5259 C C . ILE A 1 701 ? 33.691 -5.536 4.882 1.00 16.53 2837 ILE A C 1
ATOM 5260 O O . ILE A 1 701 ? 33.404 -6.303 5.811 1.00 18.50 2837 ILE A O 1
ATOM 5265 N N . GLY A 1 702 ? 34.740 -5.734 4.087 1.00 15.12 2838 GLY A N 1
ATOM 5266 C CA . GLY A 1 702 ? 35.620 -6.871 4.270 1.00 15.66 2838 GLY A CA 1
ATOM 5267 C C . GLY A 1 702 ? 36.982 -6.512 4.829 1.00 15.59 2838 GLY A C 1
ATOM 5268 O O . GLY A 1 702 ? 37.647 -7.360 5.432 1.00 17.26 2838 GLY A O 1
ATOM 5269 N N . THR A 1 703 ? 37.404 -5.261 4.648 1.00 15.15 2839 THR A N 1
ATOM 5270 C CA . THR A 1 703 ? 38.740 -4.822 5.037 1.00 14.74 2839 THR A CA 1
ATOM 5271 C C . THR A 1 703 ? 38.666 -3.424 5.631 1.00 18.75 2839 THR A C 1
ATOM 5272 O O . THR A 1 703 ? 38.022 -2.538 5.061 1.00 19.84 2839 THR A O 1
ATOM 5276 N N . LEU A 1 704 ? 39.332 -3.227 6.767 1.00 16.96 2840 LEU A N 1
ATOM 5277 C CA . LEU A 1 704 ? 39.399 -1.911 7.384 1.00 20.29 2840 LEU A CA 1
ATOM 5278 C C . LEU A 1 704 ? 40.608 -1.863 8.305 1.00 20.85 2840 LEU A C 1
ATOM 5279 O O . LEU A 1 704 ? 41.193 -2.893 8.653 1.00 14.15 2840 LEU A O 1
ATO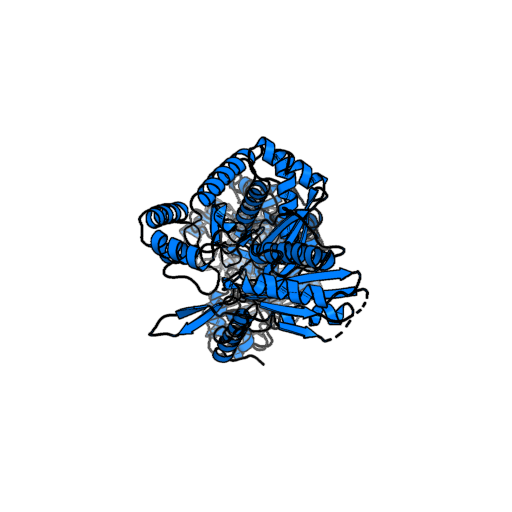M 5284 N N . HIS A 1 705 ? 40.975 -0.646 8.691 1.00 12.49 2841 HIS A N 1
ATOM 5285 C CA . HIS A 1 705 ? 42.161 -0.390 9.493 1.00 13.85 2841 HIS A CA 1
ATOM 5286 C C . HIS A 1 705 ? 41.773 0.074 10.891 1.00 11.24 2841 HIS A C 1
ATOM 5287 O O . HIS A 1 705 ? 40.761 0.753 11.082 1.00 15.71 2841 HIS A O 1
ATOM 5294 N N . PHE A 1 706 ? 42.594 -0.305 11.869 1.00 17.73 2842 PHE A N 1
ATOM 5295 C CA . PHE A 1 706 ? 42.457 0.155 13.244 1.00 17.75 2842 PHE A CA 1
ATOM 5296 C C . PHE A 1 706 ? 43.833 0.441 13.819 1.00 19.95 2842 PHE A C 1
ATOM 5297 O O . PHE A 1 706 ? 44.772 -0.327 13.598 1.00 19.21 2842 PHE A O 1
ATOM 5305 N N . VAL A 1 707 ? 43.950 1.537 14.561 1.00 17.11 2843 VAL A N 1
ATOM 5306 C CA . VAL A 1 707 ? 45.067 1.672 15.490 1.00 20.08 2843 VAL A CA 1
ATOM 5307 C C . VAL A 1 707 ? 44.695 0.811 16.691 1.00 24.05 2843 VAL A C 1
ATOM 5308 O O . VAL A 1 707 ? 43.504 0.699 17.017 1.00 20.10 2843 VAL A O 1
ATOM 5312 N N . PRO A 1 708 ? 45.659 0.163 17.353 1.00 23.09 2844 PRO A N 1
ATOM 5313 C CA . PRO A 1 708 ? 45.305 -0.783 18.428 1.00 24.41 2844 PRO A CA 1
ATOM 5314 C C . PRO A 1 708 ? 44.369 -0.218 19.488 1.00 21.14 2844 PRO A C 1
ATOM 5315 O O . PRO A 1 708 ? 43.502 -0.949 19.982 1.00 26.78 2844 PRO A O 1
ATOM 5319 N N . SER A 1 709 ? 44.504 1.063 19.845 1.00 23.17 2845 SER A N 1
ATOM 5320 C CA . SER A 1 709 ? 43.603 1.636 20.841 1.00 25.61 2845 SER A CA 1
ATOM 5321 C C . SER A 1 709 ? 42.161 1.652 20.351 1.00 28.15 2845 SER A C 1
ATOM 5322 O O . SER A 1 709 ? 41.232 1.484 21.150 1.00 28.21 2845 SER A O 1
ATOM 5325 N N . MET A 1 710 ? 41.949 1.843 19.048 1.00 24.31 2846 MET A N 1
ATOM 5326 C CA . MET A 1 710 ? 40.604 1.815 18.488 1.00 24.16 2846 MET A CA 1
ATOM 5327 C C . MET A 1 710 ? 40.131 0.409 18.147 1.00 21.10 2846 MET A C 1
ATOM 5328 O O . MET A 1 710 ? 38.918 0.175 18.099 1.00 21.81 2846 MET A O 1
ATOM 5333 N N . LEU A 1 711 ? 41.050 -0.528 17.902 1.00 20.00 2847 LEU A N 1
ATOM 5334 C CA . LEU A 1 711 ? 40.650 -1.928 17.824 1.00 20.29 2847 LEU A CA 1
ATOM 5335 C C . LEU A 1 711 ? 40.133 -2.421 19.170 1.00 21.99 2847 LEU A C 1
ATOM 5336 O O . LEU A 1 711 ? 39.196 -3.228 19.219 1.00 20.69 2847 LEU A O 1
ATOM 5341 N N . GLN A 1 712 ? 40.724 -1.937 20.268 1.00 19.37 2848 GLN A N 1
ATOM 5342 C CA . GLN A 1 712 ? 40.217 -2.266 21.598 1.00 26.18 2848 GLN A CA 1
ATOM 5343 C C . GLN A 1 712 ? 38.784 -1.780 21.775 1.00 26.16 2848 GLN A C 1
ATOM 5344 O O . GLN A 1 712 ? 37.930 -2.509 22.295 1.00 23.78 2848 GLN A O 1
ATOM 5350 N N . ALA A 1 713 ? 38.499 -0.547 21.350 1.00 22.94 2849 ALA A N 1
ATOM 5351 C CA . ALA A 1 713 ? 37.135 -0.040 21.433 1.00 25.60 2849 ALA A CA 1
ATOM 5352 C C . ALA A 1 713 ? 36.198 -0.813 20.516 1.00 20.83 2849 ALA A C 1
ATOM 5353 O O . ALA A 1 713 ? 35.010 -0.962 20.825 1.00 27.50 2849 ALA A O 1
ATOM 5355 N N . PHE A 1 714 ? 36.712 -1.321 19.394 1.00 22.28 2850 PHE A N 1
ATOM 5356 C CA . PHE A 1 714 ? 35.876 -2.074 18.465 1.00 22.11 2850 PHE A CA 1
ATOM 5357 C C . PHE A 1 714 ? 35.452 -3.409 19.065 1.00 21.86 2850 PHE A C 1
ATOM 5358 O O . PHE A 1 714 ? 34.273 -3.777 19.014 1.00 22.76 2850 PHE A O 1
ATOM 5366 N N . VAL A 1 715 ? 36.400 -4.151 19.646 1.00 22.23 2851 VAL A N 1
ATOM 5367 C CA . VAL A 1 715 ? 36.061 -5.443 20.230 1.00 24.55 2851 VAL A CA 1
ATOM 5368 C C . VAL A 1 715 ? 35.231 -5.289 21.499 1.00 28.79 2851 VAL A C 1
ATOM 5369 O O . VAL A 1 715 ? 34.559 -6.240 21.912 1.00 28.36 2851 VAL A O 1
ATOM 5373 N N . ASP A 1 716 ? 35.254 -4.116 22.128 1.00 29.72 2852 ASP A N 1
ATOM 5374 C CA . ASP A 1 716 ? 34.426 -3.845 23.296 1.00 27.01 2852 ASP A CA 1
ATOM 5375 C C . ASP A 1 716 ? 33.088 -3.212 22.940 1.00 27.54 2852 ASP A C 1
ATOM 5376 O O . ASP A 1 716 ? 32.289 -2.941 23.842 1.00 28.36 2852 ASP A O 1
ATOM 5381 N N . SER A 1 717 ? 32.822 -2.974 21.659 1.00 29.32 2853 SER A N 1
ATOM 5382 C CA . SER A 1 717 ? 31.607 -2.283 21.262 1.00 27.44 2853 SER A CA 1
ATOM 5383 C C . SER A 1 717 ? 30.437 -3.256 21.143 1.00 30.19 2853 SER A C 1
ATOM 5384 O O . SER A 1 717 ? 30.608 -4.468 20.987 1.00 32.13 2853 SER A O 1
ATOM 5387 N N . GLU A 1 718 ? 29.232 -2.698 21.222 1.00 27.31 2854 GLU A N 1
ATOM 5388 C CA . GLU A 1 718 ? 28.013 -3.489 21.114 1.00 24.29 2854 GLU A CA 1
ATOM 5389 C C . GLU A 1 718 ? 27.852 -4.031 19.699 1.00 31.55 2854 GLU A C 1
ATOM 5390 O O . GLU A 1 718 ? 28.026 -3.302 18.717 1.00 24.52 2854 GLU A O 1
ATOM 5396 N N . GLY A 1 719 ? 27.527 -5.317 19.596 1.00 27.35 2855 GLY A N 1
ATOM 5397 C CA . GLY A 1 719 ? 27.273 -5.926 18.306 1.00 26.77 2855 GLY A CA 1
ATOM 5398 C C . GLY A 1 719 ? 28.492 -6.176 17.450 1.00 23.69 2855 GLY A C 1
ATOM 5399 O O . GLY A 1 719 ? 28.350 -6.373 16.239 1.00 26.69 2855 GLY A O 1
ATOM 5400 N N . VAL A 1 720 ? 29.692 -6.181 18.036 1.00 20.80 2856 VAL A N 1
ATOM 5401 C CA . VAL A 1 720 ? 30.892 -6.451 17.248 1.00 19.52 2856 VAL A CA 1
ATOM 5402 C C . VAL A 1 720 ? 30.865 -7.870 16.688 1.00 24.63 2856 VAL A C 1
ATOM 5403 O O . VAL A 1 720 ? 31.406 -8.127 15.605 1.00 27.44 2856 VAL A O 1
ATOM 5407 N N . GLN A 1 721 ? 30.222 -8.807 17.389 1.00 28.01 2857 GLN A N 1
ATOM 5408 C CA . GLN A 1 721 ? 30.162 -10.185 16.914 1.00 27.56 2857 GLN A CA 1
ATOM 5409 C C . GLN A 1 721 ? 29.257 -10.353 15.703 1.00 28.31 2857 GLN A C 1
ATOM 5410 O O . GLN A 1 721 ? 29.239 -11.438 15.110 1.00 25.13 2857 GLN A O 1
ATOM 5416 N N . ARG A 1 722 ? 28.509 -9.315 15.325 1.00 24.16 2858 ARG A N 1
ATOM 5417 C CA . ARG A 1 722 ? 27.739 -9.336 14.088 1.00 22.71 2858 ARG A CA 1
ATOM 5418 C C . ARG A 1 722 ? 28.614 -9.215 12.847 1.00 22.23 2858 ARG A C 1
ATOM 5419 O O . ARG A 1 722 ? 28.134 -9.494 11.744 1.00 26.77 2858 ARG A O 1
ATOM 5427 N N . CYS A 1 723 ? 29.872 -8.815 12.996 1.00 20.70 2859 CYS A N 1
ATOM 5428 C CA . CYS A 1 723 ? 30.735 -8.514 11.853 1.00 19.82 2859 CYS A CA 1
ATOM 5429 C C . CYS A 1 723 ? 31.521 -9.738 11.392 1.00 22.53 2859 CYS A C 1
ATOM 5430 O O . CYS A 1 723 ? 32.730 -9.682 11.175 1.00 17.25 2859 CYS A O 1
ATOM 5433 N N . ARG A 1 724 ? 30.825 -10.859 11.220 1.00 21.83 2860 ARG A N 1
ATOM 5434 C CA . ARG A 1 724 ? 31.476 -12.087 10.786 1.00 25.96 2860 ARG A CA 1
ATOM 5435 C C . ARG A 1 724 ? 31.792 -12.098 9.296 1.00 25.90 2860 ARG A C 1
ATOM 5436 O O . ARG A 1 724 ? 32.447 -13.034 8.827 1.00 26.97 2860 ARG A O 1
ATOM 5444 N N . GLY A 1 725 ? 31.355 -11.087 8.546 1.00 24.47 2861 GLY A N 1
ATOM 5445 C CA . GLY A 1 725 ? 31.758 -10.967 7.158 1.00 20.85 2861 GLY A CA 1
ATOM 5446 C C . GLY A 1 725 ? 33.098 -10.300 6.944 1.00 15.85 2861 GLY A C 1
ATOM 5447 O O . GLY A 1 725 ? 33.612 -10.316 5.821 1.00 18.69 2861 GLY A O 1
ATOM 5448 N N . VAL A 1 726 ? 33.672 -9.715 7.996 1.00 16.83 2862 VAL A N 1
ATOM 5449 C CA . VAL A 1 726 ? 34.966 -9.057 7.882 1.00 19.05 2862 VAL A CA 1
ATOM 5450 C C . VAL A 1 726 ? 36.035 -10.086 7.543 1.00 18.44 2862 VAL A C 1
ATOM 5451 O O . VAL A 1 726 ? 36.085 -11.178 8.125 1.00 14.56 2862 VAL A O 1
ATOM 5455 N N . ARG A 1 727 ? 36.894 -9.740 6.587 1.00 21.38 2863 ARG A N 1
ATOM 5456 C CA . ARG A 1 727 ? 37.971 -10.610 6.137 1.00 18.68 2863 ARG A CA 1
ATOM 5457 C C . ARG A 1 727 ? 39.318 -10.236 6.741 1.00 17.25 2863 ARG A C 1
ATOM 5458 O O . ARG A 1 727 ? 40.017 -11.098 7.283 1.00 16.47 2863 ARG A O 1
ATOM 5466 N N . ARG A 1 728 ? 39.693 -8.960 6.663 1.00 12.12 2864 ARG A N 1
ATOM 5467 C CA . ARG A 1 728 ? 41.012 -8.499 7.071 1.00 19.48 2864 ARG A CA 1
ATOM 5468 C C . ARG A 1 728 ? 40.886 -7.270 7.957 1.00 21.48 2864 ARG A C 1
ATOM 5469 O O . ARG A 1 728 ? 40.128 -6.346 7.648 1.00 21.01 2864 ARG A O 1
ATOM 5477 N N . ILE A 1 729 ? 41.638 -7.262 9.052 1.00 18.98 2865 ILE A N 1
ATOM 5478 C CA . ILE A 1 729 ? 41.817 -6.079 9.885 1.00 16.07 2865 ILE A CA 1
ATOM 5479 C C . ILE A 1 729 ? 43.306 -5.767 9.918 1.00 17.31 2865 ILE A C 1
ATOM 5480 O O . ILE A 1 729 ? 44.110 -6.596 10.362 1.00 21.22 2865 ILE A O 1
ATOM 5485 N N . VAL A 1 730 ? 43.672 -4.586 9.426 1.00 23.26 2866 VAL A N 1
ATOM 5486 C CA . VAL A 1 730 ? 45.056 -4.128 9.391 1.00 15.53 2866 VAL A CA 1
ATOM 5487 C C . VAL A 1 730 ? 45.287 -3.211 10.582 1.00 17.01 2866 VAL A C 1
ATOM 5488 O O . VAL A 1 730 ? 44.543 -2.243 10.781 1.00 16.86 2866 VAL A O 1
ATOM 5492 N N . CYS A 1 731 ? 46.313 -3.512 11.375 1.00 16.86 2867 CYS A N 1
ATOM 5493 C CA . CYS A 1 731 ? 46.700 -2.692 12.514 1.00 15.50 2867 CYS A CA 1
ATOM 5494 C C . CYS A 1 731 ? 48.046 -2.032 12.256 1.00 20.28 2867 CYS A C 1
ATOM 5495 O O . CYS A 1 731 ? 48.970 -2.666 11.736 1.00 18.43 2867 CYS A O 1
ATOM 5498 N N . SER A 1 732 ? 48.147 -0.760 12.633 1.00 16.93 2868 SER A N 1
ATOM 5499 C CA . SER A 1 732 ? 49.391 -0.004 12.555 1.00 22.72 2868 SER A CA 1
ATOM 5500 C C . SER A 1 732 ? 49.218 1.269 13.370 1.00 25.47 2868 SER A C 1
ATOM 5501 O O . SER A 1 732 ? 48.094 1.700 13.644 1.00 24.64 2868 SER A O 1
ATOM 5504 N N . GLY A 1 733 ? 50.347 1.868 13.754 1.00 26.49 2869 GLY A N 1
ATOM 5505 C CA . GLY A 1 733 ? 50.377 3.147 14.428 1.00 24.56 2869 GLY A CA 1
ATOM 5506 C C . GLY A 1 733 ? 50.720 3.065 15.905 1.00 26.62 2869 GLY A C 1
ATOM 5507 O O . GLY A 1 733 ? 51.250 4.035 16.462 1.00 32.19 2869 GLY A O 1
ATOM 5508 N N . GLU A 1 734 ? 50.417 1.943 16.551 1.00 27.18 2870 GLU A N 1
ATOM 5509 C CA . GLU A 1 734 ? 50.741 1.733 17.954 1.00 30.94 2870 GLU A CA 1
ATOM 5510 C C . GLU A 1 734 ? 51.228 0.304 18.130 1.00 30.76 2870 GLU A C 1
ATOM 5511 O O . GLU A 1 734 ? 51.139 -0.524 17.220 1.00 30.38 2870 GLU A O 1
ATOM 5517 N N . ALA A 1 735 ? 51.746 0.017 19.320 1.00 25.25 2871 ALA A N 1
ATOM 5518 C CA . ALA A 1 735 ? 52.077 -1.355 19.670 1.00 27.42 2871 ALA A CA 1
ATOM 5519 C C . ALA A 1 735 ? 50.804 -2.184 19.783 1.00 29.66 2871 ALA A C 1
ATOM 5520 O O . ALA A 1 735 ? 49.802 -1.740 20.351 1.00 25.89 2871 ALA A O 1
ATOM 5522 N N . LEU A 1 736 ? 50.841 -3.392 19.226 1.00 27.25 2872 LEU A N 1
ATOM 5523 C CA . LEU A 1 736 ? 49.686 -4.274 19.251 1.00 18.55 2872 LEU A CA 1
ATOM 5524 C C . LEU A 1 736 ? 49.887 -5.336 20.319 1.00 24.70 2872 LEU A C 1
ATOM 5525 O O . LEU A 1 736 ? 50.724 -6.232 20.136 1.00 27.70 2872 LEU A O 1
ATOM 5530 N N . PRO A 1 737 ? 49.168 -5.281 21.439 1.00 30.08 2873 PRO A N 1
ATOM 5531 C CA . PRO A 1 737 ? 49.320 -6.325 22.458 1.00 28.35 2873 PRO A CA 1
ATOM 5532 C C . PRO A 1 737 ? 48.731 -7.643 21.984 1.00 31.53 2873 PRO A C 1
ATOM 5533 O O . PRO A 1 737 ? 47.691 -7.677 21.322 1.00 38.93 2873 PRO A O 1
ATOM 5537 N N . GLY A 1 738 ? 49.411 -8.736 22.334 1.00 27.34 2874 GLY A N 1
ATOM 5538 C CA . GLY A 1 738 ? 48.908 -10.052 21.981 1.00 27.62 2874 GLY A CA 1
ATOM 5539 C C . GLY A 1 738 ? 47.578 -10.374 22.632 1.00 32.84 2874 GLY A C 1
ATOM 5540 O O . GLY A 1 738 ? 46.803 -11.177 22.106 1.00 31.48 2874 GLY A O 1
ATOM 5541 N N . ALA A 1 739 ? 47.295 -9.758 23.783 1.00 33.35 2875 ALA A N 1
ATOM 5542 C CA . ALA A 1 739 ? 46.005 -9.967 24.432 1.00 34.19 2875 ALA A CA 1
ATOM 5543 C C . ALA A 1 739 ? 44.869 -9.393 23.595 1.00 29.69 2875 ALA A C 1
ATOM 5544 O O . ALA A 1 739 ? 43.797 -10.000 23.493 1.00 26.62 2875 ALA A O 1
ATOM 5546 N N . LEU A 1 740 ? 45.085 -8.222 22.989 1.00 25.55 2876 LEU A N 1
ATOM 5547 C CA . LEU A 1 740 ? 44.066 -7.647 22.117 1.00 25.03 2876 LEU A CA 1
ATOM 5548 C C . LEU A 1 740 ? 43.867 -8.499 20.870 1.00 26.57 2876 LEU A C 1
ATOM 5549 O O . LEU A 1 740 ? 42.737 -8.663 20.396 1.00 30.55 2876 LEU A O 1
ATOM 5554 N N . ALA A 1 741 ? 44.954 -9.053 20.329 1.00 25.51 2877 ALA A N 1
ATOM 5555 C CA . ALA A 1 741 ? 44.837 -9.952 19.186 1.00 25.04 2877 ALA A CA 1
ATOM 5556 C C . ALA A 1 741 ? 44.009 -11.183 19.537 1.00 29.68 2877 ALA A C 1
ATOM 5557 O O . ALA A 1 741 ? 43.140 -11.598 18.762 1.00 32.30 2877 ALA A O 1
ATOM 5559 N N . ARG A 1 742 ? 44.259 -11.776 20.708 1.00 30.18 2878 ARG A N 1
ATOM 5560 C CA . ARG A 1 742 ? 43.463 -12.922 21.137 1.00 32.42 2878 ARG A CA 1
ATOM 5561 C C . ARG A 1 742 ? 42.013 -12.526 21.373 1.00 32.92 2878 ARG A C 1
ATOM 5562 O O . ARG A 1 742 ? 41.093 -13.298 21.078 1.00 30.46 2878 ARG A O 1
ATOM 5570 N N . ARG A 1 743 ? 41.789 -11.324 21.912 1.00 28.04 2879 ARG A N 1
ATOM 5571 C CA . ARG A 1 743 ? 40.424 -10.861 22.139 1.00 30.10 2879 ARG A CA 1
ATOM 5572 C C . ARG A 1 743 ? 39.669 -10.714 20.824 1.00 29.55 2879 ARG A C 1
ATOM 5573 O O . ARG A 1 743 ? 38.475 -11.029 20.745 1.00 27.59 2879 ARG A O 1
ATOM 5581 N N . LEU A 1 744 ? 40.350 -10.241 19.777 1.00 26.15 2880 LEU A N 1
ATOM 5582 C CA . LEU A 1 744 ? 39.718 -10.144 18.466 1.00 28.25 2880 LEU A CA 1
ATOM 5583 C C . LEU A 1 744 ? 39.362 -11.523 17.922 1.00 23.64 2880 LEU A C 1
ATOM 5584 O O . LEU A 1 744 ? 38.316 -11.693 17.284 1.00 27.71 2880 LEU A O 1
ATOM 5589 N N . ARG A 1 745 ? 40.215 -12.522 18.165 1.00 20.82 2881 ARG A N 1
ATOM 5590 C CA . ARG A 1 745 ? 39.900 -13.878 17.724 1.00 26.61 2881 ARG A CA 1
ATOM 5591 C C . ARG A 1 745 ? 38.642 -14.401 18.403 1.00 31.39 2881 ARG A C 1
ATOM 5592 O O . ARG A 1 745 ? 37.837 -15.103 17.781 1.00 35.70 2881 ARG A O 1
ATOM 5600 N N . GLN A 1 746 ? 38.459 -14.074 19.683 1.00 32.24 2882 GLN A N 1
ATOM 5601 C CA . GLN A 1 746 ? 37.279 -14.539 20.402 1.00 33.85 2882 GLN A CA 1
ATOM 5602 C C . GLN A 1 746 ? 36.012 -13.887 19.864 1.00 29.25 2882 GLN A C 1
ATOM 5603 O O . GLN A 1 746 ? 34.961 -14.534 19.782 1.00 33.53 2882 GLN A O 1
ATOM 5609 N N . GLN A 1 747 ? 36.091 -12.610 19.488 1.00 26.03 2883 GLN A N 1
ATOM 5610 C CA . GLN A 1 747 ? 34.911 -11.908 18.995 1.00 29.49 2883 GLN A CA 1
ATOM 5611 C C . GLN A 1 747 ? 34.627 -12.239 17.535 1.00 24.11 2883 GLN A C 1
ATOM 5612 O O . GLN A 1 747 ? 33.465 -12.414 17.152 1.00 24.20 2883 GLN A O 1
ATOM 5618 N N . LEU A 1 748 ? 35.669 -12.318 16.706 1.00 23.13 2884 LEU A N 1
ATOM 5619 C CA . LEU A 1 748 ? 35.533 -12.588 15.275 1.00 25.09 2884 LEU A CA 1
ATOM 5620 C C . LEU A 1 748 ? 36.522 -13.681 14.899 1.00 21.95 2884 LEU A C 1
ATOM 5621 O O . LEU A 1 748 ? 37.647 -13.397 14.467 1.00 20.62 2884 LEU A O 1
ATOM 5626 N N . PRO A 1 749 ? 36.133 -14.952 15.045 1.00 25.73 2885 PRO A N 1
ATOM 5627 C CA . PRO A 1 749 ? 37.077 -16.052 14.781 1.00 27.54 2885 PRO A CA 1
ATOM 5628 C C . PRO A 1 749 ? 37.519 -16.164 13.332 1.00 31.79 2885 PRO A C 1
ATOM 5629 O O . PRO A 1 749 ? 38.486 -16.888 13.058 1.00 39.47 2885 PRO A O 1
ATOM 5633 N N . GLN A 1 750 ? 36.857 -15.483 12.398 1.00 24.68 2886 GLN A N 1
ATOM 5634 C CA . GLN A 1 750 ? 37.182 -15.620 10.986 1.00 20.65 2886 GLN A CA 1
ATOM 5635 C C . GLN A 1 750 ? 38.130 -14.546 10.474 1.00 20.61 2886 GLN A C 1
ATOM 5636 O O . GLN A 1 750 ? 38.740 -14.738 9.416 1.00 19.90 2886 GLN A O 1
ATOM 5642 N N . VAL A 1 751 ? 38.273 -13.431 11.191 1.00 22.44 2887 VAL A N 1
ATOM 5643 C CA . VAL A 1 751 ? 39.006 -12.294 10.650 1.00 24.22 2887 VAL A CA 1
ATOM 5644 C C . VAL A 1 751 ? 40.501 -12.583 10.660 1.00 18.53 2887 VAL A C 1
ATOM 5645 O O . VAL A 1 751 ? 41.028 -13.227 11.578 1.00 21.88 2887 VAL A O 1
ATOM 5649 N N . GLU A 1 752 ? 41.188 -12.132 9.615 1.00 19.47 2888 GLU A N 1
ATOM 5650 C CA . GLU A 1 752 ? 42.642 -12.169 9.569 1.00 22.35 2888 GLU A CA 1
ATOM 5651 C C . GLU A 1 752 ? 43.185 -10.865 10.135 1.00 19.54 2888 GLU A C 1
ATOM 5652 O O . GLU A 1 752 ? 42.789 -9.781 9.695 1.00 21.44 2888 GLU A O 1
ATOM 5658 N N . LEU A 1 753 ? 44.084 -10.969 11.107 1.00 15.94 2889 LEU A N 1
ATOM 5659 C CA . LEU A 1 753 ? 44.694 -9.809 11.740 1.00 23.35 2889 LEU A CA 1
ATOM 5660 C C . LEU A 1 753 ? 46.134 -9.677 11.267 1.00 21.79 2889 LEU A C 1
ATOM 5661 O O . LEU A 1 753 ? 46.918 -10.626 11.378 1.00 17.99 2889 LEU A O 1
ATOM 5666 N N . HIS A 1 754 ? 46.475 -8.505 10.738 1.00 17.06 2890 HIS A N 1
ATOM 5667 C CA . HIS A 1 754 ? 47.810 -8.229 10.226 1.00 19.59 2890 HIS A CA 1
ATOM 5668 C C . HIS A 1 754 ? 48.359 -6.983 10.904 1.00 21.73 2890 HIS A C 1
ATOM 5669 O O . HIS A 1 754 ? 47.667 -5.964 10.993 1.00 20.04 2890 HIS A O 1
ATOM 5676 N N . ASN A 1 755 ? 49.597 -7.070 11.380 1.00 14.72 2891 ASN A N 1
ATOM 5677 C CA . ASN A 1 755 ? 50.258 -5.963 12.057 1.00 14.71 2891 ASN A CA 1
ATOM 5678 C C . ASN A 1 755 ? 51.283 -5.351 11.110 1.00 18.05 2891 ASN A C 1
ATOM 5679 O O . ASN A 1 755 ? 52.202 -6.041 10.653 1.00 18.17 2891 ASN A O 1
ATOM 5684 N N . LEU A 1 756 ? 51.122 -4.063 10.817 1.00 15.33 2892 LEU A N 1
ATOM 5685 C CA . LEU A 1 756 ? 51.979 -3.346 9.886 1.00 15.59 2892 LEU A CA 1
ATOM 5686 C C . LEU A 1 756 ? 52.708 -2.220 10.608 1.00 15.87 2892 LEU A C 1
ATOM 5687 O O . LEU A 1 756 ? 52.249 -1.712 11.635 1.00 16.72 2892 LEU A O 1
ATOM 5692 N N . TYR A 1 757 ? 53.852 -1.829 10.050 1.00 12.41 2893 TYR A N 1
ATOM 5693 C CA . TYR A 1 757 ? 54.694 -0.797 10.639 1.00 15.72 2893 TYR A CA 1
ATOM 5694 C C . TYR A 1 757 ? 55.357 0.016 9.540 1.00 16.49 2893 TYR A C 1
ATOM 5695 O O . TYR A 1 757 ? 55.815 -0.538 8.537 1.00 9.97 2893 TYR A O 1
ATOM 5704 N N . GLY A 1 758 ? 55.431 1.327 9.748 1.00 13.03 2894 GLY A N 1
ATOM 5705 C CA . GLY A 1 758 ? 56.144 2.190 8.840 1.00 16.29 2894 GLY A CA 1
ATOM 5706 C C . GLY A 1 758 ? 55.842 3.658 9.052 1.00 17.53 2894 GLY A C 1
ATOM 5707 O O . GLY A 1 758 ? 54.703 4.053 9.319 1.00 13.61 2894 GLY A O 1
ATOM 5708 N N . PRO A 1 759 ? 56.866 4.495 8.940 1.00 15.28 2895 PRO A N 1
ATOM 5709 C CA . PRO A 1 759 ? 56.666 5.940 9.057 1.00 11.30 2895 PRO A CA 1
ATOM 5710 C C . PRO A 1 759 ? 56.227 6.542 7.728 1.00 11.11 2895 PRO A C 1
ATOM 5711 O O . PRO A 1 759 ? 56.328 5.927 6.666 1.00 15.26 2895 PRO A O 1
ATOM 5715 N N . THR A 1 760 ? 55.737 7.781 7.813 1.00 11.99 2896 THR A N 1
ATOM 5716 C CA . THR A 1 760 ? 55.322 8.505 6.616 1.00 14.81 2896 THR A CA 1
ATOM 5717 C C . THR A 1 760 ? 56.475 8.668 5.634 1.00 20.56 2896 THR A C 1
ATOM 5718 O O . THR A 1 760 ? 56.267 8.631 4.415 1.00 19.00 2896 THR A O 1
ATOM 5722 N N . GLU A 1 761 ? 57.697 8.823 6.145 1.00 14.54 2897 GLU A N 1
ATOM 5723 C CA . GLU A 1 761 ? 58.891 8.999 5.326 1.00 18.44 2897 GLU A CA 1
ATOM 5724 C C . GLU A 1 761 ? 59.302 7.737 4.575 1.00 14.74 2897 GLU A C 1
ATOM 5725 O O . GLU A 1 761 ? 60.305 7.774 3.853 1.00 16.07 2897 GLU A O 1
ATOM 5731 N N . ALA A 1 762 ? 58.574 6.629 4.727 1.00 11.31 2898 ALA A N 1
ATOM 5732 C CA . ALA A 1 762 ? 58.857 5.399 3.996 1.00 11.02 2898 ALA A CA 1
ATOM 5733 C C . ALA A 1 762 ? 57.596 4.847 3.341 1.00 16.08 2898 ALA A C 1
ATOM 5734 O O . ALA A 1 762 ? 57.439 3.629 3.205 1.00 15.70 2898 ALA A O 1
ATOM 5736 N N . THR A 1 763 ? 56.683 5.737 2.948 1.00 14.64 2899 THR A N 1
ATOM 5737 C CA . THR A 1 763 ? 55.465 5.383 2.224 1.00 13.41 2899 THR A CA 1
ATOM 5738 C C . THR A 1 763 ? 54.594 4.385 2.988 1.00 12.87 2899 THR A C 1
ATOM 5739 O O . THR A 1 763 ? 54.560 3.195 2.654 1.00 13.09 2899 THR A O 1
ATOM 5743 N N . VAL A 1 764 ? 53.892 4.873 4.015 1.00 17.61 2900 VAL A N 1
ATOM 5744 C CA . VAL A 1 764 ? 52.794 4.177 4.691 1.00 15.46 2900 VAL A CA 1
ATOM 5745 C C . VAL A 1 764 ? 53.290 3.034 5.574 1.00 14.88 2900 VAL A C 1
ATOM 5746 O O . VAL A 1 764 ? 53.262 3.140 6.805 1.00 17.59 2900 VAL A O 1
ATOM 5750 N N . ASP A 1 765 ? 53.716 1.924 4.972 1.00 12.61 2901 ASP A N 1
ATOM 5751 C CA . ASP A 1 765 ? 54.167 0.773 5.748 1.00 17.23 2901 ASP A CA 1
ATOM 5752 C C . ASP A 1 765 ? 55.320 0.082 5.040 1.00 16.00 2901 ASP A C 1
ATOM 5753 O O . ASP A 1 765 ? 55.381 0.040 3.808 1.00 17.23 2901 ASP A O 1
ATOM 5758 N N . VAL A 1 766 ? 56.236 -0.463 5.839 1.00 15.44 2902 VAL A N 1
ATOM 5759 C CA . VAL A 1 766 ? 57.398 -1.167 5.303 1.00 16.11 2902 VAL A CA 1
ATOM 5760 C C . VAL A 1 766 ? 57.545 -2.587 5.828 1.00 18.40 2902 VAL A C 1
ATOM 5761 O O . VAL A 1 766 ? 58.274 -3.389 5.217 1.00 21.58 2902 VAL A O 1
ATOM 5765 N N . THR A 1 767 ? 56.915 -2.967 6.940 1.00 11.67 2903 THR A N 1
ATOM 5766 C CA . THR A 1 767 ? 56.926 -4.348 7.400 1.00 10.43 2903 THR A CA 1
ATOM 5767 C C . THR A 1 767 ? 55.505 -4.793 7.718 1.00 15.34 2903 THR A C 1
ATOM 5768 O O . THR A 1 767 ? 54.620 -3.977 7.985 1.00 15.62 2903 THR A O 1
ATOM 5772 N N . ALA A 1 768 ? 55.300 -6.110 7.695 1.00 17.21 2904 ALA A N 1
ATOM 5773 C CA . ALA A 1 768 ? 54.001 -6.690 8.000 1.00 19.96 2904 ALA A CA 1
ATOM 5774 C C . ALA A 1 768 ? 54.201 -8.031 8.688 1.00 21.27 2904 ALA A C 1
ATOM 5775 O O . ALA A 1 768 ? 55.167 -8.748 8.415 1.00 17.94 2904 ALA A O 1
ATOM 5777 N N . TRP A 1 769 ? 53.276 -8.363 9.587 1.00 16.37 2905 TRP A N 1
ATOM 5778 C CA . TRP A 1 769 ? 53.291 -9.647 10.281 1.00 13.19 2905 TRP A CA 1
ATOM 5779 C C . TRP A 1 769 ? 51.863 -10.147 10.402 1.00 14.68 2905 TRP A C 1
ATOM 5780 O O . TRP A 1 769 ? 51.009 -9.459 10.970 1.00 15.67 2905 TRP A O 1
ATOM 5791 N N . ALA A 1 770 ? 51.603 -11.335 9.868 1.00 14.51 2906 ALA A N 1
ATOM 5792 C CA . ALA A 1 770 ? 50.289 -11.946 9.993 1.00 16.13 2906 ALA A CA 1
ATOM 5793 C C . ALA A 1 770 ? 50.145 -12.571 11.376 1.00 17.67 2906 ALA A C 1
ATOM 5794 O O . ALA A 1 770 ? 51.014 -13.328 11.818 1.00 14.69 2906 ALA A O 1
ATOM 5796 N N . CYS A 1 771 ? 49.051 -12.244 12.061 1.00 14.84 2907 CYS A N 1
ATOM 5797 C CA . CYS A 1 771 ? 48.779 -12.784 13.393 1.00 20.51 2907 CYS A CA 1
ATOM 5798 C C . CYS A 1 771 ? 47.986 -14.088 13.285 1.00 22.50 2907 CYS A C 1
ATOM 5799 O O . CYS A 1 771 ? 46.888 -14.236 13.819 1.00 22.80 2907 CYS A O 1
ATOM 5802 N N . ASP A 1 772 ? 48.573 -15.051 12.577 1.00 21.11 2908 ASP A N 1
ATOM 5803 C CA . ASP A 1 772 ? 47.896 -16.303 12.277 1.00 19.99 2908 ASP A CA 1
ATOM 5804 C C . ASP A 1 772 ? 48.448 -17.494 13.049 1.00 26.53 2908 ASP A C 1
ATOM 5805 O O . ASP A 1 772 ? 48.001 -18.620 12.816 1.00 24.61 2908 ASP A O 1
ATOM 5810 N N . ALA A 1 773 ? 49.400 -17.285 13.954 1.00 22.23 2909 ALA A N 1
ATOM 5811 C CA . ALA A 1 773 ? 49.903 -18.392 14.754 1.00 24.15 2909 ALA A CA 1
ATOM 5812 C C . ALA A 1 773 ? 48.820 -18.896 15.702 1.00 25.82 2909 ALA A C 1
ATOM 5813 O O . ALA A 1 773 ? 47.946 -18.142 16.140 1.00 26.86 2909 ALA A O 1
ATOM 5815 N N . ALA A 1 774 ? 48.878 -20.195 16.006 1.00 25.27 2910 ALA A N 1
ATOM 5816 C CA . ALA A 1 774 ? 47.902 -20.782 16.918 1.00 28.94 2910 ALA A CA 1
ATOM 5817 C C . ALA A 1 774 ? 47.978 -20.134 18.295 1.00 30.89 2910 ALA A C 1
ATOM 5818 O O . ALA A 1 774 ? 46.947 -19.860 18.920 1.00 31.62 2910 ALA A O 1
ATOM 5820 N N . GLU A 1 775 ? 49.190 -19.877 18.781 1.00 29.40 2911 GLU A N 1
ATOM 5821 C CA . GLU A 1 775 ? 49.406 -19.142 20.021 1.00 37.33 2911 GLU A CA 1
ATOM 5822 C C . GLU A 1 775 ? 50.204 -17.887 19.704 1.00 33.62 2911 GLU A C 1
ATOM 5823 O O . GLU A 1 775 ? 51.291 -17.969 19.121 1.00 35.13 2911 GLU A O 1
ATOM 5829 N N . LEU A 1 776 ? 49.663 -16.732 20.083 1.00 23.84 2912 LEU A N 1
ATOM 5830 C CA . LEU A 1 776 ? 50.268 -15.446 19.765 1.00 31.57 2912 LEU A CA 1
ATOM 5831 C C . LEU A 1 776 ? 51.106 -14.934 20.929 1.00 36.46 2912 LEU A C 1
ATOM 5832 O O . LEU A 1 776 ? 50.716 -15.088 22.092 1.00 36.01 2912 LEU A O 1
ATOM 5837 N N . PRO A 1 777 ? 52.252 -14.322 20.643 1.00 29.32 2913 PRO A N 1
ATOM 5838 C CA . PRO A 1 777 ? 53.093 -13.789 21.718 1.00 32.97 2913 PRO A CA 1
ATOM 5839 C C . PRO A 1 777 ? 52.480 -12.542 22.336 1.00 33.55 2913 PRO A C 1
ATOM 5840 O O . PRO A 1 777 ? 51.621 -11.877 21.752 1.00 30.87 2913 PRO A O 1
ATOM 5844 N N . ASP A 1 778 ? 52.945 -12.228 23.549 1.00 30.15 2914 ASP A N 1
ATOM 5845 C CA . ASP A 1 778 ? 52.440 -11.056 24.256 1.00 33.77 2914 ASP A CA 1
ATOM 5846 C C . ASP A 1 778 ? 52.766 -9.766 23.515 1.00 33.94 2914 ASP A C 1
ATOM 5847 O O . ASP A 1 778 ? 51.986 -8.809 23.562 1.00 35.13 2914 ASP A O 1
ATOM 5852 N N . ASN A 1 779 ? 53.906 -9.719 22.832 1.00 31.19 2915 ASN A N 1
ATOM 5853 C CA . ASN A 1 779 ? 54.305 -8.567 22.031 1.00 35.25 2915 ASN A CA 1
ATOM 5854 C C . ASN A 1 779 ? 54.288 -8.987 20.567 1.00 26.73 2915 ASN A C 1
ATOM 5855 O O . ASN A 1 779 ? 55.121 -9.791 20.136 1.00 28.22 2915 ASN A O 1
ATOM 5860 N N . ILE A 1 780 ? 53.337 -8.450 19.809 1.00 21.52 2916 ILE A N 1
ATOM 5861 C CA . ILE A 1 780 ? 53.184 -8.797 18.399 1.00 23.06 2916 ILE A CA 1
ATOM 5862 C C . ILE A 1 780 ? 54.320 -8.164 17.603 1.00 19.74 2916 ILE A C 1
ATOM 5863 O O . ILE A 1 780 ? 54.516 -6.941 17.664 1.00 18.85 2916 ILE A O 1
ATOM 5868 N N . PRO A 1 781 ? 55.090 -8.950 16.856 1.00 17.81 2917 PRO A N 1
ATOM 5869 C CA . PRO A 1 781 ? 56.170 -8.377 16.046 1.00 20.16 2917 PRO A CA 1
ATOM 5870 C C . PRO A 1 781 ? 55.625 -7.490 14.938 1.00 19.07 2917 PRO A C 1
ATOM 5871 O O . PRO A 1 781 ? 54.466 -7.592 14.532 1.00 23.36 2917 PRO A O 1
ATOM 5875 N N . ILE A 1 782 ? 56.493 -6.602 14.443 1.00 19.96 2918 ILE A N 1
ATOM 5876 C CA . ILE A 1 782 ? 56.139 -5.806 13.269 1.00 13.77 2918 ILE A CA 1
ATOM 5877 C C . ILE A 1 782 ? 56.433 -6.542 11.973 1.00 13.97 2918 ILE A C 1
ATOM 5878 O O . ILE A 1 782 ? 55.966 -6.116 10.908 1.00 17.92 2918 ILE A O 1
ATOM 5883 N N . GLY A 1 783 ? 57.187 -7.639 12.029 1.00 18.82 2919 GLY A N 1
ATOM 5884 C CA . GLY A 1 783 ? 57.265 -8.552 10.907 1.00 19.28 2919 GLY A CA 1
ATOM 5885 C C . GLY A 1 783 ? 58.473 -8.410 10.005 1.00 20.20 2919 GLY A C 1
ATOM 5886 O O . GLY A 1 783 ? 59.571 -8.074 10.459 1.00 24.64 2919 GLY A O 1
ATOM 5887 N N . ARG A 1 784 ? 58.268 -8.672 8.715 1.00 21.75 2920 ARG A N 1
ATOM 5888 C CA . ARG A 1 784 ? 59.297 -8.739 7.695 1.00 22.27 2920 ARG A CA 1
ATOM 5889 C C . ARG A 1 784 ? 59.104 -7.633 6.664 1.00 16.07 2920 ARG A C 1
ATOM 5890 O O . ARG A 1 784 ? 57.973 -7.214 6.406 1.00 17.54 2920 ARG A O 1
ATOM 5898 N N . PRO A 1 785 ? 60.186 -7.145 6.053 1.00 18.81 2921 PRO A N 1
ATOM 5899 C CA . PRO A 1 785 ? 60.052 -6.043 5.094 1.00 13.68 2921 PRO A CA 1
ATOM 5900 C C . PRO A 1 785 ? 59.190 -6.432 3.903 1.00 20.16 2921 PRO A C 1
ATOM 5901 O O . PRO A 1 785 ? 59.147 -7.592 3.487 1.00 15.82 2921 PRO A O 1
ATOM 5905 N N . VAL A 1 786 ? 58.494 -5.436 3.358 1.00 17.20 2922 VAL A N 1
ATOM 5906 C CA . VAL A 1 786 ? 57.608 -5.639 2.218 1.00 17.59 2922 VAL A CA 1
ATOM 5907 C C . VAL A 1 786 ? 58.432 -5.658 0.937 1.00 16.72 2922 VAL A C 1
ATOM 5908 O O . VAL A 1 786 ? 59.667 -5.625 0.981 1.00 21.59 2922 VAL A O 1
ATOM 5912 N N . ASP A 1 787 ? 57.753 -5.717 -0.208 1.00 20.70 2923 ASP A N 1
ATOM 5913 C CA . ASP A 1 787 ? 58.438 -5.863 -1.485 1.00 15.97 2923 ASP A CA 1
ATOM 5914 C C . ASP A 1 787 ? 59.377 -4.690 -1.744 1.00 18.29 2923 ASP A C 1
ATOM 5915 O O . ASP A 1 787 ? 59.036 -3.531 -1.490 1.00 21.35 2923 ASP A O 1
ATOM 5920 N N . ASN A 1 788 ? 60.577 -5.008 -2.240 1.00 13.64 2924 ASN A N 1
ATOM 5921 C CA . ASN A 1 788 ? 61.568 -4.010 -2.651 1.00 19.61 2924 ASN A CA 1
ATOM 5922 C C . ASN A 1 788 ? 61.922 -3.054 -1.516 1.00 13.55 2924 ASN A C 1
ATOM 5923 O O . ASN A 1 788 ? 62.262 -1.891 -1.747 1.00 20.89 2924 ASN A O 1
ATOM 5928 N N . THR A 1 789 ? 61.847 -3.544 -0.283 1.00 17.55 2925 THR A N 1
ATOM 5929 C CA . THR A 1 789 ? 62.104 -2.750 0.906 1.00 14.53 2925 THR A CA 1
ATOM 5930 C C . THR A 1 789 ? 63.070 -3.510 1.802 1.00 18.89 2925 THR A C 1
ATOM 5931 O O . THR A 1 789 ? 62.975 -4.734 1.931 1.00 17.68 2925 THR A O 1
ATOM 5935 N N . THR A 1 790 ? 64.009 -2.784 2.403 1.00 16.12 2926 THR A N 1
ATOM 5936 C CA . THR A 1 790 ? 65.009 -3.372 3.278 1.00 20.56 2926 THR A CA 1
ATOM 5937 C C . THR A 1 790 ? 64.933 -2.733 4.658 1.00 22.78 2926 THR A C 1
ATOM 5938 O O . THR A 1 790 ? 64.525 -1.576 4.806 1.00 19.18 2926 THR A O 1
ATOM 5942 N N . MET A 1 791 ? 65.324 -3.504 5.671 1.00 19.75 2927 MET A N 1
ATOM 5943 C CA . MET A 1 791 ? 65.311 -3.061 7.057 1.00 16.15 2927 MET A CA 1
ATOM 5944 C C . MET A 1 791 ? 66.660 -3.358 7.693 1.00 27.30 2927 MET A C 1
ATOM 5945 O O . MET A 1 791 ? 67.257 -4.409 7.441 1.00 18.23 2927 MET A O 1
ATOM 5950 N N . TYR A 1 792 ? 67.137 -2.429 8.521 1.00 14.61 2928 TYR A N 1
ATOM 5951 C CA . TYR A 1 792 ? 68.422 -2.574 9.188 1.00 18.32 2928 TYR A CA 1
ATOM 5952 C C . TYR A 1 792 ? 68.300 -2.126 10.637 1.00 24.86 2928 TYR A C 1
ATOM 5953 O O . TYR A 1 792 ? 67.579 -1.172 10.943 1.00 25.78 2928 TYR A O 1
ATOM 5962 N N . VAL A 1 793 ? 69.004 -2.825 11.521 1.00 19.17 2929 VAL A N 1
ATOM 5963 C CA . VAL A 1 793 ? 69.072 -2.490 12.940 1.00 17.04 2929 VAL A CA 1
ATOM 5964 C C . VAL A 1 793 ? 70.535 -2.184 13.233 1.00 22.57 2929 VAL A C 1
ATOM 5965 O O . VAL A 1 793 ? 71.363 -3.098 13.332 1.00 25.87 2929 VAL A O 1
ATOM 5969 N N . LEU A 1 794 ? 70.862 -0.901 13.364 1.00 20.39 2930 LEU A N 1
ATOM 5970 C CA . LEU A 1 794 ? 72.240 -0.438 13.431 1.00 24.99 2930 LEU A CA 1
ATOM 5971 C C . LEU A 1 794 ? 72.545 0.169 14.795 1.00 22.13 2930 LEU A C 1
ATOM 5972 O O . LEU A 1 794 ? 71.658 0.694 15.473 1.00 26.08 2930 LEU A O 1
ATOM 5977 N N . ASP A 1 795 ? 73.816 0.098 15.188 1.00 24.64 2931 ASP A N 1
ATOM 5978 C CA . ASP A 1 795 ? 74.269 0.722 16.425 1.00 22.34 2931 ASP A CA 1
ATOM 5979 C C . ASP A 1 795 ? 74.535 2.207 16.164 1.00 27.64 2931 ASP A C 1
ATOM 5980 O O . ASP A 1 795 ? 74.235 2.734 15.089 1.00 30.11 2931 ASP A O 1
ATOM 5985 N N . ALA A 1 796 ? 75.107 2.904 17.152 1.00 28.99 2932 ALA A N 1
ATOM 5986 C CA . ALA A 1 796 ? 75.365 4.336 17.020 1.00 32.22 2932 ALA A CA 1
ATOM 5987 C C . ALA A 1 796 ? 76.397 4.660 15.949 1.00 35.04 2932 ALA A C 1
ATOM 5988 O O . ALA A 1 796 ? 76.500 5.822 15.541 1.00 39.85 2932 ALA A O 1
ATOM 5990 N N . HIS A 1 797 ? 77.167 3.675 15.489 1.00 32.57 2933 HIS A N 1
ATOM 5991 C CA . HIS A 1 797 ? 78.176 3.892 14.460 1.00 34.91 2933 HIS A CA 1
ATOM 5992 C C . HIS A 1 797 ? 77.759 3.315 13.114 1.00 30.35 2933 HIS A C 1
ATOM 5993 O O . HIS A 1 797 ? 78.607 3.118 12.239 1.00 28.65 2933 HIS A O 1
ATOM 6000 N N . GLY A 1 798 ? 76.470 3.040 12.932 1.00 27.31 2934 GLY A N 1
ATOM 6001 C CA . GLY A 1 798 ? 75.991 2.528 11.665 1.00 25.91 2934 GLY A CA 1
ATOM 6002 C C . GLY A 1 798 ? 76.358 1.093 11.375 1.00 24.65 2934 GLY A C 1
ATOM 6003 O O . GLY A 1 798 ? 76.264 0.661 10.223 1.00 29.10 2934 GLY A O 1
ATOM 6004 N N . GLN A 1 799 ? 76.775 0.338 12.384 1.00 24.72 2935 GLN A N 1
ATOM 6005 C CA . GLN A 1 799 ? 77.129 -1.055 12.176 1.00 24.71 2935 GLN A CA 1
ATOM 6006 C C . GLN A 1 799 ? 75.973 -1.964 12.577 1.00 24.46 2935 GLN A C 1
ATOM 6007 O O . GLN A 1 799 ? 75.236 -1.661 13.520 1.00 29.52 2935 GLN A O 1
ATOM 6013 N N . PRO A 1 800 ? 75.783 -3.082 11.881 1.00 28.99 2936 PRO A N 1
ATOM 6014 C CA . PRO A 1 800 ? 74.734 -4.024 12.283 1.00 33.31 2936 PRO A CA 1
ATOM 6015 C C . PRO A 1 800 ? 75.057 -4.671 13.621 1.00 32.22 2936 PRO A C 1
ATOM 6016 O O . PRO A 1 800 ? 76.216 -4.929 13.950 1.00 29.21 2936 PRO A O 1
ATOM 6020 N N . VAL A 1 801 ? 74.009 -4.924 14.399 1.00 30.90 2937 VAL A N 1
ATOM 6021 C CA . VAL A 1 801 ? 74.157 -5.503 15.733 1.00 33.66 2937 VAL A CA 1
ATOM 6022 C C . VAL A 1 801 ? 73.835 -6.992 15.668 1.00 29.07 2937 VAL A C 1
ATOM 6023 O O . VAL A 1 801 ? 73.179 -7.438 14.716 1.00 26.36 2937 VAL A O 1
ATOM 6027 N N . PRO A 1 802 ? 74.280 -7.795 16.634 1.00 25.92 2938 PRO A N 1
ATOM 6028 C CA . PRO A 1 802 ? 73.902 -9.212 16.645 1.00 24.34 2938 PRO A CA 1
ATOM 6029 C C . PRO A 1 802 ? 72.394 -9.395 16.741 1.00 30.30 2938 PRO A C 1
ATOM 6030 O O . PRO A 1 802 ? 71.651 -8.495 17.140 1.00 25.87 2938 PRO A O 1
ATOM 6034 N N . THR A 1 803 ? 71.947 -10.590 16.357 1.00 29.55 2939 THR A N 1
ATOM 6035 C CA . THR A 1 803 ? 70.530 -10.922 16.424 1.00 30.99 2939 THR A CA 1
ATOM 6036 C C . THR A 1 803 ? 70.034 -10.833 17.862 1.00 29.48 2939 THR A C 1
ATOM 6037 O O . THR A 1 803 ? 70.623 -11.420 18.773 1.00 29.48 2939 THR A O 1
ATOM 6041 N N . GLY A 1 804 ? 68.949 -10.087 18.062 1.00 22.18 2940 GLY A N 1
ATOM 6042 C CA . GLY A 1 804 ? 68.371 -9.877 19.368 1.00 22.36 2940 GLY A CA 1
ATOM 6043 C C . GLY A 1 804 ? 68.782 -8.582 20.038 1.00 26.04 2940 GLY A C 1
ATOM 6044 O O . GLY A 1 804 ? 68.104 -8.143 20.974 1.00 30.32 2940 GLY A O 1
ATOM 6045 N N . VAL A 1 805 ? 69.865 -7.960 19.582 1.00 23.83 2941 VAL A N 1
ATOM 6046 C CA . VAL A 1 805 ? 70.356 -6.725 20.182 1.00 25.70 2941 VAL A CA 1
ATOM 6047 C C . VAL A 1 805 ? 69.548 -5.548 19.657 1.00 25.04 2941 VAL A C 1
ATOM 6048 O O . VAL A 1 805 ? 69.236 -5.468 18.462 1.00 20.54 2941 VAL A O 1
ATOM 6052 N N . ALA A 1 806 ? 69.204 -4.627 20.554 1.00 28.08 2942 ALA A N 1
ATOM 6053 C CA . ALA A 1 806 ? 68.432 -3.450 20.186 1.00 27.16 2942 ALA A CA 1
ATOM 6054 C C . ALA A 1 806 ? 69.307 -2.426 19.474 1.00 26.09 2942 ALA A C 1
ATOM 6055 O O . ALA A 1 806 ? 70.464 -2.209 19.842 1.00 28.70 2942 ALA A O 1
ATOM 6057 N N . GLY A 1 807 ? 68.740 -1.794 18.451 1.00 25.80 2943 GLY A N 1
ATOM 6058 C CA . GLY A 1 807 ? 69.418 -0.735 17.730 1.00 23.09 2943 GLY A CA 1
ATOM 6059 C C . GLY A 1 807 ? 68.394 0.103 16.997 1.00 25.78 2943 GLY A C 1
ATOM 6060 O O . GLY A 1 807 ? 67.190 -0.157 17.058 1.00 23.60 2943 GLY A O 1
ATOM 6061 N N . GLU A 1 808 ? 68.885 1.121 16.294 1.00 18.41 2944 GLU A N 1
ATOM 6062 C CA . GLU A 1 808 ? 67.996 2.028 15.581 1.00 17.55 2944 GLU A CA 1
ATOM 6063 C C . GLU A 1 808 ? 67.589 1.431 14.241 1.00 23.56 2944 GLU A C 1
ATOM 6064 O O . GLU A 1 808 ? 68.432 0.945 13.481 1.00 18.92 2944 GLU A O 1
ATOM 6070 N N . ILE A 1 809 ? 66.294 1.483 13.951 1.00 20.69 2945 ILE A N 1
ATOM 6071 C CA . ILE A 1 809 ? 65.752 0.924 12.719 1.00 22.88 2945 ILE A CA 1
ATOM 6072 C C . ILE A 1 809 ? 66.051 1.868 11.561 1.00 18.95 2945 ILE A C 1
ATOM 6073 O O . ILE A 1 809 ? 65.791 3.074 11.642 1.00 18.14 2945 ILE A O 1
ATOM 6078 N N . HIS A 1 810 ? 66.600 1.318 10.479 1.00 16.72 2946 HIS A N 1
ATOM 6079 C CA . HIS A 1 810 ? 66.832 2.047 9.240 1.00 15.97 2946 HIS A CA 1
ATOM 6080 C C . HIS A 1 810 ? 66.091 1.353 8.106 1.00 21.50 2946 HIS A C 1
ATOM 6081 O O . HIS A 1 810 ? 66.031 0.120 8.055 1.00 21.97 2946 HIS A O 1
ATOM 6088 N N . ILE A 1 811 ? 65.541 2.151 7.194 1.00 17.23 2947 ILE A N 1
ATOM 6089 C CA . ILE A 1 811 ? 64.701 1.661 6.107 1.00 19.36 2947 ILE A CA 1
ATOM 6090 C C . ILE A 1 811 ? 65.354 2.018 4.780 1.00 16.42 2947 ILE A C 1
ATOM 6091 O O . ILE A 1 811 ? 65.744 3.171 4.566 1.00 13.41 2947 ILE A O 1
ATOM 6096 N N . GLY A 1 812 ? 65.454 1.032 3.883 1.00 15.68 2948 GLY A N 1
ATOM 6097 C CA . GLY A 1 812 ? 65.935 1.269 2.541 1.00 16.37 2948 GLY A CA 1
ATOM 6098 C C . GLY A 1 812 ? 64.934 0.775 1.510 1.00 16.83 2948 GLY A C 1
ATOM 6099 O O . GLY A 1 812 ? 63.919 0.158 1.842 1.00 14.13 2948 GLY A O 1
ATOM 6100 N N . GLY A 1 813 ? 65.235 1.068 0.252 1.00 17.12 2949 GLY A N 1
ATOM 6101 C CA . GLY A 1 813 ? 64.428 0.608 -0.859 1.00 14.93 2949 GLY A CA 1
ATOM 6102 C C . GLY A 1 813 ? 63.672 1.741 -1.532 1.00 18.89 2949 GLY A C 1
ATOM 6103 O O . GLY A 1 813 ? 63.882 2.927 -1.263 1.00 20.49 2949 GLY A O 1
ATOM 6104 N N . VAL A 1 814 ? 62.755 1.344 -2.419 1.00 17.14 2950 VAL A N 1
ATOM 6105 C CA . VAL A 1 814 ? 62.074 2.297 -3.289 1.00 16.60 2950 VAL A CA 1
ATOM 6106 C C . VAL A 1 814 ? 61.053 3.147 -2.537 1.00 19.02 2950 VAL A C 1
ATOM 6107 O O . VAL A 1 814 ? 60.663 4.214 -3.026 1.00 22.25 2950 VAL A O 1
ATOM 6111 N N . GLN A 1 815 ? 60.616 2.721 -1.352 1.00 16.62 2951 GLN A N 1
ATOM 6112 C CA . GLN A 1 815 ? 59.588 3.461 -0.624 1.00 15.38 2951 GLN A CA 1
ATOM 6113 C C . GLN A 1 815 ? 60.148 4.598 0.225 1.00 18.65 2951 GLN A C 1
ATOM 6114 O O . GLN A 1 815 ? 59.361 5.344 0.817 1.00 16.44 2951 GLN A O 1
ATOM 6120 N N . VAL A 1 816 ? 61.470 4.755 0.298 1.00 12.11 2952 VAL A N 1
ATOM 6121 C CA . VAL A 1 816 ? 62.055 5.869 1.037 1.00 12.89 2952 VAL A CA 1
ATOM 6122 C C . VAL A 1 816 ? 61.664 7.174 0.355 1.00 16.64 2952 VAL A C 1
ATOM 6123 O O . VAL A 1 816 ? 61.925 7.369 -0.837 1.00 20.34 2952 VAL A O 1
ATOM 6127 N N . ALA A 1 817 ? 61.051 8.079 1.115 1.00 16.05 2953 ALA A N 1
ATOM 6128 C CA . ALA A 1 817 ? 60.509 9.311 0.555 1.00 14.08 2953 ALA A CA 1
ATOM 6129 C C . ALA A 1 817 ? 61.625 10.207 0.018 1.00 14.00 2953 ALA A C 1
ATOM 6130 O O . ALA A 1 817 ? 62.813 10.015 0.297 1.00 14.32 2953 ALA A O 1
ATOM 6132 N N . ARG A 1 818 ? 61.223 11.209 -0.767 1.00 14.49 2954 ARG A N 1
ATOM 6133 C CA . ARG A 1 818 ? 62.203 12.137 -1.319 1.00 15.46 2954 ARG A CA 1
ATOM 6134 C C . ARG A 1 818 ? 62.810 13.025 -0.240 1.00 22.50 2954 ARG A C 1
ATOM 6135 O O . ARG A 1 818 ? 63.985 13.398 -0.336 1.00 24.50 2954 ARG A O 1
ATOM 6143 N N . GLY A 1 819 ? 62.043 13.368 0.785 1.00 18.89 2955 GLY A N 1
ATOM 6144 C CA . GLY A 1 819 ? 62.542 14.193 1.864 1.00 17.58 2955 GLY A CA 1
ATOM 6145 C C . GLY A 1 819 ? 61.448 15.097 2.396 1.00 23.88 2955 GLY A C 1
ATOM 6146 O O . GLY A 1 819 ? 60.266 14.897 2.131 1.00 24.41 2955 GLY A O 1
ATOM 6147 N N . TYR A 1 820 ? 61.870 16.099 3.163 1.00 19.22 2956 TYR A N 1
ATOM 6148 C CA . TYR A 1 820 ? 60.961 17.068 3.761 1.00 21.00 2956 TYR A CA 1
ATOM 6149 C C . TYR A 1 820 ? 60.908 18.320 2.895 1.00 24.61 2956 TYR A C 1
ATOM 6150 O O . TYR A 1 820 ? 61.950 18.861 2.512 1.00 22.77 2956 TYR A O 1
ATOM 6159 N N . LEU A 1 821 ? 59.694 18.777 2.598 1.00 19.05 2957 LEU A N 1
ATOM 6160 C CA . LEU A 1 821 ? 59.507 19.923 1.718 1.00 20.09 2957 LEU A CA 1
ATOM 6161 C C . LEU A 1 821 ? 60.061 21.186 2.368 1.00 24.12 2957 LEU A C 1
ATOM 6162 O O . LEU A 1 821 ? 59.618 21.585 3.451 1.00 22.74 2957 LEU A O 1
ATOM 6167 N N . GLY A 1 822 ? 61.034 21.810 1.710 1.00 22.41 2958 GLY A N 1
ATOM 6168 C CA . GLY A 1 822 ? 61.591 23.056 2.196 1.00 29.05 2958 GLY A CA 1
ATOM 6169 C C . GLY A 1 822 ? 62.502 22.935 3.394 1.00 34.19 2958 GLY A C 1
ATOM 6170 O O . GLY A 1 822 ? 62.767 23.942 4.056 1.00 29.52 2958 GLY A O 1
ATOM 6171 N N . ARG A 1 823 ? 62.994 21.736 3.702 1.00 29.15 2959 ARG A N 1
ATOM 6172 C CA . ARG A 1 823 ? 63.862 21.513 4.861 1.00 29.32 2959 ARG A CA 1
ATOM 6173 C C . ARG A 1 823 ? 65.019 20.609 4.459 1.00 27.10 2959 ARG A C 1
ATOM 6174 O O . ARG A 1 823 ? 65.083 19.437 4.848 1.00 28.34 2959 ARG A O 1
ATOM 6182 N N . PRO A 1 824 ? 65.971 21.136 3.682 1.00 26.89 2960 PRO A N 1
ATOM 6183 C CA . PRO A 1 824 ? 67.057 20.279 3.179 1.00 27.95 2960 PRO A CA 1
ATOM 6184 C C . PRO A 1 824 ? 68.030 19.814 4.250 1.00 32.20 2960 PRO A C 1
ATOM 6185 O O . PRO A 1 824 ? 68.572 18.709 4.125 1.00 31.36 2960 PRO A O 1
ATOM 6189 N N . GLU A 1 825 ? 68.281 20.615 5.290 1.00 32.42 2961 GLU A N 1
ATOM 6190 C CA . GLU A 1 825 ? 69.205 20.191 6.340 1.00 35.91 2961 GLU A CA 1
ATOM 6191 C C . GLU A 1 825 ? 68.678 18.962 7.069 1.00 31.16 2961 GLU A C 1
ATOM 6192 O O . GLU A 1 825 ? 69.387 17.961 7.218 1.00 32.60 2961 GLU A O 1
ATOM 6198 N N . LEU A 1 826 ? 67.431 19.027 7.541 1.00 24.64 2962 LEU A N 1
ATOM 6199 C CA . LEU A 1 826 ? 66.830 17.883 8.216 1.00 32.69 2962 LEU A CA 1
ATOM 6200 C C . LEU A 1 826 ? 66.734 16.681 7.287 1.00 30.06 2962 LEU A C 1
ATOM 6201 O O . LEU A 1 826 ? 66.909 15.538 7.728 1.00 26.62 2962 LEU A O 1
ATOM 6206 N N . THR A 1 827 ? 66.467 16.918 5.998 1.00 25.16 2963 THR A N 1
ATOM 6207 C CA . THR A 1 827 ? 66.433 15.817 5.037 1.00 26.98 2963 THR A CA 1
ATOM 6208 C C . THR A 1 827 ? 67.783 15.115 4.961 1.00 30.27 2963 THR A C 1
ATOM 6209 O O . THR A 1 827 ? 67.853 13.879 4.968 1.00 28.88 2963 THR A O 1
ATOM 6213 N N . ARG A 1 828 ? 68.870 15.887 4.906 1.00 30.34 2964 ARG A N 1
ATOM 6214 C CA . ARG A 1 828 ? 70.202 15.293 4.858 1.00 29.76 2964 ARG A CA 1
ATOM 6215 C C . ARG A 1 828 ? 70.530 14.543 6.145 1.00 26.94 2964 ARG A C 1
ATOM 6216 O O . ARG A 1 828 ? 71.274 13.556 6.112 1.00 27.68 2964 ARG A O 1
ATOM 6224 N N . GLU A 1 829 ? 69.976 14.981 7.279 1.00 26.62 2965 GLU A N 1
ATOM 6225 C CA . GLU A 1 829 ? 70.252 14.307 8.545 1.00 29.89 2965 GLU A CA 1
ATOM 6226 C C . GLU A 1 829 ? 69.568 12.948 8.616 1.00 29.31 2965 GLU A C 1
ATOM 6227 O O . GLU A 1 829 ? 70.161 11.974 9.096 1.00 31.81 2965 GLU A O 1
ATOM 6233 N N . ARG A 1 830 ? 68.320 12.861 8.152 1.00 25.92 2966 ARG A N 1
ATOM 6234 C CA . ARG A 1 830 ? 67.523 11.652 8.314 1.00 21.49 2966 ARG A CA 1
ATOM 6235 C C . ARG A 1 830 ? 67.506 10.756 7.083 1.00 24.28 2966 ARG A C 1
ATOM 6236 O O . ARG A 1 830 ? 67.181 9.569 7.209 1.00 22.81 2966 ARG A O 1
ATOM 6244 N N . PHE A 1 831 ? 67.831 11.284 5.909 1.00 21.88 2967 PHE A N 1
ATOM 6245 C CA . PHE A 1 831 ? 67.889 10.505 4.673 1.00 19.03 2967 PHE A CA 1
ATOM 6246 C C . PHE A 1 831 ? 69.358 10.421 4.269 1.00 22.39 2967 PHE A C 1
ATOM 6247 O O . PHE A 1 831 ? 69.890 11.323 3.619 1.00 22.22 2967 PHE A O 1
ATOM 6255 N N . VAL A 1 832 ? 70.009 9.330 4.662 1.00 17.54 2968 VAL A N 1
ATOM 6256 C CA . VAL A 1 832 ? 71.456 9.181 4.519 1.00 19.53 2968 VAL A CA 1
ATOM 6257 C C . VAL A 1 832 ? 71.758 8.200 3.391 1.00 19.92 2968 VAL A C 1
ATOM 6258 O O . VAL A 1 832 ? 70.881 7.410 3.016 1.00 20.37 2968 VAL A O 1
ATOM 6262 N N . PRO A 1 833 ? 72.964 8.216 2.816 1.00 25.12 2969 PRO A N 1
ATOM 6263 C CA . PRO A 1 833 ? 73.271 7.275 1.733 1.00 22.55 2969 PRO A CA 1
ATOM 6264 C C . PRO A 1 833 ? 73.143 5.828 2.187 1.00 20.43 2969 PRO A C 1
ATOM 6265 O O . PRO A 1 833 ? 73.416 5.488 3.340 1.00 22.15 2969 PRO A O 1
ATOM 6269 N N . ASP A 1 834 ? 72.713 4.976 1.256 1.00 18.44 2970 ASP A N 1
ATOM 6270 C CA . ASP A 1 834 ? 72.535 3.556 1.528 1.00 18.09 2970 ASP A CA 1
ATOM 6271 C C . ASP A 1 834 ? 73.832 2.832 1.196 1.00 19.94 2970 ASP A C 1
ATOM 6272 O O . ASP A 1 834 ? 74.182 2.725 0.010 1.00 19.65 2970 ASP A O 1
ATOM 6277 N N . PRO A 1 835 ? 74.568 2.321 2.182 1.00 19.55 2971 PRO A N 1
ATOM 6278 C CA . PRO A 1 835 ? 75.825 1.614 1.902 1.00 25.22 2971 PRO A CA 1
ATOM 6279 C C . PRO A 1 835 ? 75.680 0.120 1.648 1.00 25.54 2971 PRO A C 1
ATOM 6280 O O . PRO A 1 835 ? 76.703 -0.561 1.524 1.00 21.70 2971 PRO A O 1
ATOM 6284 N N . TYR A 1 836 ? 74.459 -0.407 1.567 1.00 22.70 2972 TYR A N 1
ATOM 6285 C CA . TYR A 1 836 ? 74.235 -1.838 1.394 1.00 32.07 2972 TYR A CA 1
ATOM 6286 C C . TYR A 1 836 ? 73.635 -2.207 0.047 1.00 30.69 2972 TYR A C 1
ATOM 6287 O O . TYR A 1 836 ? 73.983 -3.250 -0.509 1.00 46.19 2972 TYR A O 1
ATOM 6296 N N . ALA A 1 837 ? 72.741 -1.375 -0.492 1.00 29.29 2973 ALA A N 1
ATOM 6297 C CA . ALA A 1 837 ? 71.936 -1.774 -1.642 1.00 33.26 2973 ALA A CA 1
ATOM 6298 C C . ALA A 1 837 ? 72.756 -1.981 -2.907 1.00 34.98 2973 ALA A C 1
ATOM 6299 O O . ALA A 1 837 ? 72.282 -2.653 -3.830 1.00 41.39 2973 ALA A O 1
ATOM 6301 N N . GLY A 1 838 ? 73.966 -1.433 -2.976 1.00 32.36 2974 GLY A N 1
ATOM 6302 C CA . GLY A 1 838 ? 74.714 -1.502 -4.215 1.00 29.98 2974 GLY A CA 1
ATOM 6303 C C . GLY A 1 838 ? 74.117 -0.692 -5.338 1.00 29.36 2974 GLY A C 1
ATOM 6304 O O . GLY A 1 838 ? 74.387 -0.973 -6.509 1.00 33.97 2974 GLY A O 1
ATOM 6305 N N . ARG A 1 839 ? 73.298 0.305 -5.014 1.00 26.69 2975 ARG A N 1
ATOM 6306 C CA . ARG A 1 839 ? 72.667 1.165 -5.993 1.00 36.15 2975 ARG A CA 1
ATOM 6307 C C . ARG A 1 839 ? 73.122 2.600 -5.771 1.00 37.07 2975 ARG A C 1
ATOM 6308 O O . ARG A 1 839 ? 72.981 3.120 -4.656 1.00 39.12 2975 ARG A O 1
ATOM 6316 N N . PRO A 1 840 ? 73.673 3.266 -6.784 1.00 30.85 2976 PRO A N 1
ATOM 6317 C CA . PRO A 1 840 ? 74.090 4.660 -6.599 1.00 37.83 2976 PRO A CA 1
ATOM 6318 C C . PRO A 1 840 ? 72.893 5.559 -6.332 1.00 41.40 2976 PRO A C 1
ATOM 6319 O O . PRO A 1 840 ? 71.852 5.449 -6.984 1.00 45.57 2976 PRO A O 1
ATOM 6323 N N . GLY A 1 841 ? 73.050 6.451 -5.355 1.00 35.07 2977 GLY A N 1
ATOM 6324 C CA . GLY A 1 841 ? 72.015 7.399 -5.013 1.00 33.19 2977 GLY A CA 1
ATOM 6325 C C . GLY A 1 841 ? 70.945 6.888 -4.073 1.00 29.74 2977 GLY A C 1
ATOM 6326 O O . GLY A 1 841 ? 70.131 7.691 -3.599 1.00 32.77 2977 GLY A O 1
ATOM 6327 N N . ALA A 1 842 ? 70.910 5.588 -3.787 1.00 22.93 2978 ALA A N 1
ATOM 6328 C CA . ALA A 1 842 ? 69.918 5.055 -2.864 1.00 26.33 2978 ALA A CA 1
ATOM 6329 C C . ALA A 1 842 ? 70.152 5.604 -1.461 1.00 31.40 2978 ALA A C 1
ATOM 6330 O O . ALA A 1 842 ? 71.275 5.943 -1.080 1.00 26.60 2978 ALA A O 1
ATOM 6332 N N . ARG A 1 843 ? 69.073 5.693 -0.687 1.00 28.26 2979 ARG A N 1
ATOM 6333 C CA . ARG A 1 843 ? 69.119 6.324 0.621 1.00 24.99 2979 ARG A CA 1
ATOM 6334 C C . ARG A 1 843 ? 68.411 5.464 1.658 1.00 23.85 2979 ARG A C 1
ATOM 6335 O O . ARG A 1 843 ? 67.490 4.706 1.342 1.00 21.18 2979 ARG A O 1
ATOM 6343 N N . LEU A 1 844 ? 68.874 5.579 2.898 1.00 20.63 2980 LEU A N 1
ATOM 6344 C CA . LEU A 1 844 ? 68.215 5.002 4.058 1.00 15.11 2980 LEU A CA 1
ATOM 6345 C C . LEU A 1 844 ? 67.499 6.100 4.831 1.00 28.66 2980 LEU A C 1
ATOM 6346 O O . LEU A 1 844 ? 67.941 7.251 4.854 1.00 24.42 2980 LEU A O 1
ATOM 6351 N N . TYR A 1 845 ? 66.394 5.737 5.475 1.00 25.65 2981 TYR A N 1
ATOM 6352 C CA . TYR A 1 845 ? 65.704 6.640 6.386 1.00 21.79 2981 TYR A CA 1
ATOM 6353 C C . TYR A 1 845 ? 65.988 6.209 7.818 1.00 18.38 2981 TYR A C 1
ATOM 6354 O O . TYR A 1 845 ? 65.738 5.055 8.183 1.00 17.32 2981 TYR A O 1
ATOM 6363 N N . LYS A 1 846 ? 66.512 7.135 8.620 1.00 20.68 2982 LYS A N 1
ATOM 6364 C CA . LYS A 1 846 ? 66.740 6.898 10.042 1.00 22.21 2982 LYS A CA 1
ATOM 6365 C C . LYS A 1 846 ? 65.435 7.148 10.787 1.00 19.83 2982 LYS A C 1
ATOM 6366 O O . LYS A 1 846 ? 65.000 8.296 10.922 1.00 21.81 2982 LYS A O 1
ATOM 6372 N N . THR A 1 847 ? 64.813 6.074 11.280 1.00 18.08 2983 THR A N 1
ATOM 6373 C CA . THR A 1 847 ? 63.481 6.187 11.867 1.00 21.75 2983 THR A CA 1
ATOM 6374 C C . THR A 1 847 ? 63.504 6.855 13.235 1.00 23.39 2983 THR A C 1
ATOM 6375 O O . THR A 1 847 ? 62.503 7.452 13.645 1.00 21.93 2983 THR A O 1
ATOM 6379 N N . GLY A 1 848 ? 64.615 6.757 13.960 1.00 19.22 2984 GLY A N 1
ATOM 6380 C CA . GLY A 1 848 ? 64.587 7.150 15.353 1.00 18.16 2984 GLY A CA 1
ATOM 6381 C C . GLY A 1 848 ? 63.861 6.178 16.254 1.00 22.60 2984 GLY A C 1
ATOM 6382 O O . GLY A 1 848 ? 63.658 6.481 17.433 1.00 26.27 2984 GLY A O 1
ATOM 6383 N N . ASP A 1 849 ? 63.454 5.026 15.727 1.00 21.19 2985 ASP A N 1
ATOM 6384 C CA . ASP A 1 849 ? 62.826 3.960 16.492 1.00 21.27 2985 ASP A CA 1
ATOM 6385 C C . ASP A 1 849 ? 63.854 2.901 16.863 1.00 22.97 2985 ASP A C 1
ATOM 6386 O O . ASP A 1 849 ? 64.796 2.633 16.114 1.00 22.59 2985 ASP A O 1
ATOM 6391 N N . LEU A 1 850 ? 63.654 2.291 18.027 1.00 24.79 2986 LEU A N 1
ATOM 6392 C CA . LEU A 1 850 ? 64.462 1.158 18.452 1.00 27.87 2986 LEU A CA 1
ATOM 6393 C C . LEU A 1 850 ? 63.778 -0.145 18.063 1.00 24.71 2986 LEU A C 1
ATOM 6394 O O . LEU A 1 850 ? 62.549 -0.251 18.098 1.00 24.29 2986 LEU A O 1
ATOM 6399 N N . GLY A 1 851 ? 64.584 -1.135 17.693 1.00 21.66 2987 GLY A N 1
ATOM 6400 C CA . GLY A 1 851 ? 64.057 -2.434 17.317 1.00 18.03 2987 GLY A CA 1
ATOM 6401 C C . GLY A 1 851 ? 65.144 -3.482 17.385 1.00 23.23 2987 GLY A C 1
ATOM 6402 O O . GLY A 1 851 ? 66.314 -3.183 17.631 1.00 28.77 2987 GLY A O 1
ATOM 6403 N N . ARG A 1 852 ? 64.736 -4.730 17.162 1.00 17.60 2988 ARG A N 1
ATOM 6404 C CA . ARG A 1 852 ? 65.677 -5.838 17.153 1.00 18.75 2988 ARG A CA 1
ATOM 6405 C C . ARG A 1 852 ? 65.155 -6.931 16.235 1.00 27.53 2988 ARG A C 1
ATOM 6406 O O . ARG A 1 852 ? 63.945 -7.063 16.025 1.00 23.95 2988 ARG A O 1
ATOM 6414 N N . TRP A 1 853 ? 66.085 -7.699 15.674 1.00 22.78 2989 TRP A N 1
ATOM 6415 C CA . TRP A 1 853 ? 65.733 -8.882 14.905 1.00 23.58 2989 TRP A CA 1
ATOM 6416 C C . TRP A 1 853 ? 65.470 -10.055 15.839 1.00 24.37 2989 TRP A C 1
ATOM 6417 O O . TRP A 1 853 ? 66.195 -10.264 16.816 1.00 23.44 2989 TRP A O 1
ATOM 6428 N N . LEU A 1 854 ? 64.429 -10.821 15.535 1.00 27.79 2990 LEU A N 1
ATOM 6429 C CA . LEU A 1 854 ? 64.159 -12.052 16.258 1.00 33.97 2990 LEU A CA 1
ATOM 6430 C C . LEU A 1 854 ? 64.817 -13.233 15.546 1.00 33.20 2990 LEU A C 1
ATOM 6431 O O . LEU A 1 854 ? 65.377 -13.101 14.456 1.00 27.72 2990 LEU A O 1
ATOM 6436 N N . LEU A 1 855 ? 64.742 -14.404 16.186 1.00 30.97 2991 LEU A N 1
ATOM 6437 C CA . LEU A 1 855 ? 65.396 -15.595 15.649 1.00 33.13 2991 LEU A CA 1
ATOM 6438 C C . LEU A 1 855 ? 64.865 -15.959 14.269 1.00 32.30 2991 LEU A C 1
ATOM 6439 O O . LEU A 1 855 ? 65.635 -16.351 13.383 1.00 28.94 2991 LEU A O 1
ATOM 6444 N N . ASP A 1 856 ? 63.554 -15.850 14.071 1.00 28.84 2992 ASP A N 1
ATOM 6445 C CA . ASP A 1 856 ? 62.916 -16.274 12.832 1.00 34.06 2992 ASP A CA 1
ATOM 6446 C C . ASP A 1 856 ? 63.007 -15.235 11.723 1.00 26.84 2992 ASP A C 1
ATOM 6447 O O . ASP A 1 856 ? 62.305 -15.367 10.715 1.00 30.94 2992 ASP A O 1
ATOM 6452 N N . GLY A 1 857 ? 63.841 -14.212 11.878 1.00 27.14 2993 GLY A N 1
ATOM 6453 C CA . GLY A 1 857 ? 63.957 -13.195 10.854 1.00 29.00 2993 GLY A CA 1
ATOM 6454 C C . GLY A 1 857 ? 62.824 -12.199 10.823 1.00 26.94 2993 GLY A C 1
ATOM 6455 O O . GLY A 1 857 ? 62.532 -11.636 9.763 1.00 25.01 2993 GLY A O 1
ATOM 6456 N N . THR A 1 858 ? 62.167 -11.970 11.955 1.00 23.58 2994 THR A N 1
ATOM 6457 C CA . THR A 1 858 ? 61.126 -10.962 12.077 1.00 25.26 2994 THR A CA 1
ATOM 6458 C C . THR A 1 858 ? 61.600 -9.852 13.005 1.00 23.16 2994 THR A C 1
ATOM 6459 O O . THR A 1 858 ? 62.441 -10.069 13.882 1.00 22.33 2994 THR A O 1
ATOM 6463 N N . LEU A 1 859 ? 61.055 -8.658 12.805 1.00 14.83 2995 LEU A N 1
ATOM 6464 C CA . LEU A 1 859 ? 61.457 -7.487 13.568 1.00 19.35 2995 LEU A CA 1
ATOM 6465 C C . LEU A 1 859 ? 60.500 -7.237 14.725 1.00 26.16 2995 LEU A C 1
ATOM 6466 O O . LEU A 1 859 ? 59.313 -7.569 14.662 1.00 20.13 2995 LEU A O 1
ATOM 6471 N N . GLU A 1 860 ? 61.033 -6.635 15.783 1.00 21.78 2996 GLU A N 1
ATOM 6472 C CA . GLU A 1 860 ? 60.260 -6.284 16.965 1.00 20.36 2996 GLU A CA 1
ATOM 6473 C C . GLU A 1 860 ? 60.485 -4.814 17.279 1.00 24.11 2996 GLU A C 1
ATOM 6474 O O . GLU A 1 860 ? 61.632 -4.366 17.364 1.00 24.21 2996 GLU A O 1
ATOM 6480 N N . TYR A 1 861 ? 59.395 -4.068 17.441 1.00 23.80 2997 TYR A N 1
ATOM 6481 C CA . TYR A 1 861 ? 59.477 -2.657 17.792 1.00 18.90 2997 TYR A CA 1
ATOM 6482 C C . TYR A 1 861 ? 59.673 -2.509 19.295 1.00 19.01 2997 TYR A C 1
ATOM 6483 O O . TYR A 1 861 ? 58.952 -3.124 20.087 1.00 29.43 2997 TYR A O 1
ATOM 6492 N N . LEU A 1 862 ? 60.645 -1.686 19.690 1.00 24.70 2998 LEU A N 1
ATOM 6493 C CA . LEU A 1 862 ? 61.015 -1.551 21.092 1.00 28.60 2998 LEU A CA 1
ATOM 6494 C C . LEU A 1 862 ? 60.815 -0.149 21.651 1.00 29.32 2998 LEU A C 1
ATOM 6495 O O . LEU A 1 862 ? 61.083 0.067 22.839 1.00 35.30 2998 LEU A O 1
ATOM 6500 N N . GLY A 1 863 ? 60.361 0.802 20.848 1.00 26.38 2999 GLY A N 1
ATOM 6501 C CA . GLY A 1 863 ? 60.100 2.149 21.310 1.00 28.77 2999 GLY A CA 1
ATOM 6502 C C . GLY A 1 863 ? 60.964 3.166 20.593 1.00 34.65 2999 GLY A C 1
ATOM 6503 O O . GLY A 1 863 ? 61.632 2.871 19.598 1.00 32.60 2999 GLY A O 1
ATOM 6504 N N . ARG A 1 864 ? 60.942 4.388 21.115 1.00 37.58 3000 ARG A N 1
ATOM 6505 C CA . ARG A 1 864 ? 61.720 5.473 20.539 1.00 41.79 3000 ARG A CA 1
ATOM 6506 C C . ARG A 1 864 ? 63.162 5.415 21.025 1.00 45.52 3000 ARG A C 1
ATOM 6507 O O . ARG A 1 864 ? 63.447 4.990 22.149 1.00 48.17 3000 ARG A O 1
ATOM 6515 N N . ASN A 1 865 ? 64.079 5.853 20.158 1.00 49.62 3001 ASN A N 1
ATOM 6516 C CA . ASN A 1 865 ? 65.500 5.790 20.484 1.00 62.92 3001 ASN A CA 1
ATOM 6517 C C . ASN A 1 865 ? 65.858 6.720 21.637 1.00 70.39 3001 ASN A C 1
ATOM 6518 O O . ASN A 1 865 ? 66.818 6.453 22.369 1.00 77.73 3001 ASN A O 1
ATOM 6523 N N . ASP A 1 866 ? 65.108 7.801 21.817 1.00 77.43 3002 ASP A N 1
ATOM 6524 C CA . ASP A 1 866 ? 65.366 8.736 22.906 1.00 86.67 3002 ASP A CA 1
ATOM 6525 C C . ASP A 1 866 ? 64.357 8.554 24.034 1.00 87.07 3002 ASP A C 1
ATOM 6526 O O . ASP A 1 866 ? 64.594 7.798 24.976 1.00 87.89 3002 ASP A O 1
#

Solvent-accessible surface area: 37657 Å² total; per-residue (Å²): 146,133,108,63,154,75,103,69,71,116,149,50,87,42,82,70,74,46,32,53,36,14,45,105,20,18,70,18,10,37,37,40,64,37,94,74,39,54,90,15,28,139,46,1,16,54,16,12,6,76,34,6,58,9,7,13,6,52,41,63,189,105,109,73,102,95,46,91,25,83,60,95,106,25,162,16,37,60,92,93,80,120,84,84,115,72,39,93,98,24,74,83,29,17,95,29,112,40,74,64,30,98,16,66,2,4,21,2,4,32,65,100,150,72,40,24,22,13,11,1,0,23,47,60,0,0,0,50,104,0,32,61,14,12,36,70,20,32,8,65,6,41,125,29,25,61,132,71,83,56,87,66,23,3,65,97,91,73,63,36,108,50,36,38,30,66,14,40,62,60,44,91,165,13,52,128,37,103,140,23,110,164,23,47,53,49,6,78,145,38,6,51,72,25,37,42,62,11,59,13,32,26,46,89,109,59,37,64,27,19,16,50,137,5,19,2,10,139,11,66,0,88,58,53,27,0,131,16,0,80,63,8,4,151,168,36,38,11,71,17,19,5,0,0,0,0,0,0,0,0,1,0,5,52,12,15,67,35,92,26,2,10,0,0,9,43,24,37,16,8,99,79,84,85,7,79,47,4,2,0,85,4,47,14,29,6,2,6,36,2,51,10,44,82,86,27,37,0,32,35,0,0,60,36,1,91,130,67,2,76,34,2,62,74,48,10,19,2,26,26,114,54,4,4,115,43,38,84,104,150,125,55,129,19,21,10,25,13,5,4,0,31,0,11,61,76,101,106,138,63,90,56,31,23,80,50,24,51,114,38,79,123,72,114,78,139,29,3,51,40,3,3,12,1,42,0,63,44,33,114,105,27,24,0,24,10,22,1,2,9,4,30,9,6,9,69,89,83,22,2,96,35,12,6,33,12,1,80,36,2,0,47,11,0,53,86,60,13,96,46,57,0,34,128,10,60,5,39,41,126,76,8,91,78,62,5,23,80,88,47,13,120,24,87,109,144,23,80,160,119,11,2,4,8,42,13,3,13,89,10,1,112,151,27,40,126,36,50,0,0,15,33,83,85,102,106,32,18,0,84,86,0,9,91,44,0,3,44,0,0,56,41,0,58,82,67,41,0,5,50,42,51,42,0,0,0,1,1,45,16,8,9,49,3,0,4,0,0,0,0,0,1,7,0,0,0,0,1,0,9,0,28,28,66,81,86,65,124,45,11,95,64,7,6,78,51,0,59,6,92,0,0,0,48,26,58,73,45,122,18,115,29,44,104,85,27,30,56,24,19,1,28,43,141,73,11,108,90,7,69,95,42,71,6,113,132,20,55,68,135,91,7,31,17,95,25,95,24,3,1,2,0,2,21,37,86,14,99,135,50,144,6,41,0,0,26,1,46,0,24,4,1,3,6,0,3,38,14,0,47,121,48,25,27,1,87,70,138,27,0,0,0,0,13,13,42,5,13,107,12,20,0,0,0,0,0,6,1,0,0,11,25,1,0,49,0,5,3,1,112,38,108,4,21,113,69,81,66,36,10,3,94,14,4,55,57,68,105,2,6,0,0,5,2,48,5,64,64,0,73,50,4,1,81,19,162,24,5,96,119,2,162,62,0,96,3,0,0,0,6,73,82,68,2,64,0,64,9,0,87,86,1,74,126,20,0,103,69,16,69,11,15,5,4,25,24,28,28,10,0,1,2,2,0,0,19,35,34,6,118,41,102,160,11,57,107,61,6,6,10,0,121,13,3,5,32,0,25,0,7,6,7,45,107,90,36,90,13,11,5,16,6,11,50,6,28,0,6,0,0,22,60,1,14,2,68,0,4,28,68,57,103,141,30,25,195,108,91,11,38,111,16,98,54,41,76,135,141,70,30,74,3,9,68,9,15,13,45,0,36,8,37,45,86,3,0,0,20,70,74,20,149,76,139

Nearest PDB structures (foldseek):
  6oyf-assembly1_A  TM=1.001E+00  e=0.000E+00  Eleftheria terrae
  6p4u-assembly1_A  TM=9.913E-01  e=0.000E+00  Eleftheria terrae
  6ozv-assembly1_A  TM=9.921E-01  e=0.000E+00  Eleftheria terrae
  6p3i-assembly1_A  TM=9.972E-01  e=0.000E+00  Eleftheria terrae
  6p1j-assembly2_B  TM=8.995E-01  e=0.000E+00  Eleftheria terrae

B-factor: mean 54.22, std 38.29, range [8.02, 202.68]

CATH classification: 3.30.559.10

Organism: NCBI:txid1597781

Secondary structure (DSSP, 8-state):
-PPPHHHHHHHHHHHHHHHHHHTTEEEEEEEEES---HHHHHHHHHHHHHHSGGGGEEEEE-SSSEEEEE-SSPPPPEEE--HHHHHHHHHHHHT----TTT--SEEEEE---EEEEEEEEETTS--HHHHHHHHHHHHHHHHHHHHS--S-SSSSSS--SS-HHHHHHHHHHHTTSHHHHHHHHHHHHHSTT--SS-----SSPPPSS---BEEEEEEEE-HHHHHHHHHHHHHTT--HHHHHHHHHHHHHHHHHT-SEEEEEEEE----STTSTT--S---EEEEEEEE-TT--BHHHHHHHHHHHHHHHHHT-SS-HHHHHHHH-SS--SSS-SS-SEEEEEE----S--SSSEEEPPPPPP-B-SSSEEEEEEE-TTS-EEEEEEEETTT--HHHHHHHHHHHHHHHHHHHH-TTSBGGGS----HHHHHHHHTGGG-------TT--HHHHHHHHHHH-TTSEEEEETTEEEEHHHHHHHHHHHHHHHHHTT--TT-EEEEE--SSHHHHHHHHHHHHTT-EEEE--TTS-HHHHHHHHHHH--SEEEE-TT------TT-EEEE-SSGGGGGGGGS--SPPPHHHH---TTSEEEEEE---TTSS--EEEEEHHHHHHHHHHHHHHH---TT-EEEE-S-TTSTHHHHHHHHHHHHT-EEEEPPTTGGG-HHHHHHHHHHTT--EEEE-HHHHHHHHTSTTGGG-TT--EEEE-SS--BHHHHHHHHHH-TT-EEEEEE--GGGSS-SEEEE---SS--SB---BEE-TTEEEEEE-TTSPBPPTT--EEEEEEETTS--EETT-HHHHHHHEEE-SSS--TT-EEEEEEEEEEE-TTS-EEEEEE--

Sequence (854 aa):
APLSFAQQRLWFIAQMSREASGAYHVPGGLRLRGELDEVALRAALDRIMARHEVLRTRFEWHEGEPVQCIDAEARFPLVRQEAAELAHWQQQVEARSPFDLGTGPLIRGRLLKQEHVLLLTMHHIVSDGWSMSVLAHELGTLYRAYAQEGTAPEVDPLPALPLQYADYALWQRRWLDGERQQRQLAYWQQQLAGAPALVSSLPTDRPRPALQDYRGDSIELTFDAGLSQGLRRALSQRHGTTLYMTVLAAWAALVARLAGQPEVVIGTPVANRQRAELEGLIGFFVNTLALRVDLGGEPSVAGLLAQVRERVLAAQSHQDLPFEQVVEALKPERSLSHSPVFQLMLSSWESSALQMSPLRARPLAPVRERSAQFDLSLHLHEAADGTVAGSLTYASALYERETVQRHAGYLKALLAGMVADDTQPVQRIGILGEAERHRLLVEWNDTAREHPRTVCVHELFEQQVERSPDAVALVYEGQQLSYRELDRQANRLARQLKALGVGPDERVAVCTERCLEMVVALLAVLKAGGAYVPLDPGYPAERLEYMLADSAPKVLLRQSGQTLEPGAGVAVLLALDGEASQPWQAQPAQRLSRDDSGVQQPHHLAYVIYTSGSTGRPKGVMVEHAGVVNRLLWMQRAYGLQPQEAVLQKTPFGFDVSVWEFFWPLAVGARLVMARRPQGQQDPAYLVETIVGQDIGTLHFVPSMLQAFVDSEGVQRCRGVRRIVCSGEALPGALARRLRQQLPQVELHNLYGPTEATVDVTAWACDAAELPDNIPIGRPVDNTTMYVLDAHGQPVPTGVAGEIHIGGVQVARGYLGRPELTRERFVPDPYAGRPGARLYKTGDLGRWLLDGTLEYLGRND